Protein AF-0000000083155649 (afdb_homodimer)

Secondary structure (DSSP, 8-state):
-----------------S-HHHHHTT------SS-HHHHHTT------S-----------------------------S--------------S---SS-EEEEEEEEETTEEEEEEE-TTSHHHHHHHHHHHHHHTTSTT------SEEE-HHHHHHTT-HHHHHTPPPHHHHHHHSSTTTTS-GGGS-HHHHHHHHHHHHHTGGGG-TTS-HHHHHHHHHHHHSPPTT----HHHHHHHHHHHHHHHHTSS-THHHHHHHHHHHHHHGGGTT--SHHHHHHHHHHHHHHHHHT-HHHHHHHHHHHHHHHHHHTTTSPPP--TTS-HHHHHHHHHHHHHHHHHHHHHHHHHT---S--GGG--SPPPS-HHHHHHHHHHHHHHHIIIIISSS--SBHHHHHHHHHHHHHHHHHHHHHHHHHHS--TTSPPPPHHHHHHHHHHHHHHHHHHHHHHHHHHHHHHHHHHHHHSGGGGGSSS--S--HHHHHHHHHHHHHHHHHHHHHHHHHHH-HHHHT-TTHHHHHHHHHHHHHHHHHHSSS-HHHHHHHHHHHHHHHHHSPP-HHHHHHHHHHHHHHHHH-GGG----------GGGTT---------------------------------S----HHHHTTTTSTTSGGGS--------GGGS---BHHHHT----SS----GGGGG-----------/-------------------HHHHHTT------SS-HHHHHTT------S-----------------------------S--------------S---SS-EEEEEEEEETTEEEEEEE-TTSHHHHHHHHHHHHHHTTSTT------SEEE-HHHHHHTT-HHHHHT---HHHHHHHSSGGGGS-GGGS-HHHHHHHHHHHHHTGGGG-TTS-HHHHHHHHHHHHSPPTT----HHHHHHHHHHHHHHHHTSS-THHHHHHHHHHHHHHGGGTT--SHHHHHHHHHHHHHHHHHT-HHHHHHHHHHHHHHHHHHTTTSPPP--TT--HHHHHHHHHHHHHHHHHHHHHHHHHT---S--GGG--SPPPS-HHHHHHHHHHHHHHHIIIIISSS--SBHHHHHHHHHHHHHHHHHHHHHHHHHHSS-TTSPPPPHHHHHHHHHHHHHHHHHHHHHHHHHHHHHHHHHHHHHSGGGGGSSS--S--HHHHHHHHHHHHHHHHHHHHHHHHHHH-HHHHT-TTHHHHHHHHHHHHHHHHHHSSS-HHHHHHHHHHHHHHHHHSPP-HHHHHHHHHHHHHHHHH-GGG----------GGGTT--------S------------------------S----HHHHTTTT-TTSGGGS--------GGGS---BHHHHT----SS----GGGGG-----------

Radius of gyration: 38.0 Å; Cα contacts (8 Å, |Δi|>4): 1779; chains: 2; bounding box: 146×126×124 Å

Nearest PDB structures (foldseek):
  6swu-assembly2_D  TM=3.205E-01  e=1.868E+00  Mus musculus
  5o09-assembly1_1C  TM=4.253E-01  e=9.723E+00  Prosthecobacter vanneervenii

Structure (mmCIF, N/CA/C/O backbone):
data_AF-0000000083155649-model_v1
#
loop_
_entity.id
_entity.type
_entity.pdbx_description
1 polymer 'Zn(2)-C6 fungal-type domain-containing protein'
#
loop_
_atom_site.group_PDB
_atom_site.id
_atom_site.type_symbol
_atom_site.label_atom_id
_atom_site.label_alt_id
_atom_site.label_comp_id
_atom_site.label_asym_id
_atom_site.label_entity_id
_atom_site.label_seq_id
_atom_site.pdbx_PDB_ins_code
_atom_site.Cartn_x
_atom_site.Cartn_y
_atom_site.Cartn_z
_atom_site.occupancy
_atom_site.B_iso_or_equiv
_atom_site.auth_seq_id
_atom_site.auth_comp_id
_atom_site.auth_asym_id
_atom_site.auth_atom_id
_atom_site.pdbx_PDB_model_num
ATOM 1 N N . MET A 1 1 ? 94.188 -16.375 3.855 1 24.52 1 MET A N 1
ATOM 2 C CA . MET A 1 1 ? 92.812 -16.859 4.004 1 24.52 1 MET A CA 1
ATOM 3 C C . MET A 1 1 ? 91.812 -15.703 4.059 1 24.52 1 MET A C 1
ATOM 5 O O . MET A 1 1 ? 91.688 -15.047 5.09 1 24.52 1 MET A O 1
ATOM 9 N N . ALA A 1 2 ? 91.625 -15 3.006 1 26.78 2 ALA A N 1
ATOM 10 C CA . ALA A 1 2 ? 91.125 -13.672 2.732 1 26.78 2 ALA A CA 1
ATOM 11 C C . ALA A 1 2 ? 89.625 -13.586 3.104 1 26.78 2 ALA A C 1
ATOM 13 O O . ALA A 1 2 ? 88.875 -14.531 2.889 1 26.78 2 ALA A O 1
ATOM 14 N N . GLU A 1 3 ? 89.188 -12.812 4.062 1 25.19 3 GLU A N 1
ATOM 15 C CA . GLU A 1 3 ? 87.875 -12.523 4.699 1 25.19 3 GLU A CA 1
ATOM 16 C C . GLU A 1 3 ? 86.875 -12.055 3.678 1 25.19 3 GLU A C 1
ATOM 18 O O . GLU A 1 3 ? 87 -11.016 3.047 1 25.19 3 GLU A O 1
ATOM 23 N N . ALA A 1 4 ? 86.25 -12.992 2.871 1 29.27 4 ALA A N 1
ATOM 24 C CA . ALA A 1 4 ? 85.375 -12.75 1.756 1 29.27 4 ALA A CA 1
ATOM 25 C C . ALA A 1 4 ? 84.188 -11.844 2.174 1 29.27 4 ALA A C 1
ATOM 27 O O . ALA A 1 4 ? 83.562 -12.094 3.184 1 29.27 4 ALA A O 1
ATOM 28 N N . THR A 1 5 ? 84.25 -10.594 1.908 1 26.94 5 THR A N 1
ATOM 29 C CA . THR A 1 5 ? 83.375 -9.461 2.178 1 26.94 5 THR A CA 1
ATOM 30 C C . THR A 1 5 ? 81.938 -9.734 1.654 1 26.94 5 THR A C 1
ATOM 32 O O . THR A 1 5 ? 81.75 -10 0.464 1 26.94 5 THR A O 1
ATOM 35 N N . HIS A 1 6 ? 81 -10.383 2.422 1 26.86 6 HIS A N 1
ATOM 36 C CA . HIS A 1 6 ? 79.562 -10.742 2.193 1 26.86 6 HIS A CA 1
ATOM 37 C C . HIS A 1 6 ? 78.75 -9.531 1.722 1 26.86 6 HIS A C 1
ATOM 39 O O . HIS A 1 6 ? 78.562 -8.602 2.492 1 26.86 6 HIS A O 1
ATOM 45 N N . THR A 1 7 ? 78.938 -9.086 0.454 1 30.28 7 THR A N 1
ATOM 46 C CA . THR A 1 7 ? 78.188 -7.945 -0.064 1 30.28 7 THR A CA 1
ATOM 47 C C . THR A 1 7 ? 76.688 -8.164 0.093 1 30.28 7 THR A C 1
ATOM 49 O O . THR A 1 7 ? 76.188 -9.219 -0.281 1 30.28 7 THR A O 1
ATOM 52 N N . PRO A 1 8 ? 75.938 -7.422 0.995 1 30.89 8 PRO A N 1
ATOM 53 C CA . PRO A 1 8 ? 74.5 -7.531 1.282 1 30.89 8 PRO A CA 1
ATOM 54 C C . PRO A 1 8 ? 73.688 -7.469 0.022 1 30.89 8 PRO A C 1
ATOM 56 O O . PRO A 1 8 ? 74 -6.711 -0.901 1 30.89 8 PRO A O 1
ATOM 59 N N . GLN A 1 9 ? 73.188 -8.625 -0.506 1 29.77 9 GLN A N 1
ATOM 60 C CA . GLN A 1 9 ? 72.375 -8.758 -1.689 1 29.77 9 GLN A CA 1
ATOM 61 C C . GLN A 1 9 ? 71.25 -7.707 -1.694 1 29.77 9 GLN A C 1
ATOM 63 O O . GLN A 1 9 ? 70.688 -7.367 -0.642 1 29.77 9 GLN A O 1
ATOM 68 N N . PRO A 1 10 ? 71.25 -6.801 -2.736 1 31.3 10 PRO A N 1
ATOM 69 C CA . PRO A 1 10 ? 70.312 -5.719 -2.928 1 31.3 10 PRO A CA 1
ATOM 70 C C . PRO A 1 10 ? 68.875 -6.141 -2.605 1 31.3 10 PRO A C 1
ATOM 72 O O . PRO A 1 10 ? 68.562 -7.332 -2.643 1 31.3 10 PRO A O 1
ATOM 75 N N . THR A 1 11 ? 68.125 -5.297 -1.892 1 32.41 11 THR A N 1
ATOM 76 C CA . THR A 1 11 ? 66.75 -5.25 -1.438 1 32.41 11 THR A CA 1
ATOM 77 C C . THR A 1 11 ? 65.812 -5.672 -2.555 1 32.41 11 THR A C 1
ATOM 79 O O . THR A 1 11 ? 65.875 -5.152 -3.67 1 32.41 11 THR A O 1
ATOM 82 N N . GLY A 1 12 ? 65.438 -6.961 -2.645 1 30.22 12 GLY A N 1
ATOM 83 C CA . GLY A 1 12 ? 64.5 -7.625 -3.553 1 30.22 12 GLY A CA 1
ATOM 84 C C . GLY A 1 12 ? 63.312 -6.762 -3.945 1 30.22 12 GLY A C 1
ATOM 85 O O . GLY A 1 12 ? 62.906 -5.895 -3.176 1 30.22 12 GLY A O 1
ATOM 86 N N . TRP A 1 13 ? 63.344 -6.391 -5.203 1 33.28 13 TRP A N 1
ATOM 87 C CA . TRP A 1 13 ? 62.219 -5.719 -5.891 1 33.28 13 TRP A CA 1
ATOM 88 C C . TRP A 1 13 ? 60.875 -6.215 -5.375 1 33.28 13 TRP A C 1
ATOM 90 O O . TRP A 1 13 ? 60.688 -7.422 -5.199 1 33.28 13 TRP A O 1
ATOM 100 N N . ARG A 1 14 ? 60.188 -5.398 -4.672 1 36.47 14 ARG A N 1
ATOM 101 C CA . ARG A 1 14 ? 58.781 -5.641 -4.277 1 36.47 14 ARG A CA 1
ATOM 102 C C . ARG A 1 14 ? 58 -6.219 -5.438 1 36.47 14 ARG A C 1
ATOM 104 O O . ARG A 1 14 ? 57.875 -5.602 -6.5 1 36.47 14 ARG A O 1
ATOM 111 N N . ILE A 1 15 ? 58.094 -7.414 -5.773 1 38.03 15 ILE A N 1
ATOM 112 C CA . ILE A 1 15 ? 57.281 -8.172 -6.723 1 38.03 15 ILE A CA 1
ATOM 113 C C . ILE A 1 15 ? 55.844 -7.688 -6.672 1 38.03 15 ILE A C 1
ATOM 115 O O . ILE A 1 15 ? 55.25 -7.52 -5.59 1 38.03 15 ILE A O 1
ATOM 119 N N . SER A 1 16 ? 55.469 -6.961 -7.652 1 49.25 16 SER A N 1
ATOM 120 C CA . SER A 1 16 ? 54.094 -6.59 -7.887 1 49.25 16 SER A CA 1
ATOM 121 C C . SER A 1 16 ? 53.156 -7.754 -7.578 1 49.25 16 SER A C 1
ATOM 123 O O . SER A 1 16 ? 53.281 -8.828 -8.164 1 49.25 16 SER A O 1
ATOM 125 N N . LYS A 1 17 ? 52.781 -7.957 -6.434 1 57.38 17 LYS A N 1
ATOM 126 C CA . LYS A 1 17 ? 52.156 -9.109 -5.809 1 57.38 17 LYS A CA 1
ATOM 127 C C . LYS A 1 17 ? 50.938 -9.578 -6.633 1 57.38 17 LYS A C 1
ATOM 129 O O . LYS A 1 17 ? 50.688 -10.781 -6.758 1 57.38 17 LYS A O 1
ATOM 134 N N . ALA A 1 18 ? 50.031 -8.711 -7.074 1 69.31 18 ALA A N 1
ATOM 135 C CA . ALA A 1 18 ? 48.781 -9.305 -7.543 1 69.31 18 ALA A CA 1
ATOM 136 C C . ALA A 1 18 ? 48.812 -9.539 -9.047 1 69.31 18 ALA A C 1
ATOM 138 O O . ALA A 1 18 ? 49.344 -8.727 -9.797 1 69.31 18 ALA A O 1
ATOM 139 N N . CYS A 1 19 ? 48.5 -10.664 -9.602 1 71.56 19 CYS A N 1
ATOM 140 C CA . CYS A 1 19 ? 48.406 -10.992 -11.023 1 71.56 19 CYS A CA 1
ATOM 141 C C . CYS A 1 19 ? 47.375 -10.102 -11.727 1 71.56 19 CYS A C 1
ATOM 143 O O . CYS A 1 19 ? 46.594 -9.422 -11.078 1 71.56 19 CYS A O 1
ATOM 145 N N . GLN A 1 20 ? 47.531 -9.938 -13.016 1 69.62 20 GLN A N 1
ATOM 146 C CA . GLN A 1 20 ? 46.656 -9.07 -13.812 1 69.62 20 GLN A CA 1
ATOM 147 C C . GLN A 1 20 ? 45.188 -9.406 -13.586 1 69.62 20 GLN A C 1
ATOM 149 O O . GLN A 1 20 ? 44.344 -8.508 -13.508 1 69.62 20 GLN A O 1
ATOM 154 N N . GLU A 1 21 ? 44.969 -10.656 -13.422 1 67.88 21 GLU A N 1
ATOM 155 C CA . GLU A 1 21 ? 43.594 -11.109 -13.219 1 67.88 21 GLU A CA 1
ATOM 156 C C . GLU A 1 21 ? 43.094 -10.688 -11.844 1 67.88 21 GLU A C 1
ATOM 158 O O . GLU A 1 21 ? 41.938 -10.227 -11.727 1 67.88 21 GLU A O 1
ATOM 163 N N . CYS A 1 22 ? 43.906 -10.82 -10.945 1 69.94 22 CYS A N 1
ATOM 164 C CA . CYS A 1 22 ? 43.562 -10.445 -9.578 1 69.94 22 CYS A CA 1
ATOM 165 C C . CYS A 1 22 ? 43.438 -8.93 -9.445 1 69.94 22 CYS A C 1
ATOM 167 O O . CYS A 1 22 ? 42.562 -8.43 -8.719 1 69.94 22 CYS A O 1
ATOM 169 N N . ARG A 1 23 ? 44.156 -8.18 -10.195 1 69.88 23 ARG A N 1
ATOM 170 C CA . ARG A 1 23 ? 44.125 -6.719 -10.203 1 69.88 23 ARG A CA 1
ATOM 171 C C . ARG A 1 23 ? 42.844 -6.195 -10.828 1 69.88 23 ARG A C 1
ATOM 173 O O . ARG A 1 23 ? 42.25 -5.25 -10.312 1 69.88 23 ARG A O 1
ATOM 180 N N . LYS A 1 24 ? 42.562 -6.797 -11.828 1 62.5 24 LYS A N 1
ATOM 181 C CA . LYS A 1 24 ? 41.344 -6.398 -12.523 1 62.5 24 LYS A CA 1
ATOM 182 C C . LYS A 1 24 ? 40.094 -6.609 -11.648 1 62.5 24 LYS A C 1
ATOM 184 O O . LYS A 1 24 ? 39.156 -5.836 -11.719 1 62.5 24 LYS A O 1
ATOM 189 N N . ARG A 1 25 ? 40.312 -7.555 -10.883 1 59.94 25 ARG A N 1
ATOM 190 C CA . ARG A 1 25 ? 39.188 -7.977 -10.078 1 59.94 25 ARG A CA 1
ATOM 191 C C . ARG A 1 25 ? 39.25 -7.371 -8.68 1 59.94 25 ARG A C 1
ATOM 193 O O . ARG A 1 25 ? 38.375 -7.609 -7.852 1 59.94 25 ARG A O 1
ATOM 200 N N . LYS A 1 26 ? 40.312 -6.609 -8.516 1 58.25 26 LYS A N 1
ATOM 201 C CA . LYS A 1 26 ? 40.594 -5.945 -7.25 1 58.25 26 LYS A CA 1
ATOM 202 C C . LYS A 1 26 ? 40.469 -6.922 -6.082 1 58.25 26 LYS A C 1
ATOM 204 O O . LYS A 1 26 ? 39.906 -6.586 -5.039 1 58.25 26 LYS A O 1
ATOM 209 N N . ILE A 1 27 ? 40.906 -8.156 -6.41 1 65.75 27 ILE A N 1
ATOM 210 C CA . ILE A 1 27 ? 41 -9.141 -5.336 1 65.75 27 ILE A CA 1
ATOM 211 C C . ILE A 1 27 ? 42.438 -9.367 -4.941 1 65.75 27 ILE A C 1
ATOM 213 O O . ILE A 1 27 ? 43.375 -9.062 -5.711 1 65.75 27 ILE A O 1
ATOM 217 N N . LYS A 1 28 ? 42.656 -9.828 -3.705 1 67.31 28 LYS A N 1
ATOM 218 C CA . LYS A 1 28 ? 44 -10.141 -3.213 1 67.31 28 LYS A CA 1
ATOM 219 C C . LYS A 1 28 ? 44.594 -11.375 -3.906 1 67.31 28 LYS A C 1
ATOM 221 O O . LYS A 1 28 ? 43.938 -12.438 -3.904 1 67.31 28 LYS A O 1
ATOM 226 N N . CYS A 1 29 ? 45.562 -11.227 -4.547 1 71.38 29 CYS A N 1
ATOM 227 C CA . CYS A 1 29 ? 46.281 -12.297 -5.219 1 71.38 29 CYS A CA 1
ATOM 228 C C . CYS A 1 29 ? 47.188 -13.023 -4.246 1 71.38 29 CYS A C 1
ATOM 230 O O . CYS A 1 29 ? 47.844 -12.391 -3.395 1 71.38 29 CYS A O 1
ATOM 232 N N . ASN A 1 30 ? 47.094 -14.289 -4.168 1 70.81 30 ASN A N 1
ATOM 233 C CA . ASN A 1 30 ? 47.969 -15.016 -3.234 1 70.81 30 ASN A CA 1
ATOM 234 C C . ASN A 1 30 ? 49.406 -15.023 -3.697 1 70.81 30 ASN A C 1
ATOM 236 O O . ASN A 1 30 ? 50.281 -15.586 -3.027 1 70.81 30 ASN A O 1
ATOM 240 N N . GLY A 1 31 ? 49.781 -14.523 -4.836 1 70.56 31 GLY A N 1
ATOM 241 C CA . GLY A 1 31 ? 51.125 -14.328 -5.293 1 70.56 31 GLY A CA 1
ATOM 242 C C . GLY A 1 31 ? 51.719 -15.57 -5.93 1 70.56 31 GLY A C 1
ATOM 243 O O . GLY A 1 31 ? 52.875 -15.539 -6.398 1 70.56 31 GLY A O 1
ATOM 244 N N . SER A 1 32 ? 50.938 -16.703 -5.926 1 73.94 32 SER A N 1
ATOM 245 C CA . SER A 1 32 ? 51.469 -17.906 -6.559 1 73.94 32 SER A CA 1
ATOM 246 C C . SER A 1 32 ? 51.312 -17.844 -8.07 1 73.94 32 SER A C 1
ATOM 248 O O . SER A 1 32 ? 50.531 -17.047 -8.594 1 73.94 32 SER A O 1
ATOM 250 N N . ASN A 1 33 ? 52.25 -18.359 -8.852 1 71.12 33 ASN A N 1
ATOM 251 C CA . ASN A 1 33 ? 52.188 -18.484 -10.305 1 71.12 33 ASN A CA 1
ATOM 252 C C . ASN A 1 33 ? 52 -19.938 -10.734 1 71.12 33 ASN A C 1
ATOM 254 O O . ASN A 1 33 ? 52.969 -20.703 -10.773 1 71.12 33 ASN A O 1
ATOM 258 N N . PRO A 1 34 ? 50.562 -20.312 -11.039 1 75.12 34 PRO A N 1
ATOM 259 C CA . PRO A 1 34 ? 49.375 -19.469 -11.172 1 75.12 34 PRO A CA 1
ATOM 260 C C . PRO A 1 34 ? 48.688 -19.203 -9.828 1 75.12 34 PRO A C 1
ATOM 262 O O . PRO A 1 34 ? 48.781 -20.016 -8.914 1 75.12 34 PRO A O 1
ATOM 265 N N . CYS A 1 35 ? 48.219 -17.969 -9.758 1 73.25 35 CYS A N 1
ATOM 266 C CA . CYS A 1 35 ? 47.562 -17.625 -8.492 1 73.25 35 CYS A CA 1
ATOM 267 C C . CYS A 1 35 ? 46.312 -18.438 -8.281 1 73.25 35 CYS A C 1
ATOM 269 O O . CYS A 1 35 ? 45.781 -19.062 -9.219 1 73.25 35 CYS A O 1
ATOM 271 N N . LYS A 1 36 ? 45.938 -18.5 -7.039 1 68.75 36 LYS A N 1
ATOM 272 C CA . LYS A 1 36 ? 44.781 -19.297 -6.68 1 68.75 36 LYS A CA 1
ATOM 273 C C . LYS A 1 36 ? 43.562 -18.938 -7.559 1 68.75 36 LYS A C 1
ATOM 275 O O . LYS A 1 36 ? 42.844 -19.828 -8 1 68.75 36 LYS A O 1
ATOM 280 N N . THR A 1 37 ? 43.438 -17.781 -7.82 1 69.94 37 THR A N 1
ATOM 281 C CA . THR A 1 37 ? 42.344 -17.297 -8.625 1 69.94 37 THR A CA 1
ATOM 282 C C . THR A 1 37 ? 42.469 -17.75 -10.07 1 69.94 37 THR A C 1
ATOM 284 O O . THR A 1 37 ? 41.5 -18.203 -10.68 1 69.94 37 THR A O 1
ATOM 287 N N . CYS A 1 38 ? 43.656 -17.641 -10.508 1 68.25 38 CYS A N 1
ATOM 288 C CA . CYS A 1 38 ? 43.906 -18.031 -11.883 1 68.25 38 CYS A CA 1
ATOM 289 C C . CYS A 1 38 ? 43.812 -19.547 -12.039 1 68.25 38 CYS A C 1
ATOM 291 O O . CYS A 1 38 ? 43.375 -20.047 -13.07 1 68.25 38 CYS A O 1
ATOM 293 N N . GLN A 1 39 ? 44.156 -20.266 -11.023 1 69.56 39 GLN A N 1
ATOM 294 C CA . GLN A 1 39 ? 44.031 -21.734 -11.031 1 69.56 39 GLN A CA 1
ATOM 295 C C . GLN A 1 39 ? 42.594 -22.172 -11.039 1 69.56 39 GLN A C 1
ATOM 297 O O . GLN A 1 39 ? 42.188 -23.062 -11.805 1 69.56 39 GLN A O 1
ATOM 302 N N . LEU A 1 40 ? 41.938 -21.422 -10.25 1 66.12 40 LEU A N 1
ATOM 303 C CA . LEU A 1 40 ? 40.531 -21.781 -10.117 1 66.12 40 LEU A CA 1
ATOM 304 C C . LEU A 1 40 ? 39.75 -21.438 -11.398 1 66.12 40 LEU A C 1
ATOM 306 O O . LEU A 1 40 ? 38.812 -22.156 -11.766 1 66.12 40 LEU A O 1
ATOM 310 N N . ARG A 1 41 ? 40.312 -20.453 -12 1 63.75 41 ARG A N 1
ATOM 311 C CA . ARG A 1 41 ? 39.625 -19.953 -13.188 1 63.75 41 ARG A CA 1
ATOM 312 C C . ARG A 1 41 ? 40.25 -20.516 -14.453 1 63.75 41 ARG A C 1
ATOM 314 O O . ARG A 1 41 ? 39.781 -20.203 -15.562 1 63.75 41 ARG A O 1
ATOM 321 N N . SER A 1 42 ? 41.25 -21.328 -14.242 1 62.47 42 SER A N 1
ATOM 322 C CA . SER A 1 42 ? 42.031 -21.891 -15.336 1 62.47 42 SER A CA 1
ATOM 323 C C . SER A 1 42 ? 42.406 -20.812 -16.344 1 62.47 42 SER A C 1
ATOM 325 O O . SER A 1 42 ? 42.281 -21.016 -17.547 1 62.47 42 SER A O 1
ATOM 327 N N . THR A 1 43 ? 42.688 -19.688 -15.852 1 65.69 43 THR A N 1
ATOM 328 C CA . THR A 1 43 ? 43.188 -18.609 -16.688 1 65.69 43 THR A CA 1
ATOM 329 C C . THR A 1 43 ? 44.719 -18.469 -16.547 1 65.69 43 THR A C 1
ATOM 331 O O . THR A 1 43 ? 45.281 -18.859 -15.523 1 65.69 43 THR A O 1
ATOM 334 N N . PRO A 1 44 ? 45.406 -18 -17.672 1 68.44 44 PRO A N 1
ATOM 335 C CA . PRO A 1 44 ? 46.844 -17.75 -17.516 1 68.44 44 PRO A CA 1
ATOM 336 C C . PRO A 1 44 ? 47.156 -16.688 -16.469 1 68.44 44 PRO A C 1
ATOM 338 O O . PRO A 1 44 ? 46.469 -15.648 -16.422 1 68.44 44 PRO A O 1
ATOM 341 N N . CYS A 1 45 ? 47.812 -16.953 -15.523 1 70.31 45 CYS A N 1
ATOM 342 C CA . CYS A 1 45 ? 48.25 -16.062 -14.445 1 70.31 45 CYS A CA 1
ATOM 343 C C . CYS A 1 45 ? 49.438 -15.203 -14.883 1 70.31 45 CYS A C 1
ATOM 345 O O . CYS A 1 45 ? 50.562 -15.68 -14.953 1 70.31 45 CYS A O 1
ATOM 347 N N . ILE A 1 46 ? 49.156 -14 -15.461 1 74.31 46 ILE A N 1
ATOM 348 C CA . ILE A 1 46 ? 50.219 -13.141 -15.984 1 74.31 46 ILE A CA 1
ATOM 349 C C . ILE A 1 46 ? 50.5 -12.031 -14.977 1 74.31 46 ILE A C 1
ATOM 351 O O . ILE A 1 46 ? 49.594 -11.297 -14.562 1 74.31 46 ILE A O 1
ATOM 355 N N . TYR A 1 47 ? 51.656 -12.055 -14.461 1 69 47 TYR A N 1
ATOM 356 C CA . TYR A 1 47 ? 52.094 -10.984 -13.586 1 69 47 TYR A CA 1
ATOM 357 C C . TYR A 1 47 ? 52.812 -9.891 -14.383 1 69 47 TYR A C 1
ATOM 359 O O . TYR A 1 47 ? 53.594 -10.188 -15.289 1 69 47 TYR A O 1
ATOM 367 N N . ARG A 1 48 ? 52.25 -8.703 -14.406 1 59.78 48 ARG A N 1
ATOM 368 C CA . ARG A 1 48 ? 52.938 -7.625 -15.117 1 59.78 48 ARG A CA 1
ATOM 369 C C . ARG A 1 48 ? 54.312 -7.398 -14.547 1 59.78 48 ARG A C 1
ATOM 371 O O . ARG A 1 48 ? 54.531 -7.484 -13.328 1 59.78 48 ARG A O 1
ATOM 378 N N . ASP A 1 49 ? 55.344 -7.457 -15.383 1 50.94 49 ASP A N 1
ATOM 379 C CA . ASP A 1 49 ? 56.75 -7.176 -15 1 50.94 49 ASP A CA 1
ATOM 380 C C . ASP A 1 49 ? 56.875 -5.734 -14.516 1 50.94 49 ASP A C 1
ATOM 382 O O . ASP A 1 49 ? 57.812 -5.414 -13.781 1 50.94 49 ASP A O 1
ATOM 386 N N . VAL A 1 50 ? 56.344 -4.762 -15.305 1 46.94 50 VAL A N 1
ATOM 387 C CA . VAL A 1 50 ? 56.781 -3.387 -15.078 1 46.94 50 VAL A CA 1
ATOM 388 C C . VAL A 1 50 ? 55.906 -2.746 -13.992 1 46.94 50 VAL A C 1
ATOM 390 O O . VAL A 1 50 ? 54.688 -2.754 -14.078 1 46.94 50 VAL A O 1
ATOM 393 N N . ILE A 1 51 ? 56.5 -2.658 -12.898 1 41.47 51 ILE A N 1
ATOM 394 C CA . ILE A 1 51 ? 55.906 -1.853 -11.836 1 41.47 51 ILE A CA 1
ATOM 395 C C . ILE A 1 51 ? 55.75 -0.411 -12.312 1 41.47 51 ILE A C 1
ATOM 397 O O . ILE A 1 51 ? 56.656 0.156 -12.922 1 41.47 51 ILE A O 1
ATOM 401 N N . ARG A 1 52 ? 54.625 0.053 -12.539 1 41.34 52 ARG A N 1
ATOM 402 C CA . ARG A 1 52 ? 54.531 1.48 -12.828 1 41.34 52 ARG A CA 1
ATOM 403 C C . ARG A 1 52 ? 55.312 2.297 -11.82 1 41.34 52 ARG A C 1
ATOM 405 O O . ARG A 1 52 ? 55.156 2.145 -10.609 1 41.34 52 ARG A O 1
ATOM 412 N N . GLN A 1 53 ? 56.562 2.711 -12.141 1 35.47 53 GLN A N 1
ATOM 413 C CA . GLN A 1 53 ? 57.312 3.668 -11.336 1 35.47 53 GLN A CA 1
ATOM 414 C C . GLN A 1 53 ? 56.5 4.949 -11.117 1 35.47 53 GLN A C 1
ATOM 416 O O . GLN A 1 53 ? 56.156 5.641 -12.07 1 35.47 53 GLN A O 1
ATOM 421 N N . ARG A 1 54 ? 55.875 5.031 -10.062 1 34.97 54 ARG A N 1
ATOM 422 C CA . ARG A 1 54 ? 55.312 6.328 -9.703 1 34.97 54 ARG A CA 1
ATOM 423 C C . ARG A 1 54 ? 56.438 7.367 -9.508 1 34.97 54 ARG A C 1
ATOM 425 O O . ARG A 1 54 ? 57.375 7.141 -8.75 1 34.97 54 ARG A O 1
ATOM 432 N N . LYS A 1 55 ? 56.781 8.32 -10.406 1 31.5 55 LYS A N 1
ATOM 433 C CA . LYS A 1 55 ? 57.688 9.469 -10.258 1 31.5 55 LYS A CA 1
ATOM 434 C C . LYS A 1 55 ? 57.531 10.109 -8.883 1 31.5 55 LYS A C 1
ATOM 436 O O . LYS A 1 55 ? 56.406 10.406 -8.453 1 31.5 55 LYS A O 1
ATOM 441 N N . ARG A 1 56 ? 58.531 10.102 -8.125 1 30.38 56 ARG A N 1
ATOM 442 C CA . ARG A 1 56 ? 58.625 10.883 -6.898 1 30.38 56 ARG A CA 1
ATOM 443 C C . ARG A 1 56 ? 58.469 12.375 -7.188 1 30.38 56 ARG A C 1
ATOM 445 O O . ARG A 1 56 ? 59.219 12.938 -7.977 1 30.38 56 ARG A O 1
ATOM 452 N N . LYS A 1 57 ? 57.469 13.148 -7.059 1 31.77 57 LYS A N 1
ATOM 453 C CA . LYS A 1 57 ? 57.469 14.609 -7.125 1 31.77 57 LYS A CA 1
ATOM 454 C C . LYS A 1 57 ? 58.625 15.203 -6.297 1 31.77 57 LYS A C 1
ATOM 456 O O . LYS A 1 57 ? 58.75 14.891 -5.113 1 31.77 57 LYS A O 1
ATOM 461 N N . HIS A 1 58 ? 59.812 15.578 -6.699 1 23.95 58 HIS A N 1
ATOM 462 C CA . HIS A 1 58 ? 60.906 16.344 -6.125 1 23.95 58 HIS A CA 1
ATOM 463 C C . HIS A 1 58 ? 60.406 17.516 -5.297 1 23.95 58 HIS A C 1
ATOM 465 O O . HIS A 1 58 ? 59.562 18.297 -5.766 1 23.95 58 HIS A O 1
ATOM 471 N N . GLN A 1 59 ? 60.656 17.609 -3.943 1 26.14 59 GLN A N 1
ATOM 472 C CA . GLN A 1 59 ? 60.469 18.656 -2.959 1 26.14 59 GLN A CA 1
ATOM 473 C C . GLN A 1 59 ? 61.375 19.844 -3.227 1 26.14 59 GLN A C 1
ATOM 475 O O . GLN A 1 59 ? 62.562 19.797 -2.898 1 26.14 59 GLN A O 1
ATOM 480 N N . GLY A 1 60 ? 61.594 20.578 -4.371 1 26.8 60 GLY A N 1
ATOM 481 C CA . GLY A 1 60 ? 62.469 21.734 -4.477 1 26.8 60 GLY A CA 1
ATOM 482 C C . GLY A 1 60 ? 62.375 22.656 -3.271 1 26.8 60 GLY A C 1
ATOM 483 O O . GLY A 1 60 ? 61.438 22.594 -2.506 1 26.8 60 GLY A O 1
ATOM 484 N N . PRO A 1 61 ? 63.594 23.344 -2.877 1 25.42 61 PRO A N 1
ATOM 485 C CA . PRO A 1 61 ? 63.844 24.188 -1.71 1 25.42 61 PRO A CA 1
ATOM 486 C C . PRO A 1 61 ? 62.781 25.281 -1.533 1 25.42 61 PRO A C 1
ATOM 488 O O . PRO A 1 61 ? 62.312 25.859 -2.518 1 25.42 61 PRO A O 1
ATOM 491 N N . ARG A 1 62 ? 62.25 25.406 -0.436 1 24.75 62 ARG A N 1
ATOM 492 C CA . ARG A 1 62 ? 61.281 26.438 -0.048 1 24.75 62 ARG A CA 1
ATOM 493 C C . ARG A 1 62 ? 61.969 27.781 0.1 1 24.75 62 ARG A C 1
ATOM 495 O O . ARG A 1 62 ? 62.812 27.969 0.978 1 24.75 62 ARG A O 1
ATOM 502 N N . ASP A 1 63 ? 62.625 28.469 -0.892 1 24.59 63 ASP A N 1
ATOM 503 C CA . ASP A 1 63 ? 63.094 29.859 -0.806 1 24.59 63 ASP A CA 1
ATOM 504 C C . ASP A 1 63 ? 62.281 30.656 0.201 1 24.59 63 ASP A C 1
ATOM 506 O O . ASP A 1 63 ? 61.156 30.297 0.523 1 24.59 63 ASP A O 1
ATOM 510 N N . SER A 1 64 ? 62.969 31.859 0.661 1 23.33 64 SER A N 1
ATOM 511 C CA . SER A 1 64 ? 62.719 32.875 1.688 1 23.33 64 SER A CA 1
ATOM 512 C C . SER A 1 64 ? 61.281 33.375 1.619 1 23.33 64 SER A C 1
ATOM 514 O O . SER A 1 64 ? 60.812 33.781 0.551 1 23.33 64 SER A O 1
ATOM 516 N N . ASP A 1 65 ? 60.656 33.125 2.57 1 24.2 65 ASP A N 1
ATOM 517 C CA . ASP A 1 65 ? 59.219 33.219 2.867 1 24.2 65 ASP A CA 1
ATOM 518 C C . ASP A 1 65 ? 58.812 34.656 3.152 1 24.2 65 ASP A C 1
ATOM 520 O O . ASP A 1 65 ? 58.812 35.094 4.305 1 24.2 65 ASP A O 1
ATOM 524 N N . ALA A 1 66 ? 59.781 35.719 2.418 1 22.27 66 ALA A N 1
ATOM 525 C CA . ALA A 1 66 ? 59.375 37.094 2.688 1 22.27 66 ALA A CA 1
ATOM 526 C C . ALA A 1 66 ? 57.875 37.188 2.9 1 22.27 66 ALA A C 1
ATOM 528 O O . ALA A 1 66 ? 57.094 36.438 2.309 1 22.27 66 ALA A O 1
ATOM 529 N N . PHE A 1 67 ? 57.438 38.062 3.953 1 24.94 67 PHE A N 1
ATOM 530 C CA . PHE A 1 67 ? 56.25 38.312 4.746 1 24.94 67 PHE A CA 1
ATOM 531 C C . PHE A 1 67 ? 55.125 38.844 3.871 1 24.94 67 PHE A C 1
ATOM 533 O O . PHE A 1 67 ? 54.062 39.188 4.371 1 24.94 67 PHE A O 1
ATOM 540 N N . GLU A 1 68 ? 55.625 39.25 2.672 1 23.5 68 GLU A N 1
ATOM 541 C CA . GLU A 1 68 ? 54.812 40.281 2.016 1 23.5 68 GLU A CA 1
ATOM 542 C C . GLU A 1 68 ? 53.344 40 2.166 1 23.5 68 GLU A C 1
ATOM 544 O O . GLU A 1 68 ? 52.906 38.844 2.148 1 23.5 68 GLU A O 1
ATOM 549 N N . SER A 1 69 ? 52.562 41.094 2.641 1 24.2 69 SER A N 1
ATOM 550 C CA . SER A 1 69 ? 51.25 41.438 3.219 1 24.2 69 SER A CA 1
ATOM 551 C C . SER A 1 69 ? 50.125 40.875 2.381 1 24.2 69 SER A C 1
ATOM 553 O O . SER A 1 69 ? 48.969 41.344 2.467 1 24.2 69 SER A O 1
ATOM 555 N N . ASP A 1 70 ? 50.406 39.906 1.791 1 22.98 70 ASP A N 1
ATOM 556 C CA . ASP A 1 70 ? 49.781 39.469 0.541 1 22.98 70 ASP A CA 1
ATOM 557 C C . ASP A 1 70 ? 48.281 39.406 0.652 1 22.98 70 ASP A C 1
ATOM 559 O O . ASP A 1 70 ? 47.719 38.812 1.575 1 22.98 70 ASP A O 1
ATOM 563 N N . GLY A 1 71 ? 47.594 40.469 0.215 1 22.77 71 GLY A N 1
ATOM 564 C CA . GLY A 1 71 ? 46.219 40.969 0.243 1 22.77 71 GLY A CA 1
ATOM 565 C C . GLY A 1 71 ? 45.188 39.875 0.1 1 22.77 71 GLY A C 1
ATOM 566 O O . GLY A 1 71 ? 45.156 39.156 -0.913 1 22.77 71 GLY A O 1
ATOM 567 N N . ALA A 1 72 ? 44.844 39.219 1.123 1 22.69 72 ALA A N 1
ATOM 568 C CA . ALA A 1 72 ? 44.125 38.062 1.64 1 22.69 72 ALA A CA 1
ATOM 569 C C . ALA A 1 72 ? 42.75 37.938 1.004 1 22.69 72 ALA A C 1
ATOM 571 O O . ALA A 1 72 ? 41.781 38.5 1.511 1 22.69 72 ALA A O 1
ATOM 572 N N . THR A 1 73 ? 42.688 38.281 -0.249 1 21.98 73 THR A N 1
ATOM 573 C CA . THR A 1 73 ? 41.469 38.5 -1.014 1 21.98 73 THR A CA 1
ATOM 574 C C . THR A 1 73 ? 40.469 37.375 -0.79 1 21.98 73 THR A C 1
ATOM 576 O O . THR A 1 73 ? 40.875 36.188 -0.729 1 21.98 73 THR A O 1
ATOM 579 N N . ARG A 1 74 ? 39.156 37.656 -0.4 1 21.86 74 ARG A N 1
ATOM 580 C CA . ARG A 1 74 ? 37.938 37.125 0.224 1 21.86 74 ARG A CA 1
ATOM 581 C C . ARG A 1 74 ? 37.5 35.844 -0.488 1 21.86 74 ARG A C 1
ATOM 583 O O . ARG A 1 74 ? 37.094 35.875 -1.659 1 21.86 74 ARG A O 1
ATOM 590 N N . SER A 1 75 ? 38.062 34.812 -0.354 1 23.25 75 SER A N 1
ATOM 591 C CA . SER A 1 75 ? 38.062 33.531 -1.006 1 23.25 75 SER A CA 1
ATOM 592 C C . SER A 1 75 ? 36.656 32.969 -1.182 1 23.25 75 SER A C 1
ATOM 594 O O . SER A 1 75 ? 35.906 32.844 -0.206 1 23.25 75 SER A O 1
ATOM 596 N N . GLU A 1 76 ? 36.031 33.344 -2.262 1 22.98 76 GLU A N 1
ATOM 597 C CA . GLU A 1 76 ? 34.656 33.188 -2.729 1 22.98 76 GLU A CA 1
ATOM 598 C C . GLU A 1 76 ? 34.156 31.766 -2.6 1 22.98 76 GLU A C 1
ATOM 600 O O . GLU A 1 76 ? 34.469 30.922 -3.439 1 22.98 76 GLU A O 1
ATOM 605 N N . TYR A 1 77 ? 34.281 31.062 -1.591 1 22.25 77 TYR A N 1
ATOM 606 C CA . TYR A 1 77 ? 34.25 29.781 -0.903 1 22.25 77 TYR A CA 1
ATOM 607 C C . TYR A 1 77 ? 32.906 29.078 -1.152 1 22.25 77 TYR A C 1
ATOM 609 O O . TYR A 1 77 ? 32.656 28 -0.601 1 22.25 77 TYR A O 1
ATOM 617 N N . GLY A 1 78 ? 31.875 29.844 -1.152 1 21.5 78 GLY A N 1
ATOM 618 C CA . GLY A 1 78 ? 30.5 29.453 -0.845 1 21.5 78 GLY A CA 1
ATOM 619 C C . GLY A 1 78 ? 29.953 28.422 -1.8 1 21.5 78 GLY A C 1
ATOM 620 O O . GLY A 1 78 ? 28.734 28.203 -1.851 1 21.5 78 GLY A O 1
ATOM 621 N N . ALA A 1 79 ? 30.578 28.375 -2.832 1 22.38 79 ALA A N 1
ATOM 622 C CA . ALA A 1 79 ? 29.984 27.656 -3.963 1 22.38 79 ALA A CA 1
ATOM 623 C C . ALA A 1 79 ? 29.812 26.172 -3.648 1 22.38 79 ALA A C 1
ATOM 625 O O . ALA A 1 79 ? 30.781 25.5 -3.291 1 22.38 79 ALA A O 1
ATOM 626 N N . GLY A 1 80 ? 28.656 25.828 -3.318 1 22.33 80 GLY A N 1
ATOM 627 C CA . GLY A 1 80 ? 28.109 24.609 -2.762 1 22.33 80 GLY A CA 1
ATOM 628 C C . GLY A 1 80 ? 28.688 23.344 -3.383 1 22.33 80 GLY A C 1
ATOM 629 O O . GLY A 1 80 ? 28.812 23.25 -4.605 1 22.33 80 GLY A O 1
ATOM 630 N N . GLN A 1 81 ? 29.75 22.938 -2.873 1 24.72 81 GLN A N 1
ATOM 631 C CA . GLN A 1 81 ? 30.391 21.672 -3.271 1 24.72 81 GLN A CA 1
ATOM 632 C C . GLN A 1 81 ? 29.359 20.719 -3.891 1 24.72 81 GLN A C 1
ATOM 634 O O . GLN A 1 81 ? 28.328 20.422 -3.281 1 24.72 81 GLN A O 1
ATOM 639 N N . GLN A 1 82 ? 29.312 20.734 -5.188 1 23.59 82 GLN A N 1
ATOM 640 C CA . GLN A 1 82 ? 28.562 19.812 -6.027 1 23.59 82 GLN A CA 1
ATOM 641 C C . GLN A 1 82 ? 28.594 18.406 -5.449 1 23.59 82 GLN A C 1
ATOM 643 O O . GLN A 1 82 ? 29.656 17.906 -5.074 1 23.59 82 GLN A O 1
ATOM 648 N N . SER A 1 83 ? 27.703 18.156 -4.609 1 24.88 83 SER A N 1
ATOM 649 C CA . SER A 1 83 ? 27.562 16.812 -4.086 1 24.88 83 SER A CA 1
ATOM 650 C C . SER A 1 83 ? 28.219 15.789 -5.012 1 24.88 83 SER A C 1
ATOM 652 O O . SER A 1 83 ? 28.125 15.898 -6.234 1 24.88 83 SER A O 1
ATOM 654 N N . PRO A 1 84 ? 29.453 15.414 -4.641 1 27.19 84 PRO A N 1
ATOM 655 C CA . PRO A 1 84 ? 30.109 14.492 -5.57 1 27.19 84 PRO A CA 1
ATOM 656 C C . PRO A 1 84 ? 29.125 13.789 -6.496 1 27.19 84 PRO A C 1
ATOM 658 O O . PRO A 1 84 ? 27.984 13.5 -6.098 1 27.19 84 PRO A O 1
ATOM 661 N N . ASP A 1 85 ? 29.125 14.156 -7.738 1 26.11 85 ASP A N 1
ATOM 66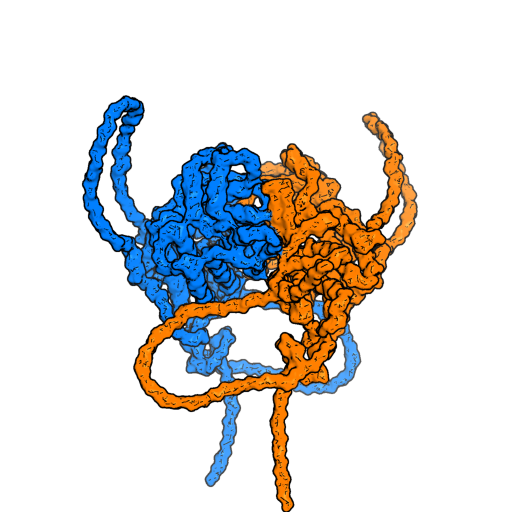2 C CA . ASP A 1 85 ? 28.453 13.484 -8.844 1 26.11 85 ASP A CA 1
ATOM 663 C C . ASP A 1 85 ? 28.281 11.992 -8.562 1 26.11 85 ASP A C 1
ATOM 665 O O . ASP A 1 85 ? 29.234 11.336 -8.117 1 26.11 85 ASP A O 1
ATOM 669 N N . LEU A 1 86 ? 27.328 11.664 -7.98 1 27.55 86 LEU A N 1
ATOM 670 C CA . LEU A 1 86 ? 27.141 10.219 -7.969 1 27.55 86 LEU A CA 1
ATOM 671 C C . LEU A 1 86 ? 27.891 9.562 -9.109 1 27.55 86 LEU A C 1
ATOM 673 O O . LEU A 1 86 ? 27.859 10.039 -10.25 1 27.55 86 LEU A O 1
ATOM 677 N N . PRO A 1 87 ? 29.172 9.117 -8.828 1 28.17 87 PRO A N 1
ATOM 678 C CA . PRO A 1 87 ? 29.875 8.617 -10.008 1 28.17 87 PRO A CA 1
ATOM 679 C C . PRO A 1 87 ? 28.922 8.266 -11.156 1 28.17 87 PRO A C 1
ATOM 681 O O . PRO A 1 87 ? 27.781 7.902 -10.922 1 28.17 87 PRO A O 1
ATOM 684 N N . PRO A 1 88 ? 29.078 8.969 -12.266 1 29.28 88 PRO A N 1
ATOM 685 C CA . PRO A 1 88 ? 28.188 8.578 -13.359 1 29.28 88 PRO A CA 1
ATOM 686 C C . PRO A 1 88 ? 27.828 7.098 -13.336 1 29.28 88 PRO A C 1
ATOM 688 O O . PRO A 1 88 ? 28.656 6.262 -12.992 1 29.28 88 PRO A O 1
ATOM 691 N N . ARG A 1 89 ? 26.719 6.777 -13.133 1 29.27 89 ARG A N 1
ATOM 692 C CA . ARG A 1 89 ? 26.344 5.383 -13.344 1 29.27 89 ARG A CA 1
ATOM 693 C C . ARG A 1 89 ? 27.094 4.793 -14.539 1 29.27 89 ARG A C 1
ATOM 695 O O . ARG A 1 89 ? 26.984 5.309 -15.656 1 29.27 89 ARG A O 1
ATOM 702 N N . ARG A 1 90 ? 28.266 4.262 -14.43 1 29.03 90 ARG A N 1
ATOM 703 C CA . ARG A 1 90 ? 29.062 3.58 -15.453 1 29.03 90 ARG A CA 1
ATOM 704 C C . ARG A 1 90 ? 28.156 2.986 -16.531 1 29.03 90 ARG A C 1
ATOM 706 O O . ARG A 1 90 ? 27.047 2.539 -16.25 1 29.03 90 ARG A O 1
ATOM 713 N N . ASN A 1 91 ? 28.422 3.225 -17.812 1 29.41 91 ASN A N 1
ATOM 714 C CA . ASN A 1 91 ? 27.828 2.752 -19.062 1 29.41 91 ASN A CA 1
ATOM 715 C C . ASN A 1 91 ? 27.406 1.291 -18.969 1 29.41 91 ASN A C 1
ATOM 717 O O . ASN A 1 91 ? 28.219 0.416 -18.688 1 29.41 91 ASN A O 1
ATOM 721 N N . PRO A 1 92 ? 26.203 0.915 -18.672 1 32.94 92 PRO A N 1
ATOM 722 C CA . PRO A 1 92 ? 25.953 -0.524 -18.594 1 32.94 92 PRO A CA 1
ATOM 723 C C . PRO A 1 92 ? 26.453 -1.286 -19.812 1 32.94 92 PRO A C 1
ATOM 725 O O . PRO A 1 92 ? 26.094 -0.959 -20.938 1 32.94 92 PRO A O 1
ATOM 728 N N . SER A 1 93 ? 27.641 -1.635 -20.031 1 30.11 93 SER A N 1
ATOM 729 C CA . SER A 1 93 ? 28.125 -2.604 -21 1 30.11 93 SER A CA 1
ATOM 730 C C . SER A 1 93 ? 27.031 -3.584 -21.406 1 30.11 93 SER A C 1
ATOM 732 O O . SER A 1 93 ? 25.984 -3.676 -20.734 1 30.11 93 SER A O 1
ATOM 734 N N . GLY A 1 94 ? 27.219 -4.574 -22.5 1 34 94 GLY A N 1
ATOM 735 C CA . GLY A 1 94 ? 26.375 -5.59 -23.109 1 34 94 GLY A CA 1
ATOM 736 C C . GLY A 1 94 ? 25.594 -6.41 -22.109 1 34 94 GLY A C 1
ATOM 737 O O . GLY A 1 94 ? 25.922 -7.566 -21.844 1 34 94 GLY A O 1
ATOM 738 N N . ASN A 1 95 ? 25 -6.047 -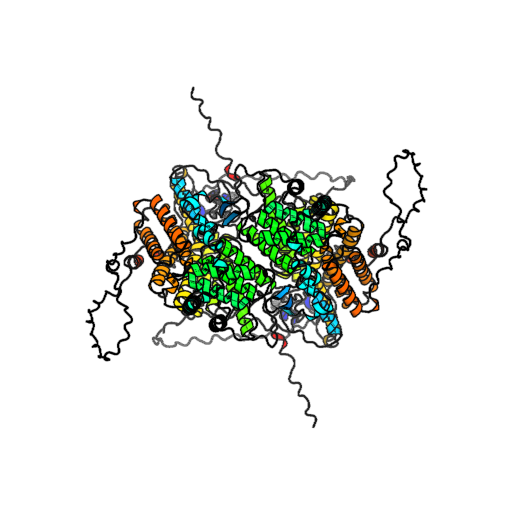21 1 37.84 95 ASN A N 1
ATOM 739 C CA . ASN A 1 95 ? 24.766 -6.547 -19.641 1 37.84 95 ASN A CA 1
ATOM 740 C C . ASN A 1 95 ? 23.516 -7.434 -19.594 1 37.84 95 ASN A C 1
ATOM 742 O O . ASN A 1 95 ? 22.438 -7.027 -20.016 1 37.84 95 ASN A O 1
ATOM 746 N N . TYR A 1 96 ? 23.547 -8.805 -19.703 1 41.78 96 TYR A N 1
ATOM 747 C CA . TYR A 1 96 ? 22.531 -9.812 -19.5 1 41.78 96 TYR A CA 1
ATOM 748 C C . TYR A 1 96 ? 21.672 -9.477 -18.266 1 41.78 96 TYR A C 1
ATOM 750 O O . TYR A 1 96 ? 22.203 -9.312 -17.172 1 41.78 96 TYR A O 1
ATOM 758 N N . THR A 1 97 ? 20.594 -8.859 -18.297 1 51.84 97 THR A N 1
ATOM 759 C CA . THR A 1 97 ? 19.672 -8.609 -17.188 1 51.84 97 THR A CA 1
ATOM 760 C C . THR A 1 97 ? 18.875 -9.875 -16.859 1 51.84 97 THR A C 1
ATOM 762 O O . THR A 1 97 ? 18.172 -10.406 -17.703 1 51.84 97 THR A O 1
ATOM 765 N N . ILE A 1 98 ? 19.266 -10.859 -15.852 1 56.91 98 ILE A N 1
ATOM 766 C CA . ILE A 1 98 ? 18.609 -12.094 -15.445 1 56.91 98 ILE A CA 1
ATOM 767 C C . ILE A 1 98 ? 17.234 -11.781 -14.844 1 56.91 98 ILE A C 1
ATOM 769 O O . ILE A 1 98 ? 16.344 -12.633 -14.844 1 56.91 98 ILE A O 1
ATOM 773 N N . ASN A 1 99 ? 16.969 -10.594 -14.422 1 61 99 ASN A N 1
ATOM 774 C CA . ASN A 1 99 ? 15.742 -10.289 -13.695 1 61 99 ASN A CA 1
ATOM 775 C C . ASN A 1 99 ? 14.867 -9.305 -14.461 1 61 99 ASN A C 1
ATOM 777 O O . ASN A 1 99 ? 14.602 -8.203 -13.984 1 61 99 ASN A O 1
ATOM 781 N N . ASN A 1 100 ? 14.383 -9.906 -15.539 1 77.56 100 ASN A N 1
ATOM 782 C CA . ASN A 1 100 ? 13.609 -8.992 -16.375 1 77.56 100 ASN A CA 1
ATOM 783 C C . ASN A 1 100 ? 12.148 -8.93 -15.945 1 77.56 100 ASN A C 1
ATOM 785 O O . ASN A 1 100 ? 11.586 -9.93 -15.5 1 77.56 100 ASN A O 1
ATOM 789 N N . SER A 1 101 ? 11.664 -7.785 -15.984 1 89 101 SER A N 1
ATOM 790 C CA . SER A 1 101 ? 10.242 -7.512 -15.789 1 89 101 SER A CA 1
ATOM 791 C C . SER A 1 101 ? 9.523 -7.332 -17.125 1 89 101 SER A C 1
ATOM 793 O O . SER A 1 101 ? 10.172 -7.176 -18.172 1 89 101 SER A O 1
ATOM 795 N N . VAL A 1 102 ? 8.25 -7.543 -17.109 1 93.25 102 VAL A N 1
ATOM 796 C CA . VAL A 1 102 ? 7.5 -7.469 -18.359 1 93.25 102 VAL A CA 1
ATOM 797 C C . VAL A 1 102 ? 6.332 -6.5 -18.203 1 93.25 102 VAL A C 1
ATOM 799 O O . VAL A 1 102 ? 5.801 -6.324 -17.109 1 93.25 102 VAL A O 1
ATOM 802 N N . SER A 1 103 ? 5.996 -5.816 -19.266 1 92.75 103 SER A N 1
ATOM 803 C CA . SER A 1 103 ? 4.832 -4.938 -19.328 1 92.75 103 SER A CA 1
ATOM 804 C C . SER A 1 103 ? 4.062 -5.141 -20.625 1 92.75 103 SER A C 1
ATOM 806 O O . SER A 1 103 ? 4.613 -5.633 -21.609 1 92.75 103 SER A O 1
ATOM 808 N N . ALA A 1 104 ? 2.783 -4.875 -20.578 1 93.06 104 ALA A N 1
ATOM 809 C CA . ALA A 1 104 ? 1.951 -4.969 -21.781 1 93.06 104 ALA A CA 1
ATOM 810 C C . ALA A 1 104 ? 0.752 -4.027 -21.688 1 93.06 104 ALA A C 1
ATOM 812 O O . ALA A 1 104 ? 0.369 -3.607 -20.594 1 93.06 104 ALA A O 1
ATOM 813 N N . THR A 1 105 ? 0.272 -3.662 -22.812 1 90.62 105 THR A N 1
ATOM 814 C CA . THR A 1 105 ? -0.874 -2.764 -22.906 1 90.62 105 THR A CA 1
ATOM 815 C C . THR A 1 105 ? -2.02 -3.424 -23.672 1 90.62 105 THR A C 1
ATOM 817 O O . THR A 1 105 ? -1.793 -4.117 -24.656 1 90.62 105 THR A O 1
ATOM 820 N N . HIS A 1 106 ? -3.176 -3.314 -23.125 1 89.94 106 HIS A N 1
ATOM 821 C CA . HIS A 1 106 ? -4.391 -3.793 -23.781 1 89.94 106 HIS A CA 1
ATOM 822 C C . HIS A 1 106 ? -5.395 -2.662 -23.969 1 89.94 106 HIS A C 1
ATOM 824 O O . HIS A 1 106 ? -5.699 -1.932 -23.016 1 89.94 106 HIS A O 1
ATOM 830 N N . VAL A 1 107 ? -5.895 -2.482 -25.141 1 86.5 107 VAL A N 1
ATOM 831 C CA . VAL A 1 107 ? -6.848 -1.42 -25.453 1 86.5 107 VAL A CA 1
ATOM 832 C C . VAL A 1 107 ? -8.172 -2.027 -25.906 1 86.5 107 VAL A C 1
ATOM 834 O O . VAL A 1 107 ? -8.234 -2.654 -26.969 1 86.5 107 VAL A O 1
ATOM 837 N N . GLU A 1 108 ? -9.195 -1.998 -25.078 1 81.12 108 GLU A N 1
ATOM 838 C CA . GLU A 1 108 ? -10.531 -2.436 -25.469 1 81.12 108 GLU A CA 1
ATOM 839 C C . GLU A 1 108 ? -11.336 -1.284 -26.078 1 81.12 108 GLU A C 1
ATOM 841 O O . GLU A 1 108 ? -12.023 -1.457 -27.078 1 81.12 108 GLU A O 1
ATOM 846 N N . SER A 1 109 ? -11.32 -0.199 -25.359 1 80.5 109 SER A N 1
ATOM 847 C CA . SER A 1 109 ? -11.93 1.067 -25.766 1 80.5 109 SER A CA 1
ATOM 848 C C . SER A 1 109 ? -11.078 2.252 -25.328 1 80.5 109 SER A C 1
ATOM 850 O O . SER A 1 109 ? -10.125 2.088 -24.547 1 80.5 109 SER A O 1
ATOM 852 N N . PRO A 1 110 ? -11.375 3.303 -25.891 1 75.31 110 PRO A N 1
ATOM 853 C CA . PRO A 1 110 ? -10.562 4.457 -25.5 1 75.31 110 PRO A CA 1
ATOM 854 C C . PRO A 1 110 ? -10.602 4.719 -24 1 75.31 110 PRO A C 1
ATOM 856 O O . PRO A 1 110 ? -9.633 5.23 -23.422 1 75.31 110 PRO A O 1
ATOM 859 N N . SER A 1 111 ? -11.641 4.332 -23.406 1 77.62 111 SER A N 1
ATOM 860 C CA . SER A 1 111 ? -11.758 4.57 -21.969 1 77.62 111 SER A CA 1
ATOM 861 C C . SER A 1 111 ? -11.219 3.389 -21.156 1 77.62 111 SER A C 1
ATOM 863 O O . SER A 1 111 ? -11.016 3.492 -19.953 1 77.62 111 SER A O 1
ATOM 865 N N . CYS A 1 112 ? -10.922 2.324 -21.891 1 81 112 CYS A N 1
ATOM 866 C CA . CYS A 1 112 ? -10.484 1.117 -21.203 1 81 112 CYS A CA 1
ATOM 867 C C . CYS A 1 112 ? -9.125 0.654 -21.719 1 81 112 CYS A C 1
ATOM 869 O O . CYS A 1 112 ? -9.023 -0.392 -22.359 1 81 112 CYS A O 1
ATOM 871 N N . LYS A 1 113 ? -8.25 1.466 -21.547 1 86.81 113 LYS A N 1
ATOM 872 C CA . LYS A 1 113 ? -6.852 1.118 -21.797 1 86.81 113 LYS A CA 1
ATOM 873 C C . LYS A 1 113 ? -6.164 0.646 -20.516 1 86.81 113 LYS A C 1
ATOM 875 O O . LYS A 1 113 ? -6.094 1.387 -19.531 1 86.81 113 LYS A O 1
ATOM 880 N N . VAL A 1 114 ? -5.684 -0.604 -20.594 1 91.31 114 VAL A N 1
ATOM 881 C CA . VAL A 1 114 ? -5.07 -1.183 -19.406 1 91.31 114 VAL A CA 1
ATOM 882 C C . VAL A 1 114 ? -3.584 -1.416 -19.641 1 91.31 114 VAL A C 1
ATOM 884 O O . VAL A 1 114 ? -3.199 -2.021 -20.641 1 91.31 114 VAL A O 1
ATOM 887 N N . GLN A 1 115 ? -2.787 -0.878 -18.844 1 92.19 115 GLN A N 1
ATOM 888 C CA . GLN A 1 115 ? -1.342 -1.079 -18.844 1 92.19 115 GLN A CA 1
ATOM 889 C C . GLN A 1 115 ? -0.881 -1.776 -17.562 1 92.19 115 GLN A C 1
ATOM 891 O O . GLN A 1 115 ? -1.088 -1.264 -16.453 1 92.19 115 GLN A O 1
ATOM 896 N N . LEU A 1 116 ? -0.237 -2.895 -17.781 1 95.19 116 LEU A N 1
ATOM 897 C CA . LEU A 1 116 ? 0.149 -3.656 -16.609 1 95.19 116 LEU A CA 1
ATOM 898 C C . LEU A 1 116 ? 1.632 -4.008 -16.641 1 95.19 116 LEU A C 1
ATOM 900 O O . LEU A 1 116 ? 2.211 -4.148 -17.719 1 95.19 116 LEU A O 1
ATOM 904 N N . TYR A 1 117 ? 2.156 -4.105 -15.461 1 94.88 117 TYR A N 1
ATOM 905 C CA . TYR A 1 117 ? 3.545 -4.473 -15.211 1 94.88 117 TYR A CA 1
ATOM 906 C C . TYR A 1 117 ? 3.633 -5.676 -14.281 1 94.88 117 TYR A C 1
ATOM 908 O O . TYR A 1 117 ? 2.881 -5.773 -13.305 1 94.88 117 TYR A O 1
ATOM 916 N N . TYR A 1 118 ? 4.508 -6.613 -14.625 1 96.25 118 TYR A N 1
ATOM 917 C CA . TYR A 1 118 ? 4.844 -7.738 -13.766 1 96.25 118 TYR A CA 1
ATOM 918 C C . TYR A 1 118 ? 6.355 -7.879 -13.617 1 96.25 118 TYR A C 1
ATOM 920 O O . TYR A 1 118 ? 7.094 -7.777 -14.594 1 96.25 118 TYR A O 1
ATOM 928 N N . GLY A 1 119 ? 6.816 -8.125 -12.391 1 93.56 119 GLY A N 1
ATOM 929 C CA . GLY A 1 119 ? 8.234 -8.148 -12.07 1 93.56 119 GLY A CA 1
ATOM 930 C C . GLY A 1 119 ? 8.914 -9.453 -12.445 1 93.56 119 GLY A C 1
ATOM 931 O O . GLY A 1 119 ? 8.305 -10.312 -13.086 1 93.56 119 GLY A O 1
ATOM 932 N N . SER A 1 120 ? 10.102 -9.641 -12.008 1 90.31 120 SER A N 1
ATOM 933 C CA . SER A 1 120 ? 10.961 -10.734 -12.445 1 90.31 120 SER A CA 1
ATOM 934 C C . SER A 1 120 ? 10.531 -12.062 -11.828 1 90.31 120 SER A C 1
ATOM 936 O O . SER A 1 120 ? 10.758 -13.125 -12.406 1 90.31 120 SER A O 1
ATOM 938 N N . THR A 1 121 ? 9.938 -12 -10.703 1 93.75 121 THR A N 1
ATOM 939 C CA . THR A 1 121 ? 9.547 -13.242 -10.039 1 93.75 121 THR A CA 1
ATOM 940 C C . THR A 1 121 ? 8.242 -13.773 -10.617 1 93.75 121 THR A C 1
ATOM 942 O O . THR A 1 121 ? 7.832 -14.898 -10.312 1 93.75 121 THR A O 1
ATOM 945 N N . SER A 1 122 ? 7.656 -13.008 -11.516 1 95.25 122 SER A N 1
ATOM 946 C CA . SER A 1 122 ? 6.355 -13.398 -12.047 1 95.25 122 SER A CA 1
ATOM 947 C C . SER A 1 122 ? 6.488 -14.539 -13.047 1 95.25 122 SER A C 1
ATOM 949 O O . SER A 1 122 ? 7.547 -14.719 -13.656 1 95.25 122 SER A O 1
ATOM 951 N N . HIS A 1 123 ? 5.383 -15.211 -13.109 1 92.88 123 HIS A N 1
ATOM 952 C CA . HIS A 1 123 ? 5.246 -16.266 -14.1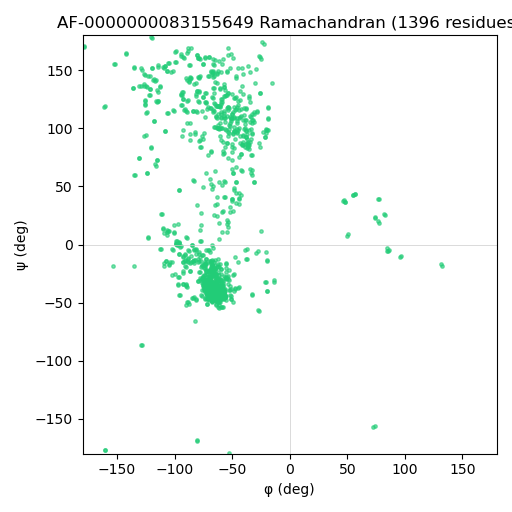02 1 92.88 123 HIS A CA 1
ATOM 953 C C . HIS A 1 123 ? 5.352 -15.711 -15.516 1 92.88 123 HIS A C 1
ATOM 955 O O . HIS A 1 123 ? 5.91 -16.359 -16.406 1 92.88 123 HIS A O 1
ATOM 961 N N . PHE A 1 124 ? 4.957 -14.562 -15.742 1 95.25 124 PHE A N 1
ATOM 962 C CA . PHE A 1 124 ? 4.934 -13.922 -17.047 1 95.25 124 PHE A CA 1
ATOM 963 C C . PHE A 1 124 ? 6.348 -13.602 -17.531 1 95.25 124 PHE A C 1
ATOM 965 O O . PHE A 1 124 ? 6.633 -13.672 -18.719 1 95.25 124 PHE A O 1
ATOM 972 N N . ALA A 1 125 ? 7.156 -13.273 -16.578 1 93.56 125 ALA A N 1
ATOM 973 C CA . ALA A 1 125 ? 8.547 -12.992 -16.922 1 93.56 125 ALA A CA 1
ATOM 974 C C . ALA A 1 125 ? 9.25 -14.234 -17.469 1 93.56 125 ALA A C 1
ATOM 976 O O . ALA A 1 125 ? 10.008 -14.156 -18.438 1 93.56 125 ALA A O 1
ATOM 977 N N . LEU A 1 126 ? 8.984 -15.336 -16.859 1 93.88 126 LEU A N 1
ATOM 978 C CA . LEU A 1 126 ? 9.578 -16.578 -17.344 1 93.88 126 LEU A CA 1
ATOM 979 C C . LEU A 1 126 ? 9.023 -16.969 -18.703 1 93.88 126 LEU A C 1
ATOM 981 O O . LEU A 1 126 ? 9.773 -17.406 -19.578 1 93.88 126 LEU A O 1
ATOM 985 N N . MET A 1 127 ? 7.762 -16.844 -18.859 1 94.69 127 MET A N 1
ATOM 986 C CA . MET A 1 127 ? 7.141 -17.141 -20.141 1 94.69 127 MET A CA 1
ATOM 987 C C . MET A 1 127 ? 7.75 -16.297 -21.25 1 94.69 127 MET A C 1
ATOM 989 O O . MET A 1 127 ? 7.965 -16.781 -22.359 1 94.69 127 MET A O 1
ATOM 993 N N . HIS A 1 128 ? 8.016 -15.078 -20.875 1 93 128 HIS A N 1
ATOM 994 C CA . HIS A 1 128 ? 8.602 -14.18 -21.875 1 93 128 HIS A CA 1
ATOM 995 C C . HIS A 1 128 ? 10.023 -14.594 -22.219 1 93 128 HIS A C 1
ATOM 997 O O . HIS A 1 128 ? 10.453 -14.461 -23.359 1 93 128 HIS A O 1
ATOM 1003 N N . GLU A 1 129 ? 10.742 -15.031 -21.25 1 91.06 129 GLU A N 1
ATOM 1004 C CA . GLU A 1 129 ? 12.086 -15.547 -21.5 1 91.06 129 GLU A CA 1
ATOM 1005 C C . GLU A 1 129 ? 12.047 -16.734 -22.453 1 91.06 129 GLU A C 1
ATOM 1007 O O . GLU A 1 129 ? 12.898 -16.859 -23.328 1 91.06 129 GLU A O 1
ATOM 1012 N N . ILE A 1 130 ? 11.164 -17.578 -22.234 1 93.25 130 ILE A N 1
ATOM 1013 C CA . ILE A 1 130 ? 11 -18.75 -23.078 1 93.25 130 ILE A CA 1
ATOM 1014 C C . ILE A 1 130 ? 10.633 -18.312 -24.5 1 93.25 130 ILE A C 1
ATOM 1016 O O . ILE A 1 130 ? 11.164 -18.844 -25.469 1 93.25 130 ILE A O 1
ATOM 1020 N N . TYR A 1 131 ? 9.742 -17.406 -24.578 1 93.06 131 TYR A N 1
ATOM 1021 C CA . TYR A 1 131 ? 9.352 -16.859 -25.875 1 93.06 131 TYR A CA 1
ATOM 1022 C C . TYR A 1 131 ? 10.562 -16.312 -26.625 1 93.06 131 TYR A C 1
ATOM 1024 O O . TYR A 1 131 ? 10.727 -16.594 -27.828 1 93.06 131 TYR A O 1
ATOM 1032 N N . ARG A 1 132 ? 11.352 -15.57 -26 1 87.62 132 ARG A N 1
ATOM 1033 C CA . ARG A 1 132 ? 12.539 -14.984 -26.609 1 87.62 132 ARG A CA 1
ATOM 1034 C C . ARG A 1 132 ? 13.461 -16.062 -27.156 1 87.62 132 ARG A C 1
ATOM 1036 O O . ARG A 1 132 ? 14 -15.938 -28.266 1 87.62 132 ARG A O 1
ATOM 1043 N N . ASP A 1 133 ? 13.578 -17.062 -26.406 1 87.5 133 ASP A N 1
ATOM 1044 C CA . ASP A 1 133 ? 14.469 -18.156 -26.797 1 87.5 133 ASP A CA 1
ATOM 1045 C C . ASP A 1 133 ? 13.891 -18.953 -27.953 1 87.5 133 ASP A C 1
ATOM 1047 O O . ASP A 1 133 ? 14.625 -19.469 -28.797 1 87.5 133 ASP A O 1
ATOM 1051 N N . LEU A 1 134 ? 12.648 -19.062 -27.984 1 88.75 134 LEU A N 1
ATOM 1052 C CA . LEU A 1 134 ? 11.992 -19.781 -29.062 1 88.75 134 LEU A CA 1
ATOM 1053 C C . LEU A 1 134 ? 12.094 -19.016 -30.375 1 88.75 134 LEU A C 1
ATOM 1055 O O . LEU A 1 134 ? 12.266 -19.594 -31.438 1 88.75 134 LEU A O 1
ATOM 1059 N N . VAL A 1 135 ? 12.023 -17.688 -30.266 1 84.81 135 VAL A N 1
ATOM 1060 C CA . VAL A 1 135 ? 12.055 -16.828 -31.453 1 84.81 135 VAL A CA 1
ATOM 1061 C C . VAL A 1 135 ? 13.492 -16.625 -31.906 1 84.81 135 VAL A C 1
ATOM 1063 O O . VAL A 1 135 ? 13.781 -16.578 -33.094 1 84.81 135 VAL A O 1
ATOM 1066 N N . SER A 1 136 ? 14.375 -16.312 -30.922 1 72.81 136 SER A N 1
ATOM 1067 C CA . SER A 1 136 ? 15.781 -16.109 -31.25 1 72.81 136 SER A CA 1
ATOM 1068 C C . SER A 1 136 ? 16.375 -17.328 -31.938 1 72.81 136 SER A C 1
ATOM 1070 O O . SER A 1 136 ? 17.219 -17.203 -32.844 1 72.81 136 SER A O 1
ATOM 1072 N N . ASN A 1 137 ? 16.047 -18.391 -31.5 1 60.41 137 ASN A N 1
ATOM 1073 C CA . ASN A 1 137 ? 16.516 -19.625 -32.156 1 60.41 137 ASN A CA 1
ATOM 1074 C C . ASN A 1 137 ? 16.062 -19.703 -33.594 1 60.41 137 ASN A C 1
ATOM 1076 O O . ASN A 1 137 ? 16.734 -20.328 -34.438 1 60.41 137 ASN A O 1
ATOM 1080 N N . GLN A 1 138 ? 15.031 -18.938 -33.844 1 50.62 138 GLN A N 1
ATOM 1081 C CA . GLN A 1 138 ? 14.547 -18.938 -35.219 1 50.62 138 GLN A CA 1
ATOM 1082 C C . GLN A 1 138 ? 15.195 -17.812 -36.031 1 50.62 138 GLN A C 1
ATOM 1084 O O . GLN A 1 138 ? 15.328 -17.922 -37.25 1 50.62 138 GLN A O 1
ATOM 1089 N N . MET A 1 139 ? 15.469 -16.625 -35.281 1 47.84 139 MET A N 1
ATOM 1090 C CA . MET A 1 139 ? 16.125 -15.508 -35.969 1 47.84 139 MET A CA 1
ATOM 1091 C C . MET A 1 139 ? 17.375 -15.07 -35.219 1 47.84 139 MET A C 1
ATOM 1093 O O . MET A 1 139 ? 17.297 -14.297 -34.25 1 47.84 139 MET A O 1
ATOM 1097 N N . PRO A 1 140 ? 18.531 -15.648 -35.625 1 45.5 140 PRO A N 1
ATOM 1098 C CA . PRO A 1 140 ? 19.812 -15.312 -35 1 45.5 140 PRO A CA 1
ATOM 1099 C C . PRO A 1 140 ? 20.125 -13.82 -35.062 1 45.5 140 PRO A C 1
ATOM 1101 O O . PRO A 1 140 ? 19.906 -13.188 -36.094 1 45.5 140 PRO A O 1
ATOM 1104 N N . GLY A 1 141 ? 20.203 -12.922 -33.938 1 41.75 141 GLY A N 1
ATOM 1105 C CA . GLY A 1 141 ? 20.688 -11.547 -33.969 1 41.75 141 GLY A CA 1
ATOM 1106 C C . GLY A 1 141 ? 19.734 -10.57 -33.281 1 41.75 141 GLY A C 1
ATOM 1107 O O . GLY A 1 141 ? 19.922 -9.359 -33.406 1 41.75 141 GLY A O 1
ATOM 1108 N N . LEU A 1 142 ? 18.609 -10.891 -33.062 1 43.66 142 LEU A N 1
ATOM 1109 C CA . LEU A 1 142 ? 17.719 -9.844 -32.594 1 43.66 142 LEU A CA 1
ATOM 1110 C C . LEU A 1 142 ? 18.219 -9.258 -31.281 1 43.66 142 LEU A C 1
ATOM 1112 O O . LEU A 1 142 ? 18.391 -9.984 -30.297 1 43.66 142 LEU A O 1
ATOM 1116 N N . GLU A 1 143 ? 18.984 -8.172 -31.453 1 42.53 143 GLU A N 1
ATOM 1117 C CA . GLU A 1 143 ? 19.547 -7.41 -30.344 1 42.53 143 GLU A CA 1
ATOM 1118 C C . GLU A 1 143 ? 18.484 -7.074 -29.312 1 42.53 143 GLU A C 1
ATOM 1120 O O . GLU A 1 143 ? 17.391 -6.617 -29.656 1 42.53 143 GLU A O 1
ATOM 1125 N N . LYS A 1 144 ? 18.578 -7.605 -28.141 1 50.16 144 LYS A N 1
ATOM 1126 C CA . LYS A 1 144 ? 17.719 -7.496 -26.969 1 50.16 144 LYS A CA 1
ATOM 1127 C C . LYS A 1 144 ? 17.641 -6.051 -26.469 1 50.16 144 LYS A C 1
ATOM 1129 O O . LYS A 1 144 ? 18.672 -5.418 -26.234 1 50.16 144 LYS A O 1
ATOM 1134 N N . PRO A 1 145 ? 16.656 -5.227 -26.734 1 48.03 145 PRO A N 1
ATOM 1135 C CA . PRO A 1 145 ? 16.641 -3.863 -26.203 1 48.03 145 PRO A CA 1
ATOM 1136 C C . PRO A 1 145 ? 16.938 -3.816 -24.703 1 48.03 145 PRO A C 1
ATOM 1138 O O . PRO A 1 145 ? 16.422 -4.641 -23.938 1 48.03 145 PRO A O 1
ATOM 1141 N N . PRO A 1 146 ? 18.062 -3.135 -24.203 1 48.41 146 PRO A N 1
ATOM 1142 C CA . PRO A 1 146 ? 18.609 -3.004 -22.859 1 48.41 146 PRO A CA 1
ATOM 1143 C C . PRO A 1 146 ? 17.609 -2.373 -21.875 1 48.41 146 PRO A C 1
ATOM 1145 O O . PRO A 1 146 ? 17.359 -1.168 -21.938 1 48.41 146 PRO A O 1
ATOM 1148 N N . GLY A 1 147 ? 16.188 -2.869 -21.688 1 56.94 147 GLY A N 1
ATOM 1149 C CA . GLY A 1 147 ? 15.414 -2.148 -20.688 1 56.94 147 GLY A CA 1
ATOM 1150 C C . GLY A 1 147 ? 14.953 -3.031 -19.547 1 56.94 147 GLY A C 1
ATOM 1151 O O . GLY A 1 147 ? 14.922 -4.258 -19.672 1 56.94 147 GLY A O 1
ATOM 1152 N N . GLU A 1 148 ? 14.969 -2.494 -18.312 1 64.19 148 GLU A N 1
ATOM 1153 C CA . GLU A 1 148 ? 14.492 -3.176 -17.109 1 64.19 148 GLU A CA 1
ATOM 1154 C C . GLU A 1 148 ? 13.102 -3.773 -17.328 1 64.19 148 GLU A C 1
ATOM 1156 O O . GLU A 1 148 ? 12.766 -4.809 -16.75 1 64.19 148 GLU A O 1
ATOM 1161 N N . VAL A 1 149 ? 12.375 -3.166 -18.25 1 74.44 149 VAL A N 1
ATOM 1162 C CA . VAL A 1 149 ? 11.016 -3.605 -18.516 1 74.44 149 VAL A CA 1
ATOM 11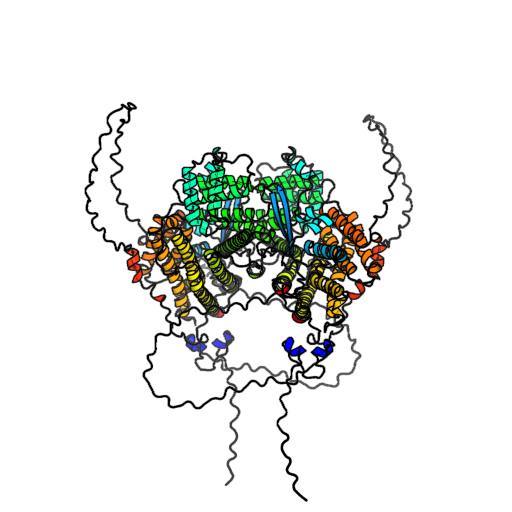63 C C . VAL A 1 149 ? 10.844 -3.914 -20 1 74.44 149 VAL A C 1
ATOM 1165 O O . VAL A 1 149 ? 11.195 -3.094 -20.859 1 74.44 149 VAL A O 1
ATOM 1168 N N . GLU A 1 150 ? 10.406 -5.152 -20.328 1 80.25 150 GLU A N 1
ATOM 1169 C CA . GLU A 1 150 ? 10.227 -5.57 -21.719 1 80.25 150 GLU A CA 1
ATOM 1170 C C . GLU A 1 150 ? 8.742 -5.645 -22.078 1 80.25 150 GLU A C 1
ATOM 1172 O O . GLU A 1 150 ? 7.906 -5.938 -21.219 1 80.25 150 GLU A O 1
ATOM 1177 N N . GLU A 1 151 ? 8.508 -5.387 -23.312 1 83.56 151 GLU A N 1
ATOM 1178 C CA . GLU A 1 151 ? 7.141 -5.504 -23.812 1 83.56 151 GLU A CA 1
ATOM 1179 C C . GLU A 1 151 ? 6.773 -6.961 -24.078 1 83.56 151 GLU A C 1
ATOM 1181 O O . GLU A 1 151 ? 7.441 -7.641 -24.859 1 83.56 151 GLU A O 1
ATOM 1186 N N . ALA A 1 152 ? 5.762 -7.434 -23.484 1 89.19 152 ALA A N 1
ATOM 1187 C CA . ALA A 1 152 ? 5.441 -8.859 -23.5 1 89.19 152 ALA A CA 1
ATOM 1188 C C . ALA A 1 152 ? 4.27 -9.156 -24.422 1 89.19 152 ALA A C 1
ATOM 1190 O O . ALA A 1 152 ? 3.744 -10.266 -24.438 1 89.19 152 ALA A O 1
ATOM 1191 N N . ARG A 1 153 ? 3.834 -8.266 -25.234 1 88.56 153 ARG A N 1
ATOM 1192 C CA . ARG A 1 153 ? 2.643 -8.445 -26.062 1 88.56 153 ARG A CA 1
ATOM 1193 C C . ARG A 1 153 ? 2.77 -9.68 -26.953 1 88.56 153 ARG A C 1
ATOM 1195 O O . ARG A 1 153 ? 1.851 -10.5 -27.016 1 88.56 153 ARG A O 1
ATOM 1202 N N . ALA A 1 154 ? 3.873 -9.859 -27.578 1 89.5 154 ALA A N 1
ATOM 1203 C CA . ALA A 1 154 ? 4.07 -10.969 -28.516 1 89.5 154 ALA A CA 1
ATOM 1204 C C . ALA A 1 154 ? 4.078 -12.305 -27.781 1 89.5 154 ALA A C 1
ATOM 1206 O O . ALA A 1 154 ? 3.502 -13.289 -28.266 1 89.5 154 ALA A O 1
ATOM 1207 N N . SER A 1 155 ? 4.703 -12.352 -26.688 1 92.38 155 SER A N 1
ATOM 1208 C CA . SER A 1 155 ? 4.75 -13.586 -25.906 1 92.38 155 SER A CA 1
ATOM 1209 C C . SER A 1 155 ? 3.363 -13.961 -25.391 1 92.38 155 SER A C 1
ATOM 1211 O O . SER A 1 155 ? 2.988 -15.141 -25.406 1 92.38 155 SER A O 1
ATOM 1213 N N . LEU A 1 156 ? 2.621 -13.008 -24.969 1 92.94 156 LEU A N 1
ATOM 1214 C CA . LEU A 1 156 ? 1.279 -13.25 -24.453 1 92.94 156 LEU A CA 1
ATOM 1215 C C . LEU A 1 156 ? 0.357 -13.773 -25.547 1 92.94 156 LEU A C 1
ATOM 1217 O O . LEU A 1 156 ? -0.499 -14.625 -25.297 1 92.94 156 LEU A O 1
ATOM 1221 N N . ASP A 1 157 ? 0.542 -13.289 -26.688 1 91.38 157 ASP A N 1
ATOM 1222 C CA . ASP A 1 157 ? -0.266 -13.742 -27.812 1 91.38 157 ASP A CA 1
ATOM 1223 C C . ASP A 1 157 ? 0.116 -15.156 -28.234 1 91.38 157 ASP A C 1
ATOM 1225 O O . ASP A 1 157 ? -0.756 -15.992 -28.5 1 91.38 157 ASP A O 1
ATOM 1229 N N . MET A 1 158 ? 1.358 -15.375 -28.266 1 92.19 158 MET A N 1
ATOM 1230 C CA . MET A 1 158 ? 1.814 -16.703 -28.672 1 92.19 158 MET A CA 1
ATOM 1231 C C . MET A 1 158 ? 1.283 -17.766 -27.719 1 92.19 158 MET A C 1
ATOM 1233 O O . MET A 1 158 ? 0.848 -18.844 -28.156 1 92.19 158 MET A O 1
ATOM 1237 N N . PHE A 1 159 ? 1.3 -17.469 -26.484 1 93.56 159 PHE A N 1
ATOM 1238 C CA . PHE A 1 159 ? 0.942 -18.484 -25.5 1 93.56 159 PHE A CA 1
ATOM 1239 C C . PHE A 1 159 ? -0.522 -18.359 -25.094 1 93.56 159 PHE A C 1
ATOM 1241 O O . PHE A 1 159 ? -0.986 -19.047 -24.188 1 93.56 159 PHE A O 1
ATOM 1248 N N . SER A 1 160 ? -1.268 -17.438 -25.672 1 90 160 SER A N 1
ATOM 1249 C CA . SER A 1 160 ? -2.678 -17.203 -25.391 1 90 160 SER A CA 1
ATOM 1250 C C . SER A 1 160 ? -2.906 -16.922 -23.906 1 90 160 SER A C 1
ATOM 1252 O O . SER A 1 160 ? -3.801 -17.5 -23.297 1 90 160 SER A O 1
ATOM 1254 N N . PHE A 1 161 ? -2.037 -16.109 -23.391 1 93.12 161 PHE A N 1
ATOM 1255 C CA . PHE A 1 161 ? -2.068 -15.844 -21.969 1 93.12 161 PHE A CA 1
ATOM 1256 C C . PHE A 1 161 ? -2.535 -14.422 -21.688 1 93.12 161 PHE A C 1
ATOM 1258 O O . PHE A 1 161 ? -2.441 -13.938 -20.562 1 93.12 161 PHE A O 1
ATOM 1265 N N . ARG A 1 162 ? -3.086 -13.766 -22.672 1 91.06 162 ARG A N 1
ATOM 1266 C CA . ARG A 1 162 ? -3.516 -12.383 -22.547 1 91.06 162 ARG A CA 1
ATOM 1267 C C . ARG A 1 162 ? -4.645 -12.242 -21.531 1 91.06 162 ARG A C 1
ATOM 1269 O O . ARG A 1 162 ? -4.68 -11.281 -20.75 1 91.06 162 ARG A O 1
ATOM 1276 N N . ARG A 1 163 ? -5.461 -13.172 -21.5 1 89.75 163 ARG A N 1
ATOM 1277 C CA . ARG A 1 163 ? -6.621 -13.109 -20.625 1 89.75 163 ARG A CA 1
ATOM 1278 C C . ARG A 1 163 ? -6.199 -13.164 -19.156 1 89.75 163 ARG A C 1
ATOM 1280 O O . ARG A 1 163 ? -6.77 -12.461 -18.312 1 89.75 163 ARG A O 1
ATOM 1287 N N . ILE A 1 164 ? -5.246 -13.961 -18.828 1 92.31 164 ILE A N 1
ATOM 1288 C CA . ILE A 1 164 ? -4.766 -14.086 -17.453 1 92.31 164 ILE A CA 1
ATOM 1289 C C . ILE A 1 164 ? -3.926 -12.859 -17.094 1 92.31 164 ILE A C 1
ATOM 1291 O O . ILE A 1 164 ? -4.016 -12.344 -15.977 1 92.31 164 ILE A O 1
ATOM 1295 N N . PHE A 1 165 ? -3.203 -12.383 -18.078 1 94.06 165 PHE A N 1
ATOM 1296 C CA . PHE A 1 165 ? -2.324 -11.234 -17.859 1 94.06 165 PHE A CA 1
ATOM 1297 C C . PHE A 1 165 ? -3.129 -10 -17.5 1 94.06 165 PHE A C 1
ATOM 1299 O O . PHE A 1 165 ? -2.77 -9.273 -16.562 1 94.06 165 PHE A O 1
ATOM 1306 N N . PHE A 1 166 ? -4.254 -9.75 -18.141 1 91.56 166 PHE A N 1
ATOM 1307 C CA . PHE A 1 166 ? -5.039 -8.531 -17.969 1 91.56 166 PHE A CA 1
ATOM 1308 C C . PHE A 1 166 ? -6.273 -8.805 -17.109 1 91.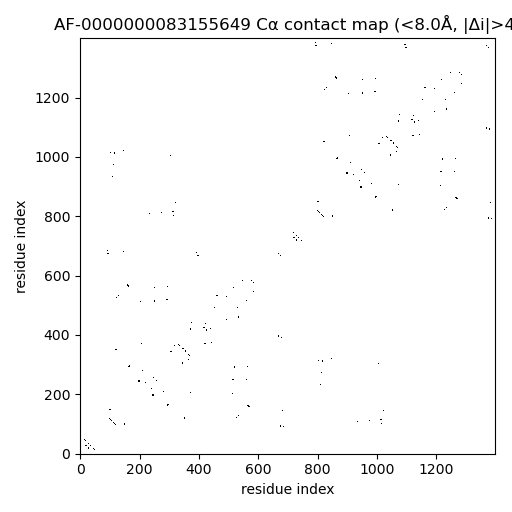56 166 PHE A C 1
ATOM 1310 O O . PHE A 1 166 ? -6.91 -7.875 -16.609 1 91.56 166 PHE A O 1
ATOM 1317 N N . GLY A 1 167 ? -6.625 -10.023 -16.922 1 85.88 167 GLY A N 1
ATOM 1318 C CA . GLY A 1 167 ? -7.801 -10.367 -16.156 1 85.88 167 GLY A CA 1
ATOM 1319 C C . GLY A 1 167 ? -9.102 -10.156 -16.906 1 85.88 167 GLY A C 1
ATOM 1320 O O . GLY A 1 167 ? -10.125 -9.812 -16.312 1 85.88 167 GLY A O 1
ATOM 1321 N N . THR A 1 168 ? -9.125 -10.086 -18.156 1 69.31 168 THR A N 1
ATOM 1322 C CA . THR A 1 168 ? -10.32 -9.828 -18.953 1 69.31 168 THR A CA 1
ATOM 1323 C C . THR A 1 168 ? -11.219 -11.062 -18.984 1 69.31 168 THR A C 1
ATOM 1325 O O . THR A 1 168 ? -10.734 -12.188 -19.156 1 69.31 168 THR A O 1
ATOM 1328 N N . PRO A 1 169 ? -12.492 -10.727 -18.484 1 58.19 169 PRO A N 1
ATOM 1329 C CA . PRO A 1 169 ? -13.391 -11.875 -18.516 1 58.19 169 PRO A CA 1
ATOM 1330 C C . PRO A 1 169 ? -13.664 -12.391 -19.922 1 58.19 169 PRO A C 1
ATOM 1332 O O . PRO A 1 169 ? -13.453 -11.656 -20.891 1 58.19 169 PRO A O 1
ATOM 1335 N N . ASP A 1 170 ? -13.844 -13.641 -20.062 1 49.47 170 ASP A N 1
ATOM 1336 C CA . ASP A 1 170 ? -14.273 -14.219 -21.344 1 49.47 170 ASP A CA 1
ATOM 1337 C C . ASP A 1 170 ? -15.531 -13.539 -21.859 1 49.47 170 ASP A C 1
ATOM 1339 O O . ASP A 1 170 ? -16.359 -13.055 -21.078 1 49.47 170 ASP A O 1
ATOM 1343 N N . LYS A 1 171 ? -15.484 -12.914 -22.984 1 48.38 171 LYS A N 1
ATOM 1344 C CA . LYS A 1 171 ? -16.562 -12.258 -23.719 1 48.38 171 LYS A CA 1
ATOM 1345 C C . LYS A 1 171 ? -17.922 -12.781 -23.266 1 48.38 171 LYS A C 1
ATOM 1347 O O . LYS A 1 171 ? -18.906 -12.031 -23.234 1 48.38 171 LYS A O 1
ATOM 1352 N N . THR A 1 172 ? -18 -13.953 -23.062 1 41.06 172 THR A N 1
ATOM 1353 C CA . THR A 1 172 ? -19.297 -14.531 -22.781 1 41.06 172 THR A CA 1
ATOM 1354 C C . THR A 1 172 ? -19.844 -13.992 -21.453 1 41.06 172 THR A C 1
ATOM 1356 O O . THR A 1 172 ? -21.062 -13.898 -21.281 1 41.06 172 THR A O 1
ATOM 1359 N N . GLN A 1 173 ? -19.078 -13.656 -20.5 1 45.41 173 GLN A N 1
ATOM 1360 C CA . GLN A 1 173 ? -19.484 -13.258 -19.156 1 45.41 173 GLN A CA 1
ATOM 1361 C C . GLN A 1 173 ? -19.938 -11.797 -19.141 1 45.41 173 GLN A C 1
ATOM 1363 O O . GLN A 1 173 ? -20.75 -11.414 -18.297 1 45.41 173 GLN A O 1
ATOM 1368 N N . GLU A 1 174 ? -19.391 -10.922 -19.969 1 47.84 174 GLU A N 1
ATOM 1369 C CA . GLU A 1 174 ? -19.844 -9.547 -20.125 1 47.84 174 GLU A CA 1
ATOM 1370 C C . GLU A 1 174 ? -21.312 -9.508 -20.547 1 47.84 174 GLU A C 1
ATOM 1372 O O . GLU A 1 174 ? -22.047 -8.578 -20.188 1 47.84 174 GLU A O 1
ATOM 1377 N N . SER A 1 175 ? -21.641 -10.438 -21.406 1 43.03 175 SER A N 1
ATOM 1378 C CA . SER A 1 175 ? -23.016 -10.484 -21.859 1 43.03 175 SER A CA 1
ATOM 1379 C C . SER A 1 175 ? -23.984 -10.703 -20.703 1 43.03 175 SER A C 1
ATOM 1381 O O . SER A 1 175 ? -25.141 -10.297 -20.766 1 43.03 175 SER A O 1
ATOM 1383 N N . LEU A 1 176 ? -23.516 -11.422 -19.766 1 44.09 176 LEU A N 1
ATOM 1384 C CA . LEU A 1 176 ? -24.406 -11.727 -18.656 1 44.09 176 LEU A CA 1
ATOM 1385 C C . LEU A 1 176 ? -24.516 -10.539 -17.703 1 44.09 176 LEU A C 1
ATOM 1387 O O . LEU A 1 176 ? -25.453 -10.445 -16.922 1 44.09 176 LEU A O 1
ATOM 1391 N N . LYS A 1 177 ? -23.547 -9.773 -17.578 1 49.12 177 LYS A N 1
ATOM 1392 C CA . LYS A 1 177 ? -23.516 -8.602 -16.719 1 49.12 177 LYS A CA 1
ATOM 1393 C C . LYS A 1 177 ? -24.578 -7.586 -17.125 1 49.12 177 LYS A C 1
ATOM 1395 O O . LYS A 1 177 ? -25.141 -6.895 -16.266 1 49.12 177 LYS A O 1
ATOM 1400 N N . GLY A 1 178 ? -24.703 -7.387 -18.422 1 44.5 178 GLY A N 1
ATOM 1401 C CA . GLY A 1 178 ? -25.734 -6.504 -18.953 1 44.5 178 GLY A CA 1
ATOM 1402 C C . GLY A 1 178 ? -27.141 -7.055 -18.766 1 44.5 178 GLY A C 1
ATOM 1403 O O . GLY A 1 178 ? -28.125 -6.391 -19.109 1 44.5 178 GLY A O 1
ATOM 1404 N N . SER A 1 179 ? -27.125 -8.289 -18.578 1 43.69 179 SER A N 1
ATOM 1405 C CA . SER A 1 179 ? -28.484 -8.828 -18.609 1 43.69 179 SER A CA 1
ATOM 1406 C C . SER A 1 179 ? -29.219 -8.57 -17.281 1 43.69 179 SER A C 1
ATOM 1408 O O . SER A 1 179 ? -28.578 -8.445 -16.234 1 43.69 179 SER A O 1
ATOM 1410 N N . LYS A 1 180 ? -30.516 -8.297 -17.312 1 47.53 180 LYS A N 1
ATOM 1411 C CA . LYS A 1 180 ? -31.578 -8.18 -16.328 1 47.53 180 LYS A CA 1
ATOM 1412 C C . LYS A 1 180 ? -31.406 -9.219 -15.219 1 47.53 180 LYS A C 1
ATOM 1414 O O . LYS A 1 180 ? -32.156 -9.211 -14.227 1 47.53 180 LYS A O 1
ATOM 1419 N N . LEU A 1 181 ? -30.578 -10.164 -15.375 1 45.97 181 LEU A N 1
ATOM 1420 C CA . LEU A 1 181 ? -30.406 -11.25 -14.414 1 45.97 181 LEU A CA 1
ATOM 1421 C C . LEU A 1 181 ? -29.641 -10.773 -13.188 1 45.97 181 LEU A C 1
ATOM 1423 O O . LEU A 1 181 ? -29.781 -11.336 -12.102 1 45.97 181 LEU A O 1
ATOM 1427 N N . MET A 1 182 ? -28.766 -9.891 -13.336 1 50.44 182 MET A N 1
ATOM 1428 C CA . MET A 1 182 ? -27.938 -9.367 -12.242 1 50.44 182 MET A CA 1
ATOM 1429 C C . MET A 1 182 ? -28.812 -8.711 -11.18 1 50.44 182 MET A C 1
ATOM 1431 O O . MET A 1 182 ? -28.375 -8.492 -10.055 1 50.44 182 MET A O 1
ATOM 1435 N N . ASP A 1 183 ? -29.953 -8.18 -11.609 1 50.5 183 ASP A N 1
ATOM 1436 C CA . ASP A 1 183 ? -30.906 -7.625 -10.648 1 50.5 183 ASP A CA 1
ATOM 1437 C C . ASP A 1 183 ? -31.703 -8.734 -9.969 1 50.5 183 ASP A C 1
ATOM 1439 O O . ASP A 1 183 ? -32.719 -8.469 -9.305 1 50.5 183 ASP A O 1
ATOM 1443 N N . MET A 1 184 ? -31.328 -9.953 -10.328 1 50.47 184 MET A N 1
ATOM 1444 C CA . MET A 1 184 ? -32.062 -11.031 -9.68 1 50.47 184 MET A CA 1
ATOM 1445 C C . MET A 1 184 ? -31.781 -11.078 -8.188 1 50.47 184 MET A C 1
ATOM 1447 O O . MET A 1 184 ? -30.625 -11.07 -7.77 1 50.47 184 MET A O 1
ATOM 1451 N N . PRO A 1 185 ? -32.719 -10.852 -7.418 1 52.31 185 PRO A N 1
ATOM 1452 C CA . PRO A 1 185 ? -32.531 -10.961 -5.969 1 52.31 185 PRO A CA 1
ATOM 1453 C C . PRO A 1 185 ? -31.844 -12.273 -5.562 1 52.31 185 PRO A C 1
ATOM 1455 O O . PRO A 1 185 ? -32.062 -13.305 -6.195 1 52.31 185 PRO A O 1
ATOM 1458 N N . VAL A 1 186 ? -30.531 -12.359 -5.062 1 56.06 186 VAL A N 1
ATOM 1459 C CA . VAL A 1 186 ? -29.875 -13.508 -4.453 1 56.06 186 VAL A CA 1
ATOM 1460 C C . VAL A 1 186 ? -30.922 -14.508 -3.967 1 56.06 186 VAL A C 1
ATOM 1462 O O . VAL A 1 186 ? -30.641 -15.703 -3.828 1 56.06 186 VAL A O 1
ATOM 1465 N N . MET A 1 187 ? -32.156 -14.062 -3.904 1 58.41 187 MET A N 1
ATOM 1466 C CA . MET A 1 187 ? -33.281 -14.836 -3.352 1 58.41 187 MET A CA 1
ATOM 1467 C C . MET A 1 187 ? -33.594 -16.047 -4.227 1 58.41 187 MET A C 1
ATOM 1469 O O . MET A 1 187 ? -34.25 -16.984 -3.779 1 58.41 187 MET A O 1
ATOM 1473 N N . PHE A 1 188 ? -32.844 -16.078 -5.293 1 65.19 188 PHE A N 1
ATOM 1474 C CA . PHE A 1 188 ? -33.344 -17.188 -6.105 1 65.19 188 PHE A CA 1
ATOM 1475 C C . PHE A 1 188 ? -32.406 -18.359 -6.062 1 65.19 188 PHE A C 1
ATOM 1477 O O . PHE A 1 188 ? -32.625 -19.375 -6.734 1 65.19 188 PHE A O 1
ATOM 1484 N N . LEU A 1 189 ? -31.391 -18.312 -5.195 1 85.06 189 LEU A N 1
ATOM 1485 C CA . LEU A 1 189 ? -30.516 -19.484 -5.008 1 85.06 189 LEU A CA 1
ATOM 1486 C C . LEU A 1 189 ? -31.156 -20.484 -4.066 1 85.06 189 LEU A C 1
ATOM 1488 O O . LEU A 1 189 ? -31.469 -20.172 -2.918 1 85.06 189 LEU A O 1
ATOM 1492 N N . PRO A 1 190 ? -31.484 -21.688 -4.598 1 88.38 190 PRO A N 1
ATOM 1493 C CA . PRO A 1 190 ? -32.094 -22.688 -3.707 1 88.38 190 PRO A CA 1
ATOM 1494 C C . PRO A 1 190 ? -31.234 -22.953 -2.471 1 88.38 190 PRO A C 1
ATOM 1496 O O . PRO A 1 190 ? -30 -22.969 -2.553 1 88.38 190 PRO A O 1
ATOM 1499 N N . ARG A 1 191 ? -31.875 -23.266 -1.403 1 90.44 191 ARG A N 1
ATOM 1500 C CA . ARG A 1 191 ? -31.219 -23.438 -0.108 1 90.44 191 ARG A CA 1
ATOM 1501 C C . ARG A 1 191 ? -30.234 -24.594 -0.143 1 90.44 191 ARG A C 1
ATOM 1503 O O . ARG A 1 191 ? -29.156 -24.516 0.437 1 90.44 191 ARG A O 1
ATOM 1510 N N . GLU A 1 192 ? -30.594 -25.625 -0.808 1 92.06 192 GLU A N 1
ATOM 1511 C CA . GLU A 1 192 ? -29.734 -26.812 -0.856 1 92.06 192 GLU A CA 1
ATOM 1512 C C . GLU A 1 192 ? -28.422 -26.516 -1.588 1 92.06 192 GLU A C 1
ATOM 1514 O O . GLU A 1 192 ? -27.359 -26.969 -1.167 1 92.06 192 GLU A O 1
ATOM 1519 N N . VAL A 1 193 ? -28.562 -25.781 -2.609 1 94 193 VAL A N 1
ATOM 1520 C CA . VAL A 1 193 ? -27.391 -25.406 -3.393 1 94 193 VAL A CA 1
ATOM 1521 C C . VAL A 1 193 ? -26.516 -24.453 -2.588 1 94 193 VAL A C 1
ATOM 1523 O O . VAL A 1 193 ? -25.297 -24.578 -2.588 1 94 193 VAL A O 1
ATOM 1526 N N . ALA A 1 194 ? -27.156 -23.594 -1.891 1 95.06 194 ALA A N 1
ATOM 1527 C CA . ALA A 1 194 ? -26.422 -22.656 -1.052 1 95.06 194 ALA A CA 1
ATOM 1528 C C . ALA A 1 194 ? -25.656 -23.375 0.05 1 95.06 194 ALA A C 1
ATOM 1530 O O . ALA A 1 194 ? -24.5 -23.031 0.353 1 95.06 194 ALA A O 1
ATOM 1531 N N . ASN A 1 195 ? -26.328 -24.375 0.593 1 95.75 195 ASN A N 1
ATOM 1532 C CA . ASN A 1 195 ? -25.672 -25.172 1.631 1 95.75 195 ASN A CA 1
ATOM 1533 C C . ASN A 1 195 ? -24.469 -25.938 1.085 1 95.75 195 ASN A C 1
ATOM 1535 O O . ASN A 1 195 ? -23.453 -26.062 1.766 1 95.75 195 ASN A O 1
ATOM 1539 N N . ALA A 1 196 ? -24.656 -26.422 -0.103 1 95.81 196 ALA A N 1
ATOM 1540 C CA . ALA A 1 196 ? -23.547 -27.141 -0.729 1 95.81 196 ALA A CA 1
ATOM 1541 C C . ALA A 1 196 ? -22.375 -26.203 -0.998 1 95.81 196 ALA A C 1
ATOM 1543 O O . ALA A 1 196 ? -21.219 -26.578 -0.783 1 95.81 196 ALA A O 1
ATOM 1544 N N . PHE A 1 197 ? -22.672 -25 -1.442 1 97.06 197 PHE A N 1
ATOM 1545 C CA . PHE A 1 197 ? -21.625 -24.016 -1.688 1 97.06 197 PHE A CA 1
ATOM 1546 C C . PHE A 1 197 ? -20.891 -23.672 -0.398 1 97.06 197 PHE A C 1
ATOM 1548 O O . PHE A 1 197 ? -19.656 -23.625 -0.374 1 97.06 197 PHE A O 1
ATOM 1555 N N . LEU A 1 198 ? -21.656 -23.438 0.607 1 97.75 198 LEU A N 1
ATOM 1556 C CA . LEU A 1 198 ? -21.078 -23.031 1.881 1 97.75 198 LEU A CA 1
ATOM 1557 C C . LEU A 1 198 ? -20.188 -24.141 2.447 1 97.75 198 LEU A C 1
ATOM 1559 O O . LEU A 1 198 ? -19.094 -23.875 2.951 1 97.75 198 LEU A O 1
ATOM 1563 N N . ARG A 1 199 ? -20.688 -25.344 2.357 1 96.75 199 ARG A N 1
ATOM 1564 C CA . ARG A 1 199 ? -19.906 -26.484 2.857 1 96.75 199 ARG A CA 1
ATOM 1565 C C . ARG A 1 199 ? -18.578 -26.609 2.121 1 96.75 199 ARG A C 1
ATOM 1567 O O . ARG A 1 199 ? -17.547 -26.891 2.734 1 96.75 199 ARG A O 1
ATOM 1574 N N . ARG A 1 200 ? -18.609 -26.422 0.881 1 96.38 200 ARG A N 1
ATOM 1575 C CA . ARG A 1 200 ? -17.391 -26.5 0.087 1 96.38 200 ARG A CA 1
ATOM 1576 C C . ARG A 1 200 ? -16.406 -25.391 0.488 1 96.38 200 ARG A C 1
ATOM 1578 O O . ARG A 1 200 ? -15.211 -25.641 0.625 1 96.38 200 ARG A O 1
ATOM 1585 N N . PHE A 1 201 ? -16.984 -24.188 0.643 1 97.44 201 PHE A N 1
ATOM 1586 C CA . PHE A 1 201 ? -16.141 -23.078 1.069 1 97.44 201 PHE A CA 1
ATOM 1587 C C . PHE A 1 201 ? -15.516 -23.375 2.432 1 97.44 201 PHE A C 1
ATOM 1589 O O . PHE A 1 201 ? -14.312 -23.188 2.623 1 97.44 201 PHE A O 1
ATOM 1596 N N . LEU A 1 202 ? -16.281 -23.766 3.316 1 97.81 202 LEU A N 1
ATOM 1597 C CA . LEU A 1 202 ? -15.836 -23.969 4.695 1 97.81 202 LEU A CA 1
ATOM 1598 C C . LEU A 1 202 ? -14.805 -25.094 4.773 1 97.81 202 LEU A C 1
ATOM 1600 O O . LEU A 1 202 ? -14.016 -25.141 5.723 1 97.81 202 LEU A O 1
ATOM 1604 N N . SER A 1 203 ? -14.719 -25.953 3.73 1 96.38 203 SER A N 1
ATOM 1605 C CA . SER A 1 203 ? -13.789 -27.078 3.74 1 96.38 203 SER A CA 1
ATOM 1606 C C . SER A 1 203 ? -12.562 -26.781 2.893 1 96.38 203 SER A C 1
ATOM 1608 O O . SER A 1 203 ? -11.633 -27.594 2.826 1 96.38 203 SER A O 1
ATOM 1610 N N . SER A 1 204 ? -12.531 -25.688 2.264 1 96.12 204 SER A N 1
ATOM 1611 C CA . SER A 1 204 ? -11.43 -25.422 1.344 1 96.12 204 SER A CA 1
ATOM 1612 C C . SER A 1 204 ? -10.797 -24.062 1.625 1 96.12 204 SER A C 1
ATOM 1614 O O . SER A 1 204 ? -9.977 -23.922 2.541 1 96.12 204 SER A O 1
ATOM 1616 N N . LEU A 1 205 ? -11.375 -22.969 1.012 1 96.81 205 LEU A N 1
ATOM 1617 C CA . LEU A 1 205 ? -10.727 -21.672 1.044 1 96.81 205 LEU A CA 1
ATOM 1618 C C . LEU A 1 205 ? -10.891 -21.016 2.41 1 96.81 205 LEU A C 1
ATOM 1620 O O . LEU A 1 205 ? -10.156 -20.078 2.75 1 96.81 205 LEU A O 1
ATOM 1624 N N . TYR A 1 206 ? -11.852 -21.5 3.168 1 97.5 206 TYR A N 1
ATOM 1625 C CA . TYR A 1 206 ? -12.047 -21 4.527 1 97.5 206 TYR A CA 1
ATOM 1626 C C . TYR A 1 206 ? -10.766 -21.109 5.34 1 97.5 206 TYR A C 1
ATOM 1628 O O . TYR A 1 206 ? -10.508 -20.281 6.215 1 97.5 206 TYR A O 1
ATOM 1636 N N . ASN A 1 207 ? -9.945 -22.031 5.027 1 95.31 207 ASN A N 1
ATOM 1637 C CA . ASN A 1 207 ? -8.719 -22.281 5.773 1 95.31 207 ASN A CA 1
ATOM 1638 C C . ASN A 1 207 ? -7.77 -21.078 5.684 1 95.31 207 ASN A C 1
ATOM 1640 O O . ASN A 1 207 ? -6.961 -20.859 6.59 1 95.31 207 ASN A O 1
ATOM 1644 N N . LEU A 1 208 ? -7.906 -20.328 4.664 1 96.75 208 LEU A N 1
ATOM 1645 C CA . LEU A 1 208 ? -7.027 -19.188 4.461 1 96.75 208 LEU A CA 1
ATOM 1646 C C . LEU A 1 208 ? -7.605 -17.938 5.109 1 96.75 208 LEU A C 1
ATOM 1648 O O . LEU A 1 208 ? -6.898 -16.938 5.301 1 96.75 208 LEU A O 1
ATOM 1652 N N . VAL A 1 209 ? -8.922 -17.938 5.395 1 96.94 209 VAL A N 1
ATOM 1653 C CA . VAL A 1 209 ? -9.594 -16.75 5.918 1 96.94 209 VAL A CA 1
ATOM 1654 C C . VAL A 1 209 ? -10.5 -17.141 7.082 1 96.94 209 VAL A C 1
ATOM 1656 O O . VAL A 1 209 ? -11.688 -16.812 7.086 1 96.94 209 VAL A O 1
ATOM 1659 N N . PRO A 1 210 ? -9.922 -17.703 8.109 1 94.94 210 PRO A N 1
ATOM 1660 C CA . PRO A 1 210 ? -10.75 -18.156 9.234 1 94.94 210 PRO A CA 1
ATOM 1661 C C . PRO A 1 210 ? -11.062 -17.031 10.219 1 94.94 210 PRO A C 1
ATOM 1663 O O . PRO A 1 210 ? -10.914 -17.219 11.43 1 94.94 210 PRO A O 1
ATOM 1666 N N . PHE A 1 211 ? -11.625 -15.953 9.758 1 91 211 PHE A N 1
ATOM 1667 C CA . PHE A 1 211 ? -11.891 -14.797 10.602 1 91 211 PHE A CA 1
ATOM 1668 C C . PHE A 1 211 ? -13.062 -15.078 11.547 1 91 211 PHE A C 1
ATOM 1670 O O . PHE A 1 211 ? -13.016 -14.719 12.719 1 91 211 PHE A O 1
ATOM 1677 N N . ARG A 1 212 ? -14.062 -15.625 10.883 1 91.69 212 ARG A N 1
ATOM 1678 C CA . ARG A 1 212 ? -15.273 -15.969 11.625 1 91.69 212 ARG A CA 1
ATOM 1679 C C . ARG A 1 212 ? -15.422 -17.484 11.75 1 91.69 212 ARG A C 1
ATOM 1681 O O . ARG A 1 212 ? -14.867 -18.234 10.953 1 91.69 212 ARG A O 1
ATOM 1688 N N . SER A 1 213 ? -16.047 -17.797 12.766 1 93.38 213 SER A N 1
ATOM 1689 C CA . SER A 1 213 ? -16.234 -19.234 12.977 1 93.38 213 SER A CA 1
ATOM 1690 C C . SER A 1 213 ? -17.141 -19.828 11.891 1 93.38 213 SER A C 1
ATOM 1692 O O . SER A 1 213 ? -17.906 -19.109 11.258 1 93.38 213 SER A O 1
ATOM 1694 N N . LYS A 1 214 ? -16.984 -21.125 11.656 1 95.81 214 LYS A N 1
ATOM 1695 C CA . LYS A 1 214 ? -17.828 -21.844 10.688 1 95.81 214 LYS A CA 1
ATOM 1696 C C . LYS A 1 214 ? -19.297 -21.75 11.062 1 95.81 214 LYS A C 1
ATOM 1698 O O . LYS A 1 214 ? -20.156 -21.562 10.195 1 95.81 214 LYS A O 1
ATOM 1703 N N . GLU A 1 215 ? -19.531 -21.766 12.328 1 94.12 215 GLU A N 1
ATOM 1704 C CA . GLU A 1 215 ? -20.906 -21.688 12.836 1 94.12 215 GLU A CA 1
ATOM 1705 C C . GLU A 1 215 ? -21.531 -20.344 12.523 1 94.12 215 GLU A C 1
ATOM 1707 O O . GLU A 1 215 ? -22.734 -20.25 12.266 1 94.12 215 GLU A O 1
ATOM 1712 N N . SER A 1 216 ? -20.688 -19.391 12.539 1 92.62 216 SER A N 1
ATOM 1713 C CA . SER A 1 216 ? -21.188 -18.047 12.25 1 92.62 216 SER A CA 1
ATOM 1714 C C . SER A 1 216 ? -21.688 -17.953 10.812 1 92.62 216 SER A C 1
ATOM 1716 O O . SER A 1 216 ? -22.719 -17.328 10.555 1 92.62 216 SER A O 1
ATOM 1718 N N . PHE A 1 217 ? -21.062 -18.562 9.914 1 95.69 217 PHE A N 1
ATOM 1719 C CA . PHE A 1 217 ? -21.484 -18.578 8.516 1 95.69 217 PHE A CA 1
ATOM 1720 C C . PHE A 1 217 ? -22.766 -19.359 8.344 1 95.69 217 PHE A C 1
ATOM 1722 O O . PHE A 1 217 ? -23.672 -18.953 7.605 1 95.69 217 PHE A O 1
ATOM 1729 N N . GLU A 1 218 ? -22.812 -20.453 9.031 1 95.62 218 GLU A N 1
ATOM 1730 C CA . GLU A 1 218 ? -24 -21.297 8.953 1 95.62 218 GLU A CA 1
ATOM 1731 C C . GLU A 1 218 ? -25.219 -20.562 9.516 1 95.62 218 GLU A C 1
ATOM 1733 O O . GLU A 1 218 ? -26.312 -20.641 8.953 1 95.62 218 GLU A O 1
ATOM 1738 N N . ARG A 1 219 ? -24.969 -19.891 10.562 1 91.94 219 ARG A N 1
ATOM 1739 C CA . ARG A 1 219 ? -26.047 -19.109 11.164 1 91.94 219 ARG A CA 1
ATOM 1740 C C . ARG A 1 219 ? -26.5 -18 10.234 1 91.94 219 ARG A C 1
ATOM 1742 O O . ARG A 1 219 ? -27.703 -17.719 10.125 1 91.94 219 ARG A O 1
ATOM 1749 N N . GLN A 1 220 ? -25.547 -17.375 9.602 1 92.12 220 GLN A N 1
ATOM 1750 C CA . GLN A 1 220 ? -25.891 -16.297 8.672 1 92.12 220 GLN A CA 1
ATOM 1751 C C . GLN A 1 220 ? -26.688 -16.828 7.488 1 92.12 220 GLN A C 1
ATOM 1753 O O . GLN A 1 220 ? -27.594 -16.141 6.992 1 92.12 220 GLN A O 1
ATOM 1758 N N . LEU A 1 221 ? -26.312 -18 7.016 1 93.12 221 LEU A N 1
ATOM 1759 C CA . LEU A 1 221 ? -27.047 -18.609 5.922 1 93.12 221 LEU A CA 1
ATOM 1760 C C . LEU A 1 221 ? -28.484 -18.938 6.352 1 93.12 221 LEU A C 1
ATOM 1762 O O . LEU A 1 221 ? -29.422 -18.719 5.59 1 93.12 221 LEU A O 1
ATOM 1766 N N . GLU A 1 222 ? -28.609 -19.422 7.555 1 90.56 222 GLU A N 1
ATOM 1767 C CA . GLU A 1 222 ? -29.938 -19.734 8.086 1 90.56 222 GLU A CA 1
ATOM 1768 C C . GLU A 1 222 ? -30.797 -18.469 8.18 1 90.56 222 GLU A C 1
ATOM 1770 O O . GLU A 1 222 ? -31.984 -18.5 7.883 1 90.56 222 GLU A O 1
ATOM 1775 N N . ASN A 1 223 ? -30.141 -17.422 8.547 1 87.25 223 ASN A N 1
ATOM 1776 C CA . ASN A 1 223 ? -30.844 -16.156 8.68 1 87.25 223 ASN A CA 1
ATOM 1777 C C . ASN A 1 223 ? -31.266 -15.594 7.32 1 87.25 223 ASN A C 1
ATOM 1779 O O . ASN A 1 223 ? -32.25 -14.875 7.215 1 87.25 223 ASN A O 1
ATOM 1783 N N . LEU A 1 224 ? -30.438 -15.867 6.355 1 85.94 224 LEU A N 1
ATOM 1784 C CA . LEU A 1 224 ? -30.75 -15.398 5.008 1 85.94 224 LEU A CA 1
ATOM 1785 C C . LEU A 1 224 ? -32.031 -16.031 4.492 1 85.94 224 LEU A C 1
ATOM 1787 O O . LEU A 1 224 ? -32.844 -15.359 3.828 1 85.94 224 LEU A O 1
ATOM 1791 N N . TYR A 1 225 ? -32.219 -17.266 4.773 1 86.81 225 TYR A N 1
ATOM 1792 C CA . TYR A 1 225 ? -33.406 -17.953 4.254 1 86.81 225 TYR A CA 1
ATOM 1793 C C . TYR A 1 225 ? -34.562 -17.891 5.238 1 86.81 225 TYR A C 1
ATOM 1795 O O . TYR A 1 225 ? -35.719 -18.031 4.852 1 86.81 225 TYR A O 1
ATOM 1803 N N . ASN A 1 226 ? -34.188 -17.688 6.492 1 84.44 226 ASN A N 1
ATOM 1804 C CA . ASN A 1 226 ? -35.188 -17.516 7.535 1 84.44 226 ASN A CA 1
ATOM 1805 C C . ASN A 1 226 ? -34.906 -16.281 8.398 1 84.44 226 ASN A C 1
ATOM 1807 O O . ASN A 1 226 ? -34.469 -16.422 9.547 1 84.44 226 ASN A O 1
ATOM 1811 N N . PRO A 1 227 ? -35.188 -15.102 7.777 1 80.44 227 PRO A N 1
ATOM 1812 C CA . PRO A 1 227 ? -34.844 -13.898 8.539 1 80.44 227 PRO A CA 1
ATOM 1813 C C . PRO A 1 227 ? -35.688 -13.75 9.812 1 80.44 227 PRO A C 1
ATOM 1815 O O . PRO A 1 227 ? -36.875 -14.023 9.797 1 80.44 227 PRO A O 1
ATOM 1818 N N . SER A 1 228 ? -34.906 -13.695 10.898 1 75.94 228 SER A N 1
ATOM 1819 C CA . SER A 1 228 ? -35.594 -13.43 12.148 1 75.94 228 SER A CA 1
ATOM 1820 C C . SER A 1 228 ? -36.188 -12.023 12.164 1 75.94 228 SER A C 1
ATOM 1822 O O . SER A 1 228 ? -35.562 -11.078 11.688 1 75.94 228 SER A O 1
ATOM 1824 N N . PRO A 1 229 ? -37.406 -11.945 12.609 1 72.62 229 PRO A N 1
ATOM 1825 C CA . PRO A 1 229 ? -38.031 -10.625 12.664 1 72.62 229 PRO A CA 1
ATOM 1826 C C . PRO A 1 229 ? -37.281 -9.641 13.547 1 72.62 229 PRO A C 1
ATOM 1828 O O . PRO A 1 229 ? -36.844 -10 14.656 1 72.62 229 PRO A O 1
ATOM 1831 N N . GLY A 1 230 ? -36.75 -8.375 13.148 1 61.47 230 GLY A N 1
ATOM 1832 C CA . GLY A 1 230 ? -36.062 -7.34 13.906 1 61.47 230 GLY A CA 1
ATOM 1833 C C . GLY A 1 230 ? -34.562 -7.426 13.797 1 61.47 230 GLY A C 1
ATOM 1834 O O . GLY A 1 230 ? -33.844 -6.664 14.445 1 61.47 230 GLY A O 1
ATOM 1835 N N . ALA A 1 231 ? -34.188 -8.469 13.25 1 60.47 231 ALA A N 1
ATOM 1836 C CA . ALA A 1 231 ? -32.719 -8.641 13.25 1 60.47 231 ALA A CA 1
ATOM 1837 C C . ALA A 1 231 ? -32.062 -7.551 12.43 1 60.47 231 ALA A C 1
ATOM 1839 O O . ALA A 1 231 ? -32.5 -7.211 11.336 1 60.47 231 ALA A O 1
ATOM 1840 N N . ARG A 1 232 ? -31.25 -6.832 13.125 1 61.66 232 ARG A N 1
ATOM 1841 C CA . ARG A 1 232 ? -30.469 -5.766 12.5 1 61.66 232 ARG A CA 1
ATOM 1842 C C . ARG A 1 232 ? -29.688 -6.293 11.305 1 61.66 232 ARG A C 1
ATOM 1844 O O . ARG A 1 232 ? -29.156 -7.41 11.344 1 61.66 232 ARG A O 1
ATOM 1851 N N . SER A 1 233 ? -29.859 -5.559 10.25 1 67.88 233 SER A N 1
ATOM 1852 C CA . SER A 1 233 ? -29.219 -5.941 8.992 1 67.88 233 SER A CA 1
ATOM 1853 C C . SER A 1 233 ? -27.703 -5.875 9.094 1 67.88 233 SER A C 1
ATOM 1855 O O . SER A 1 233 ? -27.141 -4.828 9.43 1 67.88 233 SER A O 1
ATOM 1857 N N . ASP A 1 234 ? -27.078 -7.02 9.258 1 84.62 234 ASP A N 1
ATOM 1858 C CA . ASP A 1 234 ? -25.625 -7.152 9.211 1 84.62 234 ASP A CA 1
ATOM 1859 C C . ASP A 1 234 ? -25.125 -7.148 7.773 1 84.62 234 ASP A C 1
ATOM 1861 O O . ASP A 1 234 ? -24.922 -8.211 7.176 1 84.62 234 ASP A O 1
ATOM 1865 N N . THR A 1 235 ? -24.953 -5.914 7.25 1 88.38 235 THR A N 1
ATOM 1866 C CA . THR A 1 235 ? -24.594 -5.738 5.852 1 88.38 235 THR A CA 1
ATOM 1867 C C . THR A 1 235 ? -23.281 -6.457 5.547 1 88.38 235 THR A C 1
ATOM 1869 O O . THR A 1 235 ? -23.172 -7.184 4.559 1 88.38 235 THR A O 1
ATOM 1872 N N . TRP A 1 236 ? -22.344 -6.301 6.371 1 92.19 236 TRP A N 1
ATOM 1873 C CA . TRP A 1 236 ? -21.016 -6.836 6.094 1 92.19 236 TRP A CA 1
ATOM 1874 C C . TRP A 1 236 ? -20.984 -8.352 6.277 1 92.19 236 TRP A C 1
ATOM 1876 O O . TRP A 1 236 ? -20.328 -9.062 5.52 1 92.19 236 TRP A O 1
ATOM 1886 N N . GLY A 1 237 ? -21.734 -8.828 7.297 1 91.56 237 GLY A N 1
ATOM 1887 C CA . GLY A 1 237 ? -21.891 -10.266 7.438 1 91.56 237 GLY A CA 1
ATOM 1888 C C . GLY A 1 237 ? -22.547 -10.922 6.234 1 91.56 237 GLY A C 1
ATOM 1889 O O . GLY A 1 237 ? -22.141 -12.008 5.812 1 91.56 237 GLY A O 1
ATOM 1890 N N . HIS A 1 238 ? -23.453 -10.25 5.723 1 91.62 238 HIS A N 1
ATOM 1891 C CA . HIS A 1 238 ? -24.141 -10.734 4.531 1 91.62 238 HIS A CA 1
ATOM 1892 C C . HIS A 1 238 ? -23.203 -10.773 3.328 1 91.62 238 HIS A C 1
ATOM 1894 O O . HIS A 1 238 ? -23.203 -11.742 2.566 1 91.62 238 HIS A O 1
ATOM 1900 N N . CYS A 1 239 ? -22.422 -9.711 3.133 1 94.75 239 CYS A N 1
ATOM 1901 C CA . CYS A 1 239 ? -21.469 -9.664 2.033 1 94.75 239 CYS A CA 1
ATOM 1902 C C . CYS A 1 239 ? -20.453 -10.797 2.145 1 94.75 239 CYS A C 1
ATOM 1904 O O . CYS A 1 239 ? -20.125 -11.438 1.146 1 94.75 239 CYS A O 1
ATOM 1906 N N . MET A 1 240 ? -20.016 -11.078 3.35 1 96.62 240 MET A N 1
ATOM 1907 C CA . MET A 1 240 ? -19.047 -12.156 3.555 1 96.62 240 MET A CA 1
ATOM 1908 C C . MET A 1 240 ? -19.672 -13.508 3.217 1 96.62 240 MET A C 1
ATOM 1910 O O . MET A 1 240 ? -19.016 -14.359 2.617 1 96.62 240 MET A O 1
ATOM 1914 N N . LEU A 1 241 ? -20.891 -13.633 3.615 1 95.62 241 LEU A N 1
ATOM 1915 C CA . LEU A 1 241 ? -21.578 -14.883 3.303 1 95.62 241 LEU A CA 1
ATOM 1916 C C . LEU A 1 241 ? -21.703 -15.062 1.795 1 95.62 241 LEU A C 1
ATOM 1918 O O . LEU A 1 241 ? -21.438 -16.141 1.271 1 95.62 241 LEU A O 1
ATOM 1922 N N . LEU A 1 242 ? -22.125 -14.008 1.114 1 95.62 242 LEU A N 1
ATOM 1923 C CA . LEU A 1 242 ? -22.297 -14.094 -0.332 1 95.62 242 LEU A CA 1
ATOM 1924 C C . LEU A 1 242 ? -20.969 -14.414 -1.019 1 95.62 242 LEU A C 1
ATOM 1926 O O . LEU A 1 242 ? -20.938 -15.164 -1.995 1 95.62 242 LEU A O 1
ATOM 1930 N N . LEU A 1 243 ? -19.891 -13.867 -0.524 1 97.5 243 LEU A N 1
ATOM 1931 C CA . LEU A 1 243 ? -18.594 -14.156 -1.094 1 97.5 243 LEU A CA 1
ATOM 1932 C C . LEU A 1 243 ? -18.188 -15.602 -0.824 1 97.5 243 LEU A C 1
ATOM 1934 O O . LEU A 1 243 ? -17.578 -16.25 -1.678 1 97.5 243 LEU A O 1
ATOM 1938 N N . ALA A 1 244 ? -18.5 -16.031 0.379 1 97.69 244 ALA A N 1
ATOM 1939 C CA . ALA A 1 244 ? -18.25 -17.422 0.69 1 97.69 244 ALA A CA 1
ATOM 1940 C C . ALA A 1 244 ? -19 -18.344 -0.276 1 97.69 244 ALA A C 1
ATOM 1942 O O . ALA A 1 244 ? -18.422 -19.312 -0.795 1 97.69 244 ALA A O 1
ATOM 1943 N N . LEU A 1 245 ? -20.25 -18.031 -0.53 1 96.81 245 LEU A N 1
ATOM 1944 C CA . LEU A 1 245 ? -21.047 -18.812 -1.47 1 96.81 245 LEU A CA 1
ATOM 1945 C C . LEU A 1 245 ? -20.484 -18.719 -2.881 1 96.81 245 LEU A C 1
ATOM 1947 O O . LEU A 1 245 ? -20.453 -19.703 -3.613 1 96.81 245 LEU A O 1
ATOM 1951 N N . ALA A 1 246 ? -20.047 -17.516 -3.234 1 96.25 246 ALA A N 1
ATOM 1952 C CA . ALA A 1 246 ? -19.469 -17.312 -4.559 1 96.25 246 ALA A CA 1
ATOM 1953 C C . ALA A 1 246 ? -18.234 -18.188 -4.754 1 96.25 246 ALA A C 1
ATOM 1955 O O . ALA A 1 246 ? -18.078 -18.828 -5.793 1 96.25 246 ALA A O 1
ATOM 1956 N N . MET A 1 247 ? -17.406 -18.266 -3.814 1 96.81 247 MET A N 1
ATOM 1957 C CA . MET A 1 247 ? -16.172 -19.062 -3.893 1 96.81 247 MET A CA 1
ATOM 1958 C C . MET A 1 247 ? -16.5 -20.547 -3.904 1 96.81 247 MET A C 1
ATOM 1960 O O . MET A 1 247 ? -15.844 -21.328 -4.602 1 96.81 247 MET A O 1
ATOM 1964 N N . GLY A 1 248 ? -17.484 -20.891 -3.113 1 96.12 248 GLY A N 1
ATOM 1965 C CA . GLY A 1 248 ? -17.922 -22.281 -3.133 1 96.12 248 GLY A CA 1
ATOM 1966 C C . GLY A 1 248 ? -18.5 -22.703 -4.469 1 96.12 248 GLY A C 1
ATOM 1967 O O . GLY A 1 248 ? -18.312 -23.844 -4.895 1 96.12 248 GLY A O 1
ATOM 1968 N N . ALA A 1 249 ? -19.125 -21.797 -5.129 1 94.62 249 ALA A N 1
ATOM 1969 C CA . ALA A 1 249 ? -19.766 -22.094 -6.41 1 94.62 249 ALA A CA 1
ATOM 1970 C C . ALA A 1 249 ? -18.719 -22.375 -7.492 1 94.62 249 ALA A C 1
ATOM 1972 O O . ALA A 1 249 ? -18.969 -23.156 -8.414 1 94.62 249 ALA A O 1
ATOM 1973 N N . LEU A 1 250 ? -17.531 -21.828 -7.414 1 91.69 250 LEU A N 1
ATOM 1974 C CA . LEU A 1 250 ? -16.5 -21.938 -8.445 1 91.69 250 LEU A CA 1
ATOM 1975 C C . LEU A 1 250 ? -16.031 -23.375 -8.586 1 91.69 250 LEU A C 1
ATOM 1977 O O . LEU A 1 250 ? -15.562 -23.781 -9.656 1 91.69 250 LEU A O 1
ATOM 1981 N N . GLY A 1 251 ? -16.172 -24.141 -7.531 1 88.06 251 GLY A N 1
ATOM 1982 C CA . GLY A 1 251 ? -15.734 -25.531 -7.562 1 88.06 251 GLY A CA 1
ATOM 1983 C C . GLY A 1 251 ? -16.797 -26.484 -8.047 1 88.06 251 GLY A C 1
ATOM 1984 O O . GLY A 1 251 ? -16.609 -27.703 -8.031 1 88.06 251 GLY A O 1
ATOM 1985 N N . THR A 1 252 ? -17.891 -25.922 -8.469 1 90.56 252 THR A N 1
ATOM 1986 C CA . THR A 1 252 ? -19.016 -26.75 -8.906 1 90.56 252 THR A CA 1
ATOM 1987 C C . THR A 1 252 ? -19.359 -26.484 -10.359 1 90.56 252 THR A C 1
ATOM 1989 O O . THR A 1 252 ? -18.719 -25.641 -11.008 1 90.56 252 THR A O 1
ATOM 1992 N N . GLU A 1 253 ? -20.344 -27.234 -10.82 1 87.06 253 GLU A N 1
ATOM 1993 C CA . GLU A 1 253 ? -20.828 -27.016 -12.188 1 87.06 253 GLU A CA 1
ATOM 1994 C C . GLU A 1 253 ? -21.625 -25.719 -12.297 1 87.06 253 GLU A C 1
ATOM 1996 O O . GLU A 1 253 ? -21.797 -25.188 -13.398 1 87.06 253 GLU A O 1
ATOM 2001 N N . HIS A 1 254 ? -22 -25.234 -11.117 1 88.19 254 HIS A N 1
ATOM 2002 C CA . HIS A 1 254 ? -22.766 -23.984 -11.086 1 88.19 254 HIS A CA 1
ATOM 2003 C C . HIS A 1 254 ? -21.875 -22.781 -10.852 1 88.19 254 HIS A C 1
ATOM 2005 O O . HIS A 1 254 ? -22.172 -21.922 -10.023 1 88.19 254 HIS A O 1
ATOM 2011 N N . TYR A 1 255 ? -20.781 -22.734 -11.586 1 86.69 255 TYR A N 1
ATOM 2012 C CA . TYR A 1 255 ? -19.766 -21.703 -11.352 1 86.69 255 TYR A CA 1
ATOM 2013 C C . TYR A 1 255 ? -20.297 -20.328 -11.742 1 86.69 255 TYR A C 1
ATOM 2015 O O . TYR A 1 255 ? -19.797 -19.312 -11.266 1 86.69 255 TYR A O 1
ATOM 2023 N N . HIS A 1 256 ? -21.422 -20.219 -12.5 1 84.56 256 HIS A N 1
ATOM 2024 C CA . HIS A 1 256 ? -21.984 -18.953 -12.93 1 84.56 256 HIS A CA 1
ATOM 2025 C C . HIS A 1 256 ? -22.578 -18.172 -11.75 1 84.56 256 HIS A C 1
ATOM 2027 O O . HIS A 1 256 ? -22.609 -16.938 -11.773 1 84.56 256 HIS A O 1
ATOM 2033 N N . TRP A 1 257 ? -22.984 -18.984 -10.758 1 89.06 257 TRP A N 1
ATOM 2034 C CA . TRP A 1 257 ? -23.516 -18.344 -9.562 1 89.06 257 TRP A CA 1
ATOM 2035 C C . TRP A 1 257 ? -22.422 -17.516 -8.867 1 89.06 257 TRP A C 1
ATOM 2037 O O . TRP A 1 257 ? -22.719 -16.531 -8.195 1 89.06 257 TRP A O 1
ATOM 2047 N N . GLY A 1 258 ? -21.172 -17.953 -9.023 1 91.81 258 GLY A N 1
ATOM 2048 C CA . GLY A 1 258 ? -20.078 -17.203 -8.43 1 91.81 258 GLY A CA 1
ATOM 2049 C C . GLY A 1 258 ? -19.984 -15.773 -8.922 1 91.81 258 GLY A C 1
ATOM 2050 O O . GLY A 1 258 ? -19.875 -14.844 -8.117 1 91.81 258 GLY A O 1
ATOM 2051 N N . ASP A 1 259 ? -20.234 -15.562 -10.148 1 88.5 259 ASP A N 1
ATOM 2052 C CA . ASP A 1 259 ? -20.172 -14.227 -10.742 1 88.5 259 ASP A CA 1
ATOM 2053 C C . ASP A 1 259 ? -21.359 -13.375 -10.305 1 88.5 259 ASP A C 1
ATOM 2055 O O . ASP A 1 259 ? -21.203 -12.18 -10.023 1 88.5 259 ASP A O 1
ATOM 2059 N N . LEU A 1 260 ? -22.469 -13.977 -10.266 1 89.25 260 LEU A N 1
ATOM 2060 C CA . LEU A 1 260 ? -23.672 -13.25 -9.883 1 89.25 260 LEU A CA 1
ATOM 2061 C C . LEU A 1 260 ? -23.594 -12.766 -8.438 1 89.25 260 LEU A C 1
ATOM 2063 O O . LEU A 1 260 ? -23.906 -11.617 -8.148 1 89.25 260 LEU A O 1
ATOM 2067 N N . LEU A 1 261 ? -23.172 -13.68 -7.605 1 92.94 261 LEU A N 1
ATOM 2068 C CA . LEU A 1 261 ? -23.078 -13.336 -6.191 1 92.94 261 LEU A CA 1
ATOM 2069 C C . LEU A 1 261 ? -22 -12.289 -5.961 1 92.94 261 LEU A C 1
ATOM 2071 O O . LEU A 1 261 ? -22.172 -11.359 -5.172 1 92.94 261 LEU A O 1
ATOM 2075 N N . TYR A 1 262 ? -20.938 -12.406 -6.684 1 93.5 262 TYR A N 1
ATOM 2076 C CA . TYR A 1 262 ? -19.844 -11.445 -6.566 1 93.5 262 TYR A CA 1
ATOM 2077 C C . TYR A 1 262 ? -20.297 -10.055 -7.004 1 93.5 262 TYR A C 1
ATOM 2079 O O . TYR A 1 262 ? -19.984 -9.062 -6.344 1 93.5 262 TYR A O 1
ATOM 2087 N N . GLU A 1 263 ? -21 -9.961 -8.086 1 90.31 263 GLU A N 1
ATOM 2088 C CA . GLU A 1 263 ? -21.469 -8.68 -8.602 1 90.31 263 GLU A CA 1
ATOM 2089 C C . GLU A 1 263 ? -22.438 -8.016 -7.637 1 90.31 263 GLU A C 1
ATOM 2091 O O . GLU A 1 263 ? -22.469 -6.785 -7.516 1 90.31 263 GLU A O 1
ATOM 2096 N N . HIS A 1 264 ? -23.203 -8.852 -7.02 1 90.44 264 HIS A N 1
ATOM 2097 C CA . HIS A 1 264 ? -24.125 -8.312 -6.02 1 90.44 264 HIS A CA 1
ATOM 2098 C C . HIS A 1 264 ? -23.359 -7.664 -4.867 1 90.44 264 HIS A C 1
ATOM 2100 O O . HIS A 1 264 ? -23.75 -6.598 -4.383 1 90.44 264 HIS A O 1
ATOM 2106 N N . VAL A 1 265 ? -22.328 -8.328 -4.414 1 93.44 265 VAL A N 1
ATOM 2107 C CA . VAL A 1 265 ? -21.516 -7.789 -3.324 1 93.44 265 VAL A CA 1
ATOM 2108 C C . VAL A 1 265 ? -20.828 -6.5 -3.777 1 93.44 265 VAL A C 1
ATOM 2110 O O . VAL A 1 265 ? -20.797 -5.52 -3.033 1 93.44 265 VAL A O 1
ATOM 2113 N N . LYS A 1 266 ? -20.312 -6.492 -4.965 1 90.5 266 LYS A N 1
ATOM 2114 C CA . LYS A 1 266 ? -19.641 -5.312 -5.5 1 90.5 266 LYS A CA 1
ATOM 2115 C C . LYS A 1 266 ? -20.578 -4.113 -5.539 1 90.5 266 LYS A C 1
ATOM 2117 O O . LYS A 1 266 ? -20.188 -3.002 -5.172 1 90.5 266 LYS A O 1
ATOM 2122 N N . LYS A 1 267 ? -21.781 -4.309 -5.934 1 86.75 267 LYS A N 1
ATOM 2123 C CA . LYS A 1 267 ? -22.781 -3.248 -6.008 1 86.75 267 LYS A CA 1
ATOM 2124 C C . LYS A 1 267 ? -23.125 -2.729 -4.617 1 86.75 267 LYS A C 1
ATOM 2126 O O . LYS A 1 267 ? -23.375 -1.534 -4.441 1 86.75 267 LYS A O 1
ATOM 2131 N N . THR A 1 268 ? -23.094 -3.666 -3.682 1 87.5 268 THR A N 1
ATOM 2132 C CA . THR A 1 268 ? -23.438 -3.293 -2.314 1 87.5 268 THR A CA 1
ATOM 2133 C C . THR A 1 268 ? -22.297 -2.514 -1.663 1 87.5 268 THR A C 1
ATOM 2135 O O . THR A 1 268 ? -22.547 -1.58 -0.894 1 87.5 268 THR A O 1
ATOM 2138 N N . CYS A 1 269 ? -21.078 -2.863 -1.974 1 88.12 269 CYS A N 1
ATOM 2139 C CA . CYS A 1 269 ? -19.906 -2.309 -1.293 1 88.12 269 CYS A CA 1
ATOM 2140 C C . CYS A 1 269 ? -19.469 -1 -1.941 1 88.12 269 CYS A C 1
ATOM 2142 O O . CYS A 1 269 ? -18.875 -0.145 -1.283 1 88.12 269 CYS A O 1
ATOM 2144 N N . SER A 1 270 ? -19.781 -0.749 -3.125 1 84 270 SER A N 1
ATOM 2145 C CA . SER A 1 270 ? -19.234 0.365 -3.896 1 84 270 SER A CA 1
ATOM 2146 C C . SER A 1 270 ? -19.578 1.704 -3.254 1 84 270 SER A C 1
ATOM 2148 O O . SER A 1 270 ? -18.719 2.557 -3.074 1 84 270 SER A O 1
ATOM 2150 N N . PRO A 1 271 ? -20.844 1.871 -2.791 1 81 271 PRO A N 1
ATOM 2151 C CA . PRO A 1 271 ? -21.172 3.154 -2.166 1 81 271 PRO A CA 1
ATOM 2152 C C . PRO A 1 271 ? -20.531 3.316 -0.786 1 81 271 PRO A C 1
ATOM 2154 O O . PRO A 1 271 ? -20.484 4.43 -0.253 1 81 271 PRO A O 1
ATOM 2157 N N . LEU A 1 272 ? -20 2.248 -0.216 1 82.38 272 LEU A N 1
ATOM 2158 C CA . LEU A 1 272 ? -19.469 2.266 1.146 1 82.38 272 LEU A CA 1
ATOM 2159 C C . LEU A 1 272 ? -17.953 2.121 1.146 1 82.38 272 LEU A C 1
ATOM 2161 O O . LEU A 1 272 ? -17.375 1.637 2.119 1 82.38 272 LEU A O 1
ATOM 2165 N N . ASP A 1 273 ? -17.375 2.504 0.137 1 82.56 273 ASP A N 1
ATOM 2166 C CA . ASP A 1 273 ? -15.938 2.307 -0.036 1 82.56 273 ASP A CA 1
ATOM 2167 C C . ASP A 1 273 ? -15.148 3.109 0.994 1 82.56 273 ASP A C 1
ATOM 2169 O O . ASP A 1 273 ? -14 2.779 1.296 1 82.56 273 ASP A O 1
ATOM 2173 N N . HIS A 1 274 ? -15.711 4.117 1.569 1 81.5 274 HIS A N 1
ATOM 2174 C CA . HIS A 1 274 ? -15.023 4.98 2.525 1 81.5 274 HIS A CA 1
ATOM 2175 C C . HIS A 1 274 ? -15.102 4.406 3.938 1 81.5 274 HIS A C 1
ATOM 2177 O O . HIS A 1 274 ? -14.359 4.84 4.828 1 81.5 274 HIS A O 1
ATOM 2183 N N . VAL A 1 275 ? -16 3.453 4.137 1 89.5 275 VAL A N 1
ATOM 2184 C CA . VAL A 1 275 ? -16.188 2.859 5.457 1 89.5 275 VAL A CA 1
ATOM 2185 C C . VAL A 1 275 ? -15.031 1.903 5.754 1 89.5 275 VAL A C 1
ATOM 2187 O O . VAL A 1 275 ? -14.758 0.989 4.973 1 89.5 275 VAL A O 1
ATOM 2190 N N . VAL A 1 276 ? -14.43 2.156 6.891 1 94.81 276 VAL A N 1
ATOM 2191 C CA . VAL A 1 276 ? -13.266 1.349 7.25 1 94.81 276 VAL A CA 1
ATOM 2192 C C . VAL A 1 276 ? -13.484 0.729 8.633 1 94.81 276 VAL A C 1
ATOM 2194 O O . VAL A 1 276 ? -13.695 1.443 9.609 1 94.81 276 VAL A O 1
ATOM 2197 N N . ASN A 1 277 ? -13.469 -0.493 8.688 1 94.12 277 ASN A N 1
ATOM 2198 C CA . ASN A 1 277 ? -13.516 -1.275 9.914 1 94.12 277 ASN A CA 1
ATOM 2199 C C . ASN A 1 277 ? -13.008 -2.697 9.695 1 94.12 277 ASN A C 1
ATOM 2201 O O . ASN A 1 277 ? -12.531 -3.029 8.609 1 94.12 277 ASN A O 1
ATOM 2205 N N . LEU A 1 278 ? -13.062 -3.473 10.648 1 94.75 278 LEU A N 1
ATOM 2206 C CA . LEU A 1 278 ? -12.547 -4.836 10.57 1 94.75 278 LEU A CA 1
ATOM 2207 C C . LEU A 1 278 ? -13.266 -5.633 9.492 1 94.75 278 LEU A C 1
ATOM 2209 O O . LEU A 1 278 ? -12.633 -6.32 8.695 1 94.75 278 LEU A O 1
ATOM 2213 N N . GLU A 1 279 ? -14.547 -5.52 9.398 1 95.06 279 GLU A N 1
ATOM 2214 C CA . GLU A 1 279 ? -15.367 -6.297 8.469 1 95.06 279 GLU A CA 1
ATOM 2215 C C . GLU A 1 279 ? -15.094 -5.891 7.023 1 95.06 279 GLU A C 1
ATOM 2217 O O . GLU A 1 279 ? -15.109 -6.734 6.121 1 95.06 279 GLU A O 1
ATOM 2222 N N . THR A 1 280 ? -14.883 -4.621 6.785 1 96.44 280 THR A N 1
ATOM 2223 C CA . THR A 1 280 ? -14.609 -4.18 5.422 1 96.44 280 THR A CA 1
ATOM 2224 C C . THR A 1 280 ? -13.25 -4.68 4.945 1 96.44 280 THR A C 1
ATOM 2226 O O . THR A 1 280 ? -13.055 -4.926 3.756 1 96.44 280 THR A O 1
ATOM 2229 N N . VAL A 1 281 ? -12.297 -4.801 5.867 1 97.69 281 VAL A N 1
ATOM 2230 C CA . VAL A 1 281 ? -11.016 -5.418 5.539 1 97.69 281 VAL A CA 1
ATOM 2231 C C . VAL A 1 281 ? -11.227 -6.871 5.125 1 97.69 281 VAL A C 1
ATOM 2233 O O . VAL A 1 281 ? -10.672 -7.328 4.125 1 97.69 281 VAL A O 1
ATOM 2236 N N . GLN A 1 282 ? -12.055 -7.516 5.887 1 97.69 282 GLN A N 1
ATOM 2237 C CA . GLN A 1 282 ? -12.336 -8.922 5.633 1 97.69 282 GLN A CA 1
ATOM 2238 C C . GLN A 1 282 ? -13.031 -9.109 4.285 1 97.69 282 GLN A C 1
ATOM 2240 O O . GLN A 1 282 ? -12.695 -10.023 3.529 1 97.69 282 GLN A O 1
ATOM 2245 N N . VAL A 1 283 ? -13.93 -8.289 3.982 1 97.5 283 VAL A N 1
ATOM 2246 C CA . VAL A 1 283 ? -14.648 -8.367 2.715 1 97.5 283 VAL A CA 1
ATOM 2247 C C . VAL A 1 283 ? -13.68 -8.156 1.555 1 97.5 283 VAL A C 1
ATOM 2249 O O . VAL A 1 283 ? -13.719 -8.891 0.564 1 97.5 283 VAL A O 1
ATOM 2252 N N . SER A 1 284 ? -12.82 -7.141 1.702 1 97.19 284 SER A N 1
ATOM 2253 C CA . SER A 1 284 ? -11.828 -6.895 0.659 1 97.19 284 SER A CA 1
ATOM 2254 C C . SER A 1 284 ? -10.914 -8.094 0.47 1 97.19 284 SER A C 1
ATOM 2256 O O . SER A 1 284 ? -10.539 -8.43 -0.657 1 97.19 284 SER A O 1
ATOM 2258 N N . LEU A 1 285 ? -10.547 -8.711 1.51 1 98.12 285 LEU A N 1
ATOM 2259 C CA . LEU A 1 285 ? -9.688 -9.891 1.457 1 98.12 285 LEU A CA 1
ATOM 2260 C C . LEU A 1 285 ? -10.398 -11.047 0.76 1 98.12 285 LEU A C 1
ATOM 2262 O O . LEU A 1 285 ? -9.789 -11.75 -0.051 1 98.12 285 LEU A O 1
ATOM 2266 N N . LEU A 1 286 ? -11.672 -11.219 1.085 1 98.38 286 LEU A N 1
ATOM 2267 C CA . LEU A 1 286 ? -12.461 -12.273 0.452 1 98.38 286 LEU A CA 1
ATOM 2268 C C . LEU A 1 286 ? -12.617 -12.008 -1.041 1 98.38 286 LEU A C 1
ATOM 2270 O O . LEU A 1 286 ? -12.578 -12.938 -1.851 1 98.38 286 LEU A O 1
ATOM 2274 N N . MET A 1 287 ? -12.781 -10.805 -1.378 1 97.19 287 MET A N 1
ATOM 2275 C CA . MET A 1 287 ? -12.867 -10.453 -2.791 1 97.19 287 MET A CA 1
ATOM 2276 C C . MET A 1 287 ? -11.57 -10.781 -3.521 1 97.19 287 MET A C 1
ATOM 2278 O O . MET A 1 287 ? -11.602 -11.227 -4.672 1 97.19 287 MET A O 1
ATOM 2282 N N . ALA A 1 288 ? -10.469 -10.547 -2.883 1 97.62 288 ALA A N 1
ATOM 2283 C CA . ALA A 1 288 ? -9.172 -10.883 -3.467 1 97.62 288 ALA A CA 1
ATOM 2284 C C . ALA A 1 288 ? -9.055 -12.383 -3.727 1 97.62 288 ALA A C 1
ATOM 2286 O O . ALA A 1 288 ? -8.578 -12.797 -4.785 1 97.62 288 ALA A O 1
ATOM 2287 N N . HIS A 1 289 ? -9.508 -13.133 -2.803 1 97.56 289 HIS A N 1
ATOM 2288 C CA . HIS A 1 289 ? -9.461 -14.578 -2.963 1 97.56 289 HIS A CA 1
ATOM 2289 C C . HIS A 1 289 ? -10.328 -15.031 -4.133 1 97.56 289 HIS A C 1
ATOM 2291 O O . HIS A 1 289 ? -9.938 -15.93 -4.883 1 97.56 289 HIS A O 1
ATOM 2297 N N . TYR A 1 290 ? -11.516 -14.477 -4.25 1 96.81 290 TYR A N 1
ATOM 2298 C CA . TYR A 1 290 ? -12.398 -14.82 -5.363 1 96.81 290 TYR A CA 1
ATOM 2299 C C . TYR A 1 290 ? -11.727 -14.523 -6.699 1 96.81 290 TYR A C 1
ATOM 2301 O O . TYR A 1 290 ? -11.781 -15.344 -7.621 1 96.81 290 TYR A O 1
ATOM 2309 N N . GLN A 1 291 ? -11.094 -13.344 -6.77 1 95.12 291 GLN A N 1
ATOM 2310 C CA . GLN A 1 291 ? -10.445 -12.945 -8.016 1 95.12 291 GLN A CA 1
ATOM 2311 C C . GLN A 1 291 ? -9.266 -13.852 -8.344 1 95.12 291 GLN A C 1
ATOM 2313 O O . GLN A 1 291 ? -9 -14.141 -9.516 1 95.12 291 GLN A O 1
ATOM 2318 N N . SER A 1 292 ? -8.57 -14.273 -7.352 1 94.81 292 SER A N 1
ATOM 2319 C CA . SER A 1 292 ? -7.453 -15.188 -7.559 1 94.81 292 SER A CA 1
ATOM 2320 C C . SER A 1 292 ? -7.922 -16.516 -8.148 1 94.81 292 SER A C 1
ATOM 2322 O O . SER A 1 292 ? -7.293 -17.047 -9.062 1 94.81 292 SER A O 1
ATOM 2324 N N . GLU A 1 293 ? -9.047 -16.984 -7.648 1 94.38 293 GLU A N 1
ATOM 2325 C CA . GLU A 1 293 ? -9.602 -18.234 -8.141 1 94.38 293 GLU A CA 1
ATOM 2326 C C . GLU A 1 293 ? -10.109 -18.094 -9.57 1 94.38 293 GLU A C 1
ATOM 2328 O O . GLU A 1 293 ? -10.172 -19.062 -10.32 1 94.38 293 GLU A O 1
ATOM 2333 N N . GLN A 1 294 ? -10.406 -16.859 -9.938 1 92.44 294 GLN A N 1
ATOM 2334 C CA . GLN A 1 294 ? -10.906 -16.594 -11.281 1 92.44 294 GLN A CA 1
ATOM 2335 C C . GLN A 1 294 ? -9.75 -16.359 -12.258 1 92.44 294 GLN A C 1
ATOM 2337 O O . GLN A 1 294 ? -9.969 -16.266 -13.469 1 92.44 294 GLN A O 1
ATOM 2342 N N . GLY A 1 295 ? -8.586 -16.328 -11.773 1 92.19 295 GLY A N 1
ATOM 2343 C CA . GLY A 1 295 ? -7.438 -16.125 -12.633 1 92.19 295 GLY A CA 1
ATOM 2344 C C . GLY A 1 295 ? -7.27 -14.672 -13.055 1 92.19 295 GLY A C 1
ATOM 2345 O O . GLY A 1 295 ? -6.961 -14.383 -14.211 1 92.19 295 GLY A O 1
ATOM 2346 N N . ARG A 1 296 ? -7.512 -13.766 -12.148 1 93.88 296 ARG A N 1
ATOM 2347 C CA . ARG A 1 296 ? -7.344 -12.336 -12.383 1 93.88 296 ARG A CA 1
ATOM 2348 C C . ARG A 1 296 ? -6.336 -11.734 -11.414 1 93.88 296 ARG A C 1
ATOM 2350 O O . ARG A 1 296 ? -6.715 -11.062 -10.453 1 93.88 296 ARG A O 1
ATOM 2357 N N . PRO A 1 297 ? -5.062 -11.844 -11.742 1 95.38 297 PRO A N 1
ATOM 2358 C CA . PRO A 1 297 ? -4.02 -11.469 -10.781 1 95.38 297 PRO A CA 1
ATOM 2359 C C . PRO A 1 297 ? -4 -9.977 -10.477 1 95.38 297 PRO A C 1
ATOM 2361 O O . PRO A 1 297 ? -3.785 -9.578 -9.328 1 95.38 297 PRO A O 1
ATOM 2364 N N . ASN A 1 298 ? -4.195 -9.133 -11.445 1 95.75 298 ASN A N 1
ATOM 2365 C CA . ASN A 1 298 ? -4.156 -7.695 -11.18 1 95.75 298 ASN A CA 1
ATOM 2366 C C . ASN A 1 298 ? -5.297 -7.266 -10.258 1 95.75 298 ASN A C 1
ATOM 2368 O O . ASN A 1 298 ? -5.102 -6.438 -9.367 1 95.75 298 ASN A O 1
ATOM 2372 N N . SER A 1 299 ? -6.496 -7.77 -10.547 1 94.81 299 SER A N 1
ATOM 2373 C CA . SER A 1 299 ? -7.625 -7.453 -9.68 1 94.81 299 SER A CA 1
ATOM 2374 C C . SER A 1 299 ? -7.359 -7.902 -8.25 1 94.81 299 SER A C 1
ATOM 2376 O O . SER A 1 299 ? -7.699 -7.195 -7.297 1 94.81 299 SER A O 1
ATOM 2378 N N . THR A 1 300 ? -6.816 -9.102 -8.133 1 96.94 300 THR A N 1
ATOM 2379 C CA . THR A 1 300 ? -6.438 -9.594 -6.812 1 96.94 300 THR A CA 1
ATOM 2380 C C . THR A 1 300 ? -5.48 -8.625 -6.129 1 96.94 300 THR A C 1
ATOM 2382 O O . THR A 1 300 ? -5.656 -8.281 -4.957 1 96.94 300 THR A O 1
ATOM 2385 N N . PHE A 1 301 ? -4.492 -8.148 -6.859 1 97.69 301 PHE A N 1
ATOM 2386 C CA . PHE A 1 301 ? -3.488 -7.223 -6.352 1 97.69 301 PHE A CA 1
ATOM 2387 C C . PHE A 1 301 ? -4.137 -5.926 -5.879 1 97.69 301 PHE A C 1
ATOM 2389 O O . PHE A 1 301 ? -3.777 -5.395 -4.824 1 97.69 301 PHE A O 1
ATOM 2396 N N . LEU A 1 302 ? -5.086 -5.43 -6.613 1 96.88 302 LEU A N 1
ATOM 2397 C CA . LEU A 1 302 ? -5.773 -4.188 -6.266 1 96.88 302 LEU A CA 1
ATOM 2398 C C . LEU A 1 302 ? -6.617 -4.367 -5.012 1 96.88 302 LEU A C 1
ATOM 2400 O O . LEU A 1 302 ? -6.605 -3.514 -4.121 1 96.88 302 LEU A O 1
ATOM 2404 N N . HIS A 1 303 ? -7.32 -5.484 -4.922 1 96.69 303 HIS A N 1
ATOM 2405 C CA . HIS A 1 303 ? -8.148 -5.738 -3.746 1 96.69 303 HIS A CA 1
ATOM 2406 C C . HIS A 1 303 ? -7.285 -5.914 -2.498 1 96.69 303 HIS A C 1
ATOM 2408 O O . HIS A 1 303 ? -7.672 -5.488 -1.408 1 96.69 303 HIS A O 1
ATOM 2414 N N . LEU A 1 304 ? -6.191 -6.59 -2.676 1 98 304 LEU A N 1
ATOM 2415 C CA . LEU A 1 304 ? -5.285 -6.742 -1.543 1 98 304 LEU A CA 1
ATOM 2416 C C . LEU A 1 304 ? -4.75 -5.387 -1.091 1 98 304 LEU A C 1
ATOM 2418 O O . LEU A 1 304 ? -4.605 -5.145 0.109 1 98 304 LEU A O 1
ATOM 2422 N N . GLY A 1 305 ? -4.473 -4.57 -2.053 1 96.94 305 GLY A N 1
ATOM 2423 C CA . GLY A 1 305 ? -4.059 -3.217 -1.714 1 96.94 305 GLY A CA 1
ATOM 2424 C C . GLY A 1 305 ? -5.102 -2.453 -0.921 1 96.94 305 GLY A C 1
ATOM 2425 O O . GLY A 1 305 ? -4.773 -1.782 0.061 1 96.94 305 GLY A O 1
ATOM 2426 N N . ALA A 1 306 ? -6.324 -2.553 -1.383 1 96.12 306 ALA A N 1
ATOM 2427 C CA . ALA A 1 306 ? -7.418 -1.899 -0.673 1 96.12 306 ALA A CA 1
ATOM 2428 C C . ALA A 1 306 ? -7.562 -2.455 0.741 1 96.12 306 ALA A C 1
ATOM 2430 O O . ALA A 1 306 ? -7.773 -1.698 1.693 1 96.12 306 ALA A O 1
ATOM 2431 N N . ALA A 1 307 ? -7.473 -3.736 0.856 1 97.81 307 ALA A N 1
ATOM 2432 C CA . ALA A 1 307 ? -7.562 -4.371 2.168 1 97.81 307 ALA A CA 1
ATOM 2433 C C . ALA A 1 307 ? -6.441 -3.9 3.086 1 97.81 307 ALA A C 1
ATOM 2435 O O . ALA A 1 307 ? -6.672 -3.617 4.266 1 97.81 307 ALA A O 1
ATOM 2436 N N . ALA A 1 308 ? -5.246 -3.842 2.547 1 97.88 308 ALA A N 1
ATOM 2437 C CA . ALA A 1 308 ? -4.09 -3.424 3.338 1 97.88 308 ALA A CA 1
ATOM 2438 C C . ALA A 1 308 ? -4.25 -1.986 3.824 1 97.88 308 ALA A C 1
ATOM 2440 O O . ALA A 1 308 ? -3.961 -1.681 4.984 1 97.88 308 ALA A O 1
ATOM 2441 N N . ARG A 1 309 ? -4.688 -1.148 2.949 1 97.5 309 ARG A N 1
ATOM 2442 C CA . ARG A 1 309 ? -4.875 0.253 3.309 1 97.5 309 ARG A CA 1
ATOM 2443 C C . ARG A 1 309 ? -5.945 0.402 4.383 1 97.5 309 ARG A C 1
ATOM 2445 O O . ARG A 1 309 ? -5.793 1.194 5.316 1 97.5 309 ARG A O 1
ATOM 2452 N N . LYS A 1 310 ? -7.023 -0.297 4.227 1 97.5 310 LYS A N 1
ATOM 2453 C CA . LYS A 1 310 ? -8.078 -0.263 5.242 1 97.5 310 LYS A CA 1
ATOM 2454 C C . LYS A 1 310 ? -7.574 -0.82 6.57 1 97.5 310 LYS A C 1
ATOM 2456 O O . LYS A 1 310 ? -7.926 -0.309 7.637 1 97.5 310 LYS A O 1
ATOM 2461 N N . ALA A 1 311 ? -6.801 -1.89 6.469 1 97.88 311 ALA A N 1
ATOM 2462 C CA . ALA A 1 311 ? -6.25 -2.486 7.684 1 97.88 311 ALA A CA 1
ATOM 2463 C C . ALA A 1 311 ? -5.363 -1.492 8.43 1 97.88 311 ALA A C 1
ATOM 2465 O O . ALA A 1 311 ? -5.438 -1.383 9.656 1 97.88 311 ALA A O 1
ATOM 2466 N N . LEU A 1 312 ? -4.555 -0.753 7.738 1 97.31 312 LEU A N 1
ATOM 2467 C CA . LEU A 1 312 ? -3.686 0.244 8.352 1 97.31 312 LEU A CA 1
ATOM 2468 C C . LEU A 1 312 ? -4.5 1.407 8.906 1 97.31 312 LEU A C 1
ATOM 2470 O O . LEU A 1 312 ? -4.16 1.963 9.953 1 97.31 312 LEU A O 1
ATOM 2474 N N . SER A 1 313 ? -5.547 1.711 8.164 1 96.81 313 SER A N 1
ATOM 2475 C CA . SER A 1 313 ? -6.41 2.805 8.602 1 96.81 313 SER A CA 1
ATOM 2476 C C . SER A 1 313 ? -7.086 2.484 9.93 1 96.81 313 SER A C 1
ATOM 2478 O O . SER A 1 313 ? -7.34 3.383 10.734 1 96.81 313 SER A O 1
ATOM 2480 N N . THR A 1 314 ? -7.402 1.218 10.148 1 94.94 314 THR A N 1
ATOM 2481 C CA . THR A 1 314 ? -8.07 0.805 11.383 1 94.94 314 THR A CA 1
ATOM 2482 C C . THR A 1 314 ? -7.043 0.487 12.469 1 94.94 314 THR A C 1
ATOM 2484 O O . THR A 1 314 ? -7.402 0.28 13.633 1 94.94 314 THR A O 1
ATOM 2487 N N . GLY A 1 315 ? -5.797 0.386 12.078 1 94.69 315 GLY A N 1
ATOM 2488 C CA . GLY A 1 315 ? -4.75 0.094 13.047 1 94.69 315 GLY A CA 1
ATOM 2489 C C . GLY A 1 315 ? -4.625 -1.385 13.359 1 94.69 315 GLY A C 1
ATOM 2490 O O . GLY A 1 315 ? -4.195 -1.757 14.461 1 94.69 315 GLY A O 1
ATOM 2491 N N . LEU A 1 316 ? -5.027 -2.25 12.438 1 95.56 316 LEU A N 1
ATOM 2492 C CA . LEU A 1 316 ? -4.988 -3.689 12.664 1 95.56 316 LEU A CA 1
ATOM 2493 C C . LEU A 1 316 ? -3.549 -4.176 12.812 1 95.56 316 LEU A C 1
ATOM 2495 O O . LEU A 1 316 ? -3.314 -5.289 13.297 1 95.56 316 LEU A O 1
ATOM 2499 N N . HIS A 1 317 ? -2.58 -3.449 12.328 1 94.56 317 HIS A N 1
ATOM 2500 C CA . HIS A 1 317 ? -1.18 -3.85 12.398 1 94.56 317 HIS A CA 1
ATOM 2501 C C . HIS A 1 317 ? -0.623 -3.65 13.805 1 94.56 317 HIS A C 1
ATOM 2503 O O . HIS A 1 317 ? 0.501 -4.066 14.102 1 94.56 317 HIS A O 1
ATOM 2509 N N . LYS A 1 318 ? -1.444 -2.992 14.586 1 91.19 318 LYS A N 1
ATOM 2510 C CA . LYS A 1 318 ? -1.091 -2.801 15.992 1 91.19 318 LYS A CA 1
ATOM 2511 C C . LYS A 1 318 ? -2.061 -3.539 16.906 1 91.19 318 LYS A C 1
ATOM 2513 O O . LYS A 1 318 ? -3.209 -3.787 16.531 1 91.19 318 LYS A O 1
ATOM 2518 N N . GLU A 1 319 ? -1.568 -3.877 18.078 1 86.88 319 GLU A N 1
ATOM 2519 C CA . GLU A 1 319 ? -2.449 -4.547 19.031 1 86.88 319 GLU A CA 1
ATOM 2520 C C . GLU A 1 319 ? -3.457 -3.568 19.625 1 86.88 319 GLU A C 1
ATOM 2522 O O . GLU A 1 319 ? -3.111 -2.428 19.938 1 86.88 319 GLU A O 1
ATOM 2527 N N . ALA A 1 320 ? -4.762 -3.941 19.609 1 75.12 320 ALA A N 1
ATOM 2528 C CA . ALA A 1 320 ? -5.812 -3.094 20.172 1 75.12 320 ALA A CA 1
ATOM 2529 C C . ALA A 1 320 ? -5.68 -2.971 21.688 1 75.12 320 ALA A C 1
ATOM 2531 O O . ALA A 1 320 ? -5.164 -3.879 22.344 1 75.12 320 ALA A O 1
ATOM 2532 N N . PRO A 1 321 ? -6.105 -1.72 22.141 1 63.16 321 PRO A N 1
ATOM 2533 C CA . PRO A 1 321 ? -6.082 -1.551 23.594 1 63.16 321 PRO A CA 1
ATOM 2534 C C . PRO A 1 321 ? -6.984 -2.547 24.328 1 63.16 321 PRO A C 1
ATOM 2536 O O . PRO A 1 321 ? -8.016 -2.949 23.781 1 63.16 321 PRO A O 1
ATOM 2539 N N . ASN A 1 322 ? -6.434 -3.402 25.219 1 53.84 322 ASN A N 1
ATOM 2540 C CA . ASN A 1 322 ? -7.207 -4.352 26.016 1 53.84 322 ASN A CA 1
ATOM 2541 C C . ASN A 1 322 ? -8.391 -3.672 26.688 1 53.84 322 ASN A C 1
ATOM 2543 O O . ASN A 1 322 ? -8.211 -2.916 27.656 1 53.84 322 ASN A O 1
ATOM 2547 N N . GLN A 1 323 ? -9.266 -3.152 26.047 1 50.62 323 GLN A N 1
ATOM 2548 C CA . GLN A 1 323 ? -10.383 -2.729 26.891 1 50.62 323 GLN A CA 1
ATOM 2549 C C . GLN A 1 323 ? -10.961 -3.902 27.688 1 50.62 323 GLN A C 1
ATOM 2551 O O . GLN A 1 323 ? -11.023 -5.023 27.172 1 50.62 323 GLN A O 1
ATOM 2556 N N . ASP A 1 324 ? -10.852 -3.883 29 1 47.62 324 ASP A N 1
ATOM 2557 C CA . ASP A 1 324 ? -11.25 -4.785 30.078 1 47.62 324 ASP A CA 1
ATOM 2558 C C . ASP A 1 324 ? -12.352 -5.742 29.625 1 47.62 324 ASP A C 1
ATOM 2560 O O . ASP A 1 324 ? -12.523 -6.816 30.188 1 47.62 324 ASP A O 1
ATOM 2564 N N . GLY A 1 325 ? -12.852 -5.496 28.391 1 46.91 325 GLY A N 1
ATOM 2565 C CA . GLY A 1 325 ? -14.016 -6.309 28.078 1 46.91 325 GLY A CA 1
ATOM 2566 C C . GLY A 1 325 ? -13.961 -6.91 26.688 1 46.91 325 GLY A C 1
ATOM 2567 O O . GLY A 1 325 ? -14.953 -7.469 26.203 1 46.91 325 GLY A O 1
ATOM 2568 N N . GLU A 1 326 ? -13.172 -6.375 25.922 1 52.69 326 GLU A N 1
ATOM 2569 C CA . GLU A 1 326 ? -13.234 -6.949 24.578 1 52.69 326 GLU A CA 1
ATOM 2570 C C . GLU A 1 326 ? -12.812 -8.414 24.594 1 52.69 326 GLU A C 1
ATOM 2572 O O . GLU A 1 326 ? -11.758 -8.758 25.125 1 52.69 326 GLU A O 1
ATOM 2577 N N . LEU A 1 327 ? -13.758 -9.266 24.391 1 57.44 327 LEU A N 1
ATOM 2578 C CA . LEU A 1 327 ? -13.812 -10.727 24.312 1 57.44 327 LEU A CA 1
ATOM 2579 C C . LEU A 1 327 ? -12.648 -11.273 23.484 1 57.44 327 LEU A C 1
ATOM 2581 O O . LEU A 1 327 ? -12.266 -10.68 22.484 1 57.44 327 LEU A O 1
ATOM 2585 N N . ALA A 1 328 ? -11.828 -12.016 24.188 1 54.81 328 ALA A N 1
ATOM 2586 C CA . ALA A 1 328 ? -10.766 -12.836 23.609 1 54.81 328 ALA A CA 1
ATOM 2587 C C . ALA A 1 328 ? -11.047 -13.148 22.141 1 54.81 328 ALA A C 1
ATOM 2589 O O . ALA A 1 328 ? -10.133 -13.125 21.312 1 54.81 328 ALA A O 1
ATOM 2590 N N . ASP A 1 329 ? -12.273 -13.25 21.891 1 63.81 329 ASP A N 1
ATOM 2591 C CA . ASP A 1 329 ? -12.672 -13.633 20.547 1 63.81 329 ASP A CA 1
ATOM 2592 C C . ASP A 1 329 ? -12.461 -12.484 19.562 1 63.81 329 ASP A C 1
ATOM 2594 O O . ASP A 1 329 ? -12.039 -12.703 18.422 1 63.81 329 ASP A O 1
ATOM 2598 N N . SER A 1 330 ? -12.586 -11.359 20.078 1 81.94 330 SER A N 1
ATOM 2599 C CA . SER A 1 330 ? -12.414 -10.203 19.203 1 81.94 330 SER A CA 1
ATOM 2600 C C . SER A 1 330 ? -10.945 -9.953 18.891 1 81.94 330 SER A C 1
ATOM 2602 O O . SER A 1 330 ? -10.586 -9.625 17.766 1 81.94 330 SER A O 1
ATOM 2604 N N . THR A 1 331 ? -10.18 -10.367 19.875 1 88.31 331 THR A N 1
ATOM 2605 C CA . THR A 1 331 ? -8.742 -10.188 19.688 1 88.31 331 THR A CA 1
ATOM 2606 C C . THR A 1 331 ? -8.203 -11.188 18.672 1 88.31 331 THR A C 1
ATOM 2608 O O . THR A 1 331 ? -7.418 -10.82 17.797 1 88.31 331 THR A O 1
ATOM 2611 N N . GLN A 1 332 ? -8.68 -12.383 18.719 1 92.12 332 GLN A N 1
ATOM 2612 C CA . GLN A 1 332 ? -8.211 -13.406 17.797 1 92.12 332 GLN A CA 1
ATOM 2613 C C . GLN A 1 332 ? -8.727 -13.148 16.375 1 92.12 332 GLN A C 1
ATOM 2615 O O . GLN A 1 332 ? -8.031 -13.422 15.398 1 92.12 332 GLN A O 1
ATOM 2620 N N . GLU A 1 333 ? -9.922 -12.68 16.359 1 94.75 333 GLU A N 1
ATOM 2621 C CA . GLU A 1 333 ? -10.461 -12.336 15.039 1 94.75 333 GLU A CA 1
ATOM 2622 C C . GLU A 1 333 ? -9.602 -11.273 14.352 1 94.75 333 GLU A C 1
ATOM 2624 O O . GLU A 1 333 ? -9.336 -11.367 13.156 1 94.75 333 GLU A O 1
ATOM 2629 N N . ARG A 1 334 ? -9.164 -10.336 15.125 1 95 334 ARG A N 1
ATOM 2630 C CA . ARG A 1 334 ? -8.312 -9.266 14.602 1 95 334 ARG A CA 1
ATOM 2631 C C . ARG A 1 334 ? -6.961 -9.812 14.172 1 95 334 ARG A C 1
ATOM 2633 O O . ARG A 1 334 ? -6.473 -9.492 13.086 1 95 334 ARG A O 1
ATOM 2640 N N . ARG A 1 335 ? -6.414 -10.609 15.008 1 95.56 335 ARG A N 1
ATOM 2641 C CA . ARG A 1 335 ? -5.102 -11.18 14.711 1 95.56 335 ARG A CA 1
ATOM 2642 C C . ARG A 1 335 ? -5.156 -12.078 13.477 1 95.56 335 ARG A C 1
ATOM 2644 O O . ARG A 1 335 ? -4.309 -11.961 12.586 1 95.56 335 ARG A O 1
ATOM 2651 N N . LYS A 1 336 ? -6.164 -12.898 13.391 1 96.69 336 LYS A N 1
ATOM 2652 C CA . LYS A 1 336 ? -6.312 -13.797 12.25 1 96.69 336 LYS A CA 1
ATOM 2653 C C . LYS A 1 336 ? -6.508 -13 10.953 1 96.69 336 LYS A C 1
ATOM 2655 O O . LYS A 1 336 ? -5.93 -13.344 9.922 1 96.69 336 LYS A O 1
ATOM 2660 N N . THR A 1 337 ? -7.312 -11.984 11.062 1 97.62 337 THR A N 1
ATOM 2661 C CA . THR A 1 337 ? -7.586 -11.18 9.883 1 97.62 337 THR A CA 1
ATOM 2662 C C . THR A 1 337 ? -6.305 -10.516 9.375 1 97.62 337 THR A C 1
ATOM 2664 O O . THR A 1 337 ? -6.004 -10.57 8.18 1 97.62 337 THR A O 1
ATOM 2667 N N . PHE A 1 338 ? -5.512 -9.938 10.25 1 97.38 338 PHE A N 1
ATOM 2668 C CA . PHE A 1 338 ? -4.32 -9.211 9.836 1 97.38 338 PHE A CA 1
ATOM 2669 C C . PHE A 1 338 ? -3.289 -10.164 9.234 1 97.38 338 PHE A C 1
ATOM 2671 O O . PHE A 1 338 ? -2.729 -9.891 8.172 1 97.38 338 PHE A O 1
ATOM 2678 N N . TRP A 1 339 ? -3.061 -11.227 9.906 1 97.31 339 TRP A N 1
ATOM 2679 C CA . TRP A 1 339 ? -1.996 -12.117 9.453 1 97.31 339 TRP A CA 1
ATOM 2680 C C . TRP A 1 339 ? -2.41 -12.867 8.195 1 97.31 339 TRP A C 1
ATOM 2682 O O . TRP A 1 339 ? -1.567 -13.195 7.355 1 97.31 339 TRP A O 1
ATOM 2692 N N . SER A 1 340 ? -3.721 -13.195 8.07 1 98.12 340 SER A N 1
ATOM 2693 C CA . SER A 1 340 ? -4.188 -13.727 6.793 1 98.12 340 SER A CA 1
ATOM 2694 C C . SER A 1 340 ? -3.932 -12.742 5.656 1 98.12 340 SER A C 1
ATOM 2696 O O . SER A 1 340 ? -3.494 -13.133 4.574 1 98.12 340 SER A O 1
ATOM 2698 N N . LEU A 1 341 ? -4.215 -11.492 5.941 1 98.25 341 LEU A N 1
ATOM 2699 C CA . LEU A 1 341 ? -3.973 -10.445 4.961 1 98.25 341 LEU A CA 1
ATOM 2700 C C . LEU A 1 341 ? -2.479 -10.289 4.691 1 98.25 341 LEU A C 1
ATOM 2702 O O . LEU A 1 341 ? -2.061 -10.172 3.537 1 98.25 341 LEU A O 1
ATOM 2706 N N . PHE A 1 342 ? -1.706 -10.266 5.746 1 97.88 342 PHE A N 1
ATOM 2707 C CA . PHE A 1 342 ? -0.264 -10.102 5.609 1 97.88 342 PHE A CA 1
ATOM 2708 C C . PHE A 1 342 ? 0.329 -11.195 4.734 1 97.88 342 PHE A C 1
ATOM 2710 O O . PHE A 1 342 ? 1.14 -10.914 3.846 1 97.88 342 PHE A O 1
ATOM 2717 N N . PHE A 1 343 ? -0.073 -12.383 4.973 1 96.88 343 PHE A N 1
ATOM 2718 C CA . PHE A 1 343 ? 0.42 -13.508 4.18 1 96.88 343 PHE A CA 1
ATOM 2719 C C . PHE A 1 343 ? 0.048 -13.336 2.713 1 96.88 343 PHE A C 1
ATOM 2721 O O . PHE A 1 343 ? 0.912 -13.406 1.836 1 96.88 343 PHE A O 1
ATO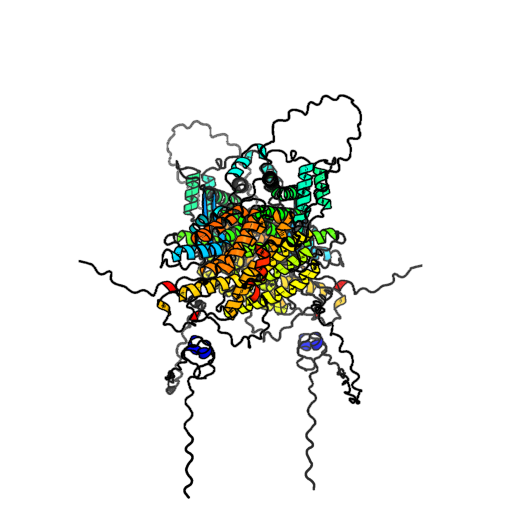M 2728 N N . TYR A 1 344 ? -1.221 -13.164 2.529 1 98.12 344 TYR A N 1
ATOM 2729 C CA . TYR A 1 344 ? -1.691 -13.148 1.148 1 98.12 344 TYR A CA 1
ATOM 2730 C C . TYR A 1 344 ? -1.086 -11.984 0.379 1 98.12 344 TYR A C 1
ATOM 2732 O O . TYR A 1 344 ? -0.731 -12.117 -0.793 1 98.12 344 TYR A O 1
ATOM 2740 N N . GLU A 1 345 ? -0.964 -10.828 1.037 1 97.88 345 GLU A N 1
ATOM 2741 C CA . GLU A 1 345 ? -0.358 -9.641 0.431 1 97.88 345 GLU A CA 1
ATOM 2742 C C . GLU A 1 345 ? 1.109 -9.891 0.094 1 97.88 345 GLU A C 1
ATOM 2744 O O . GLU A 1 345 ? 1.562 -9.555 -1.004 1 97.88 345 GLU A O 1
ATOM 2749 N N . THR A 1 346 ? 1.824 -10.43 0.99 1 97.06 346 THR A N 1
ATOM 2750 C CA . THR A 1 346 ? 3.256 -10.648 0.812 1 97.06 346 THR A CA 1
ATOM 2751 C C . THR A 1 346 ? 3.51 -11.703 -0.26 1 97.06 346 THR A C 1
ATOM 2753 O O . THR A 1 346 ? 4.32 -11.492 -1.165 1 97.06 346 THR A O 1
ATOM 2756 N N . TRP A 1 347 ? 2.805 -12.75 -0.113 1 96.5 347 TRP A N 1
ATOM 2757 C CA . TRP A 1 347 ? 2.986 -13.867 -1.037 1 96.5 347 TRP A CA 1
ATOM 2758 C C . TRP A 1 347 ? 2.576 -13.477 -2.451 1 96.5 347 TRP A C 1
ATOM 2760 O O . TRP A 1 347 ? 3.316 -13.711 -3.41 1 96.5 347 TRP A O 1
ATOM 2770 N N . PHE A 1 348 ? 1.438 -12.859 -2.562 1 97.19 348 PHE A N 1
ATOM 2771 C CA . PHE A 1 348 ? 0.893 -12.547 -3.879 1 97.19 348 PHE A CA 1
ATOM 2772 C C . PHE A 1 348 ? 1.717 -11.461 -4.566 1 97.19 348 PHE A C 1
ATOM 2774 O O . PHE A 1 348 ? 1.973 -11.539 -5.77 1 97.19 348 PHE A O 1
ATOM 2781 N N . SER A 1 349 ? 2.088 -10.453 -3.838 1 97 349 SER A N 1
ATOM 2782 C CA . SER A 1 349 ? 2.936 -9.406 -4.406 1 97 349 SER A CA 1
ATOM 2783 C C . SER A 1 349 ? 4.27 -9.977 -4.879 1 97 349 SER A C 1
ATOM 2785 O O . SER A 1 349 ? 4.77 -9.602 -5.941 1 97 349 SER A O 1
ATOM 2787 N N . PHE A 1 350 ? 4.812 -10.906 -4.234 1 96.25 350 PHE A N 1
ATOM 2788 C CA . PHE A 1 350 ? 6.098 -11.5 -4.578 1 96.25 350 PHE A CA 1
ATOM 2789 C C . PHE A 1 350 ? 6.008 -12.266 -5.891 1 96.25 350 PHE A C 1
ATOM 2791 O O . PHE A 1 350 ? 6.875 -12.141 -6.754 1 96.25 350 PHE A O 1
ATOM 2798 N N . HIS A 1 351 ? 5.039 -13.078 -5.965 1 93.81 351 HIS A N 1
ATOM 2799 C CA . HIS A 1 351 ? 5.023 -13.906 -7.168 1 93.81 351 HIS A CA 1
ATOM 2800 C C . HIS A 1 351 ? 4.625 -13.086 -8.391 1 93.81 351 HIS A C 1
ATOM 2802 O O . HIS A 1 351 ? 4.828 -13.523 -9.531 1 93.81 351 HIS A O 1
ATOM 2808 N N . LEU A 1 352 ? 4.008 -11.867 -8.156 1 96.44 352 LEU A N 1
ATOM 2809 C CA . LEU A 1 352 ? 3.77 -10.961 -9.281 1 96.44 352 LEU A CA 1
ATOM 2810 C C . LEU A 1 352 ? 5.016 -10.133 -9.586 1 96.44 352 LEU A C 1
ATOM 2812 O O . LEU A 1 352 ? 5.086 -9.477 -10.625 1 96.44 352 LEU A O 1
ATOM 2816 N N . GLY A 1 353 ? 5.973 -10.172 -8.641 1 94.81 353 GLY A N 1
ATOM 2817 C CA . GLY A 1 353 ? 7.16 -9.344 -8.773 1 94.81 353 GLY A CA 1
ATOM 2818 C C . GLY A 1 353 ? 6.895 -7.875 -8.484 1 94.81 353 GLY A C 1
ATOM 2819 O O . GLY A 1 353 ? 7.527 -6.996 -9.078 1 94.81 353 GLY A O 1
ATOM 2820 N N . ARG A 1 354 ? 5.859 -7.609 -7.73 1 96.12 354 ARG A N 1
ATOM 2821 C CA . ARG A 1 354 ? 5.496 -6.25 -7.332 1 96.12 354 ARG A CA 1
ATOM 2822 C C . ARG A 1 354 ? 5.773 -6.02 -5.852 1 96.12 354 ARG A C 1
ATOM 2824 O O . ARG A 1 354 ? 5.805 -6.969 -5.066 1 96.12 354 ARG A O 1
ATOM 2831 N N . PRO A 1 355 ? 6.02 -4.77 -5.449 1 94.19 355 PRO A N 1
ATOM 2832 C CA . PRO A 1 355 ? 6.266 -4.496 -4.031 1 94.19 355 PRO A CA 1
ATOM 2833 C C . PRO A 1 355 ? 5.023 -4.695 -3.166 1 94.19 355 PRO A C 1
ATOM 2835 O O . PRO A 1 355 ? 3.9 -4.516 -3.641 1 94.19 355 PRO A O 1
ATOM 2838 N N . THR A 1 356 ? 5.277 -5.078 -1.95 1 94.81 356 THR A N 1
ATOM 2839 C CA . THR A 1 356 ? 4.195 -5.266 -0.988 1 94.81 356 THR A CA 1
ATOM 2840 C C . THR A 1 356 ? 3.885 -3.957 -0.266 1 94.81 356 THR A C 1
ATOM 2842 O O . THR A 1 356 ? 4.734 -3.068 -0.186 1 94.81 356 THR A O 1
ATOM 2845 N N . SER A 1 357 ? 2.684 -3.84 0.202 1 93.25 357 SER A N 1
ATOM 2846 C CA . SER A 1 357 ? 2.26 -2.643 0.92 1 93.25 357 SER A CA 1
ATOM 2847 C C . SER A 1 357 ? 2.463 -2.799 2.424 1 93.25 357 SER A C 1
ATOM 2849 O O . SER A 1 357 ? 2.375 -1.823 3.172 1 93.25 357 SER A O 1
ATOM 2851 N N . LEU A 1 358 ? 2.664 -3.971 2.859 1 94.81 358 LEU A N 1
ATOM 2852 C CA . LEU A 1 358 ? 2.832 -4.23 4.285 1 94.81 358 LEU A CA 1
ATOM 2853 C C . LEU A 1 358 ? 4.258 -4.68 4.594 1 94.81 358 LEU A C 1
ATOM 2855 O O . LEU A 1 358 ? 4.84 -5.465 3.844 1 94.81 358 LEU A O 1
ATOM 2859 N N . SER A 1 359 ? 4.766 -4.129 5.598 1 91 359 SER A N 1
ATOM 2860 C CA . SER A 1 359 ? 6.109 -4.488 6.031 1 91 359 SER A CA 1
ATOM 2861 C C . SER A 1 359 ? 6.109 -5.016 7.461 1 91 359 SER A C 1
ATOM 2863 O O . SER A 1 359 ? 5.371 -4.512 8.312 1 91 359 SER A O 1
ATOM 2865 N N . LEU A 1 360 ? 6.977 -5.953 7.691 1 88.5 360 LEU A N 1
ATOM 2866 C CA . LEU A 1 360 ? 7.074 -6.559 9.016 1 88.5 360 LEU A CA 1
ATOM 2867 C C . LEU A 1 360 ? 7.574 -5.543 10.039 1 88.5 360 LEU A C 1
ATOM 2869 O O . LEU A 1 360 ? 7.25 -5.641 11.227 1 88.5 360 LEU A O 1
ATOM 2873 N N . ARG A 1 361 ? 8.234 -4.605 9.594 1 83.69 361 ARG A N 1
ATOM 2874 C CA . ARG A 1 361 ? 8.805 -3.592 10.477 1 83.69 361 ARG A CA 1
ATOM 2875 C C . ARG A 1 361 ? 7.711 -2.766 11.148 1 83.69 361 ARG A C 1
ATOM 2877 O O . ARG A 1 361 ? 7.91 -2.23 12.242 1 83.69 361 ARG A O 1
ATOM 2884 N N . ASP A 1 362 ? 6.609 -2.711 10.484 1 88.19 362 ASP A N 1
ATOM 2885 C CA . ASP A 1 362 ? 5.523 -1.869 10.977 1 88.19 362 ASP A CA 1
ATOM 2886 C C . ASP A 1 362 ? 4.535 -2.678 11.812 1 88.19 362 ASP A C 1
ATOM 2888 O O . ASP A 1 362 ? 3.566 -2.129 12.344 1 88.19 362 ASP A O 1
ATOM 2892 N N . VAL A 1 363 ? 4.781 -3.984 11.93 1 90.81 363 VAL A N 1
ATOM 2893 C CA . VAL A 1 363 ? 3.795 -4.863 12.547 1 90.81 363 VAL A CA 1
ATOM 2894 C C . VAL A 1 363 ? 4.082 -5 14.039 1 90.81 363 VAL A C 1
ATOM 2896 O O . VAL A 1 363 ? 5.199 -5.336 14.43 1 90.81 363 VAL A O 1
ATOM 2899 N N . GLY A 1 364 ? 3.066 -4.699 14.875 1 88 364 GLY A N 1
ATOM 2900 C CA . GLY A 1 364 ? 3.164 -4.848 16.312 1 88 364 GLY A CA 1
ATOM 2901 C C . GLY A 1 364 ? 2.1 -5.758 16.891 1 88 364 GLY A C 1
ATOM 2902 O O . GLY A 1 364 ? 2.012 -5.922 18.109 1 88 364 GLY A O 1
ATOM 2903 N N . ILE A 1 365 ? 1.341 -6.371 16.094 1 92.5 365 ILE A N 1
ATOM 2904 C CA . ILE A 1 365 ? 0.273 -7.262 16.531 1 92.5 365 ILE A CA 1
ATOM 2905 C C . ILE A 1 365 ? 0.829 -8.664 16.75 1 92.5 365 ILE A C 1
ATOM 2907 O O . ILE A 1 365 ? 1.698 -9.117 16 1 92.5 365 ILE A O 1
ATOM 2911 N N . GLU A 1 366 ? 0.332 -9.352 17.719 1 92.06 366 GLU A N 1
ATOM 2912 C CA . GLU A 1 366 ? 0.797 -10.695 18.047 1 92.06 366 GLU A CA 1
ATOM 2913 C C . GLU A 1 366 ? 0.319 -11.719 17.016 1 92.06 366 GLU A C 1
ATOM 2915 O O . GLU A 1 366 ? -0.636 -11.469 16.281 1 92.06 366 GLU A O 1
ATOM 2920 N N . LEU A 1 367 ? 0.986 -12.836 17.016 1 92.62 367 LEU A N 1
ATOM 2921 C CA . LEU A 1 367 ? 0.598 -13.922 16.125 1 92.62 367 LEU A CA 1
ATOM 2922 C C . LEU A 1 367 ? -0.71 -14.562 16.578 1 92.62 367 LEU A C 1
ATOM 2924 O O . LEU A 1 367 ? -1.002 -14.594 17.781 1 92.62 367 LEU A O 1
ATOM 2928 N N . PRO A 1 368 ? -1.478 -14.977 15.625 1 92.75 368 PRO A N 1
ATOM 2929 C CA . PRO A 1 368 ? -2.729 -15.641 16 1 92.75 368 PRO A CA 1
ATOM 2930 C C . PRO A 1 368 ? -2.502 -17.016 16.625 1 92.75 368 PRO A C 1
ATOM 2932 O O . PRO A 1 368 ? -1.448 -17.625 16.422 1 92.75 368 PRO A O 1
ATOM 2935 N N . GLU A 1 369 ? -3.475 -17.516 17.312 1 90 369 GLU A N 1
ATOM 2936 C CA . GLU A 1 369 ? -3.412 -18.844 17.938 1 90 369 GLU A CA 1
ATOM 2937 C C . GLU A 1 369 ? -3.639 -19.953 16.922 1 90 369 GLU A C 1
ATOM 2939 O O . GLU A 1 369 ? -3.197 -21.078 17.125 1 90 369 GLU A O 1
ATOM 2944 N N . ASP A 1 370 ? -4.281 -19.656 15.852 1 91 370 ASP A N 1
ATOM 2945 C CA . ASP A 1 370 ? -4.52 -20.641 14.805 1 91 370 ASP A CA 1
ATOM 2946 C C . ASP A 1 370 ? -3.201 -21.141 14.219 1 91 370 ASP A C 1
ATOM 2948 O O . ASP A 1 370 ? -2.449 -20.375 13.617 1 91 370 ASP A O 1
ATOM 2952 N N . PRO A 1 371 ? -2.93 -22.391 14.312 1 90 371 PRO A N 1
ATOM 2953 C CA . PRO A 1 371 ? -1.623 -22.906 13.891 1 90 371 PRO A CA 1
ATOM 2954 C C . PRO A 1 371 ? -1.391 -22.766 12.391 1 90 371 PRO A C 1
ATOM 2956 O O . PRO A 1 371 ? -0.251 -22.594 11.945 1 90 371 PRO A O 1
ATOM 2959 N N . PHE A 1 372 ? -2.418 -22.969 11.68 1 92.94 372 PHE A N 1
ATOM 2960 C CA . PHE A 1 372 ? -2.256 -22.891 10.227 1 92.94 372 PHE A CA 1
ATOM 2961 C C . PHE A 1 372 ? -1.86 -21.484 9.805 1 92.94 372 PHE A C 1
ATOM 2963 O O . PHE A 1 372 ? -0.925 -21.297 9.023 1 92.94 372 PHE A O 1
ATOM 2970 N N . ILE A 1 373 ? -2.568 -20.453 10.312 1 94.31 373 ILE A N 1
ATOM 2971 C CA . ILE A 1 373 ? -2.252 -19.062 9.984 1 94.31 373 ILE A CA 1
ATOM 2972 C C . ILE A 1 373 ? -0.875 -18.703 10.539 1 94.31 373 ILE A C 1
ATOM 2974 O O . ILE A 1 373 ? -0.135 -17.938 9.922 1 94.31 373 ILE A O 1
ATOM 2978 N N . ARG A 1 374 ? -0.557 -19.234 11.625 1 91.5 374 ARG A N 1
ATOM 2979 C CA . ARG A 1 374 ? 0.773 -19.031 12.18 1 91.5 374 ARG A CA 1
ATOM 2980 C C . ARG A 1 374 ? 1.853 -19.562 11.25 1 91.5 374 ARG A C 1
ATOM 2982 O O . ARG A 1 374 ? 2.887 -18.922 11.055 1 91.5 374 ARG A O 1
ATOM 2989 N N . ALA A 1 375 ? 1.621 -20.75 10.75 1 91.56 375 ALA A N 1
ATOM 2990 C CA . ALA A 1 375 ? 2.566 -21.328 9.805 1 91.56 375 ALA A CA 1
ATOM 2991 C C . ALA A 1 375 ? 2.713 -20.453 8.562 1 91.56 375 ALA A C 1
ATOM 2993 O O . ALA A 1 375 ? 3.824 -20.25 8.07 1 91.56 375 ALA A O 1
ATOM 2994 N N . LEU A 1 376 ? 1.601 -20 8.117 1 93.75 376 LEU A N 1
ATOM 2995 C CA . LEU A 1 376 ? 1.624 -19.141 6.941 1 93.75 376 LEU A CA 1
ATOM 2996 C C . LEU A 1 376 ? 2.371 -17.844 7.238 1 93.75 376 LEU A C 1
ATOM 2998 O O . LEU A 1 376 ? 3.025 -17.281 6.355 1 93.75 376 LEU A O 1
ATOM 3002 N N . SER A 1 377 ? 2.262 -17.375 8.422 1 92.06 377 SER A N 1
ATOM 3003 C CA . SER A 1 377 ? 2.971 -16.156 8.82 1 92.06 377 SER A CA 1
ATOM 3004 C C . SER A 1 377 ? 4.48 -16.359 8.773 1 92.06 377 SER A C 1
ATOM 3006 O O . SER A 1 377 ? 5.227 -15.453 8.398 1 92.06 377 SER A O 1
ATOM 3008 N N . TYR A 1 378 ? 4.914 -17.516 9.086 1 89.19 378 TYR A N 1
ATOM 3009 C CA . TYR A 1 378 ? 6.34 -17.812 9.023 1 89.19 378 TYR A CA 1
ATOM 3010 C C . TYR A 1 378 ? 6.828 -17.875 7.582 1 89.19 378 TYR A C 1
ATOM 3012 O O . TYR A 1 378 ? 7.914 -17.375 7.27 1 89.19 378 TYR A O 1
ATOM 3020 N N . VAL A 1 379 ? 6.027 -18.484 6.809 1 91.31 379 VAL A N 1
ATOM 3021 C CA . VAL A 1 379 ? 6.359 -18.531 5.391 1 91.31 379 VAL A CA 1
ATOM 3022 C C . VAL A 1 379 ? 6.473 -17.109 4.836 1 91.31 379 VAL A C 1
ATOM 3024 O O . VAL A 1 379 ? 7.359 -16.828 4.027 1 91.31 379 VAL A O 1
ATOM 3027 N N . SER A 1 380 ? 5.59 -16.266 5.297 1 93.06 380 SER A N 1
ATOM 3028 C CA . SER A 1 380 ? 5.582 -14.891 4.824 1 93.06 380 SER A CA 1
ATOM 3029 C C . SER A 1 380 ? 6.867 -14.164 5.215 1 93.06 380 SER A C 1
ATOM 3031 O O . SER A 1 380 ? 7.355 -13.305 4.473 1 93.06 380 SER A O 1
ATOM 3033 N N . LYS A 1 381 ? 7.395 -14.469 6.297 1 90.75 381 LYS A N 1
ATOM 3034 C CA . LYS A 1 381 ? 8.648 -13.852 6.734 1 90.75 381 LYS A CA 1
ATOM 3035 C C . LYS A 1 381 ? 9.805 -14.25 5.82 1 90.75 381 LYS A C 1
ATOM 3037 O O . LYS A 1 381 ? 10.656 -13.422 5.5 1 90.75 381 LYS A O 1
ATOM 3042 N N . VAL A 1 382 ? 9.773 -15.453 5.406 1 92.06 382 VAL A N 1
ATOM 3043 C CA . VAL A 1 382 ? 10.805 -15.945 4.496 1 92.06 382 VAL A CA 1
ATOM 3044 C C . VAL A 1 382 ? 10.672 -15.25 3.143 1 92.06 382 VAL A C 1
ATOM 3046 O O . VAL A 1 382 ? 11.672 -14.805 2.562 1 92.06 382 VAL A O 1
ATOM 3049 N N . ILE A 1 383 ? 9.492 -15.188 2.73 1 94.25 383 ILE A N 1
ATOM 3050 C CA . ILE A 1 383 ? 9.242 -14.562 1.438 1 94.25 383 ILE A CA 1
ATOM 3051 C C . ILE A 1 383 ? 9.641 -13.086 1.49 1 94.25 383 ILE A C 1
ATOM 3053 O O . ILE A 1 383 ? 10.195 -12.555 0.527 1 94.25 383 ILE A O 1
ATOM 3057 N N . ALA A 1 384 ? 9.344 -12.469 2.592 1 92.88 384 ALA A N 1
ATOM 3058 C CA . ALA A 1 384 ? 9.727 -11.07 2.756 1 92.88 384 ALA A CA 1
ATOM 3059 C C . ALA A 1 384 ? 11.242 -10.906 2.689 1 92.88 384 ALA A C 1
ATOM 3061 O O . ALA A 1 384 ? 11.75 -9.953 2.084 1 92.88 384 ALA A O 1
ATOM 3062 N N . ARG A 1 385 ? 11.945 -11.781 3.238 1 91.06 385 ARG A N 1
ATOM 3063 C CA . ARG A 1 385 ? 13.406 -11.75 3.188 1 91.06 385 ARG A CA 1
ATOM 3064 C C . ARG A 1 385 ? 13.906 -11.953 1.761 1 91.06 385 ARG A C 1
ATOM 3066 O O . ARG A 1 385 ? 14.844 -11.273 1.328 1 91.06 385 ARG A O 1
ATOM 3073 N N . LEU A 1 386 ? 13.312 -12.875 1.104 1 92.75 386 LEU A N 1
ATOM 3074 C CA . LEU A 1 386 ? 13.656 -13.125 -0.29 1 92.75 386 LEU A CA 1
ATOM 3075 C C . LEU A 1 386 ? 13.453 -11.875 -1.136 1 92.75 386 LEU A C 1
ATOM 3077 O O . LEU A 1 386 ? 14.328 -11.508 -1.921 1 92.75 386 LEU A O 1
ATOM 3081 N N . ALA A 1 387 ? 12.367 -11.258 -0.935 1 91.25 387 ALA A N 1
ATOM 3082 C CA . ALA A 1 387 ? 12.023 -10.062 -1.696 1 91.25 387 ALA A CA 1
ATOM 3083 C C . ALA A 1 387 ? 13.008 -8.93 -1.405 1 91.25 387 ALA A C 1
ATOM 3085 O O . ALA A 1 387 ? 13.391 -8.18 -2.311 1 91.25 387 ALA A O 1
ATOM 3086 N N . ASP A 1 388 ? 13.445 -8.852 -0.22 1 88 388 ASP A N 1
ATOM 3087 C CA . ASP A 1 388 ? 14.297 -7.75 0.214 1 88 388 ASP A CA 1
ATOM 3088 C C . ASP A 1 388 ? 15.758 -8.023 -0.132 1 88 388 ASP A C 1
ATOM 3090 O O . ASP A 1 388 ? 16.422 -7.176 -0.735 1 88 388 ASP A O 1
ATOM 3094 N N . GLU A 1 389 ? 16.203 -9.203 0.158 1 88.06 389 GLU A N 1
ATOM 3095 C CA . GLU A 1 389 ? 17.625 -9.477 0.091 1 88.06 389 GLU A CA 1
ATOM 3096 C C . GLU A 1 389 ? 18.031 -9.961 -1.299 1 88.06 389 GLU A C 1
ATOM 3098 O O . GLU A 1 389 ? 19.125 -9.664 -1.771 1 88.06 389 GLU A O 1
ATOM 3103 N N . MET A 1 390 ? 17.203 -10.703 -1.894 1 88.44 390 MET A N 1
ATOM 3104 C CA . MET A 1 390 ? 17.609 -11.289 -3.172 1 88.44 390 MET A CA 1
ATOM 3105 C C . MET A 1 390 ? 17.125 -10.43 -4.336 1 88.44 390 MET A C 1
ATOM 3107 O O . MET A 1 390 ? 17.875 -10.188 -5.285 1 88.44 390 MET A O 1
ATOM 3111 N N . PHE A 1 391 ? 15.938 -10 -4.234 1 85.81 391 PHE A N 1
ATOM 3112 C CA . PHE A 1 391 ? 15.344 -9.359 -5.398 1 85.81 391 PHE A CA 1
ATOM 3113 C C . PHE A 1 391 ? 15.289 -7.844 -5.215 1 85.81 391 PHE A C 1
ATOM 3115 O O . PHE A 1 391 ? 15.109 -7.102 -6.18 1 85.81 391 PHE A O 1
ATOM 3122 N N . GLY A 1 392 ? 15.422 -7.387 -3.98 1 77.38 392 GLY A N 1
ATOM 3123 C CA . GLY A 1 392 ? 15.32 -5.965 -3.697 1 77.38 392 GLY A CA 1
ATOM 3124 C C . GLY A 1 392 ? 16.641 -5.238 -3.809 1 77.38 392 GLY A C 1
ATOM 3125 O O . GLY A 1 392 ? 16.672 -4.008 -3.863 1 77.38 392 GLY A O 1
ATOM 3126 N N . GLN A 1 393 ? 17.703 -5.957 -3.842 1 74.94 393 GLN A N 1
ATOM 3127 C CA . GLN A 1 393 ? 19.016 -5.348 -3.859 1 74.94 393 GLN A CA 1
ATOM 3128 C C . GLN A 1 393 ? 19.797 -5.738 -5.117 1 74.94 393 GLN A C 1
ATOM 3130 O O . GLN A 1 393 ? 19.516 -6.773 -5.727 1 74.94 393 GLN A O 1
ATOM 3135 N N . HIS A 1 394 ? 20.578 -4.812 -5.363 1 72.56 394 HIS A N 1
ATOM 3136 C CA . HIS A 1 394 ? 21.469 -5.109 -6.477 1 72.56 394 HIS A CA 1
ATOM 3137 C C . HIS A 1 394 ? 22.641 -5.988 -6.031 1 72.56 394 HIS A C 1
ATOM 3139 O O . HIS A 1 394 ? 23.203 -5.773 -4.961 1 72.56 394 HIS A O 1
ATOM 3145 N N . HIS A 1 395 ? 22.828 -7 -6.824 1 73.69 395 HIS A N 1
ATOM 3146 C CA . HIS A 1 395 ? 23.922 -7.91 -6.504 1 73.69 395 HIS A CA 1
ATOM 3147 C C . HIS A 1 395 ? 25 -7.875 -7.582 1 73.69 395 HIS A C 1
ATOM 3149 O O . HIS A 1 395 ? 24.688 -7.906 -8.773 1 73.69 395 HIS A O 1
ATOM 3155 N N . ASP A 1 396 ? 26.234 -7.77 -7.164 1 64.75 396 ASP A N 1
ATOM 3156 C CA . ASP A 1 396 ? 27.344 -7.691 -8.102 1 64.75 396 ASP A CA 1
ATOM 3157 C C . ASP A 1 396 ? 27.891 -9.078 -8.422 1 64.75 396 ASP A C 1
ATOM 3159 O O . ASP A 1 396 ? 28.672 -9.25 -9.367 1 64.75 396 ASP A O 1
ATOM 3163 N N . SER A 1 397 ? 27.5 -10.008 -7.621 1 75.31 397 SER A N 1
ATOM 3164 C CA . SER A 1 397 ? 28.047 -11.359 -7.773 1 75.31 397 SER A CA 1
ATOM 3165 C C . SER A 1 397 ? 26.953 -12.406 -7.652 1 75.31 397 SER A C 1
ATOM 3167 O O . SER A 1 397 ? 26.062 -12.297 -6.805 1 75.31 397 SER A O 1
ATOM 3169 N N . LEU A 1 398 ? 27 -13.406 -8.633 1 81.06 398 LEU A N 1
ATOM 3170 C CA . LEU A 1 398 ? 26.047 -14.516 -8.578 1 81.06 398 LEU A CA 1
ATOM 3171 C C . LEU A 1 398 ? 26.312 -15.398 -7.359 1 81.06 398 LEU A C 1
ATOM 3173 O O . LEU A 1 398 ? 25.391 -15.992 -6.805 1 81.06 398 LEU A O 1
ATOM 3177 N N . LEU A 1 399 ? 27.578 -15.438 -7.07 1 80.75 399 LEU A N 1
ATOM 3178 C CA . LEU A 1 399 ? 27.938 -16.25 -5.91 1 80.75 399 LEU A CA 1
ATOM 3179 C C . LEU A 1 399 ? 27.375 -15.648 -4.629 1 80.75 399 LEU A C 1
ATOM 3181 O O . LEU A 1 399 ? 26.938 -16.375 -3.734 1 80.75 399 LEU A O 1
ATOM 3185 N N . GLN A 1 400 ? 27.438 -14.359 -4.574 1 82 400 GLN A N 1
ATOM 3186 C CA . GLN A 1 400 ? 26.828 -13.695 -3.416 1 82 400 GLN A CA 1
ATOM 3187 C C . GLN A 1 400 ? 25.328 -13.961 -3.35 1 82 400 GLN A C 1
ATOM 3189 O O . GLN A 1 400 ? 24.781 -14.172 -2.266 1 82 400 GLN A O 1
ATOM 3194 N N . MET A 1 401 ? 24.703 -13.953 -4.461 1 86.5 401 MET A N 1
ATOM 3195 C CA . MET A 1 401 ? 23.266 -14.25 -4.52 1 86.5 401 MET A CA 1
ATOM 3196 C C . MET A 1 401 ? 22.984 -15.68 -4.078 1 86.5 401 MET A C 1
ATOM 3198 O O . MET A 1 401 ? 21.984 -15.953 -3.428 1 86.5 401 MET A O 1
ATOM 3202 N N . TRP A 1 402 ? 23.844 -16.516 -4.547 1 89.06 402 TRP A N 1
ATOM 3203 C CA . TRP A 1 402 ? 23.703 -17.922 -4.176 1 89.06 402 TRP A CA 1
ATOM 3204 C C . TRP A 1 402 ? 23.859 -18.109 -2.67 1 89.06 402 TRP A C 1
ATOM 3206 O O . TRP A 1 402 ? 23.141 -18.906 -2.061 1 89.06 402 TRP A O 1
ATOM 3216 N N . ARG A 1 403 ? 24.703 -17.359 -2.055 1 88.12 403 ARG A N 1
ATOM 3217 C CA . ARG A 1 403 ? 24.891 -17.438 -0.61 1 88.12 403 ARG A CA 1
ATOM 3218 C C . ARG A 1 403 ? 23.641 -16.953 0.128 1 88.12 403 ARG A C 1
ATOM 3220 O O . ARG A 1 403 ? 23.266 -17.531 1.148 1 88.12 403 ARG A O 1
ATOM 3227 N N . ILE A 1 404 ? 23.125 -15.938 -0.425 1 90.06 404 ILE A N 1
ATOM 3228 C CA . ILE A 1 404 ? 21.891 -15.414 0.166 1 90.06 404 ILE A CA 1
ATOM 3229 C C . ILE A 1 404 ? 20.766 -16.438 0.011 1 90.06 404 ILE A C 1
ATOM 3231 O O . ILE A 1 404 ? 20.031 -16.719 0.963 1 90.06 404 ILE A O 1
ATOM 3235 N N . ALA A 1 405 ? 20.641 -17 -1.176 1 93.44 405 ALA A N 1
ATOM 3236 C CA . ALA A 1 405 ? 19.609 -18.016 -1.444 1 93.44 405 ALA A CA 1
ATOM 3237 C C . ALA A 1 405 ? 19.766 -19.203 -0.511 1 93.44 405 ALA A C 1
ATOM 3239 O O . ALA A 1 405 ? 18.766 -19.719 0.013 1 93.44 405 ALA A O 1
ATOM 3240 N N . ARG A 1 406 ? 20.969 -19.594 -0.312 1 91.06 406 ARG A N 1
ATOM 3241 C CA . ARG A 1 406 ? 21.234 -20.719 0.566 1 91.06 406 ARG A CA 1
ATOM 3242 C C . ARG A 1 406 ? 20.891 -20.391 2.016 1 91.06 406 ARG A C 1
ATOM 3244 O O . ARG A 1 406 ? 20.312 -21.203 2.727 1 91.06 406 ARG A O 1
ATOM 3251 N N . SER A 1 407 ? 21.266 -19.203 2.375 1 90.62 407 SER A N 1
ATOM 3252 C CA . SER A 1 407 ? 20.953 -18.781 3.738 1 90.62 407 SER A CA 1
ATOM 3253 C C . SER A 1 407 ? 19.453 -18.75 3.988 1 90.62 407 SER A C 1
ATOM 3255 O O . SER A 1 407 ? 18.984 -19.203 5.031 1 90.62 407 SER A O 1
ATOM 3257 N N . ILE A 1 408 ? 18.75 -18.281 3.082 1 90.31 408 ILE A N 1
ATOM 3258 C CA . ILE A 1 408 ? 17.312 -18.172 3.219 1 90.31 408 ILE A CA 1
ATOM 3259 C C . ILE A 1 408 ? 16.672 -19.562 3.232 1 90.31 408 ILE A C 1
ATOM 3261 O O . ILE A 1 408 ? 15.758 -19.812 4.016 1 90.31 408 ILE A O 1
ATOM 3265 N N . THR A 1 409 ? 17.125 -20.422 2.391 1 90.69 409 THR A N 1
ATOM 3266 C CA . THR A 1 409 ? 16.562 -21.766 2.322 1 90.69 409 THR A CA 1
ATOM 3267 C C . THR A 1 409 ? 16.891 -22.547 3.596 1 90.69 409 THR A C 1
ATOM 3269 O O . THR A 1 409 ? 16.078 -23.375 4.047 1 90.69 409 THR A O 1
ATOM 3272 N N . ASP A 1 410 ? 18.016 -22.234 4.125 1 86.62 410 ASP A N 1
ATOM 3273 C CA . ASP A 1 410 ? 18.359 -22.875 5.395 1 86.62 410 ASP A CA 1
ATOM 3274 C C . ASP A 1 410 ? 17.438 -22.391 6.512 1 86.62 410 ASP A C 1
ATOM 3276 O O . ASP A 1 410 ? 17 -23.203 7.344 1 86.62 410 ASP A O 1
ATOM 3280 N N . ASP A 1 411 ? 17.172 -21.188 6.465 1 84.56 411 ASP A N 1
ATOM 3281 C CA . ASP A 1 411 ? 16.219 -20.641 7.43 1 84.56 411 ASP A CA 1
ATOM 3282 C C . ASP A 1 411 ? 14.812 -21.219 7.195 1 84.56 411 ASP A C 1
ATOM 3284 O O . ASP A 1 411 ? 14.078 -21.484 8.148 1 84.56 411 ASP A O 1
ATOM 3288 N N . TYR A 1 412 ? 14.5 -21.391 5.957 1 88.12 412 TYR A N 1
ATOM 3289 C CA . TYR A 1 412 ? 13.188 -21.906 5.586 1 88.12 412 TYR A CA 1
ATOM 3290 C C . TYR A 1 412 ? 13 -23.328 6.086 1 88.12 412 TYR A C 1
ATOM 3292 O O . TYR A 1 412 ? 11.898 -23.719 6.496 1 88.12 412 TYR A O 1
ATOM 3300 N N . ARG A 1 413 ? 14.047 -24.078 6.148 1 83.25 413 ARG A N 1
ATOM 3301 C CA . ARG A 1 413 ? 14 -25.469 6.609 1 83.25 413 ARG A CA 1
ATOM 3302 C C . ARG A 1 413 ? 13.703 -25.531 8.102 1 83.25 413 ARG A C 1
ATOM 3304 O O . ARG A 1 413 ? 13.055 -26.469 8.57 1 83.25 413 ARG A O 1
ATOM 3311 N N . THR A 1 414 ? 14.164 -24.5 8.766 1 79.06 414 THR A N 1
ATOM 3312 C CA . THR A 1 414 ? 13.867 -24.453 10.195 1 79.06 414 THR A CA 1
ATOM 3313 C C . THR A 1 414 ? 12.367 -24.266 10.422 1 79.06 414 THR A C 1
ATOM 3315 O O . THR A 1 414 ? 11.812 -24.781 11.391 1 79.06 414 THR A O 1
ATOM 3318 N N . TYR A 1 415 ? 11.867 -23.734 9.5 1 78.94 415 TYR A N 1
ATOM 3319 C CA . TYR A 1 415 ? 10.445 -23.469 9.633 1 78.94 415 TYR A CA 1
ATOM 3320 C C . TYR A 1 415 ? 9.617 -24.688 9.266 1 78.94 415 TYR A C 1
ATOM 3322 O O . TYR A 1 415 ? 8.453 -24.797 9.648 1 78.94 415 TYR A O 1
ATOM 3330 N N . GLU A 1 416 ? 10.242 -25.641 8.594 1 81.69 416 GLU A N 1
ATOM 3331 C CA . GLU A 1 416 ? 9.547 -26.875 8.273 1 81.69 416 GLU A CA 1
ATOM 3332 C C . GLU A 1 416 ? 9.109 -27.609 9.539 1 81.69 416 GLU A C 1
ATOM 3334 O O . GLU A 1 416 ? 7.996 -28.141 9.602 1 81.69 416 GLU A O 1
ATOM 3339 N N . ALA A 1 417 ? 9.992 -27.5 10.469 1 78.12 417 ALA A N 1
ATOM 3340 C CA . ALA A 1 417 ? 9.664 -28.141 11.742 1 78.12 417 ALA A CA 1
ATOM 3341 C C . ALA A 1 417 ? 8.523 -27.406 12.445 1 78.12 417 ALA A C 1
ATOM 3343 O O . ALA A 1 417 ? 7.645 -28.031 13.039 1 78.12 417 ALA A O 1
ATOM 3344 N N . GLN A 1 418 ? 8.602 -26.188 12.273 1 77.12 418 GLN A N 1
ATOM 3345 C CA . GLN A 1 418 ? 7.543 -25.391 12.883 1 77.12 418 GLN A CA 1
ATOM 3346 C C . GLN A 1 418 ? 6.207 -25.625 12.195 1 77.12 418 GLN A C 1
ATOM 3348 O O . GLN A 1 418 ? 5.164 -25.672 12.844 1 77.12 418 GLN A O 1
ATOM 3353 N N . ILE A 1 419 ? 6.277 -25.781 10.906 1 80.19 419 ILE A N 1
ATOM 3354 C CA . ILE A 1 419 ? 5.082 -26.047 10.117 1 80.19 419 ILE A CA 1
ATOM 3355 C C . ILE A 1 419 ? 4.496 -27.406 10.516 1 80.19 419 ILE A C 1
ATOM 3357 O O . ILE A 1 419 ? 3.281 -27.531 10.703 1 80.19 419 ILE A O 1
ATOM 3361 N N . LYS A 1 420 ? 5.367 -28.344 10.648 1 81.94 420 LYS A N 1
ATOM 3362 C CA . LYS A 1 420 ? 4.926 -29.688 11.031 1 81.94 420 LYS A CA 1
ATOM 3363 C C . LYS A 1 420 ? 4.27 -29.672 12.414 1 81.94 420 LYS A C 1
ATOM 3365 O O . LYS A 1 420 ? 3.273 -30.359 12.633 1 81.94 420 LYS A O 1
ATOM 3370 N N . GLN A 1 421 ? 4.84 -28.922 13.203 1 77.94 421 GLN A N 1
ATOM 3371 C CA . GLN A 1 421 ? 4.301 -28.828 14.555 1 77.94 421 GLN A CA 1
ATOM 3372 C C . GLN A 1 421 ? 2.943 -28.125 14.562 1 77.94 421 GLN A C 1
ATOM 3374 O O . GLN A 1 421 ? 2.045 -28.516 15.312 1 77.94 421 GLN A O 1
ATOM 3379 N N . ALA A 1 422 ? 2.881 -27.234 13.711 1 76.62 422 ALA A N 1
ATOM 3380 C CA . ALA A 1 422 ? 1.664 -26.422 13.711 1 76.62 422 ALA A CA 1
ATOM 3381 C C . ALA A 1 422 ? 0.498 -27.188 13.094 1 76.62 422 ALA A C 1
ATOM 3383 O O . ALA A 1 422 ? -0.629 -27.109 13.586 1 76.62 422 ALA A O 1
ATOM 3384 N N . ILE A 1 423 ? 0.769 -27.969 12.008 1 77.75 423 ILE A N 1
ATOM 3385 C CA . ILE A 1 423 ? -0.332 -28.594 11.289 1 77.75 423 ILE A CA 1
ATOM 3386 C C . ILE A 1 423 ? -0.346 -30.094 11.586 1 77.75 423 ILE A C 1
ATOM 3388 O O . ILE A 1 423 ? -1.353 -30.766 11.359 1 77.75 423 ILE A O 1
ATOM 3392 N N . GLY A 1 424 ? 0.747 -30.594 12.164 1 79.19 424 GLY A N 1
ATOM 3393 C CA . GLY A 1 424 ? 0.814 -32 12.547 1 79.19 424 GLY A CA 1
ATOM 3394 C C . GLY A 1 424 ? 1.245 -32.906 11.406 1 79.19 424 GLY A C 1
ATOM 3395 O O . GLY A 1 424 ? 1.288 -34.125 11.562 1 79.19 424 GLY A O 1
ATOM 3396 N N . ILE A 1 425 ? 1.374 -32.344 10.25 1 78.5 425 ILE A N 1
ATOM 3397 C CA . ILE A 1 425 ? 1.741 -33.125 9.086 1 78.5 425 ILE A CA 1
ATOM 3398 C C . ILE A 1 425 ? 2.992 -32.562 8.43 1 78.5 425 ILE A C 1
ATOM 3400 O O . ILE A 1 425 ? 3.127 -31.328 8.312 1 78.5 425 ILE A O 1
ATOM 3404 N N . GLY A 1 426 ? 3.836 -33.375 8.102 1 76.69 426 GLY A N 1
ATOM 3405 C CA . GLY A 1 426 ? 5.059 -32.938 7.449 1 76.69 426 GLY A CA 1
ATOM 3406 C C . GLY A 1 426 ? 4.875 -32.688 5.965 1 76.69 426 GLY A C 1
ATOM 3407 O O . GLY A 1 426 ? 3.91 -33.156 5.359 1 76.69 426 GLY A O 1
ATOM 3408 N N . LEU A 1 427 ? 5.723 -32.031 5.391 1 79.12 427 LEU A N 1
ATOM 3409 C CA . LEU A 1 427 ? 5.691 -31.656 3.979 1 79.12 427 LEU A CA 1
ATOM 3410 C C . LEU A 1 427 ? 5.855 -32.875 3.094 1 79.12 427 LEU A C 1
ATOM 3412 O O . LEU A 1 427 ? 5.359 -32.906 1.966 1 79.12 427 LEU A O 1
ATOM 3416 N N . ASN A 1 428 ? 6.48 -33.906 3.666 1 78 428 ASN A N 1
ATOM 3417 C CA . ASN A 1 428 ? 6.766 -35.094 2.869 1 78 428 ASN A CA 1
ATOM 3418 C C . ASN A 1 428 ? 5.75 -36.219 3.127 1 78 428 ASN A C 1
ATOM 3420 O O . ASN A 1 428 ? 5.879 -37.312 2.596 1 78 428 ASN A O 1
ATOM 3424 N N . ALA A 1 429 ? 4.777 -35.812 3.797 1 84.5 429 ALA A N 1
ATOM 3425 C CA . ALA A 1 429 ? 3.74 -36.812 4.062 1 84.5 429 ALA A CA 1
ATOM 3426 C C . ALA A 1 429 ? 2.826 -37 2.852 1 84.5 429 ALA A C 1
ATOM 3428 O O . ALA A 1 429 ? 2.746 -36.094 1.993 1 84.5 429 ALA A O 1
ATOM 3429 N N . CYS A 1 430 ? 2.152 -38.094 2.812 1 89.56 430 CYS A N 1
ATOM 3430 C CA . CYS A 1 430 ? 1.207 -38.375 1.735 1 89.56 430 CYS A CA 1
ATOM 3431 C C . CYS A 1 430 ? 0.025 -37.406 1.801 1 89.56 430 CYS A C 1
ATOM 3433 O O . CYS A 1 430 ? -0.389 -37 2.887 1 89.56 430 CYS A O 1
ATOM 3435 N N . PRO A 1 431 ? -0.411 -37.062 0.624 1 92.88 431 PRO A N 1
ATOM 3436 C CA . PRO A 1 431 ? -1.552 -36.156 0.602 1 92.88 431 PRO A CA 1
ATOM 3437 C C . PRO A 1 431 ? -2.762 -36.688 1.36 1 92.88 431 PRO A C 1
ATOM 3439 O O . PRO A 1 431 ? -3.059 -37.875 1.28 1 92.88 431 PRO A O 1
ATOM 3442 N N . GLN A 1 432 ? -3.355 -35.844 2.133 1 91.81 432 GLN A N 1
ATOM 3443 C CA . GLN A 1 432 ? -4.496 -36.219 2.963 1 91.81 432 GLN A CA 1
ATOM 3444 C C . GLN A 1 432 ? -5.812 -35.812 2.312 1 91.81 432 GLN A C 1
ATOM 3446 O O . GLN A 1 432 ? -5.816 -35 1.369 1 91.81 432 GLN A O 1
ATOM 3451 N N . GLN A 1 433 ? -6.895 -36.344 2.84 1 93.44 433 GLN A N 1
ATOM 3452 C CA . GLN A 1 433 ? -8.227 -36 2.344 1 93.44 433 GLN A CA 1
ATOM 3453 C C . GLN A 1 433 ? -8.852 -34.875 3.166 1 93.44 433 GLN A C 1
ATOM 3455 O O . GLN A 1 433 ? -8.344 -34.531 4.227 1 93.44 433 GLN A O 1
ATOM 3460 N N . GLY A 1 434 ? -9.852 -34.281 2.65 1 93.56 434 GLY A N 1
ATOM 3461 C CA . GLY A 1 434 ? -10.648 -33.312 3.389 1 93.56 434 GLY A CA 1
ATOM 3462 C C . GLY A 1 434 ? -9.922 -31.984 3.602 1 93.56 434 GLY A C 1
ATOM 3463 O O . GLY A 1 434 ? -9.031 -31.625 2.828 1 93.56 434 GLY A O 1
ATOM 3464 N N . SER A 1 435 ? -10.367 -31.297 4.609 1 93.56 435 SER A N 1
ATOM 3465 C CA . SER A 1 435 ? -9.852 -29.969 4.902 1 93.56 435 SER A CA 1
ATOM 3466 C C . SER A 1 435 ? -8.383 -30.016 5.32 1 93.56 435 SER A C 1
ATOM 3468 O O . SER A 1 435 ? -7.613 -29.109 5.027 1 93.56 435 SER A O 1
ATOM 3470 N N . LEU A 1 436 ? -8.016 -31.016 5.949 1 92.25 436 LEU A N 1
ATOM 3471 C CA . LEU A 1 436 ? -6.621 -31.203 6.336 1 92.25 436 LEU A CA 1
ATOM 3472 C C . LEU A 1 436 ? -5.73 -31.344 5.109 1 92.25 436 LEU A C 1
ATOM 3474 O O . LEU A 1 436 ? -4.629 -30.781 5.074 1 92.25 436 LEU A O 1
ATOM 3478 N N . GLY A 1 437 ? -6.242 -32.125 4.16 1 93.62 437 GLY A N 1
ATOM 3479 C CA . GLY A 1 437 ? -5.5 -32.281 2.916 1 93.62 437 GLY A CA 1
ATOM 3480 C C . GLY A 1 437 ? -5.352 -30.969 2.16 1 93.62 437 GLY A C 1
ATOM 3481 O O . GLY A 1 437 ? -4.332 -30.734 1.508 1 93.62 437 GLY A O 1
ATOM 3482 N N . VAL A 1 438 ? -6.383 -30.172 2.268 1 95.19 438 VAL A N 1
ATOM 3483 C CA . VAL A 1 438 ? -6.324 -28.859 1.614 1 95.19 438 VAL A CA 1
ATOM 3484 C C . VAL A 1 438 ? -5.242 -28 2.268 1 95.19 438 VAL A C 1
ATOM 3486 O O . VAL A 1 438 ? -4.441 -27.375 1.575 1 95.19 438 VAL A O 1
ATOM 3489 N N . ARG A 1 439 ? -5.199 -27.953 3.582 1 93.31 439 ARG A N 1
ATOM 3490 C CA . ARG A 1 439 ? -4.188 -27.203 4.316 1 93.31 439 ARG A CA 1
ATOM 3491 C C . ARG A 1 439 ? -2.785 -27.688 3.971 1 93.31 439 ARG A C 1
ATOM 3493 O O . ARG A 1 439 ? -1.874 -26.891 3.76 1 93.31 439 ARG A O 1
ATOM 3500 N N . GLN A 1 440 ? -2.666 -29 3.914 1 92.75 440 GLN A N 1
ATOM 3501 C CA . GLN A 1 440 ? -1.386 -29.594 3.555 1 92.75 440 GLN A CA 1
ATOM 3502 C C . GLN A 1 440 ? -0.951 -29.172 2.156 1 92.75 440 GLN A C 1
ATOM 3504 O O . GLN A 1 440 ? 0.213 -28.828 1.94 1 92.75 440 GLN A O 1
ATOM 3509 N N . THR A 1 441 ? -1.892 -29.234 1.271 1 95 441 THR A N 1
ATOM 3510 C CA . THR A 1 441 ? -1.594 -28.906 -0.118 1 95 441 THR A CA 1
ATOM 3511 C C . THR A 1 441 ? -1.169 -27.438 -0.248 1 95 441 THR A C 1
ATOM 3513 O O . THR A 1 441 ? -0.213 -27.125 -0.961 1 95 441 THR A O 1
ATOM 3516 N N . ILE A 1 442 ? -1.853 -26.562 0.43 1 94.31 442 ILE A N 1
ATOM 3517 C CA . ILE A 1 442 ? -1.545 -25.141 0.371 1 94.31 442 ILE A CA 1
ATOM 3518 C C . ILE A 1 442 ? -0.126 -24.891 0.88 1 94.31 442 ILE A C 1
ATOM 3520 O O . ILE A 1 442 ? 0.673 -24.234 0.214 1 94.31 442 ILE A O 1
ATOM 3524 N N . LEU A 1 443 ? 0.231 -25.438 1.97 1 92.62 443 LEU A N 1
ATOM 3525 C CA . LEU A 1 443 ? 1.534 -25.203 2.582 1 92.62 443 LEU A CA 1
ATOM 3526 C C . LEU A 1 443 ? 2.646 -25.828 1.744 1 92.62 443 LEU A C 1
ATOM 3528 O O . LEU A 1 443 ? 3.697 -25.219 1.544 1 92.62 443 LEU A O 1
ATOM 3532 N N . THR A 1 444 ? 2.396 -27.016 1.238 1 92.19 444 THR A N 1
ATOM 3533 C CA . THR A 1 444 ? 3.412 -27.734 0.468 1 92.19 444 THR A CA 1
ATOM 3534 C C . THR A 1 444 ? 3.678 -27.016 -0.857 1 92.19 444 THR A C 1
ATOM 3536 O O . THR A 1 444 ? 4.832 -26.859 -1.265 1 92.19 444 THR A O 1
ATOM 3539 N N . THR A 1 445 ? 2.627 -26.656 -1.474 1 94.31 445 THR A N 1
ATOM 3540 C CA . THR A 1 445 ? 2.787 -26 -2.77 1 94.31 445 THR A CA 1
ATOM 3541 C C . THR A 1 445 ? 3.482 -24.641 -2.611 1 94.31 445 THR A C 1
ATOM 3543 O O . THR A 1 445 ? 4.348 -24.297 -3.414 1 94.31 445 THR A O 1
ATOM 3546 N N . ILE A 1 446 ? 3.131 -23.922 -1.605 1 94.25 446 ILE A N 1
ATOM 3547 C CA . ILE A 1 446 ? 3.754 -22.609 -1.38 1 94.25 446 ILE A CA 1
ATOM 3548 C C . ILE A 1 446 ? 5.223 -22.812 -1 1 94.25 446 ILE A C 1
ATOM 3550 O O . ILE A 1 446 ? 6.086 -22.031 -1.423 1 94.25 446 ILE A O 1
ATOM 3554 N N . TYR A 1 447 ? 5.461 -23.797 -0.207 1 92.06 447 TYR A N 1
ATOM 3555 C CA . TYR A 1 447 ? 6.828 -24.078 0.21 1 92.06 447 TYR A CA 1
ATOM 3556 C C . TYR A 1 447 ? 7.723 -24.344 -0.995 1 92.06 447 TYR A C 1
ATOM 3558 O O . TYR A 1 447 ? 8.75 -23.688 -1.168 1 92.06 447 TYR A O 1
ATOM 3566 N N . TYR A 1 448 ? 7.352 -25.219 -1.796 1 94.06 448 TYR A N 1
ATOM 3567 C CA . TYR A 1 448 ? 8.195 -25.609 -2.926 1 94.06 448 TYR A CA 1
ATOM 3568 C C . TYR A 1 448 ? 8.211 -24.516 -3.986 1 94.06 448 TYR A C 1
ATOM 3570 O O . TYR A 1 448 ? 9.227 -24.312 -4.66 1 94.06 448 TYR A O 1
ATOM 3578 N N . HIS A 1 449 ? 7.141 -23.875 -4.137 1 95.69 449 HIS A N 1
ATOM 3579 C CA . HIS A 1 449 ? 7.141 -22.75 -5.074 1 95.69 449 HIS A CA 1
ATOM 3580 C C . HIS A 1 449 ? 8.109 -21.656 -4.633 1 95.69 449 HIS A C 1
ATOM 3582 O O . HIS A 1 449 ? 8.758 -21.031 -5.465 1 95.69 449 HIS A O 1
ATOM 3588 N N . THR A 1 450 ? 8.156 -21.391 -3.346 1 95 450 THR A N 1
ATOM 3589 C CA . THR A 1 450 ? 9.094 -20.391 -2.818 1 95 450 THR A CA 1
ATOM 3590 C C . THR A 1 450 ? 10.539 -20.812 -3.094 1 95 450 THR A C 1
ATOM 3592 O O . THR A 1 450 ? 11.367 -19.984 -3.467 1 95 450 THR A O 1
ATOM 3595 N N . ILE A 1 451 ? 10.773 -22.047 -2.979 1 94.75 451 ILE A N 1
ATOM 3596 C CA . ILE A 1 451 ? 12.102 -22.562 -3.285 1 94.75 451 ILE A CA 1
ATOM 3597 C C . ILE A 1 451 ? 12.391 -22.406 -4.777 1 94.75 451 ILE A C 1
ATOM 3599 O O . ILE A 1 451 ? 13.484 -21.984 -5.168 1 94.75 451 ILE A O 1
ATOM 3603 N N . LEU A 1 452 ? 11.445 -22.75 -5.543 1 96.81 452 LEU A N 1
ATOM 3604 C CA . LEU A 1 452 ? 11.586 -22.625 -6.988 1 96.81 452 LEU A CA 1
ATOM 3605 C C . LEU A 1 452 ? 11.93 -21.188 -7.371 1 96.81 452 LEU A C 1
ATOM 3607 O O . LEU A 1 452 ? 12.852 -20.953 -8.156 1 96.81 452 LEU A O 1
ATOM 3611 N N . LEU A 1 453 ? 11.242 -20.219 -6.793 1 95.31 453 LEU A N 1
ATOM 3612 C CA . LEU A 1 453 ? 11.469 -18.828 -7.121 1 95.31 453 LEU A CA 1
ATOM 3613 C C . LEU A 1 453 ? 12.812 -18.344 -6.582 1 95.31 453 LEU A C 1
ATOM 3615 O O . LEU A 1 453 ? 13.438 -17.453 -7.168 1 95.31 453 LEU A O 1
ATOM 3619 N N . THR A 1 454 ? 13.234 -18.906 -5.516 1 94.81 454 THR A N 1
ATOM 3620 C CA . THR A 1 454 ? 14.523 -18.547 -4.938 1 94.81 454 THR A CA 1
ATOM 3621 C C . THR A 1 454 ? 15.664 -18.922 -5.891 1 94.81 454 THR A C 1
ATOM 3623 O O . THR A 1 454 ? 16.625 -18.156 -6.031 1 94.81 454 THR A O 1
ATOM 3626 N N . PHE A 1 455 ? 15.508 -20 -6.609 1 95.62 455 PHE A N 1
ATOM 3627 C CA . PHE A 1 455 ? 16.641 -20.5 -7.371 1 95.62 455 PHE A CA 1
ATOM 3628 C C . PHE A 1 455 ? 16.391 -20.359 -8.867 1 95.62 455 PHE A C 1
ATOM 3630 O O . PHE A 1 455 ? 17.266 -20.656 -9.68 1 95.62 455 PHE A O 1
ATOM 3637 N N . ARG A 1 456 ? 15.297 -19.938 -9.273 1 94.69 456 ARG A N 1
ATOM 3638 C CA . ARG A 1 456 ? 14.945 -19.781 -10.672 1 94.69 456 ARG A CA 1
ATOM 3639 C C . ARG A 1 456 ? 15.938 -18.875 -11.391 1 94.69 456 ARG A C 1
ATOM 3641 O O . ARG A 1 456 ? 16.312 -19.141 -12.531 1 94.69 456 ARG A O 1
ATOM 3648 N N . PRO A 1 457 ? 16.422 -17.766 -10.766 1 91.44 457 PRO A N 1
ATOM 3649 C CA . PRO A 1 457 ? 17.359 -16.906 -11.469 1 91.44 457 PRO A CA 1
ATOM 3650 C C . PRO A 1 457 ? 18.641 -17.641 -11.883 1 91.44 457 PRO A C 1
ATOM 3652 O O . PRO A 1 457 ? 19.219 -17.328 -12.93 1 91.44 457 PRO A O 1
ATOM 3655 N N . PHE A 1 458 ? 19.016 -18.594 -11.141 1 92.25 458 PHE A N 1
ATOM 3656 C CA . PHE A 1 458 ? 20.203 -19.375 -11.469 1 92.25 458 PHE A CA 1
ATOM 3657 C C . PHE A 1 458 ? 19.953 -20.266 -12.672 1 92.25 458 PHE A C 1
ATOM 3659 O O . PHE A 1 458 ? 20.844 -20.484 -13.484 1 92.25 458 PHE A O 1
ATOM 3666 N N . LEU A 1 459 ? 18.766 -20.781 -12.703 1 92.94 459 LEU A N 1
ATOM 3667 C CA . LEU A 1 459 ? 18.375 -21.594 -13.852 1 92.94 459 LEU A CA 1
ATOM 3668 C C . LEU A 1 459 ? 18.391 -20.781 -15.133 1 92.94 459 LEU A C 1
ATOM 3670 O O . LEU A 1 459 ? 18.891 -21.234 -16.172 1 92.94 459 LEU A O 1
ATOM 3674 N N . ILE A 1 460 ? 17.875 -19.609 -15.07 1 90.25 460 ILE A N 1
ATOM 3675 C CA . ILE A 1 460 ? 17.844 -18.719 -16.219 1 90.25 460 ILE A CA 1
ATOM 3676 C C . ILE A 1 460 ? 19.266 -18.344 -16.625 1 90.25 460 ILE A C 1
ATOM 3678 O O . ILE A 1 460 ? 19.594 -18.344 -17.812 1 90.25 460 ILE A O 1
ATOM 3682 N N . PHE A 1 461 ? 20.047 -18.125 -15.656 1 86.75 461 PHE A N 1
ATOM 3683 C CA . PHE A 1 461 ? 21.422 -17.766 -15.938 1 86.75 461 PHE A CA 1
ATOM 3684 C C . PHE A 1 461 ? 22.156 -18.906 -16.641 1 86.75 461 PHE A C 1
ATOM 3686 O O . PHE A 1 461 ? 22.875 -18.688 -17.609 1 86.75 461 PHE A O 1
ATOM 3693 N N . ARG A 1 462 ? 22.078 -20.016 -16.109 1 88.56 462 ARG A N 1
ATOM 3694 C CA . ARG A 1 462 ? 22.75 -21.156 -16.719 1 88.56 462 ARG A CA 1
ATOM 3695 C C . ARG A 1 462 ? 22.281 -21.375 -18.156 1 88.56 462 ARG A C 1
ATOM 3697 O O . ARG A 1 462 ? 23.078 -21.719 -19.031 1 88.56 462 ARG A O 1
ATOM 3704 N N . GLY A 1 463 ? 21 -21.281 -18.359 1 86.19 463 GLY A N 1
ATOM 3705 C CA . GLY A 1 463 ? 20.484 -21.406 -19.719 1 86.19 463 GLY A CA 1
ATOM 3706 C C . GLY A 1 463 ? 21.094 -20.406 -20.688 1 86.19 463 GLY A C 1
ATOM 3707 O O . GLY A 1 463 ? 21.484 -20.781 -21.797 1 86.19 463 GLY A O 1
ATOM 3708 N N . ARG A 1 464 ? 21.203 -19.25 -20.281 1 80.38 464 ARG A N 1
ATOM 3709 C CA . ARG A 1 464 ? 21.797 -18.219 -21.125 1 80.38 464 ARG A CA 1
ATOM 3710 C C . ARG A 1 464 ? 23.281 -18.484 -21.344 1 80.38 464 ARG A C 1
ATOM 3712 O O . ARG A 1 464 ? 23.797 -18.219 -22.438 1 80.38 464 ARG A O 1
ATOM 3719 N N . TRP A 1 465 ? 23.891 -18.891 -20.312 1 76.44 465 TRP A N 1
ATOM 3720 C CA . TRP A 1 465 ? 25.312 -19.234 -20.391 1 76.44 465 TRP A CA 1
ATOM 3721 C C . TRP A 1 465 ? 25.547 -20.328 -21.406 1 76.44 465 TRP A C 1
ATOM 3723 O O . TRP A 1 465 ? 26.5 -20.266 -22.203 1 76.44 465 TRP A O 1
ATOM 3733 N N . GLN A 1 466 ? 24.781 -21.25 -21.375 1 78.94 466 GLN A N 1
ATOM 3734 C CA . GLN A 1 466 ? 24.922 -22.375 -22.297 1 78.94 466 GLN A CA 1
ATOM 3735 C C . GLN A 1 466 ? 24.625 -21.953 -23.734 1 78.94 466 GLN A C 1
ATOM 3737 O O . GLN A 1 466 ? 25.25 -22.469 -24.672 1 78.94 466 GLN A O 1
ATOM 3742 N N . GLU A 1 467 ? 23.797 -21.047 -23.938 1 76.06 467 GLU A N 1
ATOM 3743 C CA . GLU A 1 467 ? 23.484 -20.531 -25.266 1 76.06 467 GLU A CA 1
ATOM 3744 C C . GLU A 1 467 ? 24.656 -19.719 -25.828 1 76.06 467 GLU A C 1
ATOM 3746 O O . GLU A 1 467 ? 24.938 -19.781 -27.016 1 76.06 467 GLU A O 1
ATOM 3751 N N . ASP A 1 468 ? 25.25 -19.016 -24.969 1 69.88 468 ASP A N 1
ATOM 3752 C CA . ASP A 1 468 ? 26.375 -18.188 -25.375 1 69.88 468 ASP A CA 1
ATOM 3753 C C . ASP A 1 468 ? 27.578 -19.047 -25.766 1 69.88 468 ASP A C 1
ATOM 3755 O O . ASP A 1 468 ? 28.375 -18.672 -26.625 1 69.88 468 ASP A O 1
ATOM 3759 N N . MET A 1 469 ? 27.719 -20.078 -25.062 1 68.62 469 MET A N 1
ATOM 3760 C CA . MET A 1 469 ? 28.859 -20.969 -25.312 1 68.62 469 MET A CA 1
ATOM 3761 C C . MET A 1 469 ? 28.688 -21.703 -26.641 1 68.62 469 MET A C 1
ATOM 3763 O O . MET A 1 469 ? 29.656 -22.172 -27.219 1 68.62 469 MET A O 1
ATOM 3767 N N . LYS A 1 470 ? 27.516 -21.859 -27.125 1 65 470 LYS A N 1
ATOM 3768 C CA . LYS A 1 470 ? 27.266 -22.516 -28.406 1 65 470 LYS A CA 1
ATOM 3769 C C . LYS A 1 470 ? 27.656 -21.594 -29.578 1 65 470 LYS A C 1
ATOM 3771 O O . LYS A 1 470 ? 27.891 -22.078 -30.688 1 65 470 LYS A O 1
ATOM 3776 N N . GLY A 1 471 ? 27.781 -20.344 -29.312 1 57.72 471 GLY A N 1
ATOM 3777 C CA . GLY A 1 471 ? 28.141 -19.438 -30.375 1 57.72 471 GLY A CA 1
ATOM 3778 C C . GLY A 1 471 ? 29.625 -19.453 -30.703 1 57.72 471 GLY A C 1
ATOM 3779 O O . GLY A 1 471 ? 30.438 -19.781 -29.844 1 57.72 471 GLY A O 1
ATOM 3780 N N . PRO A 1 472 ? 30 -19.547 -32 1 51.94 472 PRO A N 1
ATOM 3781 C CA . PRO A 1 472 ? 31.375 -19.672 -32.5 1 51.94 472 PRO A CA 1
ATOM 3782 C C . PRO A 1 472 ? 32.344 -18.703 -31.797 1 51.94 472 PRO A C 1
ATOM 3784 O O . PRO A 1 472 ? 33.562 -18.906 -31.828 1 51.94 472 PRO A O 1
ATOM 3787 N N . SER A 1 473 ? 31.906 -17.594 -31.5 1 45.12 473 SER A N 1
ATOM 3788 C CA . SER A 1 473 ? 32.844 -16.531 -31.188 1 45.12 473 SER A CA 1
ATOM 3789 C C . SER A 1 473 ? 33.594 -16.812 -29.875 1 45.12 473 SER A C 1
ATOM 3791 O O . SER A 1 473 ? 34.562 -16.156 -29.562 1 45.12 473 SER A O 1
ATOM 3793 N N . GLN A 1 474 ? 33.094 -17.562 -28.938 1 47.97 474 GLN A N 1
ATOM 3794 C CA . GLN A 1 474 ? 33.688 -17.5 -27.625 1 47.97 474 GLN A CA 1
ATOM 3795 C C . GLN A 1 474 ? 34.719 -18.641 -27.422 1 47.97 474 GLN A C 1
ATOM 3797 O O . GLN A 1 474 ? 35.25 -18.828 -26.328 1 47.97 474 GLN A O 1
ATOM 3802 N N . HIS A 1 475 ? 34.969 -19.484 -28.406 1 45.22 475 HIS A N 1
ATOM 3803 C CA . HIS A 1 475 ? 35.969 -20.516 -28.188 1 45.22 475 HIS A CA 1
ATOM 3804 C C . HIS A 1 475 ? 37.281 -19.922 -27.766 1 45.22 475 HIS A C 1
ATOM 3806 O O . HIS A 1 475 ? 38.219 -20.641 -27.438 1 45.22 475 HIS A O 1
ATOM 3812 N N . GLY A 1 476 ? 37.438 -18.703 -27.953 1 41.66 476 GLY A N 1
ATOM 3813 C CA . GLY A 1 476 ? 38.781 -18.25 -27.734 1 41.66 476 GLY A CA 1
ATOM 3814 C C . GLY A 1 476 ? 38.969 -17.547 -26.391 1 41.66 476 GLY A C 1
ATOM 3815 O O . GLY A 1 476 ? 40.094 -17.156 -26.047 1 41.66 476 GLY A O 1
ATOM 3816 N N . GLY A 1 477 ? 37.906 -16.906 -25.734 1 42.88 477 GLY A N 1
ATOM 3817 C CA . GLY A 1 477 ? 38.281 -16 -24.656 1 42.88 477 GLY A CA 1
ATOM 3818 C C . GLY A 1 477 ? 38.375 -16.688 -23.312 1 42.88 477 GLY A C 1
ATOM 3819 O O . GLY A 1 477 ? 38.125 -17.891 -23.203 1 42.88 477 GLY A O 1
ATOM 3820 N N . ASN A 1 478 ? 39.094 -15.984 -22.109 1 45.03 478 ASN A N 1
ATOM 3821 C CA . ASN A 1 478 ? 39.406 -16.297 -20.719 1 45.03 478 ASN A CA 1
ATOM 3822 C C . ASN A 1 478 ? 38.156 -16.594 -19.906 1 45.03 478 ASN A C 1
ATOM 3824 O O . ASN A 1 478 ? 38.094 -16.359 -18.703 1 45.03 478 ASN A O 1
ATOM 3828 N N . ARG A 1 479 ? 37.062 -17.125 -20.641 1 53 479 ARG A N 1
ATOM 3829 C CA . ARG A 1 479 ? 35.844 -17.438 -19.906 1 53 479 ARG A CA 1
ATOM 3830 C C . ARG A 1 479 ? 35.812 -18.906 -19.469 1 53 479 ARG A C 1
ATOM 3832 O O . ARG A 1 479 ? 36.312 -19.766 -20.188 1 53 479 ARG A O 1
ATOM 3839 N N . PRO A 1 480 ? 35.531 -19.062 -18.062 1 55.91 480 PRO A N 1
ATOM 3840 C CA . PRO A 1 480 ? 35.438 -20.469 -17.641 1 55.91 480 PRO A CA 1
ATOM 3841 C C . PRO A 1 480 ? 34.562 -21.297 -18.578 1 55.91 480 PRO A C 1
ATOM 3843 O O . PRO A 1 480 ? 33.5 -20.844 -19 1 55.91 480 PRO A O 1
ATOM 3846 N N . THR A 1 481 ? 35.031 -22.344 -19.078 1 60.16 481 THR A N 1
ATOM 3847 C CA . THR A 1 481 ? 34.375 -23.172 -20.062 1 60.16 481 THR A CA 1
ATOM 3848 C C . THR A 1 481 ? 33.406 -24.156 -19.391 1 60.16 481 THR A C 1
ATOM 3850 O O . THR A 1 481 ? 32.531 -24.734 -20.031 1 60.16 481 THR A O 1
ATOM 3853 N N . GLU A 1 482 ? 33.594 -24.266 -18.047 1 67.38 482 GLU A N 1
ATOM 3854 C CA . GLU A 1 482 ? 32.719 -25.25 -17.391 1 67.38 482 GLU A CA 1
ATOM 3855 C C . GLU A 1 482 ? 31.812 -24.578 -16.359 1 67.38 482 GLU A C 1
ATOM 3857 O O . GLU A 1 482 ? 32.219 -23.625 -15.688 1 67.38 482 GLU A O 1
ATOM 3862 N N . VAL A 1 483 ? 30.578 -25.047 -16.281 1 75.56 483 VAL A N 1
ATOM 3863 C CA . VAL A 1 483 ? 29.609 -24.547 -15.32 1 75.56 483 VAL A CA 1
ATOM 3864 C C . VAL A 1 483 ? 30.047 -24.938 -13.906 1 75.56 483 VAL A C 1
ATOM 3866 O O . VAL A 1 483 ? 30.312 -26.109 -13.633 1 75.56 483 VAL A O 1
ATOM 3869 N N . PRO A 1 484 ? 30.125 -23.984 -13.062 1 79.38 484 PRO A N 1
ATOM 3870 C CA . PRO A 1 484 ? 30.516 -24.297 -11.688 1 79.38 484 PRO A CA 1
ATOM 3871 C C . PRO A 1 484 ? 29.531 -25.234 -10.992 1 79.38 484 PRO A C 1
ATOM 3873 O O . PRO A 1 484 ? 28.328 -25.188 -11.273 1 79.38 484 PRO A O 1
ATOM 3876 N N . THR A 1 485 ? 30 -26.047 -10.078 1 82.25 485 THR A N 1
ATOM 3877 C CA . THR A 1 485 ? 29.203 -27.062 -9.391 1 82.25 485 THR A CA 1
ATOM 3878 C C . THR A 1 485 ? 28.094 -26.406 -8.562 1 82.25 485 THR A C 1
ATOM 3880 O O . THR A 1 485 ? 27 -26.953 -8.445 1 82.25 485 THR A O 1
ATOM 3883 N N . TRP A 1 486 ? 28.469 -25.297 -7.969 1 85.5 486 TRP A N 1
ATOM 3884 C CA . TRP A 1 486 ? 27.453 -24.641 -7.137 1 85.5 486 TRP A CA 1
ATOM 3885 C C . TRP A 1 486 ? 26.281 -24.156 -7.98 1 85.5 486 TRP A C 1
ATOM 3887 O O . TRP A 1 486 ? 25.141 -24.125 -7.508 1 85.5 486 TRP A O 1
ATOM 3897 N N . LEU A 1 487 ? 26.516 -23.719 -9.156 1 88.5 487 LEU A N 1
ATOM 3898 C CA . LEU A 1 487 ? 25.453 -23.297 -10.055 1 88.5 487 LEU A CA 1
ATOM 3899 C C . LEU A 1 487 ? 24.562 -24.469 -10.445 1 88.5 487 LEU A C 1
ATOM 3901 O O . LEU A 1 487 ? 23.328 -24.344 -10.492 1 88.5 487 LEU A O 1
ATOM 3905 N N . ASN A 1 488 ? 25.188 -25.578 -10.648 1 89.25 488 ASN A N 1
ATOM 3906 C CA . ASN A 1 488 ? 24.406 -26.781 -10.945 1 89.25 488 ASN A CA 1
ATOM 3907 C C . ASN A 1 488 ? 23.562 -27.219 -9.758 1 89.25 488 ASN A C 1
ATOM 3909 O O . ASN A 1 488 ? 22.438 -27.688 -9.93 1 89.25 488 ASN A O 1
ATOM 3913 N N . GLU A 1 489 ? 24.125 -27.062 -8.656 1 90.25 489 GLU A N 1
ATOM 3914 C CA . GLU A 1 489 ? 23.359 -27.375 -7.453 1 90.25 489 GLU A CA 1
ATOM 3915 C C . GLU A 1 489 ? 22.156 -26.469 -7.312 1 90.25 489 GLU A C 1
ATOM 3917 O O . GLU A 1 489 ? 21.062 -26.922 -6.961 1 90.25 489 GLU A O 1
ATOM 3922 N N . ALA A 1 490 ? 22.359 -25.203 -7.531 1 93.44 490 ALA A N 1
ATOM 3923 C CA . ALA A 1 490 ? 21.266 -24.25 -7.465 1 93.44 490 ALA A CA 1
ATOM 3924 C C . ALA A 1 490 ? 20.172 -24.578 -8.477 1 93.44 490 ALA A C 1
ATOM 3926 O O . ALA A 1 490 ? 18.984 -24.531 -8.156 1 93.44 490 ALA A O 1
ATOM 3927 N N . CYS A 1 491 ? 20.578 -24.922 -9.617 1 94.44 491 CYS A N 1
ATOM 3928 C CA . CYS A 1 491 ? 19.625 -25.266 -10.664 1 94.44 491 CYS A CA 1
ATOM 3929 C C . CYS A 1 491 ? 18.859 -26.547 -10.305 1 94.44 491 CYS A C 1
ATOM 3931 O O . CYS A 1 491 ? 17.656 -26.656 -10.555 1 94.44 491 CYS A O 1
ATOM 3933 N N . ASN A 1 492 ? 19.531 -27.469 -9.727 1 94.19 492 ASN A N 1
ATOM 3934 C CA . ASN A 1 492 ? 18.891 -28.719 -9.32 1 94.19 492 ASN A CA 1
ATOM 3935 C C . ASN A 1 492 ? 17.859 -28.5 -8.219 1 94.19 492 ASN A C 1
ATOM 3937 O O . ASN A 1 492 ? 16.844 -29.188 -8.156 1 94.19 492 ASN A O 1
ATOM 3941 N N . LYS A 1 493 ? 18.172 -27.578 -7.398 1 94.56 493 LYS A N 1
ATOM 3942 C CA . LYS A 1 493 ? 17.203 -27.25 -6.359 1 94.56 493 LYS A CA 1
ATOM 3943 C C . LYS A 1 493 ? 15.922 -26.672 -6.957 1 94.56 493 LYS A C 1
ATOM 3945 O O . LYS A 1 493 ? 14.82 -26.984 -6.504 1 94.56 493 LYS A O 1
ATOM 3950 N N . ALA A 1 494 ? 16.078 -25.812 -7.91 1 96.75 494 ALA A N 1
ATOM 3951 C CA . ALA A 1 494 ? 14.922 -25.25 -8.594 1 96.75 494 ALA A CA 1
ATOM 3952 C C . ALA A 1 494 ? 14.109 -26.344 -9.297 1 96.75 494 ALA A C 1
ATOM 3954 O O . ALA A 1 494 ? 12.883 -26.391 -9.164 1 96.75 494 ALA A O 1
ATOM 3955 N N . LEU A 1 495 ? 14.773 -27.219 -9.992 1 97.25 495 LEU A N 1
ATOM 3956 C CA . LEU A 1 495 ? 14.109 -28.281 -10.727 1 97.25 495 LEU A CA 1
ATOM 3957 C C . LEU A 1 495 ? 13.508 -29.312 -9.773 1 97.25 495 LEU A C 1
ATOM 3959 O O . LEU A 1 495 ? 12.422 -29.828 -10.031 1 97.25 495 LEU A O 1
ATOM 3963 N N . GLY A 1 496 ? 14.273 -29.562 -8.719 1 95.81 496 GLY A N 1
ATOM 3964 C CA . GLY A 1 496 ? 13.727 -30.453 -7.703 1 95.81 496 GLY A CA 1
ATOM 3965 C C . GLY A 1 496 ? 12.43 -29.953 -7.098 1 95.81 496 GLY A C 1
ATOM 3966 O O . GLY A 1 496 ? 11.5 -30.719 -6.887 1 95.81 496 GLY A O 1
ATOM 3967 N N . ALA A 1 497 ? 12.398 -28.688 -6.812 1 96.69 497 ALA A N 1
ATOM 3968 C CA . ALA A 1 497 ? 11.188 -28.078 -6.262 1 96.69 497 ALA A CA 1
ATOM 3969 C C . ALA A 1 497 ? 10.039 -28.141 -7.266 1 96.69 497 ALA A C 1
ATOM 3971 O O . ALA A 1 497 ? 8.891 -28.359 -6.887 1 96.69 497 ALA A O 1
ATOM 3972 N N . ALA A 1 498 ? 10.297 -27.938 -8.516 1 98.06 498 ALA A N 1
ATOM 3973 C CA . ALA A 1 498 ? 9.281 -28.016 -9.57 1 98.06 498 ALA A CA 1
ATOM 3974 C C . ALA A 1 498 ? 8.695 -29.422 -9.656 1 98.06 498 ALA A C 1
ATOM 3976 O O . ALA A 1 498 ? 7.473 -29.594 -9.703 1 98.06 498 ALA A O 1
ATOM 3977 N N . CYS A 1 499 ? 9.555 -30.391 -9.625 1 96.88 499 CYS A N 1
ATOM 3978 C CA . CYS A 1 499 ? 9.109 -31.781 -9.711 1 96.88 499 CYS A CA 1
ATOM 3979 C C . CYS A 1 499 ? 8.273 -32.156 -8.5 1 96.88 499 CYS A C 1
ATOM 3981 O O . CYS A 1 499 ? 7.242 -32.812 -8.633 1 96.88 499 CYS A O 1
ATOM 3983 N N . LYS A 1 500 ? 8.703 -31.703 -7.371 1 95.38 500 LYS A N 1
ATOM 3984 C CA . LYS A 1 500 ? 7.961 -32 -6.148 1 95.38 500 LYS A CA 1
ATOM 3985 C C . LYS A 1 500 ? 6.578 -31.359 -6.172 1 95.38 500 LYS A C 1
ATOM 3987 O O . LYS A 1 500 ? 5.613 -31.938 -5.656 1 95.38 500 LYS A O 1
ATOM 3992 N N . THR A 1 501 ? 6.52 -30.203 -6.684 1 96.94 501 THR A N 1
ATOM 3993 C CA . THR A 1 501 ? 5.234 -29.516 -6.809 1 96.94 501 THR A CA 1
ATOM 3994 C C . THR A 1 501 ? 4.285 -30.312 -7.699 1 96.94 501 THR A C 1
ATOM 3996 O O . THR A 1 501 ? 3.125 -30.531 -7.344 1 96.94 501 THR A O 1
ATOM 3999 N N . ILE A 1 502 ? 4.762 -30.766 -8.82 1 97.25 502 ILE A N 1
ATOM 4000 C CA . ILE A 1 502 ? 3.949 -31.516 -9.766 1 97.25 502 ILE A CA 1
ATOM 4001 C C . ILE A 1 502 ? 3.539 -32.844 -9.148 1 97.25 502 ILE A C 1
ATOM 4003 O O . ILE A 1 502 ? 2.369 -33.25 -9.211 1 97.25 502 ILE A O 1
ATOM 4007 N N . GLN A 1 503 ? 4.488 -33.5 -8.531 1 95.81 503 GLN A N 1
ATOM 4008 C CA . GLN A 1 503 ? 4.215 -34.781 -7.91 1 95.81 503 GLN A CA 1
ATOM 4009 C C . GLN A 1 503 ? 3.141 -34.656 -6.832 1 95.81 503 GLN A C 1
ATOM 4011 O O . GLN A 1 503 ? 2.148 -35.406 -6.852 1 95.81 503 GLN A O 1
ATOM 4016 N N . PHE A 1 504 ? 3.365 -33.812 -5.977 1 95.19 504 PHE A N 1
ATOM 4017 C CA . PHE A 1 504 ? 2.471 -33.688 -4.836 1 95.19 504 PHE A CA 1
ATOM 4018 C C . PHE A 1 504 ? 1.074 -33.25 -5.285 1 95.19 504 PHE A C 1
ATOM 4020 O O . PHE A 1 504 ? 0.077 -33.812 -4.828 1 95.19 504 PHE A O 1
ATOM 4027 N N . LEU A 1 505 ? 0.985 -32.25 -6.129 1 96.69 505 LEU A N 1
ATOM 4028 C CA . LEU A 1 505 ? -0.32 -31.766 -6.562 1 96.69 505 LEU A CA 1
ATOM 4029 C C . LEU A 1 505 ? -1.063 -32.844 -7.363 1 96.69 505 LEU A C 1
ATOM 4031 O O . LEU A 1 505 ? -2.291 -32.938 -7.289 1 96.69 505 LEU A O 1
ATOM 4035 N N . SER A 1 506 ? -0.334 -33.594 -8.156 1 95.56 506 SER A N 1
ATOM 4036 C CA . SER A 1 506 ? -0.963 -34.656 -8.906 1 95.56 506 SER A CA 1
ATOM 4037 C C . SER A 1 506 ? -1.537 -35.719 -7.973 1 95.56 506 SER A C 1
ATOM 4039 O O . SER A 1 506 ? -2.67 -36.188 -8.156 1 95.56 506 SER A O 1
ATOM 4041 N N . GLU A 1 507 ? -0.805 -36.062 -6.953 1 95.12 507 GLU A N 1
ATOM 4042 C CA . GLU A 1 507 ? -1.27 -37.031 -5.973 1 95.12 507 GLU A CA 1
ATOM 4043 C C . GLU A 1 507 ? -2.416 -36.469 -5.137 1 95.12 507 GLU A C 1
ATOM 4045 O O . GLU A 1 507 ? -3.389 -37.188 -4.859 1 95.12 507 GLU A O 1
ATOM 4050 N N . ALA A 1 508 ? -2.223 -35.25 -4.734 1 95.62 508 ALA A N 1
ATOM 4051 C CA . ALA A 1 508 ? -3.244 -34.625 -3.906 1 95.62 508 ALA A CA 1
ATOM 4052 C C . ALA A 1 508 ? -4.562 -34.5 -4.664 1 95.62 508 ALA A C 1
ATOM 4054 O O . ALA A 1 508 ? -5.637 -34.688 -4.09 1 95.62 508 ALA A O 1
ATOM 4055 N N . SER A 1 509 ? -4.496 -34.125 -5.93 1 94.88 509 SER A N 1
ATOM 4056 C CA . SER A 1 509 ? -5.695 -33.969 -6.746 1 94.88 509 SER A CA 1
ATOM 4057 C C . SER A 1 509 ? -6.414 -35.312 -6.934 1 94.88 509 SER A C 1
ATOM 4059 O O . SER A 1 509 ? -7.637 -35.344 -7.109 1 94.88 509 SER A O 1
ATOM 4061 N N . LEU A 1 510 ? -5.762 -36.375 -6.891 1 93.12 510 LEU A N 1
ATOM 4062 C CA . LEU A 1 510 ? -6.344 -37.688 -7.066 1 93.12 510 LEU A CA 1
ATOM 4063 C C . LEU A 1 510 ? -7.09 -38.125 -5.812 1 93.12 510 LEU A C 1
ATOM 4065 O O . LEU A 1 510 ? -8.133 -38.781 -5.898 1 93.12 510 LEU A O 1
ATOM 4069 N N . VAL A 1 511 ? -6.613 -37.719 -4.676 1 93.94 511 VAL A N 1
ATOM 4070 C CA . VAL A 1 511 ? -7.133 -38.25 -3.416 1 93.94 511 VAL A CA 1
ATOM 4071 C C . VAL A 1 511 ? -8.172 -37.281 -2.844 1 93.94 511 VAL A C 1
ATOM 4073 O O . VAL A 1 511 ? -9.047 -37.688 -2.08 1 93.94 511 VAL A O 1
ATOM 4076 N N . ASN A 1 512 ? -8.023 -36.062 -3.16 1 95.56 512 ASN A N 1
ATOM 4077 C CA . ASN A 1 512 ? -8.836 -35 -2.537 1 95.56 512 ASN A CA 1
ATOM 4078 C C . ASN A 1 512 ? -9.57 -34.188 -3.58 1 95.56 512 ASN A C 1
ATOM 4080 O O . ASN A 1 512 ? -8.961 -33.344 -4.258 1 95.56 512 ASN A O 1
ATOM 4084 N N . GLU A 1 513 ? -10.844 -34.281 -3.578 1 94 513 GLU A N 1
ATOM 4085 C CA . GLU A 1 513 ? -11.664 -33.594 -4.562 1 94 513 GLU A CA 1
ATOM 4086 C C . GLU A 1 513 ? -11.625 -32.062 -4.34 1 94 513 GLU A C 1
ATOM 4088 O O . GLU A 1 513 ? -11.711 -31.297 -5.297 1 94 513 GLU A O 1
ATOM 4093 N N . LEU A 1 514 ? -11.508 -31.656 -3.131 1 95.19 514 LEU A N 1
ATOM 4094 C CA . LEU A 1 514 ? -11.461 -30.219 -2.816 1 95.19 514 LEU A CA 1
ATOM 4095 C C . LEU A 1 514 ? -10.234 -29.578 -3.445 1 95.19 514 LEU A C 1
ATOM 4097 O O . LEU A 1 514 ? -10.305 -28.438 -3.924 1 95.19 514 LEU A O 1
ATOM 4101 N N . VAL A 1 515 ? -9.172 -30.281 -3.469 1 95.31 515 VAL A N 1
ATOM 4102 C CA . VAL A 1 515 ? -7.926 -29.797 -4.047 1 95.31 515 VAL A CA 1
ATOM 4103 C C . VAL A 1 515 ? -8.062 -29.719 -5.566 1 95.31 515 VAL A C 1
ATOM 4105 O O . VAL A 1 515 ? -7.605 -28.75 -6.18 1 95.31 515 VAL A O 1
ATOM 4108 N N . ARG A 1 516 ? -8.734 -30.656 -6.129 1 94 516 ARG A N 1
ATOM 4109 C CA . ARG A 1 516 ? -8.922 -30.719 -7.574 1 94 516 ARG A CA 1
ATOM 4110 C C . ARG A 1 516 ? -9.789 -29.578 -8.07 1 94 516 ARG A C 1
ATOM 4112 O O . ARG A 1 516 ? -9.703 -29.188 -9.242 1 94 516 ARG A O 1
ATOM 4119 N N . GLU A 1 517 ? -10.5 -29.047 -7.211 1 92.44 517 GLU A N 1
ATOM 4120 C CA . GLU A 1 517 ? -11.477 -28.047 -7.609 1 92.44 517 GLU A CA 1
ATOM 4121 C C . GLU A 1 517 ? -10.914 -26.625 -7.438 1 92.44 517 GLU A C 1
ATOM 4123 O O . GLU A 1 517 ? -11.492 -25.656 -7.918 1 92.44 517 GLU A O 1
ATOM 4128 N N . LEU A 1 518 ? -9.773 -26.453 -6.844 1 93.62 518 LEU A N 1
ATOM 4129 C CA . LEU A 1 518 ? -9.148 -25.156 -6.68 1 93.62 518 LEU A CA 1
ATOM 4130 C C . LEU A 1 518 ? -8.352 -24.766 -7.922 1 93.62 518 LEU A C 1
ATOM 4132 O O . LEU A 1 518 ? -7.316 -25.375 -8.211 1 93.62 518 LEU A O 1
ATOM 4136 N N . ARG A 1 519 ? -8.773 -23.797 -8.516 1 92.06 519 ARG A N 1
ATOM 4137 C CA . ARG A 1 519 ? -8.242 -23.422 -9.828 1 92.06 519 ARG A CA 1
ATOM 4138 C C . ARG A 1 519 ? -6.855 -22.797 -9.695 1 92.06 519 ARG A C 1
ATOM 4140 O O . ARG A 1 519 ? -6.051 -22.875 -10.625 1 92.06 519 ARG A O 1
ATOM 4147 N N . TYR A 1 520 ? -6.547 -22.219 -8.609 1 92 520 TYR A N 1
ATOM 4148 C CA . TYR A 1 520 ? -5.277 -21.516 -8.438 1 92 520 TYR A CA 1
ATOM 4149 C C . TYR A 1 520 ? -4.109 -22.5 -8.461 1 92 520 TYR A C 1
ATOM 4151 O O . TYR A 1 520 ? -2.961 -22.094 -8.656 1 92 520 TYR A O 1
ATOM 4159 N N . HIS A 1 521 ? -4.363 -23.75 -8.273 1 94.88 521 HIS A N 1
ATOM 4160 C CA . HIS A 1 521 ? -3.314 -24.766 -8.352 1 94.88 521 HIS A CA 1
ATOM 4161 C C . HIS A 1 521 ? -2.746 -24.859 -9.766 1 94.88 521 HIS A C 1
ATOM 4163 O O . HIS A 1 521 ? -1.614 -25.312 -9.953 1 94.88 521 HIS A O 1
ATOM 4169 N N . GLY A 1 522 ? -3.596 -24.469 -10.703 1 95.25 522 GLY A N 1
ATOM 4170 C CA . GLY A 1 522 ? -3.096 -24.422 -12.07 1 95.25 522 GLY A CA 1
ATOM 4171 C C . GLY A 1 522 ? -1.885 -23.516 -12.227 1 95.25 522 GLY A C 1
ATOM 4172 O O . GLY A 1 522 ? -1.004 -23.797 -13.047 1 95.25 522 GLY A O 1
ATOM 4173 N N . TYR A 1 523 ? -1.853 -22.531 -11.453 1 95.88 523 TYR A N 1
ATOM 4174 C CA . TYR A 1 523 ? -0.722 -21.609 -11.477 1 95.88 523 TYR A CA 1
ATOM 4175 C C . TYR A 1 523 ? 0.564 -22.312 -11.062 1 95.88 523 TYR A C 1
ATOM 4177 O O . TYR A 1 523 ? 1.607 -22.141 -11.695 1 95.88 523 TYR A O 1
ATOM 4185 N N . PHE A 1 524 ? 0.528 -23.078 -10.039 1 97.5 524 PHE A N 1
ATOM 4186 C CA . PHE A 1 524 ? 1.713 -23.75 -9.531 1 97.5 524 PHE A CA 1
ATOM 4187 C C . PHE A 1 524 ? 2.188 -24.812 -10.516 1 97.5 524 PHE A C 1
ATOM 4189 O O . PHE A 1 524 ? 3.391 -24.969 -10.734 1 97.5 524 PHE A O 1
ATOM 4196 N N . LEU A 1 525 ? 1.246 -25.5 -11.078 1 97.75 525 LEU A N 1
ATOM 4197 C CA . LEU A 1 525 ? 1.598 -26.516 -12.062 1 97.75 525 LEU A CA 1
ATOM 4198 C C . LEU A 1 525 ? 2.23 -25.875 -13.297 1 97.75 525 LEU A C 1
ATOM 4200 O O . LEU A 1 525 ? 3.207 -26.391 -13.844 1 97.75 525 LEU A O 1
ATOM 4204 N N . GLY A 1 526 ? 1.644 -24.766 -13.688 1 97.19 526 GLY A N 1
ATOM 4205 C CA . GLY A 1 526 ? 2.213 -24.031 -14.812 1 97.19 526 GLY A CA 1
ATOM 4206 C C . GLY A 1 526 ? 3.619 -23.531 -14.547 1 97.19 526 GLY A C 1
ATOM 4207 O O . GLY A 1 526 ? 4.516 -23.719 -15.367 1 97.19 526 GLY A O 1
ATOM 4208 N N . SER A 1 527 ? 3.799 -22.906 -13.438 1 96.94 527 SER A N 1
ATOM 4209 C CA . SER A 1 527 ? 5.102 -22.359 -13.078 1 96.94 527 SER A CA 1
ATOM 4210 C C . SER A 1 527 ? 6.164 -23.453 -13.008 1 96.94 527 SER A C 1
ATOM 4212 O O . SER A 1 527 ? 7.289 -23.25 -13.477 1 96.94 527 SER A O 1
ATOM 4214 N N . ALA A 1 528 ? 5.801 -24.547 -12.414 1 98 528 ALA A N 1
ATOM 4215 C CA . ALA A 1 528 ? 6.727 -25.672 -12.312 1 98 528 ALA A CA 1
ATOM 4216 C C . ALA A 1 528 ? 7.059 -26.234 -13.688 1 98 528 ALA A C 1
ATOM 4218 O O . ALA A 1 528 ? 8.227 -26.5 -14 1 98 528 ALA A O 1
ATOM 4219 N N . SER A 1 529 ? 6.094 -26.406 -14.508 1 97.94 529 SER A N 1
ATOM 4220 C CA . SER A 1 529 ? 6.285 -26.969 -15.836 1 97.94 529 SER A CA 1
ATOM 4221 C C . SER A 1 529 ? 7.152 -26.062 -16.703 1 97.94 529 SER A C 1
ATOM 4223 O O . SER A 1 529 ? 8.023 -26.531 -17.438 1 97.94 529 SER A O 1
ATOM 4225 N N . PHE A 1 530 ? 6.934 -24.812 -16.625 1 97.5 530 PHE A N 1
ATOM 4226 C CA . PHE A 1 530 ? 7.703 -23.875 -17.438 1 97.5 530 PHE A CA 1
ATOM 4227 C C . PHE A 1 530 ? 9.164 -23.859 -17 1 97.5 530 PHE A C 1
ATOM 4229 O O . PHE A 1 530 ? 10.062 -23.656 -17.812 1 97.5 530 PHE A O 1
ATOM 4236 N N . ALA A 1 531 ? 9.375 -24 -15.719 1 97.31 531 ALA A N 1
ATOM 4237 C CA . ALA A 1 531 ? 10.758 -24.094 -15.258 1 97.31 531 ALA A CA 1
ATOM 4238 C C . ALA A 1 531 ? 11.453 -25.297 -15.867 1 97.31 531 ALA A C 1
ATOM 4240 O O . ALA A 1 531 ? 12.602 -25.203 -16.312 1 97.31 531 ALA A O 1
ATOM 4241 N N . ILE A 1 532 ? 10.75 -26.406 -15.906 1 97.56 532 ILE A N 1
ATOM 4242 C CA . ILE A 1 532 ? 11.305 -27.625 -16.484 1 97.56 532 ILE A CA 1
ATOM 4243 C C . ILE A 1 532 ? 11.484 -27.453 -17.984 1 97.56 532 ILE A C 1
ATOM 4245 O O . ILE A 1 532 ? 12.492 -27.891 -18.547 1 97.56 532 ILE A O 1
ATOM 4249 N N . ILE A 1 533 ? 10.562 -26.844 -18.609 1 96.81 533 ILE A N 1
ATOM 4250 C CA . ILE A 1 533 ? 10.641 -26.594 -20.047 1 96.81 533 ILE A CA 1
ATOM 4251 C C . ILE A 1 533 ? 11.852 -25.734 -20.359 1 96.81 533 ILE A C 1
ATOM 4253 O O . ILE A 1 533 ? 12.555 -25.953 -21.344 1 96.81 533 ILE A O 1
ATOM 4257 N N . TYR A 1 534 ? 12.047 -24.719 -19.562 1 95.5 534 TYR A N 1
ATOM 4258 C CA . TYR A 1 534 ? 13.188 -23.828 -19.797 1 95.5 534 TYR A CA 1
ATOM 4259 C C . TYR A 1 534 ? 14.492 -24.609 -19.781 1 95.5 534 TYR A C 1
ATOM 4261 O O . TYR A 1 534 ? 15.375 -24.375 -20.609 1 95.5 534 TYR A O 1
ATOM 4269 N N . ASP A 1 535 ? 14.609 -25.453 -18.797 1 94.88 535 ASP A N 1
ATOM 4270 C CA . ASP A 1 535 ? 15.805 -26.281 -18.719 1 94.88 535 ASP A CA 1
ATOM 4271 C C . ASP A 1 535 ? 15.891 -27.234 -19.922 1 94.88 535 ASP A C 1
ATOM 4273 O O . ASP A 1 535 ? 16.984 -27.484 -20.438 1 94.88 535 ASP A O 1
ATOM 4277 N N . LEU A 1 536 ? 14.82 -27.766 -20.328 1 94.12 536 LEU A N 1
ATOM 4278 C CA . LEU A 1 536 ? 14.75 -28.656 -21.484 1 94.12 536 LEU A CA 1
ATOM 4279 C C . LEU A 1 536 ? 15.234 -27.969 -22.75 1 94.12 536 LEU A C 1
ATOM 4281 O O . LEU A 1 536 ? 15.898 -28.578 -23.578 1 94.12 536 LEU A O 1
ATOM 4285 N N . MET A 1 537 ? 14.961 -26.75 -22.906 1 91.5 537 MET A N 1
ATOM 4286 C CA . MET A 1 537 ? 15.305 -25.953 -24.094 1 91.5 537 MET A CA 1
ATOM 4287 C C . MET A 1 537 ? 16.812 -25.75 -24.172 1 91.5 537 MET A C 1
ATOM 4289 O O . MET A 1 537 ? 17.375 -25.641 -25.266 1 91.5 537 MET A O 1
ATOM 4293 N N . HIS A 1 538 ? 17.484 -25.719 -23.109 1 88.38 538 HIS A N 1
ATOM 4294 C CA . HIS A 1 538 ? 18.875 -25.297 -23.109 1 88.38 538 HIS A CA 1
ATOM 4295 C C . HIS A 1 538 ? 19.812 -26.469 -22.844 1 88.38 538 HIS A C 1
ATOM 4297 O O . HIS A 1 538 ? 21.016 -26.391 -23.109 1 88.38 538 HIS A O 1
ATOM 4303 N N . GLY A 1 539 ? 19.188 -27.484 -22.312 1 84.12 539 GLY A N 1
ATOM 4304 C CA . GLY A 1 539 ? 20.016 -28.656 -22.016 1 84.12 539 GLY A CA 1
ATOM 4305 C C . GLY A 1 539 ? 20.062 -29.656 -23.156 1 84.12 539 GLY A C 1
ATOM 4306 O O . GLY A 1 539 ? 19.234 -29.594 -24.078 1 84.12 539 GLY A O 1
ATOM 4307 N N . LYS A 1 540 ? 21.109 -30.5 -23.078 1 83.62 540 LYS A N 1
ATOM 4308 C CA . LYS A 1 540 ? 21.266 -31.531 -24.094 1 83.62 540 LYS A CA 1
ATOM 4309 C C . LYS A 1 540 ? 20.609 -32.844 -23.672 1 83.62 540 LYS A C 1
ATOM 4311 O O . LYS A 1 540 ? 20.781 -33.281 -22.547 1 83.62 540 LYS A O 1
ATOM 4316 N N . ASN A 1 541 ? 19.812 -33.469 -24.516 1 85.69 541 ASN A N 1
ATOM 4317 C CA . ASN A 1 541 ? 19.219 -34.781 -24.375 1 85.69 541 ASN A CA 1
ATOM 4318 C C . ASN A 1 541 ? 18.422 -34.906 -23.078 1 85.69 541 ASN A C 1
ATOM 4320 O O . ASN A 1 541 ? 18.609 -35.875 -22.328 1 85.69 541 ASN A O 1
ATOM 4324 N N . LEU A 1 542 ? 17.688 -33.875 -22.781 1 90.5 542 LEU A N 1
ATOM 4325 C CA . LEU A 1 542 ? 16.953 -33.844 -21.531 1 90.5 542 LEU A CA 1
ATOM 4326 C C . LEU A 1 542 ? 15.492 -34.25 -21.766 1 90.5 542 LEU A C 1
ATOM 4328 O O . LEU A 1 542 ? 14.703 -34.281 -20.812 1 90.5 542 LEU A O 1
ATOM 4332 N N . ALA A 1 543 ? 15.023 -34.594 -22.938 1 91.12 543 ALA A N 1
ATOM 4333 C CA . ALA A 1 543 ? 13.633 -34.875 -23.266 1 91.12 543 ALA A CA 1
ATOM 4334 C C . ALA A 1 543 ? 13.117 -36.094 -22.5 1 91.12 543 ALA A C 1
ATOM 4336 O O . ALA A 1 543 ? 12 -36.094 -21.969 1 91.12 543 ALA A O 1
ATOM 4337 N N . SER A 1 544 ? 13.898 -37.125 -22.422 1 89.81 544 SER A N 1
ATOM 4338 C CA . SER A 1 544 ? 13.477 -38.375 -21.797 1 89.81 544 SER A CA 1
ATOM 4339 C C . SER A 1 544 ? 13.258 -38.188 -20.297 1 89.81 544 SER A C 1
ATOM 4341 O O . SER A 1 544 ? 12.438 -38.906 -19.688 1 89.81 544 SER A O 1
ATOM 4343 N N . THR A 1 545 ? 13.906 -37.25 -19.703 1 91.06 545 THR A N 1
ATOM 4344 C CA . THR A 1 545 ? 13.812 -37.062 -18.266 1 91.06 545 THR A CA 1
ATOM 4345 C C . THR A 1 545 ? 12.789 -35.969 -17.938 1 91.06 545 THR A C 1
ATOM 4347 O O . THR A 1 545 ? 12.125 -36.031 -16.891 1 91.06 545 THR A O 1
ATOM 4350 N N . HIS A 1 546 ? 12.703 -35 -18.766 1 94.5 546 HIS A N 1
ATOM 4351 C CA . HIS A 1 546 ? 11.914 -33.812 -18.453 1 94.5 546 HIS A CA 1
ATOM 4352 C C . HIS A 1 546 ? 10.469 -33.969 -18.922 1 94.5 546 HIS A C 1
ATOM 4354 O O . HIS A 1 546 ? 9.539 -33.562 -18.234 1 94.5 546 HIS A O 1
ATOM 4360 N N . LEU A 1 547 ? 10.164 -34.625 -20.016 1 94.75 547 LEU A N 1
ATOM 4361 C CA . LEU A 1 547 ? 8.852 -34.656 -20.641 1 94.75 547 LEU A CA 1
ATOM 4362 C C . LEU A 1 547 ? 7.852 -35.406 -19.766 1 94.75 547 LEU A C 1
ATOM 4364 O O . LEU A 1 547 ? 6.691 -35 -19.672 1 94.75 547 LEU A O 1
ATOM 4368 N N . PRO A 1 548 ? 8.266 -36.469 -19.141 1 94.06 548 PRO A N 1
ATOM 4369 C CA . PRO A 1 548 ? 7.293 -37.156 -18.281 1 94.06 548 PRO A CA 1
ATOM 4370 C C . PRO A 1 548 ? 6.719 -36.25 -17.188 1 94.06 548 PRO A C 1
ATOM 4372 O O . PRO A 1 548 ? 5.543 -36.375 -16.844 1 94.06 548 PRO A O 1
ATOM 4375 N N . TRP A 1 549 ? 7.465 -35.375 -16.656 1 95.69 549 TRP A N 1
ATOM 4376 C CA . TRP A 1 549 ? 6.992 -34.438 -15.633 1 95.69 549 TRP A CA 1
ATOM 4377 C C . TRP A 1 549 ? 6 -33.438 -16.219 1 95.69 549 TRP A C 1
ATOM 4379 O O . TRP A 1 549 ? 4.969 -33.156 -15.609 1 95.69 549 TRP A O 1
ATOM 4389 N N . ILE A 1 550 ? 6.309 -32.938 -17.344 1 97 550 ILE A N 1
ATOM 4390 C CA . ILE A 1 550 ? 5.426 -32 -18.016 1 97 550 ILE A CA 1
ATOM 4391 C C . ILE A 1 550 ? 4.102 -32.688 -18.359 1 97 550 ILE A C 1
ATOM 4393 O O . ILE A 1 550 ? 3.031 -32.094 -18.188 1 97 550 ILE A O 1
ATOM 4397 N N . TYR A 1 551 ? 4.207 -33.938 -18.828 1 95.94 551 TYR A N 1
ATOM 4398 C CA . TYR A 1 551 ? 3.002 -34.688 -19.172 1 95.94 551 TYR A CA 1
ATOM 4399 C C . TYR A 1 551 ? 2.162 -34.969 -17.922 1 95.94 551 TYR A C 1
ATOM 4401 O O . TYR A 1 551 ? 0.93 -34.938 -17.984 1 95.94 551 TYR A O 1
ATOM 4409 N N . ALA A 1 552 ? 2.828 -35.25 -16.812 1 95.31 552 ALA A N 1
ATOM 4410 C CA . ALA A 1 552 ? 2.111 -35.438 -15.562 1 95.31 552 ALA A CA 1
ATOM 4411 C C . ALA A 1 552 ? 1.347 -34.188 -15.156 1 95.31 552 ALA A C 1
ATOM 4413 O O . ALA A 1 552 ? 0.22 -34.281 -14.664 1 95.31 552 ALA A O 1
ATOM 4414 N N . ALA A 1 553 ? 1.964 -33.094 -15.312 1 97.38 553 ALA A N 1
ATOM 4415 C CA . ALA A 1 553 ? 1.304 -31.812 -15.008 1 97.38 553 ALA A CA 1
ATOM 4416 C C . ALA A 1 553 ? 0.089 -31.594 -15.898 1 97.38 553 ALA A C 1
ATOM 4418 O O . ALA A 1 553 ? -0.97 -31.172 -15.43 1 97.38 553 ALA A O 1
ATOM 4419 N N . LEU A 1 554 ? 0.252 -31.891 -17.172 1 97 554 LEU A N 1
ATOM 4420 C CA . LEU A 1 554 ? -0.842 -31.719 -18.125 1 97 554 LEU A CA 1
ATOM 4421 C C . LEU A 1 554 ? -1.988 -32.688 -17.797 1 97 554 LEU A C 1
ATOM 4423 O O . LEU A 1 554 ? -3.16 -32.312 -17.906 1 97 554 LEU A O 1
ATOM 4427 N N . GLN A 1 555 ? -1.652 -33.844 -17.422 1 95 555 GLN A N 1
ATOM 4428 C CA . GLN A 1 555 ? -2.676 -34.812 -17.016 1 95 555 GLN A CA 1
ATOM 4429 C C . GLN A 1 555 ? -3.439 -34.312 -15.789 1 95 555 GLN A C 1
ATOM 4431 O O . GLN A 1 555 ? -4.668 -34.406 -15.742 1 95 555 GLN A O 1
ATOM 4436 N N . CYS A 1 556 ? -2.703 -33.812 -14.859 1 95.12 556 CYS A N 1
ATOM 4437 C CA . CYS A 1 556 ? -3.332 -33.281 -13.656 1 95.12 556 CYS A CA 1
ATOM 4438 C C . CYS A 1 556 ? -4.242 -32.094 -14.008 1 95.12 556 CYS A C 1
ATOM 4440 O O . CYS A 1 556 ? -5.383 -32.031 -13.539 1 95.12 556 CYS A O 1
ATOM 4442 N N . LEU A 1 557 ? -3.773 -31.219 -14.828 1 96.44 557 LEU A N 1
ATOM 4443 C CA . LEU A 1 557 ? -4.543 -30.047 -15.234 1 96.44 557 LEU A CA 1
ATOM 4444 C C . LEU A 1 557 ? -5.82 -30.453 -15.961 1 96.44 557 LEU A C 1
ATOM 4446 O O . LEU A 1 557 ? -6.867 -29.828 -15.789 1 96.44 557 LEU A O 1
ATOM 4450 N N . SER A 1 558 ? -5.762 -31.469 -16.703 1 93.31 558 SER A N 1
ATOM 4451 C CA . SER A 1 558 ? -6.906 -31.906 -17.484 1 93.31 558 SER A CA 1
ATOM 4452 C C . SER A 1 558 ? -8.008 -32.469 -16.594 1 93.31 558 SER A C 1
ATOM 4454 O O . SER A 1 558 ? -9.18 -32.5 -16.984 1 93.31 558 SER A O 1
ATOM 4456 N N . THR A 1 559 ? -7.641 -32.906 -15.43 1 91.56 559 THR A N 1
ATOM 4457 C CA . THR A 1 559 ? -8.617 -33.5 -14.523 1 91.56 559 THR A CA 1
ATOM 4458 C C . THR A 1 559 ? -9.188 -32.438 -13.578 1 91.56 559 THR A C 1
ATOM 4460 O O . THR A 1 559 ? -10.203 -32.656 -12.914 1 91.56 559 THR A O 1
ATOM 4463 N N . MET A 1 560 ? -8.633 -31.297 -13.547 1 92.81 560 MET A N 1
ATOM 4464 C CA . MET A 1 560 ? -9.062 -30.234 -12.641 1 92.81 560 MET A CA 1
ATOM 4465 C C . MET A 1 560 ? -10.312 -29.547 -13.164 1 92.81 560 MET A C 1
ATOM 4467 O O . MET A 1 560 ? -10.664 -29.688 -14.336 1 92.81 560 MET A O 1
ATOM 4471 N N . ARG A 1 561 ? -10.977 -28.891 -12.242 1 88.75 561 ARG A N 1
ATOM 4472 C CA . ARG A 1 561 ? -12.148 -28.109 -12.633 1 88.75 561 ARG A CA 1
ATOM 4473 C C . ARG A 1 561 ? -11.789 -27.078 -13.688 1 88.75 561 ARG A C 1
ATOM 4475 O O . ARG A 1 561 ? -10.836 -26.312 -13.508 1 88.75 561 ARG A O 1
ATOM 4482 N N . PRO A 1 562 ? -12.562 -27.125 -14.734 1 86.06 562 PRO A N 1
ATOM 4483 C CA . PRO A 1 562 ? -12.227 -26.188 -15.805 1 86.06 562 PRO A CA 1
ATOM 4484 C C . PRO A 1 562 ? -12.43 -24.734 -15.398 1 86.06 562 PRO A C 1
ATOM 4486 O O . PRO A 1 562 ? -13.32 -24.422 -14.594 1 86.06 562 PRO A O 1
ATOM 4489 N N . GLY A 1 563 ? -11.641 -23.859 -15.93 1 86.81 563 GLY A N 1
ATOM 4490 C CA . GLY A 1 563 ? -11.641 -22.422 -15.75 1 86.81 563 GLY A CA 1
ATOM 4491 C C . GLY A 1 563 ? -10.578 -21.719 -16.578 1 86.81 563 GLY A C 1
ATOM 4492 O O . GLY A 1 563 ? -9.742 -22.359 -17.203 1 86.81 563 GLY A O 1
ATOM 4493 N N . ASP A 1 564 ? -10.633 -20.422 -16.625 1 85.56 564 ASP A N 1
ATOM 4494 C CA . ASP A 1 564 ? -9.734 -19.656 -17.469 1 85.56 564 ASP A CA 1
ATOM 4495 C C . ASP A 1 564 ? -8.273 -19.953 -17.125 1 85.56 564 ASP A C 1
ATOM 4497 O O . ASP A 1 564 ? -7.445 -20.156 -18.016 1 85.56 564 ASP A O 1
ATOM 4501 N N . PRO A 1 565 ? -7.969 -20.047 -15.844 1 89.69 565 PRO A N 1
ATOM 4502 C CA . PRO A 1 565 ? -6.562 -20.281 -15.516 1 89.69 565 PRO A CA 1
ATOM 4503 C C . PRO A 1 565 ? -6.07 -21.656 -15.977 1 89.69 565 PRO A C 1
ATOM 4505 O O . PRO A 1 565 ? -4.938 -21.781 -16.438 1 89.69 565 PRO A O 1
ATOM 4508 N N . ILE A 1 566 ? -6.898 -22.656 -15.859 1 93.5 566 ILE A N 1
ATOM 4509 C CA . ILE A 1 566 ? -6.512 -24.016 -16.219 1 93.5 566 ILE A CA 1
ATOM 4510 C C . ILE A 1 566 ? -6.414 -24.141 -17.734 1 93.5 566 ILE A C 1
ATOM 4512 O O . ILE A 1 566 ? -5.434 -24.672 -18.266 1 93.5 566 ILE A O 1
ATOM 4516 N N . LYS A 1 567 ? -7.391 -23.625 -18.422 1 92.38 567 LYS A N 1
ATOM 4517 C CA . LYS A 1 567 ? -7.406 -23.703 -19.875 1 92.38 567 LYS A CA 1
ATOM 4518 C C . LYS A 1 567 ? -6.215 -22.953 -20.484 1 92.38 567 LYS A C 1
ATOM 4520 O O . LYS A 1 567 ? -5.559 -23.469 -21.391 1 92.38 567 LYS A O 1
ATOM 4525 N N . SER A 1 568 ? -5.961 -21.812 -20 1 93.25 568 SER A N 1
ATOM 4526 C CA . SER A 1 568 ? -4.855 -21.016 -20.516 1 93.25 568 SER A CA 1
ATOM 4527 C C . SER A 1 568 ? -3.516 -21.688 -20.266 1 93.25 568 SER A C 1
ATOM 4529 O O . SER A 1 568 ? -2.623 -21.641 -21.109 1 93.25 568 SER A O 1
ATOM 4531 N N . THR A 1 569 ? -3.383 -22.312 -19.125 1 95.94 569 THR A N 1
ATOM 4532 C CA . THR A 1 569 ? -2.131 -22.984 -18.797 1 95.94 569 THR A CA 1
ATOM 4533 C C . THR A 1 569 ? -1.912 -24.203 -19.688 1 95.94 569 THR A C 1
ATOM 4535 O O . THR A 1 569 ? -0.8 -24.438 -20.172 1 95.94 569 THR A O 1
ATOM 4538 N N . VAL A 1 570 ? -2.943 -24.953 -19.922 1 96.06 570 VAL A N 1
ATOM 4539 C CA . VAL A 1 570 ? -2.846 -26.125 -20.766 1 96.06 570 VAL A CA 1
ATOM 4540 C C . VAL A 1 570 ? -2.473 -25.703 -22.188 1 96.06 570 VAL A C 1
ATOM 4542 O O . VAL A 1 570 ? -1.569 -26.281 -22.797 1 96.06 570 VAL A O 1
ATOM 4545 N N . VAL A 1 571 ? -3.113 -24.688 -22.688 1 94.94 571 VAL A N 1
ATOM 4546 C CA . VAL A 1 571 ? -2.865 -24.219 -24.047 1 94.94 571 VAL A CA 1
ATOM 4547 C C . VAL A 1 571 ? -1.435 -23.703 -24.156 1 94.94 571 VAL A C 1
ATOM 4549 O O . VAL A 1 571 ? -0.746 -23.969 -25.156 1 94.94 571 VAL A O 1
ATOM 4552 N N . ALA A 1 572 ? -1.029 -23 -23.203 1 96.19 572 ALA A N 1
ATOM 4553 C CA . ALA A 1 572 ? 0.314 -22.422 -23.219 1 96.19 572 ALA A CA 1
ATOM 4554 C C . ALA A 1 572 ? 1.378 -23.516 -23.219 1 96.19 572 ALA A C 1
ATOM 4556 O O . ALA A 1 572 ? 2.34 -23.453 -24 1 96.19 572 ALA A O 1
ATOM 4557 N N . LEU A 1 573 ? 1.206 -24.5 -22.359 1 96.62 573 LEU A N 1
ATOM 4558 C CA . LEU A 1 573 ? 2.166 -25.594 -22.281 1 96.62 573 LEU A CA 1
ATOM 4559 C C . LEU A 1 573 ? 2.213 -26.375 -23.578 1 96.62 573 LEU A C 1
ATOM 4561 O O . LEU A 1 573 ? 3.295 -26.703 -24.078 1 96.62 573 LEU A O 1
ATOM 4565 N N . GLN A 1 574 ? 1.087 -26.609 -24.141 1 96 574 GLN A N 1
ATOM 4566 C CA . GLN A 1 574 ? 1.013 -27.344 -25.391 1 96 574 GLN A CA 1
ATOM 4567 C C . GLN A 1 574 ? 1.654 -26.562 -26.531 1 96 574 GLN A C 1
ATOM 4569 O O . GLN A 1 574 ? 2.332 -27.141 -27.391 1 96 574 GLN A O 1
ATOM 4574 N N . THR A 1 575 ? 1.45 -25.281 -26.531 1 95.38 575 THR A N 1
ATOM 4575 C CA . THR A 1 575 ? 2.031 -24.438 -27.578 1 95.38 575 THR A CA 1
ATOM 4576 C C . THR A 1 575 ? 3.555 -24.469 -27.5 1 95.38 575 THR A C 1
ATOM 4578 O O . THR A 1 575 ? 4.223 -24.594 -28.531 1 95.38 575 THR A O 1
ATOM 4581 N N . VAL A 1 576 ? 4.07 -24.406 -26.344 1 95.12 576 VAL A N 1
ATOM 4582 C CA . VAL A 1 576 ? 5.52 -24.406 -26.188 1 95.12 576 VAL A CA 1
ATOM 4583 C C . VAL A 1 576 ? 6.086 -25.75 -26.609 1 95.12 576 VAL A C 1
ATOM 4585 O O . VAL A 1 576 ? 7.105 -25.812 -27.312 1 95.12 576 VAL A O 1
ATOM 4588 N N . LEU A 1 577 ? 5.41 -26.812 -26.219 1 95.12 577 LEU A N 1
ATOM 4589 C CA . LEU A 1 577 ? 5.879 -28.156 -26.562 1 95.12 577 LEU A CA 1
ATOM 4590 C C . LEU A 1 577 ? 5.863 -28.359 -28.062 1 95.12 577 LEU A C 1
ATOM 4592 O O . LEU A 1 577 ? 6.82 -28.891 -28.641 1 95.12 577 LEU A O 1
ATOM 4596 N N . LYS A 1 578 ? 4.883 -27.859 -28.719 1 93.62 578 LYS A N 1
ATOM 4597 C CA . LYS A 1 578 ? 4.77 -27.984 -30.172 1 93.62 578 LYS A CA 1
ATOM 4598 C C . LYS A 1 578 ? 5.859 -27.188 -30.875 1 93.62 578 LYS A C 1
ATOM 4600 O O . LYS A 1 578 ? 6.379 -27.609 -31.906 1 93.62 578 LYS A O 1
ATOM 4605 N N . LYS A 1 579 ? 6.152 -26.078 -30.344 1 91.81 579 LYS A N 1
ATOM 4606 C CA . LYS A 1 579 ? 7.148 -25.203 -30.953 1 91.81 579 LYS A CA 1
ATOM 4607 C C . LYS A 1 579 ? 8.562 -25.75 -30.75 1 91.81 579 LYS A C 1
ATOM 4609 O O . LYS A 1 579 ? 9.453 -25.5 -31.562 1 91.81 579 LYS A O 1
ATOM 4614 N N . LEU A 1 580 ? 8.75 -26.453 -29.641 1 91.62 580 LEU A N 1
ATOM 4615 C CA . LEU A 1 580 ? 10.047 -27.094 -29.422 1 91.62 580 LEU A CA 1
ATOM 4616 C C . LEU A 1 580 ? 10.234 -28.281 -30.344 1 91.62 580 LEU A C 1
ATOM 4618 O O . LEU A 1 580 ? 11.281 -28.422 -30.984 1 91.62 580 LEU A O 1
ATOM 4622 N N . ASN A 1 581 ? 9.297 -29.141 -30.375 1 91.62 581 ASN A N 1
ATOM 4623 C CA . ASN A 1 581 ? 9.242 -30.328 -31.219 1 91.62 581 ASN A CA 1
ATOM 4624 C C . ASN A 1 581 ? 7.816 -30.859 -31.344 1 91.62 581 ASN A C 1
ATOM 4626 O O . ASN A 1 581 ? 7.207 -31.266 -30.344 1 91.62 581 ASN A O 1
ATOM 4630 N N . PRO A 1 582 ? 7.348 -30.891 -32.469 1 91.81 582 PRO A N 1
ATOM 4631 C CA . PRO A 1 582 ? 5.965 -31.344 -32.656 1 91.81 582 PRO A CA 1
ATOM 4632 C C . PRO A 1 582 ? 5.711 -32.719 -32.062 1 91.81 582 PRO A C 1
ATOM 4634 O O . PRO A 1 582 ? 4.57 -33.031 -31.703 1 91.81 582 PRO A O 1
ATOM 4637 N N . THR A 1 583 ? 6.723 -33.469 -31.844 1 91.62 583 THR A N 1
ATOM 4638 C CA . THR A 1 583 ? 6.57 -34.812 -31.281 1 91.62 583 THR A CA 1
ATOM 4639 C C . THR A 1 583 ? 6.348 -34.719 -29.781 1 91.62 583 THR A C 1
ATOM 4641 O O . THR A 1 583 ? 5.938 -35.719 -29.156 1 91.62 583 THR A O 1
ATOM 4644 N N . TYR A 1 584 ? 6.613 -33.562 -29.219 1 92.25 584 TYR A N 1
ATOM 4645 C CA . TYR A 1 584 ? 6.492 -33.406 -27.781 1 92.25 584 TYR A CA 1
ATOM 4646 C C . TYR A 1 584 ? 5.047 -33.125 -27.375 1 92.25 584 TYR A C 1
ATOM 4648 O O . TYR A 1 584 ? 4.719 -33.094 -26.188 1 92.25 584 TYR A O 1
ATOM 4656 N N . GLU A 1 585 ? 4.207 -33 -28.328 1 90.94 585 GLU A N 1
ATOM 4657 C CA . GLU A 1 585 ? 2.812 -32.688 -28.031 1 90.94 585 GLU A CA 1
ATOM 4658 C C . GLU A 1 585 ? 2.186 -33.781 -27.172 1 90.94 585 GLU A C 1
ATOM 4660 O O . GLU A 1 585 ? 2.426 -34.969 -27.391 1 90.94 585 GLU A O 1
ATOM 4665 N N . TRP A 1 586 ? 1.476 -33.312 -26.172 1 89.5 586 TRP A N 1
ATOM 4666 C CA . TRP A 1 586 ? 0.808 -34.25 -25.25 1 89.5 586 TRP A CA 1
ATOM 4667 C C . TRP A 1 586 ? -0.597 -34.594 -25.75 1 89.5 586 TRP A C 1
ATOM 4669 O O . TRP A 1 586 ? -1.383 -33.688 -26.047 1 89.5 586 TRP A O 1
ATOM 4679 N N . VAL A 1 587 ? -0.935 -35.844 -25.953 1 84.38 587 VAL A N 1
ATOM 4680 C CA . VAL A 1 587 ? -2.256 -36.312 -26.359 1 84.38 587 VAL A CA 1
ATOM 4681 C C . VAL A 1 587 ? -2.959 -36.969 -25.172 1 84.38 587 VAL A C 1
ATOM 4683 O O . VAL A 1 587 ? -2.449 -37.938 -24.594 1 84.38 587 VAL A O 1
ATOM 4686 N N . PRO A 1 588 ? -3.984 -36.344 -24.734 1 81 588 PRO A N 1
ATOM 4687 C CA . PRO A 1 588 ? -4.699 -36.938 -23.594 1 81 588 PRO A CA 1
ATOM 4688 C C . PRO A 1 588 ? -5.137 -38.375 -23.859 1 81 588 PRO A C 1
ATOM 4690 O O . PRO A 1 588 ? -5.48 -38.719 -25 1 81 588 PRO A O 1
ATOM 4693 N N . PRO A 1 589 ? -4.848 -39.25 -23.016 1 63.31 589 PRO A N 1
ATOM 4694 C CA . PRO A 1 589 ? -5.328 -40.625 -23.234 1 63.31 589 PRO A CA 1
ATOM 4695 C C . PRO A 1 589 ? -6.824 -40.688 -23.531 1 63.31 589 PRO A C 1
ATOM 4697 O O . PRO A 1 589 ? -7.602 -39.875 -22.984 1 63.31 589 PRO A O 1
ATOM 4700 N N . LYS A 1 590 ? -7.246 -41.094 -24.828 1 49.25 590 LYS A N 1
ATOM 4701 C CA . LYS A 1 590 ? -8.641 -41.281 -25.219 1 49.25 590 LYS A CA 1
ATOM 4702 C C . LYS A 1 590 ? -9.477 -41.781 -24.047 1 49.25 590 LYS A C 1
ATOM 4704 O O . LYS A 1 590 ? -9.133 -42.75 -23.406 1 49.25 590 LYS A O 1
ATOM 4709 N N . ARG A 1 591 ? -10.227 -40.969 -23.5 1 45.41 591 ARG A N 1
ATOM 4710 C CA . ARG A 1 591 ? -11.312 -41.5 -22.672 1 45.41 591 ARG A CA 1
ATOM 4711 C C . ARG A 1 591 ? -11.984 -42.688 -23.344 1 45.41 591 ARG A C 1
ATOM 4713 O O . ARG A 1 591 ? -12.297 -42.656 -24.531 1 45.41 591 ARG A O 1
ATOM 4720 N N . TYR A 1 592 ? -11.906 -43.812 -22.953 1 31.05 592 TYR A N 1
ATOM 4721 C CA . TYR A 1 592 ? -12.945 -44.781 -23.266 1 31.05 592 TYR A CA 1
ATOM 4722 C C . TYR A 1 592 ? -14.328 -44.188 -23.109 1 31.05 592 TYR A C 1
ATOM 4724 O O . TYR A 1 592 ? -14.688 -43.688 -22.031 1 31.05 592 TYR A O 1
ATOM 4732 N N . SER A 1 593 ? -14.844 -43.562 -24.172 1 31.02 593 SER A N 1
ATOM 4733 C CA . SER A 1 593 ? -16.266 -43.281 -24.281 1 31.02 593 SER A CA 1
ATOM 4734 C C . SER A 1 593 ? -17.094 -44.406 -23.656 1 31.02 593 SER A C 1
ATOM 4736 O O . SER A 1 593 ? -17.062 -45.531 -24.109 1 31.02 593 SER A O 1
ATOM 4738 N N . SER A 1 594 ? -17.422 -44.562 -22.531 1 29.39 594 SER A N 1
ATOM 4739 C CA . SER A 1 594 ? -18.609 -45.312 -22.172 1 29.39 594 SER A CA 1
ATOM 4740 C C . SER A 1 594 ? -19.766 -45 -23.109 1 29.39 594 SER A C 1
ATOM 4742 O O . SER A 1 594 ? -20.062 -43.844 -23.359 1 29.39 594 SER A O 1
ATOM 4744 N N . ALA A 1 595 ? -20.203 -45.844 -24.031 1 29.48 595 ALA A N 1
ATOM 4745 C CA . ALA A 1 595 ? -21.469 -46.156 -24.703 1 29.48 595 ALA A CA 1
ATOM 4746 C C . ALA A 1 595 ? -22.656 -45.844 -23.797 1 29.48 595 ALA A C 1
ATOM 4748 O O . ALA A 1 595 ? -23.797 -46.25 -24.109 1 29.48 595 ALA A O 1
ATOM 4749 N N . ILE A 1 596 ? -22.578 -45.5 -22.578 1 29.16 596 ILE A N 1
ATOM 4750 C CA . ILE A 1 596 ? -23.812 -45.344 -21.812 1 29.16 596 ILE A CA 1
ATOM 4751 C C . ILE A 1 596 ? -24.594 -44.156 -22.344 1 29.16 596 ILE A C 1
ATOM 4753 O O . ILE A 1 596 ? -25.703 -43.875 -21.891 1 29.16 596 ILE A O 1
ATOM 4757 N N . ASP A 1 597 ? -24.062 -43.25 -23.172 1 29.48 597 ASP A N 1
ATOM 4758 C CA . ASP A 1 597 ? -25.047 -42.219 -23.422 1 29.48 597 ASP A CA 1
ATOM 4759 C C . ASP A 1 597 ? -26.078 -42.656 -24.453 1 29.48 597 ASP A C 1
ATOM 4761 O O . ASP A 1 597 ? -26.906 -41.875 -24.906 1 29.48 597 ASP A O 1
ATOM 4765 N N . GLN A 1 598 ? -25.906 -43.688 -25.219 1 27.3 598 GLN A N 1
ATOM 4766 C CA . GLN A 1 598 ? -26.938 -43.75 -26.25 1 27.3 598 GLN A CA 1
ATOM 4767 C C . GLN A 1 598 ? -28.297 -44.094 -25.641 1 27.3 598 GLN A C 1
ATOM 4769 O O . GLN A 1 598 ? -29.328 -43.938 -26.281 1 27.3 598 GLN A O 1
ATOM 4774 N N . SER A 1 599 ? -28.531 -45.125 -24.734 1 25.47 599 SER A N 1
ATOM 4775 C CA . SER A 1 599 ? -29.859 -45.656 -24.562 1 25.47 599 SER A CA 1
ATOM 4776 C C . SER A 1 599 ? -30.75 -44.75 -23.734 1 25.47 599 SER A C 1
ATOM 4778 O O . SER A 1 599 ? -31.625 -45.188 -23.016 1 25.47 599 SER A O 1
ATOM 4780 N N . SER A 1 600 ? -30.484 -43.5 -23.5 1 24.66 600 SER A N 1
ATOM 4781 C CA . SER A 1 600 ? -31.578 -42.781 -22.875 1 24.66 600 SER A CA 1
ATOM 4782 C C . SER A 1 600 ? -32.75 -42.625 -23.844 1 24.66 600 SER A C 1
ATOM 4784 O O . SER A 1 600 ? -32.719 -41.75 -24.719 1 24.66 600 SER A O 1
ATOM 4786 N N . ALA A 1 601 ? -33.281 -43.719 -24.516 1 21.11 601 ALA A N 1
ATOM 4787 C CA . ALA A 1 601 ? -34.719 -43.688 -24.875 1 21.11 601 ALA A CA 1
ATOM 4788 C C . ALA A 1 601 ? -35.531 -43 -23.797 1 21.11 601 ALA A C 1
ATOM 4790 O O . ALA A 1 601 ? -35.156 -42.969 -22.625 1 21.11 601 ALA A O 1
ATOM 4791 N N . THR A 1 602 ? -36.75 -42.375 -24.188 1 22.62 602 THR A N 1
ATOM 4792 C CA . THR A 1 602 ? -37.875 -41.562 -23.703 1 22.62 602 THR A CA 1
ATOM 4793 C C . THR A 1 602 ? -38.656 -42.344 -22.641 1 22.62 602 THR A C 1
ATOM 4795 O O . THR A 1 602 ? -39.781 -41.938 -22.281 1 22.62 602 THR A O 1
ATOM 4798 N N . ALA A 1 603 ? -38.25 -43.281 -21.891 1 21.05 603 ALA A N 1
ATOM 4799 C CA . ALA A 1 603 ? -39.312 -43.844 -21.078 1 21.05 603 ALA A CA 1
ATOM 4800 C C . ALA A 1 603 ? -40.125 -42.75 -20.391 1 21.05 603 ALA A C 1
ATOM 4802 O O . ALA A 1 603 ? -39.562 -41.938 -19.656 1 21.05 603 ALA A O 1
ATOM 4803 N N . GLY A 1 604 ? -41.344 -42.375 -21.016 1 21.78 604 GLY A N 1
ATOM 4804 C CA . GLY A 1 604 ? -42.562 -41.688 -20.703 1 21.78 604 GLY A CA 1
ATOM 4805 C C . GLY A 1 604 ? -43.156 -42.094 -19.359 1 21.78 604 GLY A C 1
ATOM 4806 O O . GLY A 1 604 ? -44.281 -41.75 -19.031 1 21.78 604 GLY A O 1
ATOM 4807 N N . LEU A 1 605 ? -42.719 -43.219 -18.734 1 21.09 605 LEU A N 1
ATOM 4808 C CA . LEU A 1 605 ? -43.625 -43.938 -17.844 1 21.09 605 LEU A CA 1
ATOM 4809 C C . LEU A 1 605 ? -44.031 -43.062 -16.672 1 21.09 605 LEU A C 1
ATOM 4811 O O . LEU A 1 605 ? -44.75 -43.5 -15.773 1 21.09 605 LEU A O 1
ATOM 4815 N N . TYR A 1 606 ? -43.438 -41.969 -16.281 1 20.59 606 TYR A N 1
ATOM 4816 C CA . TYR A 1 606 ? -43.906 -41.75 -14.93 1 20.59 606 TYR A CA 1
ATOM 4817 C C . TYR A 1 606 ? -45.406 -41.406 -14.93 1 20.59 606 TYR A C 1
ATOM 4819 O O . TYR A 1 606 ? -45.781 -40.25 -15.172 1 20.59 606 TYR A O 1
ATOM 4827 N N . SER A 1 607 ? -46.25 -42.219 -15.688 1 20.09 607 SER A N 1
ATOM 4828 C CA . SER A 1 607 ? -47.656 -42.094 -15.367 1 20.09 607 SER A CA 1
ATOM 4829 C C . SER A 1 607 ? -47.906 -42.281 -13.875 1 20.09 607 SER A C 1
ATOM 4831 O O . SER A 1 607 ? -47.438 -43.25 -13.273 1 20.09 607 SER A O 1
ATOM 4833 N N . THR A 1 608 ? -48.125 -41.188 -13.164 1 19.98 608 THR A N 1
ATOM 4834 C CA . THR A 1 608 ? -48.562 -41.094 -11.781 1 19.98 608 THR A CA 1
ATOM 4835 C C . THR A 1 608 ? -49.844 -41.875 -11.57 1 19.98 608 THR A C 1
ATOM 4837 O O . THR A 1 608 ? -50.594 -41.625 -10.625 1 19.98 608 THR A O 1
ATOM 4840 N N . ASP A 1 609 ? -50.281 -42.906 -12.406 1 21.3 609 ASP A N 1
ATOM 4841 C CA . ASP A 1 609 ? -51.469 -43.5 -11.812 1 21.3 609 ASP A CA 1
ATOM 4842 C C . ASP A 1 609 ? -51.188 -44.062 -10.422 1 21.3 609 ASP A C 1
ATOM 4844 O O . ASP A 1 609 ? -50.219 -44.781 -10.234 1 21.3 609 ASP A O 1
ATOM 4848 N N . MET A 1 610 ? -51.812 -43.469 -9.289 1 22.22 610 MET A N 1
ATOM 4849 C CA . MET A 1 610 ? -51.781 -43.656 -7.844 1 22.22 610 MET A CA 1
ATOM 4850 C C . MET A 1 610 ? -52.25 -45.031 -7.469 1 22.22 610 MET A C 1
ATOM 4852 O O . MET A 1 610 ? -52.531 -45.312 -6.301 1 22.22 610 MET A O 1
ATOM 4856 N N . SER A 1 611 ? -52.531 -45.938 -8.414 1 20.67 611 SER A N 1
ATOM 4857 C CA . SER A 1 611 ? -53.312 -46.969 -7.793 1 20.67 611 SER A CA 1
ATOM 4858 C C . SER A 1 611 ? -52.562 -47.594 -6.613 1 20.67 611 SER A C 1
ATOM 4860 O O . SER A 1 611 ? -51.344 -47.531 -6.535 1 20.67 611 SER A O 1
ATOM 4862 N N . ASP A 1 612 ? -53.406 -48.312 -5.613 1 21.11 612 ASP A N 1
ATOM 4863 C CA . ASP A 1 612 ? -53.25 -48.812 -4.25 1 21.11 612 ASP A CA 1
ATOM 4864 C C . ASP A 1 612 ? -52.25 -49.938 -4.176 1 21.11 612 ASP A C 1
ATOM 4866 O O . ASP A 1 612 ? -52.094 -50.594 -3.135 1 21.11 612 ASP A O 1
ATOM 4870 N N . ALA A 1 613 ? -52.031 -50.594 -5.312 1 21.05 613 ALA A N 1
ATOM 4871 C CA . ALA A 1 613 ? -51.781 -52 -5.113 1 21.05 613 ALA A CA 1
ATOM 4872 C C . ALA A 1 613 ? -50.656 -52.25 -4.117 1 21.05 613 ALA A C 1
ATOM 4874 O O . ALA A 1 613 ? -49.812 -51.375 -3.904 1 21.05 613 ALA A O 1
ATOM 4875 N N . GLN A 1 614 ? -50.5 -53.562 -3.689 1 19.42 614 GLN A N 1
ATOM 4876 C CA . GLN A 1 614 ? -49.906 -54.375 -2.627 1 19.42 614 GLN A CA 1
ATOM 4877 C C . GLN A 1 614 ? -48.375 -54.25 -2.615 1 19.42 614 GLN A C 1
ATOM 4879 O O . GLN A 1 614 ? -47.781 -54 -3.656 1 19.42 614 GLN A O 1
ATOM 4884 N N . ALA A 1 615 ? -47.812 -54.156 -1.384 1 20.83 615 ALA A N 1
ATOM 4885 C CA . ALA A 1 615 ? -46.531 -53.938 -0.689 1 20.83 615 ALA A CA 1
ATOM 4886 C C . ALA A 1 615 ? -45.469 -54.938 -1.177 1 20.83 615 ALA A C 1
ATOM 4888 O O . ALA A 1 615 ? -44.469 -55.156 -0.504 1 20.83 615 ALA A O 1
ATOM 4889 N N . GLN A 1 616 ? -45.781 -55.656 -2.266 1 19.44 616 GLN A N 1
ATOM 4890 C CA . GLN A 1 616 ? -44.969 -56.844 -2.248 1 19.44 616 GLN A CA 1
ATOM 4891 C C . GLN A 1 616 ? -43.469 -56.5 -2.17 1 19.44 616 GLN A C 1
ATOM 4893 O O . GLN A 1 616 ? -43.031 -55.5 -2.727 1 19.44 616 GLN A O 1
ATOM 4898 N N . SER A 1 617 ? -42.781 -57.25 -1.206 1 20.42 617 SER A N 1
ATOM 4899 C CA . SER A 1 617 ? -41.438 -57.25 -0.63 1 20.42 617 SER A CA 1
ATOM 4900 C C . SER A 1 617 ? -40.375 -57.406 -1.71 1 20.42 617 SER A C 1
ATOM 4902 O O . SER A 1 617 ? -40.281 -58.438 -2.363 1 20.42 617 SER A O 1
ATOM 4904 N N . MET A 1 618 ? -40.438 -56.594 -2.586 1 21.14 618 MET A N 1
ATOM 4905 C CA . MET A 1 618 ? -39.625 -56.938 -3.752 1 21.14 618 MET A CA 1
ATOM 4906 C C . MET A 1 618 ? -38.25 -57.469 -3.332 1 21.14 618 MET A C 1
ATOM 4908 O O . MET A 1 618 ? -37.594 -56.844 -2.494 1 21.14 618 MET A O 1
ATOM 4912 N N . PRO A 1 619 ? -38.031 -58.75 -3.531 1 20.27 619 PRO A N 1
ATOM 4913 C CA . PRO A 1 619 ? -36.875 -59.469 -3.023 1 20.27 619 PRO A CA 1
ATOM 4914 C C . PRO A 1 619 ? -35.562 -58.719 -3.283 1 20.27 619 PRO A C 1
ATOM 4916 O O . PRO A 1 619 ? -35.5 -57.844 -4.164 1 20.27 619 PRO A O 1
ATOM 4919 N N . GLU A 1 620 ? -34.625 -58.844 -2.32 1 21.41 620 GLU A N 1
ATOM 4920 C CA . GLU A 1 620 ? -33.25 -58.375 -2.061 1 21.41 620 GLU A CA 1
ATOM 4921 C C . GLU A 1 620 ? -32.344 -58.625 -3.242 1 21.41 620 GLU A C 1
ATOM 4923 O O . GLU A 1 620 ? -31.906 -59.781 -3.443 1 21.41 620 GLU A O 1
ATOM 4928 N N . SER A 1 621 ? -32.875 -58.469 -4.398 1 20.98 621 SER A N 1
ATOM 4929 C CA . SER A 1 621 ? -32.031 -59.031 -5.453 1 20.98 621 SER A CA 1
ATOM 4930 C C . SER A 1 621 ? -30.562 -58.781 -5.195 1 20.98 621 SER A C 1
ATOM 4932 O O . SER A 1 621 ? -30.172 -57.625 -4.934 1 20.98 621 SER A O 1
ATOM 4934 N N . SER A 1 622 ? -29.891 -59.812 -4.68 1 20.53 622 SER A N 1
ATOM 4935 C CA . SER A 1 622 ? -28.484 -60.062 -4.387 1 20.53 622 SER A CA 1
ATOM 4936 C C . SER A 1 622 ? -27.594 -59.656 -5.555 1 20.53 622 SER A C 1
ATOM 4938 O O . SER A 1 622 ? -27.609 -60.312 -6.602 1 20.53 622 SER A O 1
ATOM 4940 N N . LEU A 1 623 ? -27.75 -58.562 -5.926 1 21.3 623 LEU A N 1
ATOM 4941 C CA . LEU A 1 623 ? -26.984 -58.219 -7.105 1 21.3 623 LEU A CA 1
ATOM 4942 C C . LEU A 1 623 ? -25.625 -58.906 -7.094 1 21.3 623 LEU A C 1
ATOM 4944 O O . LEU A 1 623 ? -24.938 -58.906 -6.062 1 21.3 623 LEU A O 1
ATOM 4948 N N . PRO A 1 624 ? -25.625 -59.938 -7.797 1 22 624 PRO A N 1
ATOM 4949 C CA . PRO A 1 624 ? -24.406 -60.719 -7.691 1 22 624 PRO A CA 1
ATOM 4950 C C . PRO A 1 624 ? -23.156 -59.844 -7.523 1 22 624 PRO A C 1
ATOM 4952 O O . PRO A 1 624 ? -23.141 -58.688 -7.938 1 22 624 PRO A O 1
ATOM 4955 N N . GLU A 1 625 ? -22.422 -60.156 -6.473 1 21.81 625 GLU A N 1
ATOM 4956 C CA . GLU A 1 625 ? -21.094 -59.719 -6.027 1 21.81 625 GLU A CA 1
ATOM 4957 C C . GLU A 1 625 ? -20.109 -59.656 -7.191 1 21.81 625 GLU A C 1
ATOM 4959 O O . GLU A 1 625 ? -19.594 -60.688 -7.633 1 21.81 625 GLU A O 1
ATOM 4964 N N . VAL A 1 626 ? -20.594 -59.156 -8.234 1 24.69 626 VAL A N 1
ATOM 4965 C CA . VAL A 1 626 ? -19.562 -59.344 -9.258 1 24.69 626 VAL A CA 1
ATOM 4966 C C . VAL A 1 626 ? -18.172 -59.125 -8.641 1 24.69 626 VAL A C 1
ATOM 4968 O O . VAL A 1 626 ? -17.938 -58.094 -7.984 1 24.69 626 VAL A O 1
ATOM 4971 N N . PRO A 1 627 ? -17.594 -60.188 -8.305 1 22.14 627 PRO A N 1
ATOM 4972 C CA . PRO A 1 627 ? -16.312 -60.094 -7.629 1 22.14 627 PRO A CA 1
ATOM 4973 C C . PRO A 1 627 ? -15.461 -58.938 -8.172 1 22.14 627 PRO A C 1
ATOM 4975 O O . PRO A 1 627 ? -15.344 -58.781 -9.391 1 22.14 627 PRO A O 1
ATOM 4978 N N . LEU A 1 628 ? -15.68 -57.812 -7.574 1 22.92 628 LEU A N 1
ATOM 4979 C CA . LEU A 1 628 ? -14.789 -56.688 -7.844 1 22.92 628 LEU A CA 1
ATOM 4980 C C . LEU A 1 628 ? -13.367 -57.156 -8.109 1 22.92 628 LEU A C 1
ATOM 4982 O O . LEU A 1 628 ? -12.727 -57.75 -7.23 1 22.92 628 LEU A O 1
ATOM 4986 N N . GLN A 1 629 ? -13.258 -57.875 -9.164 1 22.69 629 GLN A N 1
ATOM 4987 C CA . GLN A 1 629 ? -11.867 -58.281 -9.336 1 22.69 629 GLN A CA 1
ATOM 4988 C C . GLN A 1 629 ? -10.914 -57.25 -8.727 1 22.69 629 GLN A C 1
ATOM 4990 O O . GLN A 1 629 ? -11.156 -56.062 -8.797 1 22.69 629 GLN A O 1
ATOM 4995 N N . PRO A 1 630 ? -10.172 -57.656 -7.656 1 23.44 630 PRO A N 1
ATOM 4996 C CA . PRO A 1 630 ? -9.211 -56.844 -6.914 1 23.44 630 PRO A CA 1
ATOM 4997 C C . PRO A 1 630 ? -8.484 -55.844 -7.801 1 23.44 630 PRO A C 1
ATOM 4999 O O . PRO A 1 630 ? -7.75 -56.219 -8.711 1 23.44 630 PRO A O 1
ATOM 5002 N N . LEU A 1 631 ? -9.195 -55.031 -8.328 1 24.89 631 LEU A N 1
ATOM 5003 C CA . LEU A 1 631 ? -8.492 -54 -9.094 1 24.89 631 LEU A CA 1
ATOM 5004 C C . LEU A 1 631 ? -7.145 -53.688 -8.461 1 24.89 631 LEU A C 1
ATOM 5006 O O . LEU A 1 631 ? -7.062 -53.438 -7.254 1 24.89 631 LEU A O 1
ATOM 5010 N N . LEU A 1 632 ? -6.055 -54.25 -8.852 1 24.08 632 LEU A N 1
ATOM 5011 C CA . LEU A 1 632 ? -4.664 -54.188 -8.414 1 24.08 632 LEU A CA 1
ATOM 5012 C C . LEU A 1 632 ? -4.328 -52.812 -7.875 1 24.08 632 LEU A C 1
ATOM 5014 O O . LEU A 1 632 ? -4.609 -51.812 -8.523 1 24.08 632 LEU A O 1
ATOM 5018 N N . SER A 1 633 ? -4.348 -52.469 -6.598 1 25.92 633 SER A N 1
ATOM 5019 C CA . SER A 1 633 ? -4.156 -51.531 -5.496 1 25.92 633 SER A CA 1
ATOM 5020 C C . SER A 1 633 ? -3.08 -50.5 -5.832 1 25.92 633 SER A C 1
ATOM 5022 O O . SER A 1 633 ? -2.902 -49.531 -5.102 1 25.92 633 SER A O 1
ATOM 5024 N N . GLY A 1 634 ? -1.864 -50.938 -6.172 1 27.44 634 GLY A N 1
ATOM 5025 C CA . GLY A 1 634 ? -0.65 -50.219 -6.5 1 27.44 634 GLY A CA 1
ATOM 5026 C C . GLY A 1 634 ? -0.843 -49.219 -7.617 1 27.44 634 GLY A C 1
ATOM 5027 O O . GLY A 1 634 ? -0.184 -49.281 -8.656 1 27.44 634 GLY A O 1
ATOM 5028 N N . SER A 1 635 ? -1.892 -48.906 -7.859 1 27.78 635 SER A N 1
ATOM 5029 C CA . SER A 1 635 ? -2.279 -48.062 -8.992 1 27.78 635 SER A CA 1
ATOM 5030 C C . SER A 1 635 ? -1.471 -46.781 -9.031 1 27.78 635 SER A C 1
ATOM 5032 O O . SER A 1 635 ? -1.889 -45.75 -8.469 1 27.78 635 SER A O 1
ATOM 5034 N N . ARG A 1 636 ? -0.321 -46.938 -8.594 1 31.67 636 ARG A N 1
ATOM 5035 C CA . ARG A 1 636 ? 0.777 -46.031 -8.891 1 31.67 636 ARG A CA 1
ATOM 5036 C C . ARG A 1 636 ? 0.648 -45.438 -10.297 1 31.67 636 ARG A C 1
ATOM 5038 O O . ARG A 1 636 ? 0.622 -46.188 -11.281 1 31.67 636 ARG A O 1
ATOM 5045 N N . LEU A 1 637 ? -0.17 -44.531 -10.438 1 30.77 637 LEU A N 1
ATOM 5046 C CA . LEU A 1 637 ? -0.13 -43.844 -11.734 1 30.77 637 LEU A CA 1
ATOM 5047 C C . LEU A 1 637 ? 1.205 -44.094 -12.43 1 30.77 637 LEU A C 1
ATOM 5049 O O . LEU A 1 637 ? 2.266 -43.906 -11.828 1 30.77 637 LEU A O 1
ATOM 5053 N N . PRO A 1 638 ? 1.208 -45.031 -13.344 1 32.34 638 PRO A N 1
ATOM 5054 C CA . PRO A 1 638 ? 2.443 -45.5 -13.984 1 32.34 638 PRO A CA 1
ATOM 5055 C C . PRO A 1 638 ? 3.477 -44.375 -14.133 1 32.34 638 PRO A C 1
ATOM 5057 O O . PRO A 1 638 ? 4.68 -44.625 -14.008 1 32.34 638 PRO A O 1
ATOM 5060 N N . ILE A 1 639 ? 2.959 -43.25 -14.547 1 33.94 639 ILE A N 1
ATOM 5061 C CA . ILE A 1 639 ? 3.939 -42.219 -14.859 1 33.94 639 ILE A CA 1
ATOM 5062 C C . ILE A 1 639 ? 4.609 -41.75 -13.578 1 33.94 639 ILE A C 1
ATOM 5064 O O . ILE A 1 639 ? 5.777 -41.344 -13.594 1 33.94 639 ILE A O 1
ATOM 5068 N N . LEU A 1 640 ? 3.879 -41.688 -12.469 1 37.5 640 LEU A N 1
ATOM 5069 C CA . LEU A 1 640 ? 4.504 -41.156 -11.258 1 37.5 640 LEU A CA 1
ATOM 5070 C C . LEU A 1 640 ? 5.445 -42.188 -10.641 1 37.5 640 LEU A C 1
ATOM 5072 O O . LEU A 1 640 ? 6.324 -41.844 -9.852 1 37.5 640 LEU A O 1
ATOM 5076 N N . SER A 1 641 ? 5.098 -43.5 -10.516 1 34.66 641 SER A N 1
ATOM 5077 C CA . SER A 1 641 ? 6.047 -44.5 -10.047 1 34.66 641 SER A CA 1
ATOM 5078 C C . SER A 1 641 ? 7.375 -44.375 -10.789 1 34.66 641 SER A C 1
ATOM 5080 O O . SER A 1 641 ? 8.414 -44.812 -10.273 1 34.66 641 SER A O 1
ATOM 5082 N N . GLU A 1 642 ? 7.281 -44.125 -12.023 1 33.72 642 GLU A N 1
ATOM 5083 C CA . GLU A 1 642 ? 8.492 -43.938 -12.812 1 33.72 642 GLU A CA 1
ATOM 5084 C C . GLU A 1 642 ? 9.234 -42.688 -12.398 1 33.72 642 GLU A C 1
ATOM 5086 O O . GLU A 1 642 ? 10.359 -42.438 -12.828 1 33.72 642 GLU A O 1
ATOM 5091 N N . PHE A 1 643 ? 8.562 -41.781 -11.773 1 37.38 643 PHE A N 1
ATOM 5092 C CA . PHE A 1 643 ? 9.273 -40.594 -11.367 1 37.38 643 PHE A CA 1
ATOM 5093 C C . PHE A 1 643 ? 10.352 -40.906 -10.344 1 37.38 643 PHE A C 1
ATOM 5095 O O . PHE A 1 643 ? 11.258 -40.094 -10.102 1 37.38 643 PHE A O 1
ATOM 5102 N N . GLN A 1 644 ? 10.109 -41.844 -9.422 1 35.44 644 GLN A N 1
ATOM 5103 C CA . GLN A 1 644 ? 11.109 -42.125 -8.398 1 35.44 644 GLN A CA 1
ATOM 5104 C C . GLN A 1 644 ? 12.484 -42.375 -9.016 1 35.44 644 GLN A C 1
ATOM 5106 O O . GLN A 1 644 ? 13.516 -42.125 -8.391 1 35.44 644 GLN A O 1
ATOM 5111 N N . ASN A 1 645 ? 12.508 -43.188 -10.031 1 32.03 645 ASN A N 1
ATOM 5112 C CA . ASN A 1 645 ? 13.82 -43.594 -10.531 1 32.03 645 ASN A CA 1
ATOM 5113 C C . ASN A 1 645 ? 14.453 -42.5 -11.391 1 32.03 645 ASN A C 1
ATOM 5115 O O . ASN A 1 645 ? 15.477 -42.75 -12.031 1 32.03 645 ASN A O 1
ATOM 5119 N N . HIS A 1 646 ? 13.68 -41.5 -11.734 1 33 646 HIS A N 1
ATOM 5120 C CA . HIS A 1 646 ? 14.32 -40.594 -12.68 1 33 646 HIS A CA 1
ATOM 5121 C C . HIS A 1 646 ? 15.234 -39.625 -11.961 1 33 646 HIS A C 1
ATOM 5123 O O . HIS A 1 646 ? 14.984 -39.25 -10.805 1 33 646 HIS A O 1
ATOM 5129 N N . SER A 1 647 ? 16.422 -39.344 -12.531 1 40.69 647 SER A N 1
ATOM 5130 C CA . SER A 1 647 ? 17.672 -38.656 -12.164 1 40.69 647 SER A CA 1
ATOM 5131 C C . SER A 1 647 ? 17.406 -37.219 -11.711 1 40.69 647 SER A C 1
ATOM 5133 O O . SER A 1 647 ? 18.328 -36.562 -11.227 1 40.69 647 SER A O 1
ATOM 5135 N N . LEU A 1 648 ? 16.359 -36.656 -12.227 1 40.03 648 LEU A N 1
ATOM 5136 C CA . LEU A 1 648 ? 16.359 -35.281 -11.766 1 40.03 648 LEU A CA 1
ATOM 5137 C C . LEU A 1 648 ? 16.156 -35.219 -10.25 1 40.03 648 LEU A C 1
ATOM 5139 O O . LEU A 1 648 ? 16.391 -34.188 -9.633 1 40.03 648 LEU A O 1
ATOM 5143 N N . GLN A 1 649 ? 15.516 -36.188 -9.594 1 38.09 649 GLN A N 1
ATOM 5144 C CA . GLN A 1 649 ? 15.32 -36.219 -8.148 1 38.09 649 GLN A CA 1
ATOM 5145 C C . GLN A 1 649 ? 16.609 -36.562 -7.418 1 38.09 649 GLN A C 1
ATOM 5147 O O . GLN A 1 649 ? 16.703 -36.438 -6.195 1 38.09 649 GLN A O 1
ATOM 5152 N N . ALA A 1 650 ? 17.438 -37.344 -7.996 1 34.19 650 ALA A N 1
ATOM 5153 C CA . ALA A 1 650 ? 18.641 -37.812 -7.32 1 34.19 650 ALA A CA 1
ATOM 5154 C C . ALA A 1 650 ? 19.438 -36.625 -6.777 1 34.19 650 ALA A C 1
ATOM 5156 O O . ALA A 1 650 ? 20.359 -36.812 -5.984 1 34.19 650 ALA A O 1
ATOM 5157 N N . GLY A 1 651 ? 19.344 -35.5 -7.441 1 33.62 651 GLY A N 1
ATOM 5158 C CA . GLY A 1 651 ? 20.172 -34.406 -6.965 1 33.62 651 GLY A CA 1
ATOM 5159 C C . GLY A 1 651 ? 19.703 -33.844 -5.633 1 33.62 651 GLY A C 1
ATOM 5160 O O . GLY A 1 651 ? 20.203 -32.812 -5.188 1 33.62 651 GLY A O 1
ATOM 5161 N N . PHE A 1 652 ? 18.578 -34.375 -5.199 1 34.62 652 PHE A N 1
ATOM 5162 C CA . PHE A 1 652 ? 18.156 -33.781 -3.938 1 34.62 652 PHE A CA 1
ATOM 5163 C C . PHE A 1 652 ? 18.969 -34.312 -2.775 1 34.62 652 PHE A C 1
ATOM 5165 O O . PHE A 1 652 ? 18.656 -34.062 -1.612 1 34.62 652 PHE A O 1
ATOM 5172 N N . ASN A 1 653 ? 19.625 -35.469 -2.967 1 30.72 653 ASN A N 1
ATOM 5173 C CA . ASN A 1 653 ? 20.375 -35.875 -1.781 1 30.72 653 ASN A CA 1
ATOM 5174 C C . ASN A 1 653 ? 21.359 -34.812 -1.35 1 30.72 653 ASN A C 1
ATOM 5176 O O . ASN A 1 653 ? 22.172 -34.344 -2.152 1 30.72 653 ASN A O 1
ATOM 5180 N N . PRO A 1 654 ? 21.062 -34.188 -0.28 1 32.81 654 PRO A N 1
ATOM 5181 C CA . PRO A 1 654 ? 22.094 -33.312 0.267 1 32.81 654 PRO A CA 1
ATOM 5182 C C . PRO A 1 654 ? 23.5 -33.938 0.198 1 32.81 654 PRO A C 1
ATOM 5184 O O . PRO A 1 654 ? 23.75 -34.969 0.804 1 32.81 654 PRO A O 1
ATOM 5187 N N . HIS A 1 655 ? 24.047 -34.219 -0.874 1 29.09 655 HIS A N 1
ATOM 5188 C CA . HIS A 1 655 ? 25.453 -34.469 -0.553 1 29.09 655 HIS A CA 1
ATOM 5189 C C . HIS A 1 655 ? 25.969 -33.469 0.474 1 29.09 655 HIS A C 1
ATOM 5191 O O . HIS A 1 655 ? 25.906 -32.25 0.247 1 29.09 655 HIS A O 1
ATOM 5197 N N . SER A 1 656 ? 25.766 -33.75 1.698 1 30.27 656 SER A N 1
ATOM 5198 C CA . SER A 1 656 ? 26.516 -33.125 2.768 1 30.27 656 SER A CA 1
ATOM 5199 C C . SER A 1 656 ? 27.984 -32.906 2.369 1 30.27 656 SER A C 1
ATOM 5201 O O . SER A 1 656 ? 28.875 -32.969 3.213 1 30.27 656 SER A O 1
ATOM 5203 N N . GLY A 1 657 ? 28.391 -33.344 1.217 1 29.75 657 GLY A N 1
ATOM 5204 C CA . GLY A 1 657 ? 29.828 -33.094 1.116 1 29.75 657 GLY A CA 1
ATOM 5205 C C . GLY A 1 657 ? 30.203 -31.656 1.394 1 29.75 657 GLY A C 1
ATOM 5206 O O . GLY A 1 657 ? 29.406 -30.75 1.135 1 29.75 657 GLY A O 1
ATOM 5207 N N . SER A 1 658 ? 30.984 -31.5 2.443 1 31.17 658 SER A N 1
ATOM 5208 C CA . SER A 1 658 ? 31.75 -30.312 2.82 1 31.17 658 SER A CA 1
ATOM 5209 C C . SER A 1 658 ? 32.188 -29.531 1.591 1 31.17 658 SER A C 1
ATOM 5211 O O . SER A 1 658 ? 33.094 -29.984 0.861 1 31.17 658 SER A O 1
ATOM 5213 N N . LEU A 1 659 ? 31.359 -29.172 0.747 1 35.41 659 LEU A N 1
ATOM 5214 C CA . LEU A 1 659 ? 31.969 -28.203 -0.151 1 35.41 659 LEU A CA 1
ATOM 5215 C C . LEU A 1 659 ? 33 -27.359 0.587 1 35.41 659 LEU A C 1
ATOM 5217 O O . LEU A 1 659 ? 32.781 -26.969 1.736 1 35.41 659 LEU A O 1
ATOM 5221 N N . GLY A 1 660 ? 34.25 -27.547 0.38 1 32.16 660 GLY A N 1
ATOM 5222 C CA . GLY A 1 660 ? 35.344 -26.781 0.969 1 32.16 660 GLY A CA 1
ATOM 5223 C C . GLY A 1 660 ? 34.938 -25.375 1.359 1 32.16 660 GLY A C 1
ATOM 5224 O O . GLY A 1 660 ? 33.875 -24.906 1.013 1 32.16 660 GLY A O 1
ATOM 5225 N N . SER A 1 661 ? 35.688 -24.719 2.219 1 34 661 SER A N 1
ATOM 5226 C CA . SER A 1 661 ? 35.594 -23.359 2.768 1 34 661 SER A CA 1
ATOM 5227 C C . SER A 1 661 ? 35.125 -22.375 1.711 1 34 661 SER A C 1
ATOM 5229 O O . SER A 1 661 ? 35.5 -22.453 0.546 1 34 661 SER A O 1
ATOM 5231 N N . SER A 1 662 ? 33.781 -21.844 1.785 1 41.72 662 SER A N 1
ATOM 5232 C CA . SER A 1 662 ? 33.094 -20.781 1.077 1 41.72 662 SER A CA 1
ATOM 5233 C C . SER A 1 662 ? 34.062 -19.891 0.311 1 41.72 662 SER A C 1
ATOM 5235 O O . SER A 1 662 ? 33.656 -19.156 -0.595 1 41.72 662 SER A O 1
ATOM 5237 N N . GLU A 1 663 ? 35.25 -19.75 0.889 1 39.41 663 GLU A N 1
ATOM 5238 C CA . GLU A 1 663 ? 36.219 -18.828 0.321 1 39.41 663 GLU A CA 1
ATOM 5239 C C . GLU A 1 663 ? 36.719 -19.297 -1.038 1 39.41 663 GLU A C 1
ATOM 5241 O O . GLU A 1 663 ? 37.344 -18.547 -1.785 1 39.41 663 GLU A O 1
ATOM 5246 N N . ASP A 1 664 ? 36.5 -20.609 -1.33 1 43.47 664 ASP A N 1
ATOM 5247 C CA . ASP A 1 664 ? 37.281 -21.125 -2.459 1 43.47 664 ASP A CA 1
ATOM 5248 C C . ASP A 1 664 ? 36.375 -21.312 -3.689 1 43.47 664 ASP A C 1
ATOM 5250 O O . ASP A 1 664 ? 36.75 -22.016 -4.633 1 43.47 664 ASP A O 1
ATOM 5254 N N . LEU A 1 665 ? 35.219 -20.797 -3.59 1 47.84 665 LEU A N 1
ATOM 5255 C CA . LEU A 1 665 ? 34.375 -21.109 -4.734 1 47.84 665 LEU A CA 1
ATOM 5256 C C . LEU A 1 665 ? 34.531 -20.078 -5.832 1 47.84 665 LEU A C 1
ATOM 5258 O O . LEU A 1 665 ? 34.812 -18.906 -5.551 1 47.84 665 LEU A O 1
ATOM 5262 N N . LEU A 1 666 ? 34.531 -20.484 -7.121 1 44.31 666 LEU A N 1
ATOM 5263 C CA . LEU A 1 666 ? 34.625 -19.594 -8.273 1 44.31 666 LEU A CA 1
ATOM 5264 C C . LEU A 1 666 ? 33.469 -18.594 -8.312 1 44.31 666 LEU A C 1
ATOM 5266 O O . LEU A 1 666 ? 32.312 -19 -8.258 1 44.31 666 LEU A O 1
ATOM 5270 N N . ASP A 1 667 ? 33.812 -17.266 -8.094 1 49.81 667 ASP A N 1
ATOM 5271 C CA . ASP A 1 667 ? 32.781 -16.203 -8.117 1 49.81 667 ASP A CA 1
ATOM 5272 C C . ASP A 1 667 ? 32.625 -15.633 -9.523 1 49.81 667 ASP A C 1
ATOM 5274 O O . ASP A 1 667 ? 33.594 -15.477 -10.25 1 49.81 667 ASP A O 1
ATOM 5278 N N . LEU A 1 668 ? 31.594 -15.797 -10.086 1 49.75 668 LEU A N 1
ATOM 5279 C CA . LEU A 1 668 ? 31.297 -15.156 -11.359 1 49.75 668 LEU A CA 1
ATOM 5280 C C . LEU A 1 668 ? 30.797 -13.727 -11.141 1 49.75 668 LEU A C 1
ATOM 5282 O O . LEU A 1 668 ? 29.75 -13.508 -10.531 1 49.75 668 LEU A O 1
ATOM 5286 N N . THR A 1 669 ? 31.828 -12.766 -11.281 1 45.66 669 THR A N 1
ATOM 5287 C CA . THR A 1 669 ? 31.531 -11.352 -11.07 1 45.66 669 THR A CA 1
ATOM 5288 C C . THR A 1 669 ? 31.062 -10.695 -12.359 1 45.66 669 THR A C 1
ATOM 5290 O O . THR A 1 669 ? 31.141 -11.297 -13.438 1 45.66 669 THR A O 1
ATOM 5293 N N . LEU A 1 670 ? 30.562 -9.508 -12.227 1 46.72 670 LEU A N 1
ATOM 5294 C CA . LEU A 1 670 ? 30.094 -8.672 -13.336 1 46.72 670 LEU A CA 1
ATOM 5295 C C . LEU A 1 670 ? 31.141 -8.562 -14.422 1 46.72 670 LEU A C 1
ATOM 5297 O O . LEU A 1 670 ? 30.828 -8.555 -15.609 1 46.72 670 LEU A O 1
ATOM 5301 N N . SER A 1 671 ? 32.344 -8.359 -14.055 1 42.59 671 SER A N 1
ATOM 5302 C CA . SER A 1 671 ? 33.438 -8.141 -15 1 42.59 671 SER A CA 1
ATOM 5303 C C . SER A 1 671 ? 33.75 -9.398 -15.805 1 42.59 671 SER A C 1
ATOM 5305 O O . SER A 1 671 ? 34.219 -9.32 -16.938 1 42.59 671 SER A O 1
ATOM 5307 N N . ASP A 1 672 ? 33.562 -10.406 -15.148 1 44.28 672 ASP A N 1
ATOM 5308 C CA . ASP A 1 672 ? 33.906 -11.633 -15.859 1 44.28 672 ASP A CA 1
ATOM 5309 C C . ASP A 1 672 ? 32.969 -11.891 -17.016 1 44.28 672 ASP A C 1
ATOM 5311 O O . ASP A 1 672 ? 33.375 -12.383 -18.078 1 44.28 672 ASP A O 1
ATOM 5315 N N . MET A 1 673 ? 31.75 -11.719 -16.562 1 44.06 673 MET A N 1
ATOM 5316 C CA . MET A 1 673 ? 30.797 -12.227 -17.562 1 44.06 673 MET A CA 1
ATOM 5317 C C . MET A 1 673 ? 30.203 -11.086 -18.375 1 44.06 673 MET A C 1
ATOM 5319 O O . MET A 1 673 ? 29.453 -11.32 -19.328 1 44.06 673 MET A O 1
ATOM 5323 N N . GLY A 1 674 ? 30.875 -9.883 -18.328 1 40.78 674 GLY A N 1
ATOM 5324 C CA . GLY A 1 674 ? 30.25 -8.766 -19.016 1 40.78 674 GLY A CA 1
ATOM 5325 C C . GLY A 1 674 ? 28.781 -8.578 -18.625 1 40.78 674 GLY A C 1
ATOM 5326 O O . GLY A 1 674 ? 28.016 -7.984 -19.375 1 40.78 674 GLY A O 1
ATOM 5327 N N . TRP A 1 675 ? 28.453 -9.359 -17.594 1 42.16 675 TRP A N 1
ATOM 5328 C CA . TRP A 1 675 ? 27.047 -9.422 -17.234 1 42.16 675 TRP A CA 1
ATOM 5329 C C . TRP A 1 675 ? 26.703 -8.398 -16.172 1 42.16 675 TRP A C 1
ATOM 5331 O O . TRP A 1 675 ? 27.531 -8.109 -15.289 1 42.16 675 TRP A O 1
ATOM 5341 N N . ASP A 1 676 ? 26.172 -7.297 -16.453 1 40 676 ASP A N 1
ATOM 5342 C CA . ASP A 1 676 ? 25.672 -6.422 -15.398 1 40 676 ASP A CA 1
ATOM 5343 C C . ASP A 1 676 ? 24.594 -7.117 -14.562 1 40 676 ASP A C 1
ATOM 5345 O O . ASP A 1 676 ? 23.547 -7.484 -15.086 1 40 676 ASP A O 1
ATOM 5349 N N . PHE A 1 677 ? 25.156 -7.719 -13.602 1 40 677 PHE A N 1
ATOM 5350 C CA . PHE A 1 677 ? 24.234 -8.352 -12.664 1 40 677 PHE A CA 1
ATOM 5351 C C . PHE A 1 677 ? 23.406 -7.301 -11.945 1 40 677 PHE A C 1
ATOM 5353 O O . PHE A 1 677 ? 23.812 -6.785 -10.898 1 40 677 PHE A O 1
ATOM 5360 N N . ASP A 1 678 ? 23.047 -6.172 -12.625 1 35.97 678 ASP A N 1
ATOM 5361 C CA . ASP A 1 678 ? 22.219 -5.273 -11.828 1 35.97 678 ASP A CA 1
ATOM 5362 C C . ASP A 1 678 ? 20.844 -5.879 -11.578 1 35.97 678 ASP A C 1
ATOM 5364 O O . ASP A 1 678 ? 19.969 -5.832 -12.453 1 35.97 678 ASP A O 1
ATOM 5368 N N . PHE A 1 679 ? 20.812 -6.672 -10.695 1 35.06 679 PHE A N 1
ATOM 5369 C CA . PHE A 1 679 ? 19.516 -7.234 -10.391 1 35.06 679 PHE A CA 1
ATOM 5370 C C . PHE A 1 679 ? 18.5 -6.133 -10.094 1 35.06 679 PHE A C 1
ATOM 5372 O O . PHE A 1 679 ? 17.297 -6.363 -10.148 1 35.06 679 PHE A O 1
ATOM 5379 N N . SER A 1 680 ? 19.078 -4.949 -9.672 1 33.06 680 SER A N 1
ATOM 5380 C CA . SER A 1 680 ? 18.109 -3.936 -9.273 1 33.06 680 SER A CA 1
ATOM 5381 C C . SER A 1 680 ? 17.703 -3.062 -10.453 1 33.06 680 SER A C 1
ATOM 5383 O O . SER A 1 680 ? 16.562 -2.588 -10.523 1 33.06 680 SER A O 1
ATOM 5385 N N . THR A 1 681 ? 18.922 -2.35 -11.375 1 32.16 681 THR A N 1
ATOM 5386 C CA . THR A 1 681 ? 18.781 -1.307 -12.383 1 32.16 681 THR A CA 1
ATOM 5387 C C . THR A 1 681 ? 19.172 -1.828 -13.758 1 32.16 681 THR A C 1
ATOM 5389 O O . THR A 1 681 ? 20.359 -2.064 -14.023 1 32.16 681 THR A O 1
ATOM 5392 N N . MET A 1 682 ? 18.859 -2.525 -14.664 1 28.34 682 MET A N 1
ATOM 5393 C CA . MET A 1 682 ? 19.531 -2.779 -15.93 1 28.34 682 MET A CA 1
ATOM 5394 C C . MET A 1 682 ? 19.734 -1.483 -16.703 1 28.34 682 MET A C 1
ATOM 5396 O O . MET A 1 682 ? 18.766 -0.876 -17.172 1 28.34 682 MET A O 1
ATOM 5400 N N . ASP A 1 683 ? 20.719 -0.626 -16.453 1 24.06 683 ASP A N 1
ATOM 5401 C CA . ASP A 1 683 ? 21.062 0.522 -17.297 1 24.06 683 ASP A CA 1
ATOM 5402 C C . ASP A 1 683 ? 21.734 0.079 -18.578 1 24.06 683 ASP A C 1
ATOM 5404 O O . ASP A 1 683 ? 22.672 -0.717 -18.562 1 24.06 683 ASP A O 1
ATOM 5408 N N . LEU A 1 684 ? 21.25 0.368 -19.844 1 23.23 684 LEU A N 1
ATOM 5409 C CA . LEU A 1 684 ? 21.484 0.228 -21.281 1 23.23 684 LEU A CA 1
ATOM 5410 C C . LEU A 1 684 ? 22.75 0.972 -21.703 1 23.23 684 LEU A C 1
ATOM 5412 O O . LEU A 1 684 ? 23.156 0.913 -22.859 1 23.23 684 LEU A O 1
ATOM 5416 N N . GLU A 1 685 ? 23.422 1.792 -21.109 1 23.72 685 GLU A N 1
ATOM 5417 C CA . GLU A 1 685 ? 24.25 2.678 -21.922 1 23.72 685 GLU A CA 1
ATOM 5418 C C . GLU A 1 685 ? 25.453 1.94 -22.5 1 23.72 685 GLU A C 1
ATOM 5420 O O . GLU A 1 685 ? 26.094 2.412 -23.438 1 23.72 685 GLU A O 1
ATOM 5425 N N . THR A 1 686 ? 25.797 0.853 -22.016 1 24.77 686 THR A N 1
ATOM 5426 C CA . THR A 1 686 ? 27.109 0.427 -22.516 1 24.77 686 THR A CA 1
ATOM 5427 C C . THR A 1 686 ? 26.953 -0.31 -23.844 1 24.77 686 THR A C 1
ATOM 5429 O O . THR A 1 686 ? 27.938 -0.812 -24.391 1 24.77 686 THR A O 1
ATOM 5432 N N . PHE A 1 687 ? 25.781 -0.516 -24.406 1 23.02 687 PHE A N 1
ATOM 5433 C CA . PHE A 1 687 ? 25.797 -1.292 -25.641 1 23.02 687 PHE A CA 1
ATOM 5434 C C . PHE A 1 687 ? 26.375 -0.476 -26.797 1 23.02 687 PHE A C 1
ATOM 5436 O O . PHE A 1 687 ? 26.484 -0.964 -27.922 1 23.02 687 PHE A O 1
ATOM 5443 N N . PHE A 1 688 ? 26.375 0.824 -26.812 1 23.61 688 PHE A N 1
ATOM 5444 C CA . PHE A 1 688 ? 26.562 1.45 -28.125 1 23.61 688 PHE A CA 1
ATOM 5445 C C . PHE A 1 688 ? 28.016 1.293 -28.594 1 23.61 688 PHE A C 1
ATOM 5447 O O . PHE A 1 688 ? 28.359 1.71 -29.703 1 23.61 688 PHE A O 1
ATOM 5454 N N . SER A 1 689 ? 28.922 1.1 -27.828 1 23.03 689 SER A N 1
ATOM 5455 C CA . SER A 1 689 ? 30.156 1.535 -28.469 1 23.03 689 SER A CA 1
ATOM 5456 C C . SER A 1 689 ? 30.688 0.474 -29.422 1 23.03 689 SER A C 1
ATOM 5458 O O . SER A 1 689 ? 31.812 0.586 -29.922 1 23.03 689 SER A O 1
ATOM 5460 N N . ILE A 1 690 ? 30.156 -0.792 -29.516 1 22.41 690 ILE A N 1
ATOM 5461 C CA . ILE A 1 690 ? 31.234 -1.552 -30.156 1 22.41 690 ILE A CA 1
ATOM 5462 C C . ILE A 1 690 ? 31.188 -1.328 -31.672 1 22.41 690 ILE A C 1
ATOM 5464 O O . ILE A 1 690 ? 32.219 -1.246 -32.312 1 22.41 690 ILE A O 1
ATOM 5468 N N . TYR A 1 691 ? 30.172 -1.75 -32.469 1 21.33 691 TYR A N 1
ATOM 5469 C CA . TYR A 1 691 ? 30.547 -2.168 -33.812 1 21.33 691 TYR A CA 1
ATOM 5470 C C . TYR A 1 691 ? 30.828 -0.96 -34.688 1 21.33 691 TYR A C 1
ATOM 5472 O O . TYR A 1 691 ? 30.016 -0.047 -34.812 1 21.33 691 TYR A O 1
ATOM 5480 N N . PRO A 1 692 ? 32.125 -0.795 -35.156 1 23.73 692 PRO A N 1
ATOM 5481 C CA . PRO A 1 692 ? 32.594 0.16 -36.156 1 23.73 692 PRO A CA 1
ATOM 5482 C C . PRO A 1 692 ? 31.812 0.104 -37.469 1 23.73 692 PRO A C 1
ATOM 5484 O O . PRO A 1 692 ? 31.047 -0.839 -37.688 1 23.73 692 PRO A O 1
ATOM 5487 N N . ASN A 1 693 ? 32.156 0.931 -38.469 1 23.53 693 ASN A N 1
ATOM 5488 C CA . ASN A 1 693 ? 31.828 1.41 -39.781 1 23.53 693 ASN A CA 1
ATOM 5489 C C . ASN A 1 693 ? 31.906 0.287 -40.812 1 23.53 693 ASN A C 1
ATOM 5491 O O . ASN A 1 693 ? 32.875 0.178 -41.562 1 23.53 693 ASN A O 1
ATOM 5495 N N . VAL A 1 694 ? 31.5 -0.976 -40.688 1 24.3 694 VAL A N 1
ATOM 5496 C CA . VAL A 1 694 ? 31.797 -1.746 -41.875 1 24.3 694 VAL A CA 1
ATOM 5497 C C . VAL A 1 694 ? 31.016 -1.185 -43.062 1 24.3 694 VAL A C 1
ATOM 5499 O O . VAL A 1 694 ? 29.797 -1.03 -43 1 24.3 694 VAL A O 1
ATOM 5502 N N . GLU A 1 695 ? 31.703 -0.562 -44.031 1 23.66 695 GLU A N 1
ATOM 5503 C CA . GLU A 1 695 ? 31.5 -0.024 -45.375 1 23.66 695 GLU A CA 1
ATOM 5504 C C . GLU A 1 695 ? 30.734 -1.006 -46.25 1 23.66 695 GLU A C 1
ATOM 5506 O O . GLU A 1 695 ? 31.062 -2.191 -46.312 1 23.66 695 GLU A O 1
ATOM 5511 N N . THR A 1 696 ? 29.406 -0.828 -46.375 1 23.69 696 THR A N 1
ATOM 5512 C CA . THR A 1 696 ? 28.625 -1.461 -47.438 1 23.69 696 THR A CA 1
ATOM 5513 C C . THR A 1 696 ? 29.328 -1.323 -48.781 1 23.69 696 THR A C 1
ATOM 5515 O O . THR A 1 696 ? 29.672 -0.214 -49.188 1 23.69 696 THR A O 1
ATOM 5518 N N . PRO A 1 697 ? 30.047 -2.359 -49.281 1 26.41 697 PRO A N 1
ATOM 5519 C CA . PRO A 1 697 ? 30.609 -2.297 -50.656 1 26.41 697 PRO A CA 1
ATOM 5520 C C . PRO A 1 697 ? 29.547 -1.934 -51.688 1 26.41 697 PRO A C 1
ATOM 5522 O O . PRO A 1 697 ? 28.391 -2.33 -51.562 1 26.41 697 PRO A O 1
ATOM 5525 N N . THR A 1 698 ? 29.641 -0.697 -52.25 1 25.39 698 THR A N 1
ATOM 5526 C CA . THR A 1 698 ? 28.969 -0.159 -53.406 1 25.39 698 THR A CA 1
ATOM 5527 C C . THR A 1 698 ? 29.094 -1.109 -54.594 1 25.39 698 THR A C 1
ATOM 5529 O O . THR A 1 698 ? 30.203 -1.315 -55.125 1 25.39 698 THR A O 1
ATOM 5532 N N . VAL A 1 699 ? 28.516 -2.334 -54.562 1 24.5 699 VAL A N 1
ATOM 5533 C CA . VAL A 1 699 ? 28.562 -3.064 -55.844 1 24.5 699 VAL A CA 1
ATOM 5534 C C . VAL A 1 699 ? 28.047 -2.174 -56.969 1 24.5 699 VAL A C 1
ATOM 5536 O O . VAL A 1 699 ? 26.938 -1.651 -56.906 1 24.5 699 VAL A O 1
ATOM 5539 N N . ASN A 1 700 ? 29.047 -1.723 -57.781 1 23.75 700 ASN A N 1
ATOM 5540 C CA . ASN A 1 700 ? 28.969 -1.343 -59.188 1 23.75 700 ASN A CA 1
ATOM 5541 C C . ASN A 1 700 ? 28.328 -2.449 -60.031 1 23.75 700 ASN A C 1
ATOM 5543 O O . ASN A 1 700 ? 28.672 -3.623 -59.875 1 23.75 700 ASN A O 1
ATOM 5547 N N . MET B 1 1 ? 78.688 -6.012 53.812 1 21.45 1 MET B N 1
ATOM 5548 C CA . MET B 1 1 ? 77.5 -5.172 53.875 1 21.45 1 MET B CA 1
ATOM 5549 C C . MET B 1 1 ? 76.625 -5.406 52.656 1 21.45 1 MET B C 1
ATOM 5551 O O . MET B 1 1 ? 77 -5.105 51.531 1 21.45 1 MET B O 1
ATOM 5555 N N . ALA B 1 2 ? 75.75 -6.379 52.75 1 24.66 2 ALA B N 1
ATOM 5556 C CA . ALA B 1 2 ? 75.062 -7.211 51.781 1 24.66 2 ALA B CA 1
ATOM 5557 C C . ALA B 1 2 ? 74 -6.398 51 1 24.66 2 ALA B C 1
ATOM 5559 O O . ALA B 1 2 ? 73.375 -5.508 51.562 1 24.66 2 ALA B O 1
ATOM 5560 N N . GLU B 1 3 ? 74.125 -6.258 49.656 1 23.86 3 GLU B N 1
ATOM 5561 C CA . GLU B 1 3 ? 73.375 -5.488 48.656 1 23.86 3 GLU B CA 1
ATOM 5562 C C . GLU B 1 3 ? 71.875 -5.777 48.75 1 23.86 3 GLU B C 1
ATOM 5564 O O . GLU B 1 3 ? 71.5 -6.941 48.75 1 23.86 3 GLU B O 1
ATOM 5569 N N . ALA B 1 4 ? 71.125 -4.898 49.406 1 30.28 4 ALA B N 1
ATOM 5570 C CA . ALA B 1 4 ? 69.688 -4.91 49.781 1 30.28 4 ALA B CA 1
ATOM 5571 C C . ALA B 1 4 ? 68.812 -5.254 48.562 1 30.28 4 ALA B C 1
ATOM 5573 O O . ALA B 1 4 ? 68.938 -4.613 47.531 1 30.28 4 ALA B O 1
ATOM 5574 N N . THR B 1 5 ? 68.438 -6.5 48.375 1 26.8 5 THR B N 1
ATOM 5575 C CA . THR B 1 5 ? 67.688 -7.156 47.312 1 26.8 5 THR B CA 1
ATOM 5576 C C . THR B 1 5 ? 66.312 -6.484 47.125 1 26.8 5 THR B C 1
ATOM 5578 O O . THR B 1 5 ? 65.562 -6.41 48.062 1 26.8 5 THR B O 1
ATOM 5581 N N . HIS B 1 6 ? 66.188 -5.363 46.344 1 27.39 6 HIS B N 1
ATOM 5582 C CA . HIS B 1 6 ? 65 -4.574 46.031 1 27.39 6 HIS B CA 1
ATOM 5583 C C . HIS B 1 6 ? 63.875 -5.469 45.594 1 27.39 6 HIS B C 1
ATOM 5585 O O . HIS B 1 6 ? 63.969 -6.184 44.594 1 27.39 6 HIS B O 1
ATOM 5591 N N . THR B 1 7 ? 63.094 -6.074 46.562 1 29.81 7 THR B N 1
ATOM 5592 C CA . THR B 1 7 ? 61.969 -6.969 46.312 1 29.81 7 THR B CA 1
ATOM 5593 C C . THR B 1 7 ? 60.938 -6.281 45.438 1 29.81 7 THR B C 1
ATOM 5595 O O . THR B 1 7 ? 60.5 -5.172 45.75 1 29.81 7 THR B O 1
ATOM 5598 N N . PRO B 1 8 ? 60.812 -6.637 44.094 1 31.02 8 PRO B N 1
ATOM 5599 C CA . PRO B 1 8 ? 59.875 -6.016 43.156 1 31.02 8 PRO B CA 1
ATOM 5600 C C . PRO B 1 8 ? 58.438 -5.965 43.688 1 31.02 8 PRO B C 1
ATOM 5602 O O . PRO B 1 8 ? 58 -6.871 44.406 1 31.02 8 PRO B O 1
ATOM 5605 N N . GLN B 1 9 ? 57.906 -4.762 44.062 1 29.56 9 GLN B N 1
ATOM 5606 C CA . GLN B 1 9 ? 56.562 -4.477 44.562 1 29.56 9 GLN B CA 1
ATOM 5607 C C . GLN B 1 9 ? 55.5 -5.199 43.719 1 29.56 9 GLN B C 1
ATOM 5609 O O . GLN B 1 9 ? 55.656 -5.332 42.5 1 29.56 9 GLN B O 1
ATOM 5614 N N . PRO B 1 10 ? 54.688 -6.113 44.406 1 30.17 10 PRO B N 1
ATOM 5615 C CA . PRO B 1 10 ? 53.625 -6.93 43.844 1 30.17 10 PRO B CA 1
ATOM 5616 C C . PRO B 1 10 ? 52.75 -6.145 42.875 1 30.17 10 PRO B C 1
ATOM 5618 O O . PRO B 1 10 ? 52.656 -4.918 42.969 1 30.17 10 PRO B O 1
ATOM 5621 N N . THR B 1 11 ? 52.469 -6.703 41.688 1 31.83 11 THR B N 1
ATOM 5622 C CA . THR B 1 11 ? 51.656 -6.355 40.531 1 31.83 11 THR B CA 1
ATOM 5623 C C . THR B 1 11 ? 50.281 -5.812 40.969 1 31.83 11 THR B C 1
ATOM 5625 O O . THR B 1 11 ? 49.625 -6.391 41.844 1 31.83 11 THR B O 1
ATOM 5628 N N . GLY B 1 12 ? 50.094 -4.449 40.969 1 29.89 12 GLY B N 1
ATOM 5629 C CA . GLY B 1 12 ? 48.875 -3.664 41.219 1 29.89 12 GLY B CA 1
ATOM 5630 C C . GLY B 1 12 ? 47.625 -4.348 40.75 1 29.89 12 GLY B C 1
ATOM 5631 O O . GLY B 1 12 ? 47.625 -5.098 39.75 1 29.89 12 GLY B O 1
ATOM 5632 N N . TRP B 1 13 ? 46.781 -4.754 41.688 1 32.06 13 TRP B N 1
ATOM 5633 C CA . TRP B 1 13 ? 45.438 -5.258 41.531 1 32.06 13 TRP B CA 1
ATOM 5634 C C . TRP B 1 13 ? 44.688 -4.488 40.469 1 32.06 13 TRP B C 1
ATOM 5636 O O . TRP B 1 13 ? 44.781 -3.262 40.375 1 32.06 13 TRP B O 1
ATOM 5646 N N . ARG B 1 14 ? 44.375 -5.074 39.344 1 36.47 14 ARG B N 1
ATOM 5647 C CA . ARG B 1 14 ? 43.5 -4.582 38.281 1 36.47 14 ARG B CA 1
ATOM 5648 C C . ARG B 1 14 ? 42.25 -3.939 38.875 1 36.47 14 ARG B C 1
ATOM 5650 O O . ARG B 1 14 ? 41.5 -4.586 39.594 1 36.47 14 ARG B O 1
ATOM 5657 N N . ILE B 1 15 ? 42.188 -2.822 39.375 1 37.5 15 ILE B N 1
ATOM 5658 C CA . ILE B 1 15 ? 41.062 -1.986 39.812 1 37.5 15 ILE B CA 1
ATOM 5659 C C . ILE B 1 15 ? 39.969 -2.033 38.75 1 37.5 15 ILE B C 1
ATOM 5661 O O . ILE B 1 15 ? 40.031 -1.371 37.719 1 37.5 15 ILE B O 1
ATOM 5665 N N . SER B 1 16 ? 39.562 -3.078 38.156 1 45.09 16 SER B N 1
ATOM 5666 C CA . SER B 1 16 ? 38.5 -3.076 37.188 1 45.09 16 SER B CA 1
ATOM 5667 C C . SER B 1 16 ? 37.188 -2.531 37.781 1 45.09 16 SER B C 1
ATOM 5669 O O . SER B 1 16 ? 36.094 -2.893 37.375 1 45.09 16 SER B O 1
ATOM 5671 N N . LYS B 1 17 ? 37.062 -1.895 39 1 56.53 17 LYS B N 1
ATOM 5672 C CA . LYS B 1 17 ? 35.812 -1.807 39.75 1 56.53 17 LYS B CA 1
ATOM 5673 C C . LYS B 1 17 ? 34.875 -0.776 39.094 1 56.53 17 LYS B C 1
ATOM 5675 O O . LYS B 1 17 ? 35.25 0.393 38.969 1 56.53 17 LYS B O 1
ATOM 5680 N N . ALA B 1 18 ? 34.031 -1.21 38.312 1 69.88 18 ALA B N 1
ATOM 5681 C CA . ALA B 1 18 ? 32.938 -0.328 37.906 1 69.88 18 ALA B CA 1
ATOM 5682 C C . ALA B 1 18 ? 32.031 0.012 39.062 1 69.88 18 ALA B C 1
ATOM 5684 O O . ALA B 1 18 ? 31.781 -0.821 39.938 1 69.88 18 ALA B O 1
ATOM 5685 N N . CYS B 1 19 ? 31.719 1.245 39.281 1 70.62 19 CYS B N 1
ATOM 5686 C CA . CYS B 1 19 ? 30.812 1.68 40.344 1 70.62 19 CYS B CA 1
ATOM 5687 C C . CYS B 1 19 ? 29.422 1.065 40.125 1 70.62 19 CYS B C 1
ATOM 5689 O O . CYS B 1 19 ? 29.141 0.504 39.062 1 70.62 19 CYS B O 1
ATOM 5691 N N . GLN B 1 20 ? 28.656 0.984 41.156 1 68.38 20 GLN B N 1
ATOM 5692 C CA . GLN B 1 20 ? 27.344 0.358 41.125 1 68.38 20 GLN B CA 1
ATOM 5693 C C . GLN B 1 20 ? 26.484 0.947 40.031 1 68.38 20 GLN B C 1
ATOM 5695 O O . GLN B 1 20 ? 25.75 0.22 39.344 1 68.38 20 GLN B O 1
ATOM 5700 N N . GLU B 1 21 ? 26.703 2.186 39.844 1 67.19 21 GLU B N 1
ATOM 5701 C CA . GLU B 1 21 ? 25.922 2.877 38.844 1 67.19 21 GLU B CA 1
ATOM 5702 C C . GLU B 1 21 ? 26.344 2.463 37.438 1 67.19 21 GLU B C 1
ATOM 5704 O O . GLU B 1 21 ? 25.5 2.217 36.562 1 67.19 21 GLU B O 1
ATOM 5709 N N . CYS B 1 22 ? 27.547 2.377 37.281 1 69.81 22 CYS B N 1
ATOM 5710 C CA . CYS B 1 22 ? 28.109 1.976 36 1 69.81 22 CYS B CA 1
ATOM 5711 C C . CYS B 1 22 ? 27.828 0.503 35.719 1 69.81 22 CYS B C 1
ATOM 5713 O O . CYS B 1 22 ? 27.562 0.12 34.562 1 69.81 22 CYS B O 1
ATOM 5715 N N . ARG B 1 23 ? 27.734 -0.319 36.688 1 70.06 23 ARG B N 1
ATOM 5716 C CA . ARG B 1 23 ? 27.438 -1.743 36.594 1 70.06 23 ARG B CA 1
ATOM 5717 C C . ARG B 1 23 ? 25.984 -1.965 36.188 1 70.06 23 ARG B C 1
ATOM 5719 O O . ARG B 1 23 ? 25.688 -2.812 35.344 1 70.06 23 ARG B O 1
ATOM 5726 N N . LYS B 1 24 ? 25.219 -1.229 36.781 1 62.38 24 LYS B N 1
ATOM 5727 C CA . LYS B 1 24 ? 23.797 -1.337 36.469 1 62.38 24 LYS B CA 1
ATOM 5728 C C . LYS B 1 24 ? 23.5 -0.967 35.031 1 62.38 24 LYS B C 1
ATOM 5730 O O . LYS B 1 24 ? 22.609 -1.539 34.406 1 62.38 24 LYS B O 1
ATOM 5735 N N . ARG B 1 25 ? 24.344 -0.16 34.656 1 59.81 25 ARG B N 1
ATOM 5736 C CA . ARG B 1 25 ? 24.109 0.401 33.312 1 59.81 25 ARG B CA 1
ATOM 5737 C C . ARG B 1 25 ? 24.953 -0.306 32.25 1 59.81 25 ARG B C 1
ATOM 5739 O O . ARG B 1 25 ? 24.875 0.027 31.078 1 59.81 25 ARG B O 1
ATOM 5746 N N . LYS B 1 26 ? 25.688 -1.26 32.781 1 58.06 26 LYS B N 1
ATOM 5747 C CA . LYS B 1 26 ? 26.594 -2.059 31.969 1 58.06 26 LYS B CA 1
ATOM 5748 C C . LYS B 1 26 ? 27.453 -1.17 31.078 1 58.06 26 LYS B C 1
ATOM 5750 O O . LYS B 1 26 ? 27.656 -1.475 29.891 1 58.06 26 LYS B O 1
ATOM 5755 N N . ILE B 1 27 ? 27.797 -0.023 31.688 1 65.69 27 ILE B N 1
ATOM 5756 C CA . ILE B 1 27 ? 28.719 0.85 30.984 1 65.69 27 ILE B CA 1
ATOM 5757 C C . ILE B 1 27 ? 30.094 0.775 31.641 1 65.69 27 ILE B C 1
ATOM 5759 O O . ILE B 1 27 ? 30.219 0.368 32.812 1 65.69 27 ILE B O 1
ATOM 5763 N N . LYS B 1 28 ? 31.156 1.091 30.875 1 66.06 28 LYS B N 1
ATOM 5764 C CA . LYS B 1 28 ? 32.531 1.103 31.375 1 66.06 28 LYS B CA 1
ATOM 5765 C C . LYS B 1 28 ? 32.719 2.252 32.375 1 66.06 28 LYS B C 1
ATOM 5767 O O . LYS B 1 28 ? 32.469 3.412 32.031 1 66.06 28 LYS B O 1
ATOM 5772 N N . CYS B 1 29 ? 33 1.969 33.5 1 70.75 29 CYS B N 1
ATOM 5773 C CA . CYS B 1 29 ? 33.312 2.928 34.531 1 70.75 29 CYS B CA 1
ATOM 5774 C C . CYS B 1 29 ? 34.75 3.4 34.438 1 70.75 29 CYS B C 1
ATOM 5776 O O . CYS B 1 29 ? 35.656 2.607 34.156 1 70.75 29 CYS B O 1
ATOM 5778 N N . ASN B 1 30 ? 34.938 4.641 34.438 1 70.31 30 ASN B N 1
ATOM 5779 C CA . ASN B 1 30 ? 36.312 5.129 34.312 1 70.31 30 ASN B CA 1
ATOM 5780 C C . ASN B 1 30 ? 37.094 4.895 35.625 1 70.31 30 ASN B C 1
ATOM 5782 O O . ASN B 1 30 ? 38.281 5.227 35.688 1 70.31 30 ASN B O 1
ATOM 5786 N N . GLY B 1 31 ? 36.531 4.434 36.656 1 70.69 31 GLY B N 1
ATOM 5787 C CA . GLY B 1 31 ? 37.219 4.016 37.875 1 70.69 31 GLY B CA 1
ATOM 5788 C C . GLY B 1 31 ? 37.469 5.16 38.844 1 70.69 31 GLY B C 1
ATOM 5789 O O . GLY B 1 31 ? 38.031 4.949 39.938 1 70.69 31 GLY B O 1
ATOM 5790 N N . SER B 1 32 ? 37.125 6.402 38.406 1 73.75 32 SER B N 1
ATOM 5791 C CA . SER B 1 32 ? 37.344 7.523 39.312 1 73.75 32 SER B CA 1
ATOM 5792 C C . SER B 1 32 ? 36.25 7.598 40.375 1 73.75 32 SER B C 1
ATOM 5794 O O . SER B 1 32 ? 35.188 7.004 40.219 1 73.75 32 SER B O 1
ATOM 5796 N N . ASN B 1 33 ? 36.531 7.996 41.625 1 70.44 33 ASN B N 1
ATOM 5797 C CA . ASN B 1 33 ? 35.594 8.227 42.688 1 70.44 33 ASN B CA 1
ATOM 5798 C C . ASN B 1 33 ? 35.438 9.719 43 1 70.44 33 ASN B C 1
ATOM 5800 O O . ASN B 1 33 ? 36.281 10.297 43.688 1 70.44 33 ASN B O 1
ATOM 5804 N N . PRO B 1 34 ? 34.25 10.375 42.344 1 74.81 34 PRO B N 1
ATOM 5805 C CA . PRO B 1 34 ? 33.125 9.789 41.625 1 74.81 34 PRO B CA 1
ATOM 5806 C C . PRO B 1 34 ? 33.406 9.57 40.125 1 74.81 34 PRO B C 1
ATOM 5808 O O . PRO B 1 34 ? 34.219 10.297 39.562 1 74.81 34 PRO B O 1
ATOM 5811 N N . CYS B 1 35 ? 32.844 8.445 39.656 1 72.88 35 CYS B N 1
ATOM 5812 C CA . CYS B 1 35 ? 33.125 8.141 38.281 1 72.88 35 CYS B CA 1
ATOM 5813 C C . CYS B 1 35 ? 32.5 9.172 37.344 1 72.88 35 CYS B C 1
ATOM 5815 O O . CYS B 1 35 ? 31.625 9.945 37.781 1 72.88 35 CYS B O 1
ATOM 5817 N N . LYS B 1 36 ? 33.031 9.203 36.188 1 68.31 36 LYS B N 1
ATOM 5818 C CA . LYS B 1 36 ? 32.562 10.188 35.219 1 68.31 36 LYS B CA 1
ATOM 5819 C C . LYS B 1 36 ? 31.047 10.125 35.094 1 68.31 36 LYS B C 1
ATOM 5821 O O . LYS B 1 36 ? 30.375 11.164 35.031 1 68.31 36 LYS B O 1
ATOM 5826 N N . THR B 1 37 ? 30.562 9.039 35.125 1 69.88 37 THR B N 1
ATOM 5827 C CA . THR B 1 37 ? 29.141 8.82 34.969 1 69.88 37 THR B CA 1
ATOM 5828 C C . THR B 1 37 ? 28.391 9.344 36.188 1 69.88 37 THR B C 1
ATOM 5830 O O . THR B 1 37 ? 27.359 10.016 36.062 1 69.88 37 THR B O 1
ATOM 5833 N N . CYS B 1 38 ? 28.938 9.039 37.281 1 68.06 38 CYS B N 1
ATOM 5834 C CA . CYS B 1 38 ? 28.328 9.484 38.531 1 68.06 38 CYS B CA 1
ATOM 5835 C C . CYS B 1 38 ? 28.453 10.992 38.688 1 68.06 38 CYS B C 1
ATOM 5837 O O . CYS B 1 38 ? 27.547 11.641 39.219 1 68.06 38 CYS B O 1
ATOM 5839 N N . GLN B 1 39 ? 29.484 11.562 38.188 1 68.81 39 GLN B N 1
ATOM 5840 C CA . GLN B 1 39 ? 29.672 13.008 38.219 1 68.81 39 GLN B CA 1
ATOM 5841 C C . GLN B 1 39 ? 28.688 13.727 37.312 1 68.81 39 GLN B C 1
ATOM 5843 O O . GLN B 1 39 ? 28.078 14.727 37.719 1 68.81 39 GLN B O 1
ATOM 5848 N N . LEU B 1 40 ? 28.578 13.055 36.25 1 66 40 LEU B N 1
ATOM 5849 C CA . LEU B 1 40 ? 27.688 13.672 35.25 1 66 40 LEU B CA 1
ATOM 5850 C C . LEU B 1 40 ? 26.234 13.57 35.719 1 66 40 LEU B C 1
ATOM 5852 O O . LEU B 1 40 ? 25.438 14.469 35.438 1 66 40 LEU B O 1
ATOM 5856 N N . ARG B 1 41 ? 26.062 12.539 36.438 1 63.59 41 ARG B N 1
ATOM 5857 C CA . ARG B 1 41 ? 24.703 12.258 36.844 1 63.59 41 ARG B CA 1
ATOM 5858 C C . ARG B 1 41 ? 24.438 12.789 38.25 1 63.59 41 ARG B C 1
ATOM 5860 O O . ARG B 1 41 ? 23.344 12.641 38.781 1 63.59 41 ARG B O 1
ATOM 5867 N N . SER B 1 42 ? 25.469 13.367 38.812 1 62.5 42 SER B N 1
ATOM 5868 C CA . SER B 1 42 ? 25.453 13.836 40.188 1 62.5 42 SER B CA 1
ATOM 5869 C C . SER B 1 42 ? 24.875 12.781 41.125 1 62.5 42 SER B C 1
ATOM 5871 O O . SER B 1 42 ? 24.047 13.086 41.969 1 62.5 42 SER B O 1
ATOM 5873 N N . THR B 1 43 ? 25.203 11.609 40.844 1 65.69 43 THR B N 1
ATOM 5874 C CA . THR B 1 43 ? 24.812 10.516 41.719 1 65.69 43 THR B CA 1
ATOM 5875 C C . THR B 1 43 ? 26 10.062 42.562 1 65.69 43 THR B C 1
ATOM 5877 O O . THR B 1 43 ? 27.156 10.266 42.188 1 65.69 43 THR B O 1
ATOM 5880 N N . PRO B 1 44 ? 25.688 9.562 43.844 1 68.38 44 PRO B N 1
ATOM 5881 C CA . PRO B 1 44 ? 26.797 9.023 44.656 1 68.38 44 PRO B CA 1
ATOM 5882 C C . PRO B 1 44 ? 27.5 7.852 43.969 1 68.38 44 PRO B C 1
ATOM 5884 O O . PRO B 1 44 ? 26.828 6.961 43.438 1 68.38 44 PRO B O 1
ATOM 5887 N N . CYS B 1 45 ? 28.641 7.91 43.719 1 69.94 45 CYS B N 1
ATOM 5888 C CA . CYS B 1 45 ? 29.5 6.895 43.125 1 69.94 45 CYS B CA 1
ATOM 5889 C C . CYS B 1 45 ? 29.922 5.855 44.125 1 69.94 45 CYS B C 1
ATOM 5891 O O . CYS B 1 45 ? 30.812 6.113 44.969 1 69.94 45 CYS B O 1
ATOM 5893 N N . ILE B 1 46 ? 29.141 4.758 44.312 1 74.31 46 ILE B N 1
ATOM 5894 C CA . ILE B 1 46 ? 29.422 3.744 45.312 1 74.31 46 ILE B CA 1
ATOM 5895 C C . ILE B 1 46 ? 30.094 2.537 44.656 1 74.31 46 ILE B C 1
ATOM 5897 O O . ILE B 1 46 ? 29.562 1.973 43.719 1 74.31 46 ILE B O 1
ATOM 5901 N N . TYR B 1 47 ? 31.281 2.291 45 1 68.75 47 TYR B N 1
ATOM 5902 C CA . TYR B 1 47 ? 32 1.098 44.562 1 68.75 47 TYR B CA 1
ATOM 5903 C C . TYR B 1 47 ? 31.812 -0.05 45.562 1 68.75 47 TYR B C 1
ATOM 5905 O O . TYR B 1 47 ? 31.875 0.149 46.75 1 68.75 47 TYR B O 1
ATOM 5913 N N . ARG B 1 48 ? 31.172 -1.135 45.094 1 59.5 48 ARG B N 1
ATOM 5914 C CA . ARG B 1 48 ? 31.047 -2.275 46 1 59.5 48 ARG B CA 1
ATOM 5915 C C . ARG B 1 48 ? 32.406 -2.795 46.438 1 59.5 48 ARG B C 1
ATOM 5917 O O . ARG B 1 48 ? 33.344 -2.83 45.625 1 59.5 48 ARG B O 1
ATOM 5924 N N . ASP B 1 49 ? 32.656 -2.895 47.719 1 51.28 49 ASP B N 1
ATOM 5925 C CA . ASP B 1 49 ? 33.906 -3.449 48.281 1 51.28 49 ASP B CA 1
ATOM 5926 C C . ASP B 1 49 ? 34.062 -4.918 47.906 1 51.28 49 ASP B C 1
ATOM 5928 O O . ASP B 1 49 ? 35.156 -5.453 47.938 1 51.28 49 ASP B O 1
ATOM 5932 N N . VAL B 1 50 ? 32.969 -5.738 48.031 1 46.78 50 VAL B N 1
ATOM 5933 C CA . VAL B 1 50 ? 33.188 -7.184 48.031 1 46.78 50 VAL B CA 1
ATOM 5934 C C . VAL B 1 50 ? 33.125 -7.699 46.594 1 46.78 50 VAL B C 1
ATOM 5936 O O . VAL B 1 50 ? 32.188 -7.441 45.875 1 46.78 50 VAL B O 1
ATOM 5939 N N . ILE B 1 51 ? 34.281 -7.969 46.125 1 41.41 51 ILE B N 1
ATOM 5940 C CA . ILE B 1 51 ? 34.406 -8.695 44.875 1 41.41 51 ILE B CA 1
ATOM 5941 C C . ILE B 1 51 ? 33.719 -10.062 45 1 41.41 51 ILE B C 1
ATOM 5943 O O . ILE B 1 51 ? 33.938 -10.766 46 1 41.41 51 ILE B O 1
ATOM 5947 N N . ARG B 1 52 ? 32.656 -10.297 44.406 1 41.03 52 ARG B N 1
ATOM 5948 C CA . ARG B 1 52 ? 32.156 -11.656 44.438 1 41.03 52 ARG B CA 1
ATOM 5949 C C . ARG B 1 52 ? 33.219 -12.672 44.094 1 41.03 52 ARG B C 1
ATOM 5951 O O . ARG B 1 52 ? 33.875 -12.562 43.062 1 41.03 52 ARG B O 1
ATOM 5958 N N . GLN B 1 53 ? 33.875 -13.328 45.094 1 35.06 53 GLN B N 1
ATOM 5959 C CA . GLN B 1 53 ? 34.75 -14.461 44.844 1 35.06 53 GLN B CA 1
ATOM 5960 C C . GLN B 1 53 ? 34.062 -15.578 44.094 1 35.06 53 GLN B C 1
ATOM 5962 O O . GLN B 1 53 ? 33.031 -16.109 44.562 1 35.06 53 GLN B O 1
ATOM 5967 N N . ARG B 1 54 ? 34.25 -15.664 42.875 1 34.69 54 ARG B N 1
ATOM 5968 C CA . ARG B 1 54 ? 33.812 -16.844 42.156 1 34.69 54 ARG B CA 1
ATOM 5969 C C . ARG B 1 54 ? 34.531 -18.094 42.656 1 34.69 54 ARG B C 1
ATOM 5971 O O . ARG B 1 54 ? 35.75 -18.141 42.688 1 34.69 54 ARG B O 1
ATOM 5978 N N . LYS B 1 55 ? 34.031 -19.031 43.531 1 31.39 55 LYS B N 1
ATOM 5979 C CA . LYS B 1 55 ? 34.531 -20.359 43.906 1 31.39 55 LYS B CA 1
ATOM 5980 C C . LYS B 1 55 ? 35.125 -21.094 42.688 1 31.39 55 LYS B C 1
ATOM 5982 O O . LYS B 1 55 ? 34.469 -21.203 41.656 1 31.39 55 LYS B O 1
ATOM 5987 N N . ARG B 1 56 ? 36.344 -21.375 42.688 1 30.17 56 ARG B N 1
ATOM 5988 C CA . ARG B 1 56 ? 37 -22.281 41.75 1 30.17 56 ARG B CA 1
ATOM 5989 C C . ARG B 1 56 ? 36.406 -23.688 41.844 1 30.17 56 ARG B C 1
ATOM 5991 O O . ARG B 1 56 ? 36.406 -24.281 42.906 1 30.17 56 ARG B O 1
ATOM 5998 N N . LYS B 1 57 ? 35.625 -24.312 41.094 1 31.16 57 LYS B N 1
ATOM 5999 C CA . LYS B 1 57 ? 35.281 -25.734 41.094 1 31.16 57 LYS B CA 1
ATOM 6000 C C . LYS B 1 57 ? 36.531 -26.625 41.125 1 31.16 57 LYS B C 1
ATOM 6002 O O . LYS B 1 57 ? 37.406 -26.484 40.312 1 31.16 57 LYS B O 1
ATOM 6007 N N . HIS B 1 58 ? 37.094 -27.172 42.188 1 23.31 58 HIS B N 1
ATOM 6008 C CA . HIS B 1 58 ? 38.125 -28.188 42.375 1 23.31 58 HIS B CA 1
ATOM 6009 C C . HIS B 1 58 ? 37.938 -29.359 41.438 1 23.31 58 HIS B C 1
ATOM 6011 O O . HIS B 1 58 ? 36.844 -29.906 41.312 1 23.31 58 HIS B O 1
ATOM 6017 N N . GLN B 1 59 ? 38.969 -29.781 40.562 1 26.14 59 GLN B N 1
ATOM 6018 C CA . GLN B 1 59 ? 39.156 -30.922 39.656 1 26.14 59 GLN B CA 1
ATOM 6019 C C . GLN B 1 59 ? 39.469 -32.188 40.406 1 26.14 59 GLN B C 1
ATOM 6021 O O . GLN B 1 59 ? 40.594 -32.406 40.844 1 26.14 59 GLN B O 1
ATOM 6026 N N . GLY B 1 60 ? 38.875 -32.812 41.5 1 26.38 60 GLY B N 1
ATOM 6027 C CA . GLY B 1 60 ? 39.25 -34.062 42.156 1 26.38 60 GLY B CA 1
ATOM 6028 C C . GLY B 1 60 ? 39.625 -35.156 41.156 1 26.38 60 GLY B C 1
ATOM 6029 O O . GLY B 1 60 ? 39.281 -35.062 39.969 1 26.38 60 GLY B O 1
ATOM 6030 N N . PRO B 1 61 ? 40.562 -36.156 41.625 1 24.52 61 PRO B N 1
ATOM 6031 C CA . PRO B 1 61 ? 41.25 -37.25 40.906 1 24.52 61 PRO B CA 1
ATOM 6032 C C . PRO B 1 61 ? 40.281 -38.125 40.125 1 24.52 61 PRO B C 1
ATOM 6034 O O . PRO B 1 61 ? 39.094 -38.219 40.469 1 24.52 61 PRO B O 1
ATOM 6037 N N . ARG B 1 62 ? 40.781 -38.719 39.031 1 25.41 62 ARG B N 1
ATOM 6038 C CA . ARG B 1 62 ? 40.219 -39.594 38 1 25.41 62 ARG B CA 1
ATOM 6039 C C . ARG B 1 62 ? 40.156 -41.031 38.5 1 25.41 62 ARG B C 1
ATOM 6041 O O . ARG B 1 62 ? 41.156 -41.75 38.469 1 25.41 62 ARG B O 1
ATOM 6048 N N . ASP B 1 63 ? 39.938 -41.594 39.688 1 24.08 63 ASP B N 1
ATOM 6049 C CA . ASP B 1 63 ? 39.938 -43.031 39.969 1 24.08 63 ASP B CA 1
ATOM 6050 C C . ASP B 1 63 ? 39.5 -43.844 38.75 1 24.08 63 ASP B C 1
ATOM 6052 O O . ASP B 1 63 ? 38.781 -43.312 37.875 1 24.08 63 ASP B O 1
ATOM 6056 N N . SER B 1 64 ? 40.062 -45.281 38.594 1 23.92 64 SER B N 1
ATOM 6057 C CA . SER B 1 64 ? 40.188 -46.312 37.562 1 23.92 64 SER B CA 1
ATOM 6058 C C . SER B 1 64 ? 38.844 -46.75 37.062 1 23.92 64 SER B C 1
ATOM 6060 O O . SER B 1 64 ? 38.719 -47.781 36.375 1 23.92 64 SER B O 1
ATOM 6062 N N . ASP B 1 65 ? 37.938 -46.25 37.156 1 22.83 65 ASP B N 1
ATOM 6063 C CA . ASP B 1 65 ? 36.562 -46.719 37.062 1 22.83 65 ASP B CA 1
ATOM 6064 C C . ASP B 1 65 ? 36.375 -47.656 35.844 1 22.83 65 ASP B C 1
ATOM 6066 O O . ASP B 1 65 ? 36.844 -47.344 34.75 1 22.83 65 ASP B O 1
ATOM 6070 N N . ALA B 1 66 ? 36.406 -49.188 36.156 1 22.5 66 ALA B N 1
ATOM 6071 C CA . ALA B 1 66 ? 36.062 -50.406 35.438 1 22.5 66 ALA B CA 1
ATOM 6072 C C . ALA B 1 66 ? 35.219 -50.156 34.219 1 22.5 66 ALA B C 1
ATOM 6074 O O . ALA B 1 66 ? 34.406 -49.188 34.188 1 22.5 66 ALA B O 1
ATOM 6075 N N . PHE B 1 67 ? 35.469 -50.875 33.031 1 24.44 67 PHE B N 1
ATOM 6076 C CA . PHE B 1 67 ? 35.219 -50.781 31.594 1 24.44 67 PHE B CA 1
ATOM 6077 C C . PHE B 1 67 ? 33.719 -50.969 31.312 1 24.44 67 PHE B C 1
ATOM 6079 O O . PHE B 1 67 ? 33.312 -51.156 30.156 1 24.44 67 PHE B O 1
ATOM 6086 N N . GLU B 1 68 ? 33.062 -51.469 32.375 1 22.97 68 GLU B N 1
ATOM 6087 C CA . GLU B 1 68 ? 31.797 -52.156 32.125 1 22.97 68 GLU B CA 1
ATOM 6088 C C . GLU B 1 68 ? 31.062 -51.5 30.953 1 22.97 68 GLU B C 1
ATOM 6090 O O . GLU B 1 68 ? 31.031 -50.281 30.812 1 22.97 68 GLU B O 1
ATOM 6095 N N . SER B 1 69 ? 30.766 -52.438 29.859 1 23.19 69 SER B N 1
ATOM 6096 C CA . SER B 1 69 ? 30.422 -52.281 28.453 1 23.19 69 SER B CA 1
ATOM 6097 C C . SER B 1 69 ? 29.266 -51.281 28.266 1 23.19 69 SER B C 1
ATOM 6099 O O . SER B 1 69 ? 28.141 -51.688 27.969 1 23.19 69 SER B O 1
ATOM 6101 N N . ASP B 1 70 ? 29.266 -50.406 28.891 1 22.38 70 ASP B N 1
ATOM 6102 C CA . ASP B 1 70 ? 28.125 -49.625 29.328 1 22.38 70 ASP B CA 1
ATOM 6103 C C . ASP B 1 70 ? 27.281 -49.188 28.141 1 22.38 70 ASP B C 1
ATOM 6105 O O . ASP B 1 70 ? 27.797 -48.594 27.188 1 22.38 70 ASP B O 1
ATOM 6109 N N . GLY B 1 71 ? 26.25 -49.969 27.797 1 22.05 71 GLY B N 1
ATOM 6110 C CA . GLY B 1 71 ? 25.312 -50.062 26.688 1 22.05 71 GLY B CA 1
ATOM 6111 C C . GLY B 1 71 ? 24.922 -48.688 26.141 1 22.05 71 GLY B C 1
ATOM 6112 O O . GLY B 1 71 ? 24.359 -47.875 26.875 1 22.05 71 GLY B O 1
ATOM 6113 N N . ALA B 1 72 ? 25.656 -48.125 25.297 1 22.28 72 ALA B N 1
ATOM 6114 C CA . ALA B 1 72 ? 25.891 -46.875 24.609 1 22.28 72 ALA B CA 1
ATOM 6115 C C . ALA B 1 72 ? 24.594 -46.25 24.125 1 22.28 72 ALA B C 1
ATOM 6117 O O . ALA B 1 72 ? 24.125 -46.562 23.031 1 22.28 72 ALA B O 1
ATOM 6118 N N . THR B 1 73 ? 23.594 -46.406 24.859 1 21.31 73 THR B N 1
ATOM 6119 C CA . THR B 1 73 ? 22.219 -46.156 24.5 1 21.31 73 THR B CA 1
ATOM 6120 C C . THR B 1 73 ? 22.078 -44.812 23.766 1 21.31 73 THR B C 1
ATOM 6122 O O . THR B 1 73 ? 22.719 -43.844 24.141 1 21.31 73 THR B O 1
ATOM 6125 N N . ARG B 1 74 ? 21.516 -44.844 22.531 1 20.55 74 ARG B N 1
ATOM 6126 C CA . ARG B 1 74 ? 21.344 -44.031 21.344 1 20.55 74 ARG B CA 1
ATOM 6127 C C . ARG B 1 74 ? 20.875 -42.625 21.734 1 20.55 74 ARG B C 1
ATOM 6129 O O . ARG B 1 74 ? 19.844 -42.469 22.375 1 20.55 74 ARG B O 1
ATOM 6136 N N . SER B 1 75 ? 21.672 -41.75 21.953 1 22.88 75 SER B N 1
ATOM 6137 C CA . SER B 1 75 ? 21.719 -40.344 22.438 1 22.88 75 SER B CA 1
ATOM 6138 C C . SER B 1 75 ? 20.625 -39.5 21.797 1 22.88 75 SER B C 1
ATOM 6140 O O . SER B 1 75 ? 20.609 -39.312 20.578 1 22.88 75 SER B O 1
ATOM 6142 N N . GLU B 1 76 ? 19.438 -39.656 22.219 1 22.41 76 GLU B N 1
ATOM 6143 C CA . GLU B 1 76 ? 18.125 -39.219 21.781 1 22.41 76 GLU B CA 1
ATOM 6144 C C . GLU B 1 76 ? 18.109 -37.719 21.516 1 22.41 76 GLU B C 1
ATOM 6146 O O . GLU B 1 76 ? 17.922 -36.906 22.438 1 22.41 76 GLU B O 1
ATOM 6151 N N . TYR B 1 77 ? 19.031 -37.094 20.984 1 21.83 77 TYR B N 1
ATOM 6152 C CA . TYR B 1 77 ? 19.672 -35.844 20.594 1 21.83 77 TYR B CA 1
ATOM 6153 C C . TYR B 1 77 ? 18.672 -34.906 19.922 1 21.83 77 TYR B C 1
ATOM 6155 O O . TYR B 1 77 ? 19.047 -33.844 19.422 1 21.83 77 TYR B O 1
ATOM 6163 N N . GLY B 1 78 ? 17.828 -35.469 19.172 1 20.77 78 GLY B N 1
ATOM 6164 C CA . GLY B 1 78 ? 17.062 -34.938 18.078 1 20.77 78 GLY B CA 1
ATOM 6165 C C . GLY B 1 78 ? 16.156 -33.781 18.5 1 20.77 78 GLY B C 1
ATOM 6166 O O . GLY B 1 78 ? 15.258 -33.375 17.75 1 20.77 78 GLY B O 1
ATOM 6167 N N . ALA B 1 79 ? 15.875 -33.844 19.672 1 22.41 79 ALA B N 1
ATOM 6168 C CA . ALA B 1 79 ? 14.805 -33 20.188 1 22.41 79 ALA B CA 1
ATOM 6169 C C . ALA B 1 79 ? 15.125 -31.531 20 1 22.41 79 ALA B C 1
ATOM 6171 O O . ALA B 1 79 ? 16.172 -31.047 20.453 1 22.41 79 ALA B O 1
ATOM 6172 N N . GLY B 1 80 ? 14.57 -31.062 19.047 1 21.8 80 GLY B N 1
ATOM 6173 C CA . GLY B 1 80 ? 14.781 -29.766 18.391 1 21.8 80 GLY B CA 1
ATOM 6174 C C . GLY B 1 80 ? 14.984 -28.641 19.375 1 21.8 80 GLY B C 1
ATOM 6175 O O . GLY B 1 80 ? 14.266 -28.531 20.375 1 21.8 80 GLY B O 1
ATOM 6176 N N . GLN B 1 81 ? 16.188 -28.453 19.781 1 24.25 81 GLN B N 1
ATOM 6177 C CA . GLN B 1 81 ? 16.578 -27.328 20.609 1 24.25 81 GLN B CA 1
ATOM 6178 C C . GLN B 1 81 ? 15.57 -26.188 20.516 1 24.25 81 GLN B C 1
ATOM 6180 O O . GLN B 1 81 ? 15.25 -25.719 19.422 1 24.25 81 GLN B O 1
ATOM 6185 N N . GLN B 1 82 ? 14.68 -26.172 21.469 1 23.11 82 GLN B N 1
ATOM 6186 C CA . GLN B 1 82 ? 13.727 -25.109 21.719 1 23.11 82 GLN B CA 1
ATOM 6187 C C . GLN B 1 82 ? 14.328 -23.734 21.422 1 23.11 82 GLN B C 1
ATOM 6189 O O . GLN B 1 82 ? 15.43 -23.422 21.891 1 23.11 82 GLN B O 1
ATOM 6194 N N . SER B 1 83 ? 14.289 -23.453 20.219 1 24.38 83 SER B N 1
ATOM 6195 C CA . SER B 1 83 ? 14.789 -22.125 19.844 1 24.38 83 SER B CA 1
ATOM 6196 C C . SER B 1 83 ? 14.797 -21.188 21.031 1 24.38 83 SER B C 1
ATOM 6198 O O . SER B 1 83 ? 13.875 -21.188 21.844 1 24.38 83 SER B O 1
ATOM 6200 N N . PRO B 1 84 ? 15.984 -21.047 21.625 1 26.89 84 PRO B N 1
ATOM 6201 C CA . PRO B 1 84 ? 15.984 -20.203 22.812 1 26.89 84 PRO B CA 1
ATOM 6202 C C . PRO B 1 84 ? 14.766 -19.281 22.891 1 26.89 84 PRO B C 1
ATOM 6204 O O . PRO B 1 84 ? 14.266 -18.828 21.859 1 26.89 84 PRO B O 1
ATOM 6207 N N . ASP B 1 85 ? 13.891 -19.578 23.797 1 25.67 85 ASP B N 1
ATOM 6208 C CA . ASP B 1 85 ? 12.789 -18.719 24.234 1 25.67 85 ASP B CA 1
ATOM 6209 C C . ASP B 1 85 ? 13.109 -17.25 24 1 25.67 85 ASP B C 1
ATOM 6211 O O . ASP B 1 85 ? 14.195 -16.781 24.344 1 25.67 85 ASP B O 1
ATOM 6215 N N . LEU B 1 86 ? 12.875 -16.859 22.906 1 27.12 86 LEU B N 1
ATOM 6216 C CA . LEU B 1 86 ? 13.023 -15.406 22.828 1 27.12 86 LEU B CA 1
ATOM 6217 C C . LEU B 1 86 ? 12.906 -14.773 24.219 1 27.12 86 LEU B C 1
ATOM 6219 O O . LEU B 1 86 ? 12 -15.109 24.984 1 27.12 86 LEU B O 1
ATOM 6223 N N . PRO B 1 87 ? 14.07 -14.594 24.891 1 27.8 87 PRO B N 1
ATOM 6224 C CA . PRO B 1 87 ? 13.875 -14.117 26.266 1 27.8 87 PRO B CA 1
ATOM 6225 C C . PRO B 1 87 ? 12.5 -13.508 26.484 1 27.8 87 PRO B C 1
ATOM 6227 O O . PRO B 1 87 ? 11.898 -12.961 25.547 1 27.8 87 PRO B O 1
ATOM 6230 N N . PRO B 1 88 ? 11.734 -14.117 27.375 1 28.8 88 PRO B N 1
ATOM 6231 C CA . PRO B 1 88 ? 10.43 -13.484 27.609 1 28.8 88 PRO B CA 1
ATOM 6232 C C . PRO B 1 88 ? 10.461 -11.969 27.422 1 28.8 88 PRO B C 1
ATOM 6234 O O . PRO B 1 88 ? 11.445 -11.32 27.781 1 28.8 88 PRO B O 1
ATOM 6237 N N . ARG B 1 89 ? 9.875 -11.516 26.531 1 28.72 89 ARG B N 1
ATOM 6238 C CA . ARG B 1 89 ? 9.742 -10.062 26.484 1 28.72 89 ARG B CA 1
ATOM 6239 C C . ARG B 1 89 ? 9.578 -9.484 27.891 1 28.72 89 ARG B C 1
ATOM 6241 O O . ARG B 1 89 ? 8.656 -9.844 28.609 1 28.72 89 ARG B O 1
ATOM 6248 N N . ARG B 1 90 ? 10.609 -9.195 28.641 1 28.5 90 ARG B N 1
ATOM 6249 C CA . ARG B 1 90 ? 10.648 -8.578 29.969 1 28.5 90 ARG B CA 1
ATOM 6250 C C . ARG B 1 90 ? 9.422 -7.707 30.203 1 28.5 90 ARG B C 1
ATOM 6252 O O . ARG B 1 90 ? 8.922 -7.062 29.281 1 28.5 90 ARG B O 1
ATOM 6259 N N . ASN B 1 91 ? 8.719 -7.855 31.312 1 28.84 91 ASN B N 1
ATOM 6260 C CA . ASN B 1 91 ? 7.566 -7.168 31.875 1 28.84 91 ASN B CA 1
ATOM 6261 C C . ASN B 1 91 ? 7.633 -5.664 31.625 1 28.84 91 ASN B C 1
ATOM 6263 O O . ASN B 1 91 ? 8.586 -5.004 32.031 1 28.84 91 ASN B O 1
ATOM 6267 N N . PRO B 1 92 ? 7.094 -5.066 30.609 1 32.38 92 PRO B N 1
ATOM 6268 C CA . PRO B 1 92 ? 7.309 -3.625 30.469 1 32.38 92 PRO B CA 1
ATOM 6269 C C . PRO B 1 92 ? 7.004 -2.854 31.75 1 32.38 92 PRO B C 1
ATOM 6271 O O . PRO B 1 92 ? 5.918 -2.994 32.312 1 32.38 92 PRO B O 1
ATOM 6274 N N . SER B 1 93 ? 7.762 -2.682 32.719 1 29.91 93 SER B N 1
ATOM 6275 C CA . SER B 1 93 ? 7.684 -1.76 33.875 1 29.91 93 SER B CA 1
ATOM 6276 C C . SER B 1 93 ? 6.828 -0.542 33.531 1 29.91 93 SER B C 1
ATOM 6278 O O . SER B 1 93 ? 6.539 -0.287 32.344 1 29.91 93 SER B O 1
ATOM 6280 N N . GLY B 1 94 ? 6.48 0.487 34.531 1 33.44 94 GLY B N 1
ATOM 6281 C CA . GLY B 1 94 ? 5.664 1.69 34.531 1 33.44 94 GLY B CA 1
ATOM 6282 C C . GLY B 1 94 ? 5.918 2.578 33.312 1 33.44 94 GLY B C 1
ATOM 6283 O O . GLY B 1 94 ? 6.664 3.555 33.406 1 33.44 94 GLY B O 1
ATOM 6284 N N . ASN B 1 95 ? 6.051 2.309 32.062 1 37.06 95 ASN B N 1
ATOM 6285 C CA . ASN B 1 95 ? 6.809 2.711 30.875 1 37.06 95 ASN B CA 1
ATOM 6286 C C . ASN B 1 95 ? 6.145 3.881 30.156 1 37.06 95 ASN B C 1
ATOM 6288 O O . ASN B 1 95 ? 4.969 3.805 29.797 1 37.06 95 ASN B O 1
ATOM 6292 N N . TYR B 1 96 ? 6.406 5.211 30.422 1 40.66 96 TYR B N 1
ATOM 6293 C CA . TYR B 1 96 ? 6.004 6.41 29.688 1 40.66 96 TYR B CA 1
ATOM 6294 C C . TYR B 1 96 ? 6.062 6.176 28.188 1 40.66 96 TYR B C 1
ATOM 6296 O O . TYR B 1 96 ? 7.117 5.836 27.641 1 40.66 96 TYR B O 1
ATOM 6304 N N . THR B 1 97 ? 5.105 5.789 27.484 1 50.47 97 THR B N 1
ATOM 6305 C CA . THR B 1 97 ? 5.066 5.633 26.031 1 50.47 97 THR B CA 1
ATOM 6306 C C . THR B 1 97 ? 4.957 6.992 25.344 1 50.47 97 THR B C 1
ATOM 6308 O O . THR B 1 97 ? 3.996 7.73 25.578 1 50.47 97 THR B O 1
ATOM 6311 N N . ILE B 1 98 ? 6.09 7.82 24.906 1 55.19 98 ILE B N 1
ATOM 6312 C CA . ILE B 1 98 ? 6.129 9.117 24.25 1 55.19 98 ILE B CA 1
ATOM 6313 C C . ILE B 1 98 ? 5.461 9.023 22.875 1 55.19 98 ILE B C 1
ATOM 6315 O O . ILE B 1 98 ? 4.992 10.023 22.328 1 55.19 98 ILE B O 1
ATOM 6319 N N . ASN B 1 99 ? 5.305 7.871 22.328 1 60.69 99 ASN B N 1
ATOM 6320 C CA . ASN B 1 99 ? 4.824 7.742 20.953 1 60.69 99 ASN B CA 1
ATOM 6321 C C . ASN B 1 99 ? 3.475 7.031 20.906 1 60.69 99 ASN B C 1
ATOM 6323 O O . ASN B 1 99 ? 3.352 5.977 20.281 1 60.69 99 ASN B O 1
ATOM 6327 N N . ASN B 1 100 ? 2.547 7.812 21.469 1 77.12 100 ASN B N 1
ATOM 6328 C CA . ASN B 1 100 ? 1.251 7.145 21.531 1 77.12 100 ASN B CA 1
ATOM 6329 C C . ASN B 1 100 ? 0.448 7.355 20.25 1 77.12 100 ASN B C 1
ATOM 6331 O O . ASN B 1 100 ? 0.532 8.414 19.625 1 77.12 100 ASN B O 1
ATOM 6335 N N . SER B 1 101 ? -0.173 6.328 19.891 1 88.75 101 SER B N 1
ATOM 6336 C CA . SER B 1 101 ? -1.144 6.34 18.797 1 88.75 101 SER B CA 1
ATOM 6337 C C . SER B 1 101 ? -2.57 6.406 19.328 1 88.75 101 SER B C 1
ATOM 6339 O O . SER B 1 101 ? -2.805 6.203 20.516 1 88.75 101 SER B O 1
ATOM 6341 N N . VAL B 1 102 ? -3.459 6.879 18.516 1 93 102 VAL B N 1
ATOM 6342 C CA . VAL B 1 102 ? -4.836 7.051 18.969 1 93 102 VAL B CA 1
ATOM 6343 C C . VAL B 1 102 ? -5.789 6.332 18.016 1 93 102 VAL B C 1
ATOM 6345 O O . VAL B 1 102 ? -5.5 6.191 16.828 1 93 102 VAL B O 1
ATOM 6348 N N . SER B 1 103 ? -6.848 5.809 18.547 1 92.62 103 SER B N 1
ATOM 6349 C CA . SER B 1 103 ? -7.922 5.191 17.766 1 92.62 103 SER B CA 1
ATOM 6350 C C . SER B 1 103 ? -9.289 5.641 18.266 1 92.62 103 SER B C 1
ATOM 6352 O O . SER B 1 103 ? -9.43 6.082 19.406 1 92.62 103 SER B O 1
ATOM 6354 N N . ALA B 1 104 ? -10.258 5.652 17.375 1 93 104 ALA B N 1
ATOM 6355 C CA . ALA B 1 104 ? -11.625 6 17.75 1 93 104 ALA B CA 1
ATOM 6356 C C . ALA B 1 104 ? -12.633 5.32 16.828 1 93 104 ALA B C 1
ATOM 6358 O O . ALA B 1 104 ? -12.289 4.902 15.711 1 93 104 ALA B O 1
ATOM 6359 N N . THR B 1 105 ? -13.797 5.137 17.328 1 90.69 105 THR B N 1
ATOM 6360 C CA . THR B 1 105 ? -14.875 4.5 16.578 1 90.69 105 THR B CA 1
ATOM 6361 C C . THR B 1 105 ? -16.078 5.434 16.469 1 90.69 105 THR B C 1
ATOM 6363 O O . THR B 1 105 ? -16.406 6.145 17.422 1 90.69 105 THR B O 1
ATOM 6366 N N . HIS B 1 106 ? -16.609 5.527 15.297 1 90 106 HIS B N 1
ATOM 6367 C CA . HIS B 1 106 ? -17.828 6.289 15.039 1 90 106 HIS B CA 1
ATOM 6368 C C . HIS B 1 106 ? -18.906 5.402 14.438 1 90 106 HIS B C 1
ATOM 6370 O O . HIS B 1 106 ? -18.656 4.688 13.469 1 90 106 HIS B O 1
ATOM 6376 N N . VAL B 1 107 ? -20.062 5.414 14.992 1 86.44 107 VAL B N 1
ATOM 6377 C CA . VAL B 1 107 ? -21.172 4.59 14.516 1 86.44 107 VAL B CA 1
ATOM 6378 C C . VAL B 1 107 ? -22.328 5.484 14.047 1 86.44 107 VAL B C 1
ATOM 6380 O O . VAL B 1 107 ? -22.938 6.191 14.852 1 86.44 107 VAL B O 1
ATOM 6383 N N . GLU B 1 108 ? -22.531 5.594 12.75 1 81.25 108 GLU B N 1
ATOM 6384 C CA . GLU B 1 108 ? -23.672 6.32 12.203 1 81.25 108 GLU B CA 1
ATOM 6385 C C . GLU B 1 108 ? -24.891 5.406 12.039 1 81.25 108 GLU B C 1
ATOM 6387 O O . GLU B 1 108 ? -26.016 5.801 12.359 1 81.25 108 GLU B O 1
ATOM 6392 N N . SER B 1 109 ? -24.641 4.293 11.438 1 80.81 109 SER B N 1
ATOM 6393 C CA . SER B 1 109 ? -25.609 3.211 11.25 1 80.81 109 SER B CA 1
ATOM 6394 C C . SER B 1 109 ? -24.938 1.848 11.391 1 80.81 109 SER B C 1
ATOM 6396 O O . SER B 1 109 ? -23.703 1.753 11.445 1 80.81 109 SER B O 1
ATOM 6398 N N . PRO B 1 110 ? -25.734 0.926 11.555 1 75.38 110 PRO B N 1
ATOM 6399 C CA . PRO B 1 110 ? -25.125 -0.397 11.711 1 75.38 110 PRO B CA 1
ATOM 6400 C C . PRO B 1 110 ? -24.219 -0.765 10.539 1 75.38 110 PRO B C 1
ATOM 6402 O O . PRO B 1 110 ? -23.25 -1.504 10.711 1 75.38 110 PRO B O 1
ATOM 6405 N N . SER B 1 111 ? -24.516 -0.227 9.43 1 78.19 111 SER B N 1
ATOM 6406 C CA . SER B 1 111 ? -23.719 -0.547 8.25 1 78.19 111 SER B CA 1
ATOM 6407 C C . SER B 1 111 ? -22.562 0.434 8.086 1 78.19 111 SER B C 1
ATOM 6409 O O . SER B 1 111 ? -21.641 0.195 7.297 1 78.19 111 SER B O 1
ATOM 6411 N N . CYS B 1 112 ? -22.594 1.476 8.906 1 81 112 CYS B N 1
ATOM 6412 C CA . CYS B 1 112 ? -21.578 2.514 8.766 1 81 112 CYS B CA 1
ATOM 6413 C C . CYS B 1 112 ? -20.828 2.734 10.07 1 81 112 CYS B C 1
ATOM 6415 O O . CYS B 1 112 ? -20.969 3.787 10.695 1 81 112 CYS B O 1
ATOM 6417 N N . LYS B 1 113 ? -20.234 1.753 10.453 1 87 113 LYS B N 1
ATOM 6418 C CA . LYS B 1 113 ? -19.312 1.835 11.578 1 87 113 LYS B CA 1
ATOM 6419 C C . LYS B 1 113 ? -17.875 2.059 11.102 1 87 113 LYS B C 1
ATOM 6421 O O . LYS B 1 113 ? -17.328 1.241 10.359 1 87 113 LYS B O 1
ATOM 6426 N N . VAL B 1 114 ? -17.312 3.188 11.555 1 91.31 114 VAL B N 1
ATOM 6427 C CA . VAL B 1 114 ? -15.984 3.539 11.102 1 91.31 114 VAL B CA 1
ATOM 6428 C C . VAL B 1 114 ? -15 3.488 12.273 1 91.31 114 VAL B C 1
ATOM 6430 O O . VAL B 1 114 ? -15.25 4.082 13.32 1 91.31 114 VAL B O 1
ATOM 6433 N N . GLN B 1 115 ? -14.008 2.736 12.125 1 92.25 115 GLN B N 1
ATOM 6434 C CA . GLN B 1 115 ? -12.914 2.643 13.086 1 92.25 115 GLN B CA 1
ATOM 6435 C C . GLN B 1 115 ? -11.602 3.129 12.469 1 92.25 115 GLN B C 1
ATOM 6437 O O . GLN B 1 115 ? -11.148 2.588 11.461 1 92.25 115 GLN B O 1
ATOM 6442 N N . LEU B 1 116 ? -11.047 4.098 13.148 1 95.25 116 LEU B N 1
ATOM 6443 C CA . LEU B 1 116 ? -9.836 4.672 12.562 1 95.25 116 LEU B CA 1
ATOM 6444 C C . LEU B 1 116 ? -8.703 4.723 13.586 1 95.25 116 LEU B C 1
ATOM 6446 O O . LEU B 1 116 ? -8.953 4.812 14.789 1 95.25 116 LEU B O 1
ATOM 6450 N N . TYR B 1 117 ? -7.539 4.656 13.023 1 94.88 117 TYR B N 1
ATOM 6451 C CA . TYR B 1 117 ? -6.285 4.711 13.766 1 94.88 117 TYR B CA 1
ATOM 6452 C C . TYR B 1 117 ? -5.367 5.797 13.211 1 94.88 117 TYR B C 1
ATOM 6454 O O . TYR B 1 117 ? -5.262 5.969 11.992 1 94.88 117 TYR B O 1
ATOM 6462 N N . TYR B 1 118 ? -4.758 6.551 14.125 1 96.19 118 TYR B N 1
ATOM 6463 C CA . TYR B 1 118 ? -3.723 7.516 13.773 1 96.19 118 TYR B CA 1
ATOM 6464 C C . TYR B 1 118 ? -2.496 7.34 14.664 1 96.19 118 TYR B C 1
ATOM 6466 O O . TYR B 1 118 ? -2.619 7.172 15.875 1 96.19 118 TYR B O 1
ATOM 6474 N N . GLY B 1 119 ? -1.312 7.391 14.055 1 93.56 119 GLY B N 1
ATOM 6475 C CA . GLY B 1 119 ? -0.064 7.098 14.742 1 93.56 119 GLY B CA 1
ATOM 6476 C C . GLY B 1 119 ? 0.454 8.266 15.562 1 93.56 119 GLY B C 1
ATOM 6477 O O . GLY B 1 119 ? -0.232 9.281 15.711 1 93.56 119 GLY B O 1
ATOM 6478 N N . SER B 1 120 ? 1.651 8.18 16.016 1 90.25 120 SER B N 1
ATOM 6479 C CA . SER B 1 120 ? 2.219 9.109 16.984 1 90.25 120 SER B CA 1
ATOM 6480 C C . SER B 1 120 ? 2.576 10.445 16.328 1 90.25 120 SER B C 1
ATOM 6482 O O . SER B 1 120 ? 2.586 11.477 17 1 90.25 120 SER B O 1
ATOM 6484 N N . THR B 1 121 ? 2.859 10.414 15.102 1 93.62 121 THR B N 1
ATOM 6485 C CA . THR B 1 121 ? 3.256 11.656 14.445 1 93.62 121 THR B CA 1
ATOM 6486 C C . THR B 1 121 ? 2.031 12.484 14.07 1 93.62 121 THR B C 1
ATOM 6488 O O . THR B 1 121 ? 2.16 13.633 13.648 1 93.62 121 THR B O 1
ATOM 6491 N N . SER B 1 122 ? 0.867 11.914 14.32 1 95.06 122 SER B N 1
ATOM 6492 C CA . SER B 1 122 ? -0.354 12.602 13.906 1 95.06 122 SER B CA 1
ATOM 6493 C C . SER B 1 122 ? -0.675 13.766 14.836 1 95.06 122 SER B C 1
ATOM 6495 O O . SER B 1 122 ? -0.266 13.773 15.992 1 95.06 122 SER B O 1
ATOM 6497 N N . HIS B 1 123 ? -1.394 14.648 14.219 1 92.88 123 HIS B N 1
ATOM 6498 C CA . HIS B 1 123 ? -1.931 15.789 14.961 1 92.88 123 HIS B CA 1
ATOM 6499 C C . HIS B 1 123 ? -2.887 15.328 16.062 1 92.88 123 HIS B C 1
ATOM 6501 O O . HIS B 1 123 ? -2.932 15.914 17.141 1 92.88 123 HIS B O 1
ATOM 6507 N N . PHE B 1 124 ? -3.553 14.297 15.883 1 95.25 124 PHE B N 1
ATOM 6508 C CA . PHE B 1 124 ? -4.551 13.766 16.812 1 95.25 124 PHE B CA 1
ATOM 6509 C C . PHE B 1 124 ? -3.885 13.211 18.062 1 95.25 124 PHE B C 1
ATOM 6511 O O . PHE B 1 124 ? -4.438 13.312 19.156 1 95.25 124 PHE B O 1
ATOM 6518 N N . ALA B 1 125 ? -2.746 12.648 17.844 1 93.44 125 ALA B N 1
ATOM 6519 C CA . ALA B 1 125 ? -2.004 12.117 18.984 1 93.44 125 ALA B CA 1
ATOM 6520 C C . ALA B 1 125 ? -1.592 13.227 19.938 1 93.44 125 ALA B C 1
ATOM 6522 O O . ALA B 1 125 ? -1.685 13.07 21.156 1 93.44 125 ALA B O 1
ATOM 6523 N N . LEU B 1 126 ? -1.162 14.32 19.406 1 93.81 126 LEU B N 1
ATOM 6524 C CA . LEU B 1 126 ? -0.783 15.453 20.234 1 93.81 126 LEU B CA 1
ATOM 6525 C C . LEU B 1 126 ? -2 16.031 20.953 1 93.81 126 LEU B C 1
ATOM 6527 O O . LEU B 1 126 ? -1.931 16.375 22.125 1 93.81 126 LEU B O 1
ATOM 6531 N N . MET B 1 127 ? -3.047 16.188 20.219 1 94.56 127 MET B N 1
ATOM 6532 C CA . MET B 1 127 ? -4.281 16.703 20.812 1 94.56 127 MET B CA 1
ATOM 6533 C C . MET B 1 127 ? -4.727 15.836 21.984 1 94.56 127 MET B C 1
ATOM 6535 O O . MET B 1 127 ? -5.191 16.359 23 1 94.56 127 MET B O 1
ATOM 6539 N N . HIS B 1 128 ? -4.531 14.578 21.781 1 93 128 HIS B N 1
ATOM 6540 C CA . HIS B 1 128 ? -4.926 13.656 22.844 1 93 128 HIS B CA 1
ATOM 6541 C C . HIS B 1 128 ? -4.023 13.797 24.062 1 93 128 HIS B C 1
ATOM 6543 O O . HIS B 1 128 ? -4.484 13.664 25.203 1 93 128 HIS B O 1
ATOM 6549 N N . GLU B 1 129 ? -2.785 14 23.844 1 90.94 129 GLU B N 1
ATOM 6550 C CA . GLU B 1 129 ? -1.861 14.258 24.938 1 90.94 129 GLU B CA 1
ATOM 6551 C C . GLU B 1 129 ? -2.27 15.5 25.734 1 90.94 129 GLU B C 1
ATOM 6553 O O . GLU B 1 129 ? -2.188 15.516 26.953 1 90.94 129 GLU B O 1
ATOM 6558 N N . ILE B 1 130 ? -2.605 16.469 25.047 1 93.25 130 ILE B N 1
ATOM 6559 C CA . ILE B 1 130 ? -3.035 17.719 25.672 1 93.25 130 ILE B CA 1
ATOM 6560 C C . ILE B 1 130 ? -4.316 17.484 26.469 1 93.25 130 ILE B C 1
ATOM 6562 O O . ILE B 1 130 ? -4.453 17.969 27.594 1 93.25 130 ILE B O 1
ATOM 6566 N N . TYR B 1 131 ? -5.199 16.766 25.875 1 93.06 131 TYR B N 1
ATOM 6567 C CA . TYR B 1 131 ? -6.441 16.422 26.562 1 93.06 131 TYR B CA 1
ATOM 6568 C C . TYR B 1 131 ? -6.156 15.703 27.875 1 93.06 131 TYR B C 1
ATOM 6570 O O . TYR B 1 131 ? -6.75 16.016 28.906 1 93.06 131 TYR B O 1
ATOM 6578 N N . ARG B 1 132 ? -5.312 14.766 27.859 1 87.5 132 ARG B N 1
ATOM 6579 C CA . ARG B 1 132 ? -4.961 14 29.047 1 87.5 132 ARG B CA 1
ATOM 6580 C C . ARG B 1 132 ? -4.418 14.914 30.141 1 87.5 132 ARG B C 1
ATOM 6582 O O . ARG B 1 132 ? -4.766 14.758 31.312 1 87.5 132 ARG B O 1
ATOM 6589 N N . ASP B 1 133 ? -3.643 15.812 29.734 1 87.44 133 ASP B N 1
ATOM 6590 C CA . ASP B 1 133 ? -3.021 16.719 30.688 1 87.44 133 ASP B CA 1
ATOM 6591 C C . ASP B 1 133 ? -4.043 17.719 31.25 1 87.44 133 ASP B C 1
ATOM 6593 O O . ASP B 1 133 ? -3.938 18.141 32.406 1 87.44 133 ASP B O 1
ATOM 6597 N N . LEU B 1 134 ? -4.938 18.062 30.469 1 88.69 134 LEU B N 1
ATOM 6598 C CA . LEU B 1 134 ? -5.98 18.984 30.922 1 88.69 134 LEU B CA 1
ATOM 6599 C C . LEU B 1 134 ? -6.914 18.297 31.906 1 88.69 134 LEU B C 1
ATOM 6601 O O . LEU B 1 134 ? -7.367 18.922 32.875 1 88.69 134 LEU B O 1
ATOM 6605 N N . VAL B 1 135 ? -7.16 17 31.672 1 84.62 135 VAL B N 1
ATOM 6606 C CA . VAL B 1 135 ? -8.086 16.266 32.531 1 84.62 135 VAL B CA 1
ATOM 6607 C C . VAL B 1 135 ? -7.363 15.789 33.781 1 84.62 135 VAL B C 1
ATOM 6609 O O . VAL B 1 135 ? -7.941 15.773 34.875 1 84.62 135 VAL B O 1
ATOM 6612 N N . SER B 1 136 ? -6.148 15.234 33.594 1 72.56 136 SER B N 1
ATOM 6613 C CA . SER B 1 136 ? -5.379 14.758 34.75 1 72.56 136 SER B CA 1
ATOM 6614 C C . SER B 1 136 ? -5.137 15.883 35.75 1 72.56 136 SER B C 1
ATOM 6616 O O . SER B 1 136 ? -5.117 15.648 36.938 1 72.56 136 SER B O 1
ATOM 6618 N N . ASN B 1 137 ? -4.867 16.953 35.281 1 59.66 137 ASN B N 1
ATOM 6619 C CA . ASN B 1 137 ? -4.684 18.109 36.156 1 59.66 137 ASN B CA 1
ATOM 6620 C C . ASN B 1 137 ? -5.938 18.391 36.969 1 59.66 137 ASN B C 1
ATOM 6622 O O . ASN B 1 137 ? -5.855 18.938 38.094 1 59.66 137 ASN B O 1
ATOM 6626 N N . GLN B 1 138 ? -7.02 17.875 36.438 1 49.72 138 GLN B N 1
ATOM 6627 C CA . GLN B 1 138 ? -8.266 18.062 37.188 1 49.72 138 GLN B CA 1
ATOM 6628 C C . GLN B 1 138 ? -8.539 16.891 38.125 1 49.72 138 GLN B C 1
ATOM 6630 O O . GLN B 1 138 ? -9.203 17.062 39.125 1 49.72 138 GLN B O 1
ATOM 6635 N N . MET B 1 139 ? -8.117 15.625 37.656 1 47.09 139 MET B N 1
ATOM 6636 C CA . MET B 1 139 ? -8.312 14.445 38.5 1 47.09 139 MET B CA 1
ATOM 6637 C C . MET B 1 139 ? -7 13.703 38.719 1 47.09 139 MET B C 1
ATOM 6639 O O . MET B 1 139 ? -6.578 12.914 37.875 1 47.09 139 MET B O 1
ATOM 6643 N N . PRO B 1 140 ? -6.32 14.023 39.844 1 43.97 140 PRO B N 1
ATOM 6644 C CA . PRO B 1 140 ? -5.055 13.375 40.219 1 43.97 140 PRO B CA 1
ATOM 6645 C C . PRO B 1 140 ? -5.184 11.859 40.344 1 43.97 140 PRO B C 1
ATOM 6647 O O . PRO B 1 140 ? -6.152 11.359 40.906 1 43.97 140 PRO B O 1
ATOM 6650 N N . GLY B 1 141 ? -4.59 10.852 39.438 1 40.78 141 GLY B N 1
ATOM 6651 C CA . GLY B 1 141 ? -4.523 9.414 39.625 1 40.78 141 GLY B CA 1
ATOM 6652 C C . GLY B 1 141 ? -4.969 8.617 38.406 1 40.78 141 GLY B C 1
ATOM 6653 O O . GLY B 1 141 ? -5.172 7.406 38.5 1 40.78 141 GLY B O 1
ATOM 6654 N N . LEU B 1 142 ? -5.605 9.148 37.594 1 42.59 142 LEU B N 1
ATOM 6655 C CA . LEU B 1 142 ? -6.168 8.281 36.562 1 42.59 142 LEU B CA 1
ATOM 6656 C C . LEU B 1 142 ? -5.066 7.512 35.844 1 42.59 142 LEU B C 1
ATOM 6658 O O . LEU B 1 142 ? -4.184 8.117 35.219 1 42.59 142 LEU B O 1
ATOM 6662 N N . GLU B 1 143 ? -4.762 6.352 36.438 1 41.5 143 GLU B N 1
ATOM 6663 C CA . GLU B 1 143 ? -3.781 5.41 35.906 1 41.5 143 GLU B CA 1
ATOM 6664 C C . GLU B 1 143 ? -4.039 5.113 34.438 1 41.5 143 GLU B C 1
ATOM 6666 O O . GLU B 1 143 ? -5.164 4.789 34.062 1 41.5 143 GLU B O 1
ATOM 6671 N N . LYS B 1 144 ? -3.254 5.566 33.562 1 48.44 144 LYS B N 1
ATOM 6672 C CA . LYS B 1 144 ? -3.258 5.508 32.094 1 48.44 144 LYS B CA 1
ATOM 6673 C C . LYS B 1 144 ? -3.156 4.066 31.609 1 48.44 144 LYS B C 1
ATOM 6675 O O . LYS B 1 144 ? -2.254 3.328 32 1 48.44 144 LYS B O 1
ATOM 6680 N N . PRO B 1 145 ? -4.172 3.344 31.188 1 47.12 145 PRO B N 1
ATOM 6681 C CA . PRO B 1 145 ? -4.023 1.974 30.688 1 47.12 145 PRO B CA 1
ATOM 6682 C C . PRO B 1 145 ? -2.879 1.829 29.688 1 47.12 145 PRO B C 1
ATOM 6684 O O . PRO B 1 145 ? -2.709 2.682 28.812 1 47.12 145 PRO B O 1
ATOM 6687 N N . PRO B 1 146 ? -1.765 1.031 29.938 1 47.34 146 PRO B N 1
ATOM 6688 C CA . PRO B 1 146 ? -0.522 0.76 29.219 1 47.34 146 PRO B CA 1
ATOM 6689 C C . PRO B 1 146 ? -0.767 0.251 27.797 1 47.34 146 PRO B C 1
ATOM 6691 O O . PRO B 1 146 ? -1.197 -0.89 27.609 1 47.34 146 PRO B O 1
ATOM 6694 N N . GLY B 1 147 ? -1.633 0.968 26.781 1 56.25 147 GLY B N 1
ATOM 6695 C CA . GLY B 1 147 ? -1.664 0.35 25.469 1 56.25 147 GLY B CA 1
ATOM 6696 C C . GLY B 1 147 ? -1.081 1.232 24.375 1 56.25 147 GLY B C 1
ATOM 6697 O O . GLY B 1 147 ? -0.953 2.445 24.562 1 56.25 147 GLY B O 1
ATOM 6698 N N . GLU B 1 148 ? -0.352 0.666 23.406 1 63.94 148 GLU B N 1
ATOM 6699 C CA . GLU B 1 148 ? 0.223 1.346 22.25 1 63.94 148 GLU B CA 1
ATOM 6700 C C . GLU B 1 148 ? -0.812 2.229 21.547 1 63.94 148 GLU B C 1
ATOM 6702 O O . GLU B 1 148 ? -0.469 3.27 20.984 1 63.94 148 GLU B O 1
ATOM 6707 N N . VAL B 1 149 ? -2.064 1.852 21.719 1 73.88 149 VAL B N 1
ATOM 6708 C CA . VAL B 1 149 ? -3.145 2.582 21.062 1 73.88 149 VAL B CA 1
ATOM 6709 C C . VAL B 1 149 ? -4.168 3.031 22.109 1 73.88 149 VAL B C 1
ATOM 6711 O O . VAL B 1 149 ? -4.645 2.225 22.906 1 73.88 149 VAL B O 1
ATOM 6714 N N . GLU B 1 150 ? -4.441 4.355 22.156 1 79.88 150 GLU B N 1
ATOM 6715 C CA . GLU B 1 150 ? -5.391 4.91 23.125 1 79.88 150 GLU B CA 1
ATOM 6716 C C . GLU B 1 150 ? -6.699 5.309 22.438 1 79.88 150 GLU B C 1
ATOM 6718 O O . GLU B 1 150 ? -6.703 5.691 21.281 1 79.88 150 GLU B O 1
ATOM 6723 N N . GLU B 1 151 ? -7.734 5.199 23.219 1 82.94 151 GLU B N 1
ATOM 6724 C CA . GLU B 1 151 ? -9.031 5.629 22.703 1 82.94 151 GLU B CA 1
ATOM 6725 C C . GLU B 1 151 ? -9.18 7.145 22.781 1 82.94 151 GLU B C 1
ATOM 6727 O O . GLU B 1 151 ? -9.062 7.734 23.859 1 82.94 151 GLU B O 1
ATOM 6732 N N . ALA B 1 152 ? -9.438 7.766 21.703 1 89.12 152 ALA B N 1
ATOM 6733 C CA . ALA B 1 152 ? -9.383 9.219 21.609 1 89.12 152 ALA B CA 1
ATOM 6734 C C . ALA B 1 152 ? -10.789 9.812 21.578 1 89.12 152 ALA B C 1
ATOM 6736 O O . ALA B 1 152 ? -10.961 11.016 21.344 1 89.12 152 ALA B O 1
ATOM 6737 N N . ARG B 1 153 ? -11.82 9.109 21.844 1 88.5 153 ARG B N 1
ATOM 6738 C CA . ARG B 1 153 ? -13.188 9.586 21.719 1 88.5 153 ARG B CA 1
ATOM 6739 C C . ARG B 1 153 ? -13.422 10.836 22.562 1 88.5 153 ARG B C 1
ATOM 6741 O O . ARG B 1 153 ? -13.977 11.828 22.078 1 88.5 153 ARG B O 1
ATOM 6748 N N . ALA B 1 154 ? -12.984 10.852 23.766 1 89.5 154 ALA B N 1
ATOM 6749 C CA . ALA B 1 154 ? -13.219 11.953 24.672 1 89.5 154 ALA B CA 1
ATOM 6750 C C . ALA B 1 154 ? -12.477 13.211 24.234 1 89.5 154 ALA B C 1
ATOM 6752 O O . ALA B 1 154 ? -13.008 14.32 24.297 1 89.5 154 ALA B O 1
ATOM 6753 N N . SER B 1 155 ? -11.289 13.031 23.828 1 92.44 155 SER B N 1
ATOM 6754 C CA . SER B 1 155 ? -10.5 14.164 23.359 1 92.44 155 SER B CA 1
ATOM 6755 C C . SER B 1 155 ? -11.109 14.781 22.094 1 92.44 155 SER B C 1
ATOM 6757 O O . SER B 1 155 ? -11.156 16 21.953 1 92.44 155 SER B O 1
ATOM 6759 N N . LEU B 1 156 ? -11.578 13.961 21.219 1 92.88 156 LEU B N 1
ATOM 6760 C CA . LEU B 1 156 ? -12.172 14.43 19.969 1 92.88 156 LEU B CA 1
ATOM 6761 C C . LEU B 1 156 ? -13.453 15.211 20.234 1 92.88 156 LEU B C 1
ATOM 6763 O O . LEU B 1 156 ? -13.75 16.188 19.547 1 92.88 156 LEU B O 1
ATOM 6767 N N . ASP B 1 157 ? -14.156 14.789 21.188 1 91.38 157 ASP B N 1
ATOM 6768 C CA . ASP B 1 157 ? -15.391 15.477 21.547 1 91.38 157 ASP B CA 1
ATOM 6769 C C . ASP B 1 157 ? -15.102 16.812 22.219 1 91.38 157 ASP B C 1
ATOM 6771 O O . ASP B 1 157 ? -15.742 17.828 21.906 1 91.38 157 ASP B O 1
ATOM 6775 N N . MET B 1 158 ? -14.164 16.781 23.062 1 92.12 158 MET B N 1
ATOM 6776 C CA . MET B 1 158 ? -13.828 18.016 23.766 1 92.12 158 MET B CA 1
ATOM 6777 C C . MET B 1 158 ? -13.383 19.094 22.781 1 92.12 158 MET B C 1
ATOM 6779 O O . MET B 1 158 ? -13.773 20.25 22.906 1 92.12 158 MET B O 1
ATOM 6783 N N . PHE B 1 159 ? -12.625 18.703 21.844 1 93.44 159 PHE B N 1
ATOM 6784 C CA . PHE B 1 159 ? -12.039 19.688 20.938 1 93.44 159 PHE B CA 1
ATOM 6785 C C . PHE B 1 159 ? -12.875 19.828 19.672 1 93.44 159 PHE B C 1
ATOM 6787 O O . PHE B 1 159 ? -12.484 20.531 18.75 1 93.44 159 PHE B O 1
ATOM 6794 N N . SER B 1 160 ? -13.977 19.125 19.547 1 90 160 SER B N 1
ATOM 6795 C CA . SER B 1 160 ? -14.875 19.156 18.406 1 90 160 SER B CA 1
ATOM 6796 C C . SER B 1 160 ? -14.133 18.812 17.109 1 90 160 SER B C 1
ATOM 6798 O O . SER B 1 160 ? -14.273 19.516 16.109 1 90 160 SER B O 1
ATOM 6800 N N . PHE B 1 161 ? -13.32 17.812 17.219 1 93.06 161 PHE B N 1
ATOM 6801 C CA . PHE B 1 161 ? -12.469 17.453 16.094 1 93.06 161 PHE B CA 1
ATOM 6802 C C . PHE B 1 161 ? -12.922 16.141 15.484 1 93.06 161 PHE B C 1
ATOM 6804 O O . PHE B 1 161 ? -12.211 15.562 14.656 1 93.06 161 PHE B O 1
ATOM 6811 N N . ARG B 1 162 ? -14.094 15.68 15.812 1 91.12 162 ARG B N 1
ATOM 6812 C CA . ARG B 1 162 ? -14.609 14.398 15.336 1 91.12 162 ARG B CA 1
ATOM 6813 C C . ARG B 1 162 ? -14.812 14.414 13.82 1 91.12 162 ARG B C 1
ATOM 6815 O O . ARG B 1 162 ? -14.523 13.43 13.141 1 91.12 162 ARG B O 1
ATOM 6822 N N . ARG B 1 163 ? -15.203 15.484 13.352 1 89.75 163 ARG B N 1
ATOM 6823 C CA . ARG B 1 163 ? -15.492 15.594 11.922 1 89.75 163 ARG B CA 1
ATOM 6824 C C . ARG B 1 163 ? -14.219 15.445 11.094 1 89.75 163 ARG B C 1
ATOM 6826 O O . ARG B 1 163 ? -14.234 14.82 10.039 1 89.75 163 ARG B O 1
ATOM 6833 N N . ILE B 1 164 ? -13.141 16.031 11.516 1 92.69 164 ILE B N 1
ATOM 6834 C CA . ILE B 1 164 ? -11.875 15.938 10.805 1 92.69 164 ILE B CA 1
ATOM 6835 C C . ILE B 1 164 ? -11.273 14.547 10.984 1 92.69 164 ILE B C 1
ATOM 6837 O O . ILE B 1 164 ? -10.719 13.977 10.047 1 92.69 164 ILE B O 1
ATOM 6841 N N . PHE B 1 165 ? -11.484 14.008 12.156 1 94.38 165 PHE B N 1
ATOM 6842 C CA . PHE B 1 165 ? -10.938 12.695 12.477 1 94.38 165 PHE B CA 1
ATOM 6843 C C . PHE B 1 165 ? -11.539 11.617 11.586 1 94.38 165 PHE B C 1
ATOM 6845 O O . PHE B 1 165 ? -10.82 10.758 11.062 1 94.38 165 PHE B O 1
ATOM 6852 N N . PHE B 1 166 ? -12.836 11.641 11.344 1 91.94 166 PHE B N 1
ATOM 6853 C CA . PHE B 1 166 ? -13.539 10.602 10.609 1 91.94 166 PHE B CA 1
ATOM 6854 C C . PHE B 1 166 ? -13.836 11.055 9.18 1 91.94 166 PHE B C 1
ATOM 6856 O O . PHE B 1 166 ? -14.172 10.234 8.32 1 91.94 166 PHE B O 1
ATOM 6863 N N . GLY B 1 167 ? -13.727 12.297 8.891 1 86.25 167 GLY B N 1
ATOM 6864 C CA . GLY B 1 167 ? -14.016 12.805 7.559 1 86.25 167 GLY B CA 1
ATOM 6865 C C . GLY B 1 167 ? -15.5 12.922 7.273 1 86.25 167 GLY B C 1
ATOM 6866 O O . GLY B 1 167 ? -15.938 12.734 6.133 1 86.25 167 GLY B O 1
ATOM 6867 N N . THR B 1 168 ? -16.344 12.945 8.195 1 70.31 168 THR B N 1
ATOM 6868 C CA . THR B 1 168 ? -17.781 13 8 1 70.31 168 THR B CA 1
ATOM 6869 C C . THR B 1 168 ? -18.219 14.383 7.52 1 70.31 168 THR B C 1
ATOM 6871 O O . THR B 1 168 ? -17.734 15.398 8.023 1 70.31 168 THR B O 1
ATOM 6874 N N . PRO B 1 169 ? -18.906 14.242 6.285 1 58.81 169 PRO B N 1
ATOM 6875 C CA . PRO B 1 169 ? -19.344 15.555 5.793 1 58.81 169 PRO B CA 1
ATOM 6876 C C . PRO B 1 169 ? -20.344 16.219 6.723 1 58.81 169 PRO B C 1
ATOM 6878 O O . PRO B 1 169 ? -20.969 15.555 7.555 1 58.81 169 PRO B O 1
ATOM 6881 N N . ASP B 1 170 ? -20.312 17.484 6.793 1 49.78 170 ASP B N 1
ATOM 6882 C CA . ASP B 1 170 ? -21.328 18.25 7.512 1 49.78 170 ASP B CA 1
ATOM 6883 C C . ASP B 1 170 ? -22.734 17.891 7.039 1 49.78 170 ASP B C 1
ATOM 6885 O O . ASP B 1 170 ? -22.922 17.531 5.879 1 49.78 170 ASP B O 1
ATOM 6889 N N . LYS B 1 171 ? -23.562 17.328 7.875 1 48.59 171 LYS B N 1
ATOM 6890 C CA . LYS B 1 171 ? -24.969 16.953 7.676 1 48.59 171 LYS B CA 1
ATOM 6891 C C . LYS B 1 171 ? -25.562 17.719 6.504 1 48.59 171 LYS B C 1
ATOM 6893 O O . LYS B 1 171 ? -26.422 17.203 5.781 1 48.59 171 LYS B O 1
ATOM 6898 N N . THR B 1 172 ? -25.25 18.891 6.398 1 41.44 172 THR B N 1
ATOM 6899 C CA . THR B 1 172 ? -25.891 19.703 5.375 1 41.44 172 THR B CA 1
ATOM 6900 C C . THR B 1 172 ? -25.531 19.203 3.979 1 41.44 172 THR B C 1
ATOM 6902 O O . THR B 1 172 ? -26.344 19.328 3.049 1 41.44 172 THR B O 1
ATOM 6905 N N . GLN B 1 173 ? -24.406 18.672 3.732 1 45.25 173 GLN B N 1
ATOM 6906 C CA . GLN B 1 173 ? -23.906 18.266 2.428 1 45.25 173 GLN B CA 1
ATOM 6907 C C . GLN B 1 173 ? -24.5 16.922 1.997 1 45.25 173 GLN B C 1
ATOM 6909 O O . GLN B 1 173 ? -24.641 16.656 0.801 1 45.25 173 GLN B O 1
ATOM 6914 N N . GLU B 1 174 ? -24.812 16.016 2.912 1 48.06 174 GLU B N 1
ATOM 6915 C CA . GLU B 1 174 ? -25.531 14.766 2.641 1 48.06 174 GLU B CA 1
ATOM 6916 C C . GLU B 1 174 ? -26.891 15.031 2.014 1 48.06 174 GLU B C 1
ATOM 6918 O O . GLU B 1 174 ? -27.375 14.242 1.199 1 48.06 174 GLU B O 1
ATOM 6923 N N . SER B 1 175 ? -27.5 16.062 2.533 1 43.19 175 SER B N 1
ATOM 6924 C CA . SER B 1 175 ? -28.812 16.422 1.991 1 43.19 175 SER B CA 1
ATOM 6925 C C . SER B 1 175 ? -28.719 16.734 0.502 1 43.19 175 SER B C 1
ATOM 6927 O O . SER B 1 175 ? -29.703 16.578 -0.23 1 43.19 175 SER B O 1
ATOM 6929 N N . LEU B 1 176 ? -27.625 17.281 0.149 1 43.88 176 LEU B N 1
ATOM 6930 C CA . LEU B 1 176 ? -27.5 17.656 -1.253 1 43.88 176 LEU B CA 1
ATOM 6931 C C . LEU B 1 176 ? -27.188 16.438 -2.121 1 43.88 176 LEU B C 1
ATOM 6933 O O . LEU B 1 176 ? -27.391 16.484 -3.338 1 43.88 176 LEU B O 1
ATOM 6937 N N . LYS B 1 177 ? -26.562 15.5 -1.595 1 49.28 177 LYS B N 1
ATOM 6938 C CA . LYS B 1 177 ? -26.188 14.281 -2.307 1 49.28 177 LYS B CA 1
ATOM 6939 C C . LYS B 1 177 ? -27.438 13.531 -2.781 1 49.28 177 LYS B C 1
ATOM 6941 O O . LYS B 1 177 ? -27.422 12.906 -3.844 1 49.28 177 LYS B O 1
ATOM 6946 N N . GLY B 1 178 ? -28.391 13.453 -1.887 1 44.47 178 GLY B N 1
ATOM 6947 C CA . GLY B 1 178 ? -29.672 12.836 -2.234 1 44.47 178 GLY B CA 1
ATOM 6948 C C . GLY B 1 178 ? -30.469 13.641 -3.238 1 44.47 178 GLY B C 1
ATOM 6949 O O . GLY B 1 178 ? -31.531 13.211 -3.676 1 44.47 178 GLY B O 1
ATOM 6950 N N . SER B 1 179 ? -30.094 14.836 -3.289 1 44.31 179 SER B N 1
ATOM 6951 C CA . SER B 1 179 ? -31 15.641 -4.102 1 44.31 179 SER B CA 1
ATOM 6952 C C . SER B 1 179 ? -30.734 15.445 -5.59 1 44.31 179 SER B C 1
ATOM 6954 O O . SER B 1 179 ? -29.609 15.109 -5.984 1 44.31 179 SER B O 1
ATOM 6956 N N . LYS B 1 180 ? -31.766 15.445 -6.398 1 47.5 180 LYS B N 1
ATOM 6957 C CA . LYS B 1 180 ? -31.922 15.461 -7.852 1 47.5 180 LYS B CA 1
ATOM 6958 C C . LYS B 1 180 ? -30.875 16.359 -8.5 1 47.5 180 LYS B C 1
ATOM 6960 O O . LYS B 1 180 ? -30.781 16.422 -9.734 1 47.5 180 LYS B O 1
ATOM 6965 N N . LEU B 1 181 ? -30.188 17.141 -7.805 1 46.22 181 LEU B N 1
ATOM 6966 C CA . LEU B 1 181 ? -29.234 18.094 -8.352 1 46.22 181 LEU B CA 1
ATOM 6967 C C . LEU B 1 181 ? -27.969 17.375 -8.828 1 46.22 181 LEU B C 1
ATOM 6969 O O . LEU B 1 181 ? -27.25 17.891 -9.695 1 46.22 181 LEU B O 1
ATOM 6973 N N . MET B 1 182 ? -27.594 16.359 -8.219 1 50.38 182 MET B N 1
ATOM 6974 C CA . MET B 1 182 ? -26.391 15.594 -8.547 1 50.38 182 MET B CA 1
ATOM 6975 C C . MET B 1 182 ? -26.484 15.047 -9.969 1 50.38 182 MET B C 1
ATOM 6977 O O . MET B 1 182 ? -25.469 14.648 -10.547 1 50.38 182 MET B O 1
ATOM 6981 N N . ASP B 1 183 ? -27.719 14.789 -10.414 1 50.66 183 ASP B N 1
ATOM 6982 C CA . ASP B 1 183 ? -27.906 14.375 -11.797 1 50.66 183 ASP B CA 1
ATOM 6983 C C . ASP B 1 183 ? -27.812 15.562 -12.75 1 50.66 183 ASP B C 1
ATOM 6985 O O . ASP B 1 183 ? -28.172 15.461 -13.922 1 50.66 183 ASP B O 1
ATOM 6989 N N . MET B 1 184 ? -27.516 16.703 -12.148 1 50.38 184 MET B N 1
ATOM 6990 C CA . MET B 1 184 ? -27.422 17.859 -13.031 1 50.38 184 MET B CA 1
ATOM 6991 C C . MET B 1 184 ? -26.234 17.719 -13.984 1 50.38 184 MET B C 1
ATOM 6993 O O . MET B 1 184 ? -25.109 17.438 -13.547 1 50.38 184 MET B O 1
ATOM 6997 N N . PRO B 1 185 ? -26.484 17.609 -15.172 1 52.06 185 PRO B N 1
ATOM 6998 C CA . PRO B 1 185 ? -25.375 17.578 -16.125 1 52.06 185 PRO B CA 1
ATOM 6999 C C . PRO B 1 185 ? -24.359 18.703 -15.898 1 52.06 185 PRO B C 1
ATOM 7001 O O . PRO B 1 185 ? -24.734 19.812 -15.508 1 52.06 185 PRO B O 1
ATOM 7004 N N . VAL B 1 186 ? -23.078 18.484 -15.383 1 55.97 186 VAL B N 1
ATOM 7005 C CA . VAL B 1 186 ? -21.969 19.422 -15.312 1 55.97 186 VAL B CA 1
ATOM 7006 C C . VAL B 1 186 ? -22.188 20.562 -16.297 1 55.97 186 VAL B C 1
ATOM 7008 O O . VAL B 1 186 ? -21.641 21.656 -16.141 1 55.97 186 VAL B O 1
ATOM 7011 N N . MET B 1 187 ? -23.125 20.391 -17.203 1 58.75 187 MET B N 1
ATOM 7012 C CA . MET B 1 187 ? -23.406 21.312 -18.297 1 58.75 187 MET B CA 1
ATOM 7013 C C . MET B 1 187 ? -23.969 22.625 -17.766 1 58.75 187 MET B C 1
ATOM 7015 O O . MET B 1 187 ? -24.016 23.625 -18.484 1 58.75 187 MET B O 1
ATOM 7019 N N . PHE B 1 188 ? -24.078 22.625 -16.469 1 65.38 188 PHE B N 1
ATOM 7020 C CA . PHE B 1 188 ? -24.75 23.859 -16.125 1 65.38 188 PHE B CA 1
ATOM 7021 C C . PHE B 1 188 ? -23.797 24.828 -15.438 1 65.38 188 PHE B C 1
ATOM 7023 O O . PHE B 1 188 ? -24.188 25.906 -15.008 1 65.38 188 PHE B O 1
ATOM 7030 N N . LEU B 1 189 ? -22.5 24.5 -15.438 1 85.06 189 LEU B N 1
ATOM 7031 C CA . LEU B 1 189 ? -21.5 25.438 -14.93 1 85.06 189 LEU B CA 1
ATOM 7032 C C . LEU B 1 189 ? -21.156 26.484 -15.977 1 85.06 189 LEU B C 1
ATOM 7034 O O . LEU B 1 189 ? -20.703 26.156 -17.078 1 85.06 189 LEU B O 1
ATOM 7038 N N . PRO B 1 190 ? -21.5 27.766 -15.703 1 88.5 190 PRO B N 1
ATOM 7039 C CA . PRO B 1 190 ? -21.156 28.797 -16.688 1 88.5 190 PRO B CA 1
ATOM 7040 C C . PRO B 1 190 ? -19.672 28.797 -17.047 1 88.5 190 PRO B C 1
ATOM 7042 O O . PRO B 1 190 ? -18.828 28.562 -16.188 1 88.5 190 PRO B O 1
ATOM 7045 N N . ARG B 1 191 ? -19.391 29.172 -18.25 1 90.44 191 ARG B N 1
ATOM 7046 C CA . ARG B 1 191 ? -18.031 29.109 -18.797 1 90.44 191 ARG B CA 1
ATOM 7047 C C . ARG B 1 191 ? -17.094 30.031 -18.031 1 90.44 191 ARG B C 1
ATOM 7049 O O . ARG B 1 191 ? -15.945 29.688 -17.766 1 90.44 191 ARG B O 1
ATOM 7056 N N . GLU B 1 192 ? -17.578 31.172 -17.688 1 92.19 192 GLU B N 1
ATOM 7057 C CA . GLU B 1 192 ? -16.75 32.156 -17 1 92.19 192 GLU B CA 1
ATOM 7058 C C . GLU B 1 192 ? -16.328 31.656 -15.617 1 92.19 192 GLU B C 1
ATOM 7060 O O . GLU B 1 192 ? -15.18 31.828 -15.211 1 92.19 192 GLU B O 1
ATOM 7065 N N . VAL B 1 193 ? -17.234 31.031 -14.992 1 94.06 193 VAL B N 1
ATOM 7066 C CA . VAL B 1 193 ? -16.969 30.484 -13.672 1 94.06 193 VAL B CA 1
ATOM 7067 C C . VAL B 1 193 ? -15.992 29.312 -13.781 1 94.06 193 VAL B C 1
ATOM 7069 O O . VAL B 1 193 ? -15.07 29.188 -12.977 1 94.06 193 VAL B O 1
ATOM 7072 N N . ALA B 1 194 ? -16.188 28.547 -14.789 1 95.12 194 ALA B N 1
ATOM 7073 C CA . ALA B 1 194 ? -15.289 27.422 -15.016 1 95.12 194 ALA B CA 1
ATOM 7074 C C . ALA B 1 194 ? -13.859 27.891 -15.297 1 95.12 194 ALA B C 1
ATOM 7076 O O . ALA B 1 194 ? -12.898 27.297 -14.805 1 95.12 194 ALA B O 1
ATOM 7077 N N . ASN B 1 195 ? -13.797 28.953 -16.078 1 95.88 195 ASN B N 1
ATOM 7078 C CA . ASN B 1 195 ? -12.484 29.516 -16.375 1 95.88 195 ASN B CA 1
ATOM 7079 C C . ASN B 1 195 ? -11.805 30.047 -15.117 1 95.88 195 ASN B C 1
ATOM 7081 O O . ASN B 1 195 ? -10.586 29.922 -14.961 1 95.88 195 ASN B O 1
ATOM 7085 N N . ALA B 1 196 ? -12.602 30.656 -14.289 1 95.81 196 ALA B N 1
ATOM 7086 C CA . ALA B 1 196 ? -12.055 31.188 -13.039 1 95.81 196 ALA B CA 1
ATOM 7087 C C . ALA B 1 196 ? -11.562 30.047 -12.141 1 95.81 196 ALA B C 1
ATOM 7089 O O . ALA B 1 196 ? -10.5 30.172 -11.516 1 95.81 196 ALA B O 1
ATOM 7090 N N . PHE B 1 197 ? -12.312 28.984 -12.086 1 97.12 197 PHE B N 1
ATOM 7091 C CA . PHE B 1 197 ? -11.914 27.812 -11.305 1 97.12 197 PHE B CA 1
ATOM 7092 C C . PHE B 1 197 ? -10.609 27.234 -11.828 1 97.12 197 PHE B C 1
ATOM 7094 O O . PHE B 1 197 ? -9.703 26.938 -11.047 1 97.12 197 PHE B O 1
ATOM 7101 N N . LEU B 1 198 ? -10.555 27.094 -13.117 1 97.81 198 LEU B N 1
ATOM 7102 C CA . LEU B 1 198 ? -9.383 26.484 -13.727 1 97.81 198 LEU B CA 1
ATOM 7103 C C . LEU B 1 198 ? -8.141 27.359 -13.492 1 97.81 198 LEU B C 1
ATOM 7105 O O . LEU B 1 198 ? -7.066 26.828 -13.188 1 97.81 198 LEU B O 1
ATOM 7109 N N . ARG B 1 199 ? -8.312 28.641 -13.656 1 96.81 199 ARG B N 1
ATOM 7110 C CA . ARG B 1 199 ? -7.191 29.547 -13.438 1 96.81 199 ARG B CA 1
ATOM 7111 C C . ARG B 1 199 ? -6.672 29.453 -12.008 1 96.81 199 ARG B C 1
ATOM 7113 O O . ARG B 1 199 ? -5.461 29.484 -11.781 1 96.81 199 ARG B O 1
ATOM 7120 N N . ARG B 1 200 ? -7.543 29.344 -11.102 1 96.56 200 ARG B N 1
ATOM 7121 C CA . ARG B 1 200 ? -7.148 29.219 -9.703 1 96.56 200 ARG B CA 1
ATOM 7122 C C . ARG B 1 200 ? -6.395 27.922 -9.461 1 96.56 200 ARG B C 1
ATOM 7124 O O . ARG B 1 200 ? -5.375 27.906 -8.766 1 96.56 200 ARG B O 1
ATOM 7131 N N . PHE B 1 201 ? -6.965 26.844 -10.008 1 97.5 201 PHE B N 1
ATOM 7132 C CA . PHE B 1 201 ? -6.293 25.547 -9.867 1 97.5 201 PHE B CA 1
ATOM 7133 C C . PHE B 1 201 ? -4.891 25.609 -10.469 1 97.5 201 PHE B C 1
ATOM 7135 O O . PHE B 1 201 ? -3.926 25.156 -9.844 1 97.5 201 PHE B O 1
ATOM 7142 N N . LEU B 1 202 ? -4.777 26.125 -11.609 1 97.88 202 LEU B N 1
ATOM 7143 C CA . LEU B 1 202 ? -3.52 26.125 -12.352 1 97.88 202 LEU B CA 1
ATOM 7144 C C . LEU B 1 202 ? -2.484 27 -11.656 1 97.88 202 LEU B C 1
ATOM 7146 O O . LEU B 1 202 ? -1.281 26.828 -11.859 1 97.88 202 LEU B O 1
ATOM 7150 N N . SER B 1 203 ? -2.936 27.891 -10.766 1 96.5 203 SER B N 1
ATOM 7151 C CA . SER B 1 203 ? -2.023 28.812 -10.078 1 96.5 203 SER B CA 1
ATOM 7152 C C . SER B 1 203 ? -1.733 28.328 -8.656 1 96.5 203 SER B C 1
ATOM 7154 O O . SER B 1 203 ? -0.937 28.953 -7.945 1 96.5 203 SER B O 1
ATOM 7156 N N . SER B 1 204 ? -2.348 27.312 -8.242 1 96.25 204 SER B N 1
ATOM 7157 C CA . SER B 1 204 ? -2.197 26.891 -6.855 1 96.25 204 SER B CA 1
ATOM 7158 C C . SER B 1 204 ? -1.831 25.422 -6.762 1 96.25 204 SER B C 1
ATOM 7160 O O . SER B 1 204 ? -0.667 25.047 -6.938 1 96.25 204 SER B O 1
ATOM 7162 N N . LEU B 1 205 ? -2.877 24.531 -6.762 1 97 205 LEU B N 1
ATOM 7163 C CA . LEU B 1 205 ? -2.646 23.125 -6.461 1 97 205 LEU B CA 1
ATOM 7164 C C . LEU B 1 205 ? -2.008 22.406 -7.652 1 97 205 LEU B C 1
ATOM 7166 O O . LEU B 1 205 ? -1.435 21.328 -7.5 1 97 205 LEU B O 1
ATOM 7170 N N . TYR B 1 206 ? -2.109 23.016 -8.812 1 97.62 206 TYR B N 1
ATOM 7171 C CA . TYR B 1 206 ? -1.471 22.469 -10 1 97.62 206 TYR B CA 1
ATOM 7172 C C . TYR B 1 206 ? 0.02 22.25 -9.773 1 97.62 206 TYR B C 1
ATOM 7174 O O . TYR B 1 206 ? 0.613 21.312 -10.328 1 97.62 206 TYR B O 1
ATOM 7182 N N . ASN B 1 207 ? 0.606 23.031 -8.945 1 95.38 207 ASN B N 1
ATOM 7183 C CA . ASN B 1 207 ? 2.041 22.953 -8.688 1 95.38 207 ASN B CA 1
ATOM 7184 C C . ASN B 1 207 ? 2.43 21.609 -8.086 1 95.38 207 ASN B C 1
ATOM 7186 O O . ASN B 1 207 ? 3.564 21.156 -8.25 1 95.38 207 ASN B O 1
ATOM 7190 N N . LEU B 1 208 ? 1.507 20.969 -7.469 1 96.88 208 LEU B N 1
ATOM 7191 C CA . LEU B 1 208 ? 1.78 19.688 -6.828 1 96.88 208 LEU B CA 1
ATOM 7192 C C . LEU B 1 208 ? 1.523 18.531 -7.789 1 96.88 208 LEU B C 1
ATOM 7194 O O . LEU B 1 208 ? 1.961 17.406 -7.543 1 96.88 208 LEU B O 1
ATOM 7198 N N . VAL B 1 209 ? 0.75 18.797 -8.859 1 97.06 209 VAL B N 1
ATOM 7199 C CA . VAL B 1 209 ? 0.363 17.734 -9.781 1 97.06 209 VAL B CA 1
ATOM 7200 C C . VAL B 1 209 ? 0.533 18.203 -11.219 1 97.06 209 VAL B C 1
ATOM 7202 O O . VAL B 1 209 ? -0.399 18.125 -12.023 1 97.06 209 VAL B O 1
ATOM 7205 N N . PRO B 1 210 ? 1.749 18.562 -11.578 1 95.12 210 PRO B N 1
ATOM 7206 C CA . PRO B 1 210 ? 1.964 19.078 -12.93 1 95.12 210 PRO B CA 1
ATOM 7207 C C . PRO B 1 210 ? 2.148 17.969 -13.969 1 95.12 210 PRO B C 1
ATOM 7209 O O . PRO B 1 210 ? 3.078 18.031 -14.773 1 95.12 210 PRO B O 1
ATOM 7212 N N . PHE B 1 211 ? 1.218 17.062 -14.062 1 91 211 PHE B N 1
ATOM 7213 C CA . PHE B 1 211 ? 1.326 15.922 -14.969 1 91 211 PHE B CA 1
ATOM 7214 C C . PHE B 1 211 ? 1.159 16.359 -16.422 1 91 211 PHE B C 1
ATOM 7216 O O . PHE B 1 211 ? 1.89 15.914 -17.297 1 91 211 PHE B O 1
ATOM 7223 N N . ARG B 1 212 ? 0.108 17.156 -16.531 1 91.75 212 ARG B N 1
ATOM 7224 C CA . ARG B 1 212 ? -0.221 17.672 -17.859 1 91.75 212 ARG B CA 1
ATOM 7225 C C . ARG B 1 212 ? 0.057 19.172 -17.938 1 91.75 212 ARG B C 1
ATOM 7227 O O . ARG B 1 212 ? 0.094 19.859 -16.922 1 91.75 212 ARG B O 1
ATOM 7234 N N . SER B 1 213 ? 0.321 19.531 -19.078 1 93.44 213 SER B N 1
ATOM 7235 C CA . SER B 1 213 ? 0.598 20.953 -19.266 1 93.44 213 SER B CA 1
ATOM 7236 C C . SER B 1 213 ? -0.64 21.797 -18.984 1 93.44 213 SER B C 1
ATOM 7238 O O . SER B 1 213 ? -1.767 21.297 -19.062 1 93.44 213 SER B O 1
ATOM 7240 N N . LYS B 1 214 ? -0.425 23.062 -18.609 1 95.81 214 LYS B N 1
ATOM 7241 C CA . LYS B 1 214 ? -1.523 23.984 -18.375 1 95.81 214 LYS B CA 1
ATOM 7242 C C . LYS B 1 214 ? -2.381 24.172 -19.625 1 95.81 214 LYS B C 1
ATOM 7244 O O . LYS B 1 214 ? -3.607 24.234 -19.531 1 95.81 214 LYS B O 1
ATOM 7249 N N . GLU B 1 215 ? -1.711 24.141 -20.719 1 94.19 215 GLU B N 1
ATOM 7250 C CA . GLU B 1 215 ? -2.395 24.312 -22 1 94.19 215 GLU B CA 1
ATOM 7251 C C . GLU B 1 215 ? -3.334 23.141 -22.281 1 94.19 215 GLU B C 1
ATOM 7253 O O . GLU B 1 215 ? -4.402 23.328 -22.875 1 94.19 215 GLU B O 1
ATOM 7258 N N . SER B 1 216 ? -2.9 22.047 -21.812 1 92.62 216 SER B N 1
ATOM 7259 C CA . SER B 1 216 ? -3.73 20.859 -22.016 1 92.62 216 SER B CA 1
ATOM 7260 C C . SER B 1 216 ? -5.051 20.969 -21.266 1 92.62 216 SER B C 1
ATOM 7262 O O . SER B 1 216 ? -6.105 20.594 -21.797 1 92.62 216 SER B O 1
ATOM 7264 N N . PHE B 1 217 ? -5.062 21.516 -20.141 1 95.69 217 PHE B N 1
ATOM 7265 C CA . PHE B 1 217 ? -6.277 21.719 -19.344 1 95.69 217 PHE B CA 1
ATOM 7266 C C . PHE B 1 217 ? -7.172 22.766 -20 1 95.69 217 PHE B C 1
ATOM 7268 O O . PHE B 1 217 ? -8.391 22.594 -20.062 1 95.69 217 PHE B O 1
ATOM 7275 N N . GLU B 1 218 ? -6.523 23.781 -20.469 1 95.62 218 GLU B N 1
ATOM 7276 C CA . GLU B 1 218 ? -7.281 24.844 -21.125 1 95.62 218 GLU B CA 1
ATOM 7277 C C . GLU B 1 218 ? -7.953 24.344 -22.391 1 95.62 218 GLU B C 1
ATOM 7279 O O . GLU B 1 218 ? -9.109 24.688 -22.672 1 95.62 218 GLU B O 1
ATOM 7284 N N . ARG B 1 219 ? -7.219 23.547 -23.078 1 91.94 219 ARG B N 1
ATOM 7285 C CA . ARG B 1 219 ? -7.777 22.969 -24.281 1 91.94 219 ARG B CA 1
ATOM 7286 C C . ARG B 1 219 ? -8.945 22.031 -23.969 1 91.94 219 ARG B C 1
ATOM 7288 O O . ARG B 1 219 ? -9.953 22.016 -24.688 1 91.94 219 ARG B O 1
ATOM 7295 N N . GLN B 1 220 ? -8.781 21.281 -22.906 1 92.12 220 GLN B N 1
ATOM 7296 C CA . GLN B 1 220 ? -9.852 20.375 -22.5 1 92.12 220 GLN B CA 1
ATOM 7297 C C . GLN B 1 220 ? -11.102 21.141 -22.094 1 92.12 220 GLN B C 1
ATOM 7299 O O . GLN B 1 220 ? -12.219 20.703 -22.344 1 92.12 220 GLN B O 1
ATOM 7304 N N . LEU B 1 221 ? -10.898 22.234 -21.391 1 93.12 221 LEU B N 1
ATOM 7305 C CA . LEU B 1 221 ? -12.031 23.078 -21 1 93.12 221 LEU B CA 1
ATOM 7306 C C . LEU B 1 221 ? -12.727 23.656 -22.219 1 93.12 221 LEU B C 1
ATOM 7308 O O . LEU B 1 221 ? -13.961 23.703 -22.281 1 93.12 221 LEU B O 1
ATOM 7312 N N . GLU B 1 222 ? -11.945 24.078 -23.188 1 90.56 222 GLU B N 1
ATOM 7313 C CA . GLU B 1 222 ? -12.508 24.594 -24.438 1 90.56 222 GLU B CA 1
ATOM 7314 C C . GLU B 1 222 ? -13.32 23.531 -25.156 1 90.56 222 GLU B C 1
ATOM 7316 O O . GLU B 1 222 ? -14.383 23.828 -25.719 1 90.56 222 GLU B O 1
ATOM 7321 N N . ASN B 1 223 ? -12.812 22.344 -25.094 1 87.38 223 ASN B N 1
ATOM 7322 C CA . ASN B 1 223 ? -13.5 21.25 -25.75 1 87.38 223 ASN B CA 1
ATOM 7323 C C . ASN B 1 223 ? -14.797 20.891 -25.031 1 87.38 223 ASN B C 1
ATOM 7325 O O . ASN B 1 223 ? -15.742 20.391 -25.656 1 87.38 223 ASN B O 1
ATOM 7329 N N . LEU B 1 224 ? -14.766 21.047 -23.734 1 86.06 224 LEU B N 1
ATOM 7330 C CA . LEU B 1 224 ? -15.961 20.75 -22.953 1 86.06 224 LEU B CA 1
ATOM 7331 C C . LEU B 1 224 ? -17.109 21.656 -23.359 1 86.06 224 LEU B C 1
ATOM 7333 O O . LEU B 1 224 ? -18.266 21.219 -23.438 1 86.06 224 LEU B O 1
ATOM 7337 N N . TYR B 1 225 ? -16.844 22.891 -23.625 1 86.88 225 TYR B N 1
ATOM 7338 C CA . TYR B 1 225 ? -17.891 23.859 -23.938 1 86.88 225 TYR B CA 1
ATOM 7339 C C . TYR B 1 225 ? -18.109 23.938 -25.438 1 86.88 225 TYR B C 1
ATOM 7341 O O . TYR B 1 225 ? -19.188 24.344 -25.891 1 86.88 225 TYR B O 1
ATOM 7349 N N . ASN B 1 226 ? -17.078 23.578 -26.172 1 84.69 226 ASN B N 1
ATOM 7350 C CA . ASN B 1 226 ? -17.172 23.531 -27.625 1 84.69 226 ASN B CA 1
ATOM 7351 C C . ASN B 1 226 ? -16.641 22.219 -28.172 1 84.69 226 ASN B C 1
ATOM 7353 O O . ASN B 1 226 ? -15.57 22.172 -28.766 1 84.69 226 ASN B O 1
ATOM 7357 N N . PRO B 1 227 ? -17.5 21.156 -27.969 1 80.12 227 PRO B N 1
ATOM 7358 C CA . PRO B 1 227 ? -17 19.859 -28.422 1 80.12 227 PRO B CA 1
ATOM 7359 C C . PRO B 1 227 ? -16.812 19.781 -29.938 1 80.12 227 PRO B C 1
ATOM 7361 O O . PRO B 1 227 ? -17.641 20.281 -30.688 1 80.12 227 PRO B O 1
ATOM 7364 N N . SER B 1 228 ? -15.555 19.5 -30.25 1 75.69 228 SER B N 1
ATOM 7365 C CA . SER B 1 228 ? -15.32 19.281 -31.672 1 75.69 228 SER B CA 1
ATOM 7366 C C . SER B 1 228 ? -16.031 18.031 -32.188 1 75.69 228 SER B C 1
ATOM 7368 O O . SER B 1 228 ? -16.078 17.016 -31.469 1 75.69 228 SER B O 1
ATOM 7370 N N . PRO B 1 229 ? -16.656 18.172 -33.312 1 72.31 229 PRO B N 1
ATOM 7371 C CA . PRO B 1 229 ? -17.359 17 -33.875 1 72.31 229 PRO B CA 1
ATOM 7372 C C . PRO B 1 229 ? -16.422 15.82 -34.125 1 72.31 229 PRO B C 1
ATOM 7374 O O . PRO B 1 229 ? -15.336 15.992 -34.656 1 72.31 229 PRO B O 1
ATOM 7377 N N . GLY B 1 230 ? -16.578 14.516 -33.562 1 61.06 230 GLY B N 1
ATOM 7378 C CA . GLY B 1 230 ? -15.805 13.305 -33.75 1 61.06 230 GLY B CA 1
ATOM 7379 C C . GLY B 1 230 ? -14.75 13.086 -32.688 1 61.06 230 GLY B C 1
ATOM 7380 O O . GLY B 1 230 ? -13.953 12.148 -32.781 1 61.06 230 GLY B O 1
ATOM 7381 N N . ALA B 1 231 ? -14.586 14.062 -31.969 1 60.19 231 ALA B N 1
ATOM 7382 C CA . ALA B 1 231 ? -13.484 13.938 -31.016 1 60.19 231 ALA B CA 1
ATOM 7383 C C . ALA B 1 231 ? -13.75 12.805 -30.031 1 60.19 231 ALA B C 1
ATOM 7385 O O . ALA B 1 231 ? -14.859 12.664 -29.516 1 60.19 231 ALA B O 1
ATOM 7386 N N . ARG B 1 232 ? -12.852 11.883 -30.078 1 61.09 232 ARG B N 1
ATOM 7387 C CA . ARG B 1 232 ? -12.898 10.742 -29.172 1 61.09 232 ARG B CA 1
ATOM 7388 C C . ARG B 1 232 ? -12.977 11.195 -27.719 1 61.09 232 ARG B C 1
ATOM 7390 O O . ARG B 1 232 ? -12.336 12.172 -27.328 1 61.09 232 ARG B O 1
ATOM 7397 N N . SER B 1 233 ? -13.945 10.586 -27.078 1 68 233 SER B N 1
ATOM 7398 C CA . SER B 1 233 ? -14.219 10.938 -25.688 1 68 233 SER B CA 1
ATOM 7399 C C . SER B 1 233 ? -13.047 10.547 -24.781 1 68 233 SER B C 1
ATOM 7401 O O . SER B 1 233 ? -12.648 9.383 -24.75 1 68 233 SER B O 1
ATOM 7403 N N . ASP B 1 234 ? -12.25 11.508 -24.422 1 84.56 234 ASP B N 1
ATOM 7404 C CA . ASP B 1 234 ? -11.195 11.344 -23.422 1 84.56 234 ASP B CA 1
ATOM 7405 C C . ASP B 1 234 ? -11.758 11.352 -22.016 1 84.56 234 ASP B C 1
ATOM 7407 O O . ASP B 1 234 ? -11.781 12.391 -21.344 1 84.56 234 ASP B O 1
ATOM 7411 N N . THR B 1 235 ? -12.219 10.141 -21.609 1 88.25 235 THR B N 1
ATOM 7412 C CA . THR B 1 235 ? -12.891 10.008 -20.312 1 88.25 235 THR B CA 1
ATOM 7413 C C . THR B 1 235 ? -11.984 10.461 -19.172 1 88.25 235 THR B C 1
ATOM 7415 O O . THR B 1 235 ? -12.406 11.227 -18.312 1 88.25 235 THR B O 1
ATOM 7418 N N . TRP B 1 236 ? -10.797 10.062 -19.203 1 92.06 236 TRP B N 1
ATOM 7419 C CA . TRP B 1 236 ? -9.898 10.336 -18.094 1 92.06 236 TRP B CA 1
ATOM 7420 C C . TRP B 1 236 ? -9.453 11.797 -18.094 1 92.06 236 TRP B C 1
ATOM 7422 O O . TRP B 1 236 ? -9.312 12.414 -17.047 1 92.06 236 TRP B O 1
ATOM 7432 N N . GLY B 1 237 ? -9.227 12.336 -19.328 1 91.44 237 GLY B N 1
ATOM 7433 C CA . GLY B 1 237 ? -8.961 13.758 -19.422 1 91.44 237 GLY B CA 1
ATOM 7434 C C . GLY B 1 237 ? -10.086 14.617 -18.891 1 91.44 237 GLY B C 1
ATOM 7435 O O . GLY B 1 237 ? -9.844 15.633 -18.234 1 91.44 237 GLY B O 1
ATOM 7436 N N . HIS B 1 238 ? -11.219 14.195 -19.141 1 91.56 238 HIS B N 1
ATOM 7437 C CA . HIS B 1 238 ? -12.398 14.898 -18.656 1 91.56 238 HIS B CA 1
ATOM 7438 C C . HIS B 1 238 ? -12.492 14.836 -17.125 1 91.56 238 HIS B C 1
ATOM 7440 O O . HIS B 1 238 ? -12.789 15.844 -16.484 1 91.56 238 HIS B O 1
ATOM 7446 N N . CYS B 1 239 ? -12.266 13.664 -16.547 1 94.69 239 CYS B N 1
ATOM 7447 C CA . CYS B 1 239 ? -12.289 13.508 -15.102 1 94.69 239 CYS B CA 1
ATOM 7448 C C . CYS B 1 239 ? -11.242 14.406 -14.445 1 94.69 239 CYS B C 1
ATOM 7450 O O . CYS B 1 239 ? -11.516 15.039 -13.422 1 94.69 239 CYS B O 1
ATOM 7452 N N . MET B 1 240 ? -10.086 14.492 -15.055 1 96.62 240 MET B N 1
ATOM 7453 C CA . MET B 1 240 ? -9.023 15.328 -14.5 1 96.62 240 MET B CA 1
ATOM 7454 C C . MET B 1 240 ? -9.422 16.797 -14.547 1 96.62 240 MET B C 1
ATOM 7456 O O . MET B 1 240 ? -9.156 17.547 -13.594 1 96.62 240 MET B O 1
ATOM 7460 N N . LEU B 1 241 ? -10.023 17.141 -15.625 1 95.69 241 LEU B N 1
ATOM 7461 C CA . LEU B 1 241 ? -10.484 18.531 -15.742 1 95.69 241 LEU B CA 1
ATOM 7462 C C . LEU B 1 241 ? -11.523 18.844 -14.68 1 95.69 241 LEU B C 1
ATOM 7464 O O . LEU B 1 241 ? -11.445 19.891 -14.016 1 95.69 241 LEU B O 1
ATOM 7468 N N . LEU B 1 242 ? -12.484 17.953 -14.508 1 95.62 242 LEU B N 1
ATOM 7469 C CA . LEU B 1 242 ? -13.539 18.172 -13.523 1 95.62 242 LEU B CA 1
ATOM 7470 C C . LEU B 1 242 ? -12.953 18.266 -12.117 1 95.62 242 LEU B C 1
ATOM 7472 O O . LEU B 1 242 ? -13.414 19.078 -11.297 1 95.62 242 LEU B O 1
ATOM 7476 N N . LEU B 1 243 ? -11.969 17.484 -11.844 1 97.44 243 LEU B N 1
ATOM 7477 C CA . LEU B 1 243 ? -11.328 17.547 -10.531 1 97.44 243 LEU B CA 1
ATOM 7478 C C . LEU B 1 243 ? -10.562 18.859 -10.367 1 97.44 243 LEU B C 1
ATOM 7480 O O . LEU B 1 243 ? -10.539 19.422 -9.273 1 97.44 243 LEU B O 1
ATOM 7484 N N . ALA B 1 244 ? -9.914 19.25 -11.453 1 97.75 244 ALA B N 1
ATOM 7485 C CA . ALA B 1 244 ? -9.242 20.547 -11.414 1 97.75 244 ALA B CA 1
ATOM 7486 C C . ALA B 1 244 ? -10.227 21.656 -11.102 1 97.75 244 ALA B C 1
ATOM 7488 O O . ALA B 1 244 ? -9.945 22.531 -10.273 1 97.75 244 ALA B O 1
ATOM 7489 N N . LEU B 1 245 ? -11.359 21.625 -11.742 1 96.88 245 LEU B N 1
ATOM 7490 C CA . LEU B 1 245 ? -12.398 22.609 -11.492 1 96.88 245 LEU B CA 1
ATOM 7491 C C . LEU B 1 245 ? -12.922 22.516 -10.07 1 96.88 245 LEU B C 1
ATOM 7493 O O . LEU B 1 245 ? -13.172 23.531 -9.422 1 96.88 245 LEU B O 1
ATOM 7497 N N . ALA B 1 246 ? -13.078 21.281 -9.602 1 96.38 246 ALA B N 1
ATOM 7498 C CA . ALA B 1 246 ? -13.555 21.062 -8.234 1 96.38 246 ALA B CA 1
ATOM 7499 C C . ALA B 1 246 ? -12.602 21.688 -7.219 1 96.38 246 ALA B C 1
ATOM 7501 O O . ALA B 1 246 ? -13.031 22.359 -6.277 1 96.38 246 ALA B O 1
ATOM 7502 N N . MET B 1 247 ? -11.367 21.531 -7.391 1 96.94 247 MET B N 1
ATOM 7503 C CA . MET B 1 247 ? -10.367 22.062 -6.477 1 96.94 247 MET B CA 1
ATOM 7504 C C . MET B 1 247 ? -10.305 23.578 -6.559 1 96.94 247 MET B C 1
ATOM 7506 O O . MET B 1 247 ? -10.125 24.25 -5.547 1 96.94 247 MET B O 1
ATOM 7510 N N . GLY B 1 248 ? -10.445 24.062 -7.77 1 96.38 248 GLY B N 1
ATOM 7511 C CA . GLY B 1 248 ? -10.5 25.5 -7.93 1 96.38 248 GLY B CA 1
ATOM 7512 C C . GLY B 1 248 ? -11.703 26.141 -7.262 1 96.38 248 GLY B C 1
ATOM 7513 O O . GLY B 1 248 ? -11.617 27.25 -6.734 1 96.38 248 GLY B O 1
ATOM 7514 N N . ALA B 1 249 ? -12.773 25.422 -7.234 1 94.88 249 ALA B N 1
ATOM 7515 C CA . ALA B 1 249 ? -14.016 25.938 -6.656 1 94.88 249 ALA B CA 1
ATOM 7516 C C . ALA B 1 249 ? -13.898 26.078 -5.145 1 94.88 249 ALA B C 1
ATOM 7518 O O . ALA B 1 249 ? -14.523 26.969 -4.551 1 94.88 249 ALA B O 1
ATOM 7519 N N . LEU B 1 250 ? -13.094 25.312 -4.48 1 91.88 250 LEU B N 1
ATOM 7520 C CA . LEU B 1 250 ? -12.984 25.297 -3.027 1 91.88 250 LEU B CA 1
ATOM 7521 C C . LEU B 1 250 ? -12.43 26.609 -2.506 1 91.88 250 LEU B C 1
ATOM 7523 O O . LEU B 1 250 ? -12.695 27 -1.366 1 91.88 250 LEU B O 1
ATOM 7527 N N . GLY B 1 251 ? -11.703 27.312 -3.344 1 88.69 251 GLY B N 1
ATOM 7528 C CA . GLY B 1 251 ? -11.117 28.578 -2.934 1 88.69 251 GLY B CA 1
ATOM 7529 C C . GLY B 1 251 ? -12.016 29.766 -3.191 1 88.69 251 GLY B C 1
ATOM 7530 O O . GLY B 1 251 ? -11.609 30.906 -3.002 1 88.69 251 GLY B O 1
ATOM 7531 N N . THR B 1 252 ? -13.211 29.438 -3.619 1 90.94 252 THR B N 1
ATOM 7532 C CA . THR B 1 252 ? -14.133 30.516 -3.957 1 90.94 252 THR B CA 1
ATOM 7533 C C . THR B 1 252 ? -15.398 30.438 -3.104 1 90.94 252 THR B C 1
ATOM 7535 O O . THR B 1 252 ? -15.523 29.562 -2.256 1 90.94 252 THR B O 1
ATOM 7538 N N . GLU B 1 253 ? -16.281 31.422 -3.352 1 87.38 253 GLU B N 1
ATOM 7539 C CA . GLU B 1 253 ? -17.547 31.422 -2.648 1 87.38 253 GLU B CA 1
ATOM 7540 C C . GLU B 1 253 ? -18.484 30.328 -3.174 1 87.38 253 GLU B C 1
ATOM 7542 O O . GLU B 1 253 ? -19.422 29.922 -2.494 1 87.38 253 GLU B O 1
ATOM 7547 N N . HIS B 1 254 ? -18.094 29.828 -4.34 1 88.5 254 HIS B N 1
ATOM 7548 C CA . HIS B 1 254 ? -18.891 28.766 -4.957 1 88.5 254 HIS B CA 1
ATOM 7549 C C . HIS B 1 254 ? -18.328 27.391 -4.637 1 88.5 254 HIS B C 1
ATOM 7551 O O . HIS B 1 254 ? -18.188 26.547 -5.527 1 88.5 254 HIS B O 1
ATOM 7557 N N . TYR B 1 255 ? -18.016 27.172 -3.379 1 86.81 255 TYR B N 1
ATOM 7558 C CA . TYR B 1 255 ? -17.328 25.953 -2.977 1 86.81 255 TYR B CA 1
ATOM 7559 C C . TYR B 1 255 ? -18.25 24.75 -3.125 1 86.81 255 TYR B C 1
ATOM 7561 O O . TYR B 1 255 ? -17.766 23.609 -3.234 1 86.81 255 TYR B O 1
ATOM 7569 N N . HIS B 1 256 ? -19.562 24.906 -3.299 1 84.62 256 HIS B N 1
ATOM 7570 C CA . HIS B 1 256 ? -20.516 23.812 -3.43 1 84.62 256 HIS B CA 1
ATOM 7571 C C . HIS B 1 256 ? -20.344 23.078 -4.754 1 84.62 256 HIS B C 1
ATOM 7573 O O . HIS B 1 256 ? -20.641 21.891 -4.855 1 84.62 256 HIS B O 1
ATOM 7579 N N . TRP B 1 257 ? -19.844 23.891 -5.711 1 89.25 257 TRP B N 1
ATOM 7580 C CA . TRP B 1 257 ? -19.562 23.266 -7.004 1 89.25 257 TRP B CA 1
ATOM 7581 C C . TRP B 1 257 ? -18.484 22.188 -6.875 1 89.25 257 TRP B C 1
ATOM 7583 O O . TRP B 1 257 ? -18.469 21.234 -7.652 1 89.25 257 TRP B O 1
ATOM 7593 N N . GLY B 1 258 ? -17.578 22.375 -5.91 1 92 258 GLY B N 1
ATOM 7594 C CA . GLY B 1 258 ? -16.547 21.375 -5.703 1 92 258 GLY B CA 1
ATOM 7595 C C . GLY B 1 258 ? -17.109 20 -5.395 1 92 258 GLY B C 1
ATOM 7596 O O . GLY B 1 258 ? -16.688 19 -6 1 92 258 GLY B O 1
ATOM 7597 N N . ASP B 1 259 ? -18.125 19.922 -4.648 1 88.69 259 ASP B N 1
ATOM 7598 C CA . ASP B 1 259 ? -18.734 18.656 -4.266 1 88.69 259 ASP B CA 1
ATOM 7599 C C . ASP B 1 259 ? -19.484 18.031 -5.438 1 88.69 259 ASP B C 1
ATOM 7601 O O . ASP B 1 259 ? -19.438 16.812 -5.637 1 88.69 259 ASP B O 1
ATOM 7605 N N . LEU B 1 260 ? -20.156 18.859 -6.137 1 89.31 260 LEU B N 1
ATOM 7606 C CA . LEU B 1 260 ? -20.938 18.375 -7.27 1 89.31 260 LEU B CA 1
ATOM 7607 C C . LEU B 1 260 ? -20.031 17.766 -8.336 1 89.31 260 LEU B C 1
ATOM 7609 O O . LEU B 1 260 ? -20.312 16.688 -8.859 1 89.31 260 LEU B O 1
ATOM 7613 N N . LEU B 1 261 ? -18.984 18.516 -8.625 1 92.94 261 LEU B N 1
ATOM 7614 C CA . LEU B 1 261 ? -18.062 18.047 -9.648 1 92.94 261 LEU B CA 1
ATOM 7615 C C . LEU B 1 261 ? -17.328 16.781 -9.195 1 92.94 261 LEU B C 1
ATOM 7617 O O . LEU B 1 261 ? -17.141 15.859 -9.984 1 92.94 261 LEU B O 1
ATOM 7621 N N . TYR B 1 262 ? -17.016 16.734 -7.953 1 93.44 262 TYR B N 1
ATOM 7622 C CA . TYR B 1 262 ? -16.328 15.562 -7.398 1 93.44 262 TYR B CA 1
ATOM 7623 C C . TYR B 1 262 ? -17.219 14.328 -7.469 1 93.44 262 TYR B C 1
ATOM 7625 O O . TYR B 1 262 ? -16.766 13.242 -7.84 1 93.44 262 TYR B O 1
ATOM 7633 N N . GLU B 1 263 ? -18.469 14.469 -7.121 1 90.38 263 GLU B N 1
ATOM 7634 C CA . GLU B 1 263 ? -19.391 13.352 -7.133 1 90.38 263 GLU B CA 1
ATOM 7635 C C . GLU B 1 263 ? -19.625 12.828 -8.547 1 90.38 263 GLU B C 1
ATOM 7637 O O . GLU B 1 263 ? -19.812 11.625 -8.75 1 90.38 263 GLU B O 1
ATOM 7642 N N . HIS B 1 264 ? -19.625 13.758 -9.453 1 90.31 264 HIS B N 1
ATOM 7643 C CA . HIS B 1 264 ? -19.75 13.344 -10.844 1 90.31 264 HIS B CA 1
ATOM 7644 C C . HIS B 1 264 ? -18.578 12.469 -11.266 1 90.31 264 HIS B C 1
ATOM 7646 O O . HIS B 1 264 ? -18.766 11.469 -11.969 1 90.31 264 HIS B O 1
ATOM 7652 N N . VAL B 1 265 ? -17.391 12.867 -10.898 1 93.44 265 VAL B N 1
ATOM 7653 C CA . VAL B 1 265 ? -16.203 12.094 -11.242 1 93.44 265 VAL B CA 1
ATOM 7654 C C . VAL B 1 265 ? -16.25 10.734 -10.547 1 93.44 265 VAL B C 1
ATOM 7656 O O . VAL B 1 265 ? -15.938 9.711 -11.156 1 93.44 265 VAL B O 1
ATOM 7659 N N . LYS B 1 266 ? -16.641 10.703 -9.305 1 90.69 266 LYS B N 1
ATOM 7660 C CA . LYS B 1 266 ? -16.734 9.453 -8.555 1 90.69 266 LYS B CA 1
ATOM 7661 C C . LYS B 1 266 ? -17.688 8.477 -9.227 1 90.69 266 LYS B C 1
ATOM 7663 O O . LYS B 1 266 ? -17.391 7.285 -9.336 1 90.69 266 LYS B O 1
ATOM 7668 N N . LYS B 1 267 ? -18.781 8.938 -9.695 1 86.69 267 LYS B N 1
ATOM 7669 C CA . LYS B 1 267 ? -19.781 8.109 -10.367 1 86.69 267 LYS B CA 1
ATOM 7670 C C . LYS B 1 267 ? -19.234 7.57 -11.688 1 86.69 267 LYS B C 1
ATOM 7672 O O . LYS B 1 267 ? -19.547 6.441 -12.078 1 86.69 267 LYS B O 1
ATOM 7677 N N . THR B 1 268 ? -18.422 8.406 -12.312 1 87.5 268 THR B N 1
ATOM 7678 C CA . THR B 1 268 ? -17.859 8.008 -13.594 1 87.5 268 THR B CA 1
ATOM 7679 C C . THR B 1 268 ? -16.766 6.969 -13.398 1 87.5 268 THR B C 1
ATOM 7681 O O . THR B 1 268 ? -16.625 6.043 -14.203 1 87.5 268 THR B O 1
ATOM 7684 N N . CYS B 1 269 ? -16 7.086 -12.344 1 88 269 CYS B N 1
ATOM 7685 C CA . CYS B 1 269 ? -14.812 6.258 -12.141 1 88 269 CYS B CA 1
ATOM 7686 C C . CYS B 1 269 ? -15.18 4.945 -11.461 1 88 269 CYS B C 1
ATOM 7688 O O . CYS B 1 269 ? -14.484 3.938 -11.633 1 88 269 CYS B O 1
ATOM 7690 N N . SER B 1 270 ? -16.219 4.84 -10.781 1 83.88 270 SER B N 1
ATOM 7691 C CA . SER B 1 270 ? -16.547 3.701 -9.922 1 83.88 270 SER B CA 1
ATOM 7692 C C . SER B 1 270 ? -16.656 2.414 -10.734 1 83.88 270 SER B C 1
ATOM 7694 O O . SER B 1 270 ? -16.062 1.393 -10.375 1 83.88 270 SER B O 1
ATOM 7696 N N . PRO B 1 271 ? -17.312 2.486 -11.906 1 80.94 271 PRO B N 1
ATOM 7697 C CA . PRO B 1 271 ? -17.391 1.253 -12.688 1 80.94 271 PRO B CA 1
ATOM 7698 C C . PRO B 1 271 ? -16.062 0.861 -13.336 1 80.94 271 PRO B C 1
ATOM 7700 O O . PRO B 1 271 ? -15.906 -0.276 -13.781 1 80.94 271 PRO B O 1
ATOM 7703 N N . LEU B 1 272 ? -15.086 1.747 -13.344 1 82.19 272 LEU B N 1
ATOM 7704 C CA . LEU B 1 272 ? -13.828 1.519 -14.031 1 82.19 272 LEU B CA 1
ATOM 7705 C C . LEU B 1 272 ? -12.68 1.357 -13.039 1 82.19 272 LEU B C 1
ATOM 7707 O O . LEU B 1 272 ? -11.523 1.632 -13.359 1 82.19 272 LEU B O 1
ATOM 7711 N N . ASP B 1 273 ? -13 0.946 -11.914 1 82.44 273 ASP B N 1
ATOM 7712 C CA . ASP B 1 273 ? -12.016 0.868 -10.844 1 82.44 273 ASP B CA 1
ATOM 7713 C C . ASP B 1 273 ? -10.93 -0.159 -11.156 1 82.44 273 ASP B C 1
ATOM 7715 O O . ASP B 1 273 ? -9.82 -0.089 -10.617 1 82.44 273 ASP B O 1
ATOM 7719 N N . HIS B 1 274 ? -11.172 -1.074 -12.031 1 81.06 274 HIS B N 1
ATOM 7720 C CA . HIS B 1 274 ? -10.219 -2.131 -12.367 1 81.06 274 HIS B CA 1
ATOM 7721 C C . HIS B 1 274 ? -9.25 -1.671 -13.453 1 81.06 274 HIS B C 1
ATOM 7723 O O . HIS B 1 274 ? -8.219 -2.311 -13.68 1 81.06 274 HIS B O 1
ATOM 7729 N N . VAL B 1 275 ? -9.594 -0.585 -14.125 1 89.38 275 VAL B N 1
ATOM 7730 C CA . VAL B 1 275 ? -8.742 -0.072 -15.203 1 89.38 275 VAL B CA 1
ATOM 7731 C C . VAL B 1 275 ? -7.516 0.614 -14.609 1 89.38 275 VAL B C 1
ATOM 7733 O O . VAL B 1 275 ? -7.645 1.52 -13.781 1 89.38 275 VAL B O 1
ATOM 7736 N N . VAL B 1 276 ? -6.383 0.159 -15.094 1 94.88 276 VAL B N 1
ATOM 7737 C CA . VAL B 1 276 ? -5.141 0.693 -14.547 1 94.88 276 VAL B CA 1
ATOM 7738 C C . VAL B 1 276 ? -4.273 1.233 -15.688 1 94.88 276 VAL B C 1
ATOM 7740 O O . VAL B 1 276 ? -3.938 0.503 -16.625 1 94.88 276 VAL B O 1
ATOM 7743 N N . ASN B 1 277 ? -3.98 2.426 -15.625 1 94.25 277 ASN B N 1
ATOM 7744 C CA . ASN B 1 277 ? -3.053 3.102 -16.516 1 94.25 277 ASN B CA 1
ATOM 7745 C C . ASN B 1 277 ? -2.533 4.402 -15.922 1 94.25 277 ASN B C 1
ATOM 7747 O O . ASN B 1 277 ? -2.82 4.715 -14.758 1 94.25 277 ASN B O 1
ATOM 7751 N N . LEU B 1 278 ? -1.789 5.094 -16.609 1 94.88 278 LEU B N 1
ATOM 7752 C CA . LEU B 1 278 ? -1.183 6.324 -16.125 1 94.88 278 LEU B CA 1
ATOM 7753 C C . LEU B 1 278 ? -2.254 7.332 -15.711 1 94.88 278 LEU B C 1
ATOM 7755 O O . LEU B 1 278 ? -2.168 7.938 -14.641 1 94.88 278 LEU B O 1
ATOM 7759 N N . GLU B 1 279 ? -3.283 7.492 -16.469 1 95.06 279 GLU B N 1
ATOM 7760 C CA . GLU B 1 279 ? -4.328 8.484 -16.25 1 95.06 279 GLU B CA 1
ATOM 7761 C C . GLU B 1 279 ? -5.148 8.148 -15 1 95.06 279 GLU B C 1
ATOM 7763 O O . GLU B 1 279 ? -5.57 9.047 -14.266 1 95.06 279 GLU B O 1
ATOM 7768 N N . THR B 1 280 ? -5.41 6.887 -14.789 1 96.38 280 THR B N 1
ATOM 7769 C CA . THR B 1 280 ? -6.188 6.504 -13.609 1 96.38 280 THR B CA 1
ATOM 7770 C C . THR B 1 280 ? -5.398 6.762 -12.336 1 96.38 280 THR B C 1
ATOM 7772 O O . THR B 1 280 ? -5.977 7.059 -11.289 1 96.38 280 THR B O 1
ATOM 7775 N N . VAL B 1 281 ? -4.07 6.613 -12.398 1 97.69 281 VAL B N 1
ATOM 7776 C CA . VAL B 1 281 ? -3.223 6.98 -11.266 1 97.69 281 VAL B CA 1
ATOM 7777 C C . VAL B 1 281 ? -3.355 8.477 -10.984 1 97.69 281 VAL B C 1
ATOM 7779 O O . VAL B 1 281 ? -3.508 8.883 -9.836 1 97.69 281 VAL B O 1
ATOM 7782 N N . GLN B 1 282 ? -3.342 9.219 -12.047 1 97.69 282 GLN B N 1
ATOM 7783 C CA . GLN B 1 282 ? -3.43 10.672 -11.93 1 97.69 282 GLN B CA 1
ATOM 7784 C C . GLN B 1 282 ? -4.773 11.094 -11.352 1 97.69 282 GLN B C 1
ATOM 7786 O O . GLN B 1 282 ? -4.836 11.977 -10.492 1 97.69 282 GLN B O 1
ATOM 7791 N N . VAL B 1 283 ? -5.797 10.492 -11.773 1 97.5 283 VAL B N 1
ATOM 7792 C CA . VAL B 1 283 ? -7.133 10.805 -11.281 1 97.5 283 VAL B CA 1
ATOM 7793 C C . VAL B 1 283 ? -7.219 10.492 -9.789 1 97.5 283 VAL B C 1
ATOM 7795 O O . VAL B 1 283 ? -7.746 11.297 -9.008 1 97.5 283 VAL B O 1
ATOM 7798 N N . SER B 1 284 ? -6.699 9.328 -9.414 1 97.19 284 SER B N 1
ATOM 7799 C CA . SER B 1 284 ? -6.703 8.961 -8 1 97.19 284 SER B CA 1
ATOM 7800 C C . SER B 1 284 ? -5.914 9.969 -7.172 1 97.19 284 SER B C 1
ATOM 7802 O O . SER B 1 284 ? -6.305 10.305 -6.051 1 97.19 284 SER B O 1
ATOM 7804 N N . LEU B 1 285 ? -4.836 10.414 -7.672 1 98.12 285 LEU B N 1
ATOM 7805 C CA . LEU B 1 285 ? -4.004 11.398 -6.984 1 98.12 285 LEU B CA 1
ATOM 7806 C C . LEU B 1 285 ? -4.746 12.727 -6.832 1 98.12 285 LEU B C 1
ATOM 7808 O O . LEU B 1 285 ? -4.688 13.352 -5.773 1 98.12 285 LEU B O 1
ATOM 7812 N N . LEU B 1 286 ? -5.438 13.125 -7.891 1 98.38 286 LEU B N 1
ATOM 7813 C CA . LEU B 1 286 ? -6.211 14.359 -7.844 1 98.38 286 LEU B CA 1
ATOM 7814 C C . LEU B 1 286 ? -7.355 14.242 -6.84 1 98.38 286 LEU B C 1
ATOM 7816 O O . LEU B 1 286 ? -7.664 15.211 -6.133 1 98.38 286 LEU B O 1
ATOM 7820 N N . MET B 1 287 ? -7.934 13.125 -6.785 1 97.25 287 MET B N 1
ATOM 7821 C CA . MET B 1 287 ? -8.992 12.906 -5.801 1 97.25 287 MET B CA 1
ATOM 7822 C C . MET B 1 287 ? -8.453 13.023 -4.383 1 97.25 287 MET B C 1
ATOM 7824 O O . MET B 1 287 ? -9.125 13.547 -3.496 1 97.25 287 MET B O 1
ATOM 7828 N N . ALA B 1 288 ? -7.266 12.516 -4.172 1 97.69 288 ALA B N 1
ATOM 7829 C CA . ALA B 1 288 ? -6.629 12.625 -2.863 1 97.69 288 ALA B CA 1
ATOM 7830 C C . ALA B 1 288 ? -6.414 14.086 -2.475 1 97.69 288 ALA B C 1
ATOM 7832 O O . ALA B 1 288 ? -6.672 14.477 -1.335 1 97.69 288 ALA B O 1
ATOM 7833 N N . HIS B 1 289 ? -5.984 14.852 -3.42 1 97.69 289 HIS B N 1
ATOM 7834 C CA . HIS B 1 289 ? -5.762 16.266 -3.154 1 97.69 289 HIS B CA 1
ATOM 7835 C C . HIS B 1 289 ? -7.066 16.969 -2.803 1 97.69 289 HIS B C 1
ATOM 7837 O O . HIS B 1 289 ? -7.094 17.828 -1.91 1 97.69 289 HIS B O 1
ATOM 7843 N N . TYR B 1 290 ? -8.102 16.688 -3.549 1 96.81 290 TYR B N 1
ATOM 7844 C CA . TYR B 1 290 ? -9.398 17.297 -3.26 1 96.81 290 TYR B CA 1
ATOM 7845 C C . TYR B 1 290 ? -9.844 16.969 -1.837 1 96.81 290 TYR B C 1
ATOM 7847 O O . TYR B 1 290 ? -10.312 17.859 -1.114 1 96.81 290 TYR B O 1
ATOM 7855 N N . GLN B 1 291 ? -9.688 15.688 -1.438 1 95.25 291 GLN B N 1
ATOM 7856 C CA . GLN B 1 291 ? -10.109 15.258 -0.108 1 95.25 291 GLN B CA 1
ATOM 7857 C C . GLN B 1 291 ? -9.273 15.93 0.978 1 95.25 291 GLN B C 1
ATOM 7859 O O . GLN B 1 291 ? -9.789 16.25 2.055 1 95.25 291 GLN B O 1
ATOM 7864 N N . SER B 1 292 ? -8.039 16.109 0.716 1 94.94 292 SER B N 1
ATOM 7865 C CA . SER B 1 292 ? -7.172 16.781 1.674 1 94.94 292 SER B CA 1
ATOM 7866 C C . SER B 1 292 ? -7.633 18.219 1.92 1 94.94 292 SER B C 1
ATOM 7868 O O . SER B 1 292 ? -7.656 18.688 3.062 1 94.94 292 SER B O 1
ATOM 7870 N N . GLU B 1 293 ? -8.031 18.875 0.849 1 94.56 293 GLU B N 1
ATOM 7871 C CA . GLU B 1 293 ? -8.508 20.25 0.963 1 94.56 293 GLU B CA 1
ATOM 7872 C C . GLU B 1 293 ? -9.844 20.328 1.689 1 94.56 293 GLU B C 1
ATOM 7874 O O . GLU B 1 293 ? -10.188 21.344 2.287 1 94.56 293 GLU B O 1
ATOM 7879 N N . GLN B 1 294 ? -10.547 19.203 1.684 1 92.38 294 GLN B N 1
ATOM 7880 C CA . GLN B 1 294 ? -11.836 19.141 2.355 1 92.38 294 GLN B CA 1
ATOM 7881 C C . GLN B 1 294 ? -11.68 18.766 3.824 1 92.38 294 GLN B C 1
ATOM 7883 O O . GLN B 1 294 ? -12.641 18.797 4.59 1 92.38 294 GLN B O 1
ATOM 7888 N N . GLY B 1 295 ? -10.523 18.469 4.203 1 92.19 295 GLY B N 1
ATOM 7889 C CA . GLY B 1 295 ? -10.281 18.094 5.586 1 92.19 295 GLY B CA 1
ATOM 7890 C C . GLY B 1 295 ? -10.719 16.672 5.902 1 92.19 295 GLY B C 1
ATOM 7891 O O . GLY B 1 295 ? -11.305 16.422 6.957 1 92.19 295 GLY B O 1
ATOM 7892 N N . ARG B 1 296 ? -10.492 15.766 4.988 1 94.06 296 ARG B N 1
ATOM 7893 C CA . ARG B 1 296 ? -10.812 14.352 5.168 1 94.06 296 ARG B CA 1
ATOM 7894 C C . ARG B 1 296 ? -9.562 13.484 5.043 1 94.06 296 ARG B C 1
ATOM 7896 O O . ARG B 1 296 ? -9.352 12.828 4.023 1 94.06 296 ARG B O 1
ATOM 7903 N N . PRO B 1 297 ? -8.82 13.375 6.125 1 95.44 297 PRO B N 1
ATOM 7904 C CA . PRO B 1 297 ? -7.508 12.727 6.047 1 95.44 297 PRO B CA 1
ATOM 7905 C C . PRO B 1 297 ? -7.598 11.242 5.715 1 95.44 297 PRO B C 1
ATOM 7907 O O . PRO B 1 297 ? -6.773 10.727 4.957 1 95.44 297 PRO B O 1
ATOM 7910 N N . ASN B 1 298 ? -8.539 10.531 6.262 1 95.81 298 ASN B N 1
ATOM 7911 C CA . ASN B 1 298 ? -8.625 9.102 5.973 1 95.81 298 ASN B CA 1
ATOM 7912 C C . ASN B 1 298 ? -8.961 8.844 4.508 1 95.81 298 ASN B C 1
ATOM 7914 O O . ASN B 1 298 ? -8.406 7.93 3.893 1 95.81 298 ASN B O 1
ATOM 7918 N N . SER B 1 299 ? -9.922 9.594 3.99 1 94.88 299 SER B N 1
ATOM 7919 C CA . SER B 1 299 ? -10.242 9.445 2.576 1 94.88 299 SER B CA 1
ATOM 7920 C C . SER B 1 299 ? -9.023 9.727 1.699 1 94.88 299 SER B C 1
ATOM 7922 O O . SER B 1 299 ? -8.797 9.031 0.707 1 94.88 299 SER B O 1
ATOM 7924 N N . THR B 1 300 ? -8.305 10.797 2.051 1 97.06 300 THR B N 1
ATOM 7925 C CA . THR B 1 300 ? -7.066 11.094 1.338 1 97.06 300 THR B CA 1
ATOM 7926 C C . THR B 1 300 ? -6.117 9.898 1.374 1 97.06 300 THR B C 1
ATOM 7928 O O . THR B 1 300 ? -5.559 9.508 0.345 1 97.06 300 THR B O 1
ATOM 7931 N N . PHE B 1 301 ? -5.98 9.281 2.52 1 97.75 301 PHE B N 1
ATOM 7932 C CA . PHE B 1 301 ? -5.105 8.133 2.719 1 97.75 301 PHE B CA 1
ATOM 7933 C C . PHE B 1 301 ? -5.535 6.965 1.836 1 97.75 301 PHE B C 1
ATOM 7935 O O . PHE B 1 301 ? -4.695 6.293 1.234 1 97.75 301 PHE B O 1
ATOM 7942 N N . LEU B 1 302 ? -6.805 6.727 1.76 1 96.81 302 LEU B N 1
ATOM 7943 C CA . LEU B 1 302 ? -7.332 5.625 0.957 1 96.81 302 LEU B CA 1
ATOM 7944 C C . LEU B 1 302 ? -7.094 5.875 -0.528 1 96.81 302 LEU B C 1
ATOM 7946 O O . LEU B 1 302 ? -6.68 4.973 -1.256 1 96.81 302 LEU B O 1
ATOM 7950 N N . HIS B 1 303 ? -7.316 7.105 -0.976 1 96.69 303 HIS B N 1
ATOM 7951 C CA . HIS B 1 303 ? -7.102 7.426 -2.383 1 96.69 303 HIS B CA 1
ATOM 7952 C C . HIS B 1 303 ? -5.625 7.332 -2.75 1 96.69 303 HIS B C 1
ATOM 7954 O O . HIS B 1 303 ? -5.285 6.91 -3.857 1 96.69 303 HIS B O 1
ATOM 7960 N N . LEU B 1 304 ? -4.805 7.785 -1.851 1 98.06 304 LEU B N 1
ATOM 7961 C CA . LEU B 1 304 ? -3.373 7.664 -2.1 1 98.06 304 LEU B CA 1
ATOM 7962 C C . LEU B 1 304 ? -2.963 6.195 -2.193 1 98.06 304 LEU B C 1
ATOM 7964 O O . LEU B 1 304 ? -2.121 5.836 -3.02 1 98.06 304 LEU B O 1
ATOM 7968 N N . GLY B 1 305 ? -3.561 5.422 -1.347 1 96.94 305 GLY B N 1
ATOM 7969 C CA . GLY B 1 305 ? -3.307 3.992 -1.435 1 96.94 305 GLY B CA 1
ATOM 7970 C C . GLY B 1 305 ? -3.707 3.396 -2.77 1 96.94 305 GLY B C 1
ATOM 7971 O O . GLY B 1 305 ? -2.963 2.602 -3.35 1 96.94 305 GLY B O 1
ATOM 7972 N N . ALA B 1 306 ? -4.883 3.768 -3.209 1 96.12 306 ALA B N 1
ATOM 7973 C CA . ALA B 1 306 ? -5.355 3.297 -4.508 1 96.12 306 ALA B CA 1
ATOM 7974 C C . ALA B 1 306 ? -4.426 3.76 -5.629 1 96.12 306 ALA B C 1
ATOM 7976 O O . ALA B 1 306 ? -4.105 2.99 -6.539 1 96.12 306 ALA B O 1
ATOM 7977 N N . ALA B 1 307 ? -4.02 4.992 -5.566 1 97.81 307 ALA B N 1
ATOM 7978 C CA . ALA B 1 307 ? -3.104 5.531 -6.566 1 97.81 307 ALA B CA 1
ATOM 7979 C C . ALA B 1 307 ? -1.779 4.773 -6.566 1 97.81 307 ALA B C 1
ATOM 7981 O O . ALA B 1 307 ? -1.236 4.453 -7.625 1 97.81 307 ALA B O 1
ATOM 7982 N N . ALA B 1 308 ? -1.27 4.516 -5.387 1 97.88 308 ALA B N 1
ATOM 7983 C CA . ALA B 1 308 ? 0.004 3.811 -5.266 1 97.88 308 ALA B CA 1
ATOM 7984 C C . ALA B 1 308 ? -0.089 2.402 -5.844 1 97.88 308 ALA B C 1
ATOM 7986 O O . ALA B 1 308 ? 0.815 1.955 -6.551 1 97.88 308 ALA B O 1
ATOM 7987 N N . ARG B 1 309 ? -1.151 1.732 -5.523 1 97.5 309 ARG B N 1
ATOM 7988 C CA . ARG B 1 309 ? -1.34 0.375 -6.023 1 97.5 309 ARG B CA 1
ATOM 7989 C C . ARG B 1 309 ? -1.45 0.361 -7.547 1 97.5 309 ARG B C 1
ATOM 7991 O O . ARG B 1 309 ? -0.892 -0.517 -8.203 1 97.5 309 ARG B O 1
ATOM 7998 N N . LYS B 1 310 ? -2.191 1.281 -8.07 1 97.5 310 LYS B N 1
ATOM 7999 C CA . LYS B 1 310 ? -2.305 1.382 -9.523 1 97.5 310 LYS B CA 1
ATOM 8000 C C . LYS B 1 310 ? -0.959 1.722 -10.156 1 97.5 310 LYS B C 1
ATOM 8002 O O . LYS B 1 310 ? -0.625 1.21 -11.227 1 97.5 310 LYS B O 1
ATOM 8007 N N . ALA B 1 311 ? -0.242 2.619 -9.508 1 97.88 311 ALA B N 1
ATOM 8008 C CA . ALA B 1 311 ? 1.074 2.996 -10.023 1 97.88 311 ALA B CA 1
ATOM 8009 C C . ALA B 1 311 ? 2.004 1.787 -10.086 1 97.88 311 ALA B C 1
ATOM 8011 O O . ALA B 1 311 ? 2.725 1.602 -11.07 1 97.88 311 ALA B O 1
ATOM 8012 N N . LEU B 1 312 ? 1.985 0.954 -9.086 1 97.25 312 LEU B N 1
ATOM 8013 C CA . LEU B 1 312 ? 2.816 -0.244 -9.062 1 97.25 312 LEU B CA 1
ATOM 8014 C C . LEU B 1 312 ? 2.348 -1.257 -10.102 1 97.25 312 LEU B C 1
ATOM 8016 O O . LEU B 1 312 ? 3.164 -1.951 -10.711 1 97.25 312 LEU B O 1
ATOM 8020 N N . SER B 1 313 ? 1.035 -1.293 -10.25 1 96.81 313 SER B N 1
ATOM 8021 C CA . SER B 1 313 ? 0.464 -2.219 -11.227 1 96.81 313 SER B CA 1
ATOM 8022 C C . SER B 1 313 ? 0.901 -1.867 -12.641 1 96.81 313 SER B C 1
ATOM 8024 O O . SER B 1 313 ? 1.061 -2.752 -13.484 1 96.81 313 SER B O 1
ATOM 8026 N N . THR B 1 314 ? 1.074 -0.575 -12.922 1 95 314 THR B N 1
ATOM 8027 C CA . THR B 1 314 ? 1.477 -0.132 -14.258 1 95 314 THR B CA 1
ATOM 8028 C C . THR B 1 314 ? 2.998 -0.108 -14.383 1 95 314 THR B C 1
ATOM 8030 O O . THR B 1 314 ? 3.533 0.09 -15.469 1 95 314 THR B O 1
ATOM 8033 N N . GLY B 1 315 ? 3.678 -0.233 -13.266 1 94.81 315 GLY B N 1
ATOM 8034 C CA . GLY B 1 315 ? 5.133 -0.234 -13.289 1 94.81 315 GLY B CA 1
ATOM 8035 C C . GLY B 1 315 ? 5.73 1.16 -13.336 1 94.81 315 GLY B C 1
ATOM 8036 O O . GLY B 1 315 ? 6.824 1.355 -13.859 1 94.81 315 GLY B O 1
ATOM 8037 N N . LEU B 1 316 ? 4.996 2.158 -12.828 1 95.56 316 LEU B N 1
ATOM 8038 C CA . LEU B 1 316 ? 5.469 3.539 -12.867 1 95.56 316 LEU B CA 1
ATOM 8039 C C . LEU B 1 316 ? 6.719 3.709 -12.008 1 95.56 316 LEU B C 1
ATOM 8041 O O . LEU B 1 316 ? 7.43 4.707 -12.133 1 95.56 316 LEU B O 1
ATOM 8045 N N . HIS B 1 317 ? 6.957 2.832 -11.062 1 94.5 317 HIS B N 1
ATOM 8046 C CA . HIS B 1 317 ? 8.109 2.932 -10.172 1 94.5 317 HIS B CA 1
ATOM 8047 C C . HIS B 1 317 ? 9.391 2.516 -10.891 1 94.5 317 HIS B C 1
ATOM 8049 O O . HIS B 1 317 ? 10.492 2.674 -10.352 1 94.5 317 HIS B O 1
ATOM 8055 N N . LYS B 1 318 ? 9.164 1.985 -12.07 1 91.06 318 LYS B N 1
ATOM 8056 C CA . LYS B 1 318 ? 10.297 1.615 -12.914 1 91.06 318 LYS B CA 1
ATOM 8057 C C . LYS B 1 318 ? 10.336 2.463 -14.18 1 91.06 318 LYS B C 1
ATOM 8059 O O . LYS B 1 318 ? 9.305 2.955 -14.641 1 91.06 318 LYS B O 1
ATOM 8064 N N . GLU B 1 319 ? 11.539 2.617 -14.703 1 86.88 319 GLU B N 1
ATOM 8065 C CA . GLU B 1 319 ? 11.648 3.375 -15.953 1 86.88 319 GLU B CA 1
ATOM 8066 C C . GLU B 1 319 ? 11.109 2.574 -17.125 1 86.88 319 GLU B C 1
ATOM 8068 O O . GLU B 1 319 ? 11.344 1.367 -17.234 1 86.88 319 GLU B O 1
ATOM 8073 N N . ALA B 1 320 ? 10.219 3.191 -17.938 1 74.69 320 ALA B N 1
ATOM 8074 C CA . ALA B 1 320 ? 9.633 2.529 -19.094 1 74.69 320 ALA B CA 1
ATOM 8075 C C . ALA B 1 320 ? 10.688 2.275 -20.172 1 74.69 320 ALA B C 1
ATOM 8077 O O . ALA B 1 320 ? 11.672 3.01 -20.266 1 74.69 320 ALA B O 1
ATOM 8078 N N . PRO B 1 321 ? 10.438 1.097 -20.891 1 62.88 321 PRO B N 1
ATOM 8079 C CA . PRO B 1 321 ? 11.367 0.825 -21.984 1 62.88 321 PRO B CA 1
ATOM 8080 C C . PRO B 1 321 ? 11.367 1.926 -23.047 1 62.88 321 PRO B C 1
ATOM 8082 O O . PRO B 1 321 ? 10.336 2.557 -23.281 1 62.88 321 PRO B O 1
ATOM 8085 N N . ASN B 1 322 ? 12.508 2.613 -23.281 1 53.69 322 ASN B N 1
ATOM 8086 C CA . ASN B 1 322 ? 12.633 3.637 -24.312 1 53.69 322 ASN B CA 1
ATOM 8087 C C . ASN B 1 322 ? 12.102 3.15 -25.656 1 53.69 322 ASN B C 1
ATOM 8089 O O . ASN B 1 322 ? 12.734 2.324 -26.312 1 53.69 322 ASN B O 1
ATOM 8093 N N . GLN B 1 323 ? 10.922 2.824 -25.797 1 50.47 323 GLN B N 1
ATOM 8094 C CA . GLN B 1 323 ? 10.586 2.557 -27.188 1 50.47 323 GLN B CA 1
ATOM 8095 C C . GLN B 1 323 ? 10.938 3.748 -28.078 1 50.47 323 GLN B C 1
ATOM 8097 O O . GLN B 1 323 ? 10.789 4.902 -27.672 1 50.47 323 GLN B O 1
ATOM 8102 N N . ASP B 1 324 ? 11.852 3.588 -29.047 1 46.84 324 ASP B N 1
ATOM 8103 C CA . ASP B 1 324 ? 12.438 4.422 -30.094 1 46.84 324 ASP B CA 1
ATOM 8104 C C . ASP B 1 324 ? 11.484 5.547 -30.484 1 46.84 324 ASP B C 1
ATOM 8106 O O . ASP B 1 324 ? 11.891 6.512 -31.141 1 46.84 324 ASP B O 1
ATOM 8110 N N . GLY B 1 325 ? 10.398 5.773 -29.688 1 46.5 325 GLY B N 1
ATOM 8111 C CA . GLY B 1 325 ? 9.516 6.828 -30.172 1 46.5 325 GLY B CA 1
ATOM 8112 C C . GLY B 1 325 ? 8.734 7.504 -29.047 1 46.5 325 GLY B C 1
ATOM 8113 O O . GLY B 1 325 ? 7.816 8.281 -29.312 1 46.5 325 GLY B O 1
ATOM 8114 N N . GLU B 1 326 ? 8.68 6.844 -28 1 52.59 326 GLU B N 1
ATOM 8115 C CA . GLU B 1 326 ? 7.855 7.52 -27 1 52.59 326 GLU B CA 1
ATOM 8116 C C . GLU B 1 326 ? 8.461 8.859 -26.609 1 52.59 326 GLU B C 1
ATOM 8118 O O . GLU B 1 326 ? 9.648 8.938 -26.266 1 52.59 326 GLU B O 1
ATOM 8123 N N . LEU B 1 327 ? 7.812 9.898 -27.031 1 57.03 327 LEU B N 1
ATOM 8124 C CA . LEU B 1 327 ? 8.031 11.336 -26.891 1 57.03 327 LEU B CA 1
ATOM 8125 C C . LEU B 1 327 ? 8.453 11.695 -25.469 1 57.03 327 LEU B C 1
ATOM 8127 O O . LEU B 1 327 ? 7.953 11.109 -24.5 1 57.03 327 LEU B O 1
ATOM 8131 N N . ALA B 1 328 ? 9.641 12.195 -25.406 1 53.22 328 ALA B N 1
ATOM 8132 C CA . ALA B 1 328 ? 10.203 12.828 -24.219 1 53.22 328 ALA B CA 1
ATOM 8133 C C . ALA B 1 328 ? 9.102 13.289 -23.266 1 53.22 328 ALA B C 1
ATOM 8135 O O . ALA B 1 328 ? 9.227 13.156 -22.047 1 53.22 328 ALA B O 1
ATOM 8136 N N . ASP B 1 329 ? 8.078 13.633 -23.859 1 64.12 329 ASP B N 1
ATOM 8137 C CA . ASP B 1 329 ? 6.984 14.195 -23.078 1 64.12 329 ASP B CA 1
ATOM 8138 C C . ASP B 1 329 ? 6.266 13.109 -22.281 1 64.12 329 ASP B C 1
ATOM 8140 O O . ASP B 1 329 ? 5.879 13.32 -21.125 1 64.12 329 ASP B O 1
ATOM 8144 N N . SER B 1 330 ? 6.293 11.992 -22.844 1 81.88 330 SER B N 1
ATOM 8145 C CA . SER B 1 330 ? 5.613 10.898 -22.156 1 81.88 330 SER B CA 1
ATOM 8146 C C . SER B 1 330 ? 6.441 10.383 -20.984 1 81.88 330 SER B C 1
ATOM 8148 O O . SER B 1 330 ? 5.902 10.07 -19.922 1 81.88 330 SER B O 1
ATOM 8150 N N . THR B 1 331 ? 7.719 10.539 -21.203 1 88.38 331 THR B N 1
ATOM 8151 C CA . THR B 1 331 ? 8.609 10.094 -20.141 1 88.38 331 THR B CA 1
ATOM 8152 C C . THR B 1 331 ? 8.539 11.031 -18.938 1 88.38 331 THR B C 1
ATOM 8154 O O . THR B 1 331 ? 8.469 10.586 -17.797 1 88.38 331 THR B O 1
ATOM 8157 N N . GLN B 1 332 ? 8.477 12.297 -19.188 1 92.06 332 GLN B N 1
ATOM 8158 C CA . GLN B 1 332 ? 8.422 13.273 -18.109 1 92.06 332 GLN B CA 1
ATOM 8159 C C . GLN B 1 332 ? 7.074 13.227 -17.391 1 92.06 332 GLN B C 1
ATOM 8161 O O . GLN B 1 332 ? 6.996 13.438 -16.188 1 92.06 332 GLN B O 1
ATOM 8166 N N . GLU B 1 333 ? 6.086 13.008 -18.188 1 94.69 333 GLU B N 1
ATOM 8167 C CA . GLU B 1 333 ? 4.77 12.883 -17.578 1 94.69 333 GLU B CA 1
ATOM 8168 C C . GLU B 1 333 ? 4.73 11.727 -16.578 1 94.69 333 GLU B C 1
ATOM 8170 O O . GLU B 1 333 ? 4.168 11.859 -15.492 1 94.69 333 GLU B O 1
ATOM 8175 N N . ARG B 1 334 ? 5.355 10.664 -16.953 1 94.94 334 ARG B N 1
ATOM 8176 C CA . ARG B 1 334 ? 5.422 9.492 -16.078 1 94.94 334 ARG B CA 1
ATOM 8177 C C . ARG B 1 334 ? 6.242 9.789 -14.828 1 94.94 334 ARG B C 1
ATOM 8179 O O . ARG B 1 334 ? 5.824 9.461 -13.711 1 94.94 334 ARG B O 1
ATOM 8186 N N . ARG B 1 335 ? 7.355 10.391 -15.055 1 95.62 335 ARG B N 1
ATOM 8187 C CA . ARG B 1 335 ? 8.242 10.703 -13.938 1 95.62 335 ARG B CA 1
ATOM 8188 C C . ARG B 1 335 ? 7.574 11.68 -12.969 1 95.62 335 ARG B C 1
ATOM 8190 O O . ARG B 1 335 ? 7.59 11.469 -11.758 1 95.62 335 ARG B O 1
ATOM 8197 N N . LYS B 1 336 ? 6.941 12.695 -13.492 1 96.75 336 LYS B N 1
ATOM 8198 C CA . LYS B 1 336 ? 6.266 13.688 -12.656 1 96.75 336 LYS B CA 1
ATOM 8199 C C . LYS B 1 336 ? 5.121 13.055 -11.875 1 96.75 336 LYS B C 1
ATOM 8201 O O . LYS B 1 336 ? 4.93 13.359 -10.688 1 96.75 336 LYS B O 1
ATOM 8206 N N . THR B 1 337 ? 4.398 12.219 -12.57 1 97.62 337 THR B N 1
ATOM 8207 C CA . THR B 1 337 ? 3.266 11.578 -11.914 1 97.62 337 THR B CA 1
ATOM 8208 C C . THR B 1 337 ? 3.736 10.711 -10.75 1 97.62 337 THR B C 1
ATOM 8210 O O . THR B 1 337 ? 3.191 10.797 -9.648 1 97.62 337 THR B O 1
ATOM 8213 N N . PHE B 1 338 ? 4.797 9.906 -10.945 1 97.31 338 PHE B N 1
ATOM 8214 C CA . PHE B 1 338 ? 5.258 8.992 -9.906 1 97.31 338 PHE B CA 1
ATOM 8215 C C . PHE B 1 338 ? 5.812 9.766 -8.719 1 97.31 338 PHE B C 1
ATOM 8217 O O . PHE B 1 338 ? 5.48 9.469 -7.566 1 97.31 338 PHE B O 1
ATOM 8224 N N . TRP B 1 339 ? 6.609 10.711 -8.969 1 97.38 339 TRP B N 1
ATOM 8225 C CA . TRP B 1 339 ? 7.277 11.406 -7.871 1 97.38 339 TRP B CA 1
ATOM 8226 C C . TRP B 1 339 ? 6.305 12.32 -7.133 1 97.38 339 TRP B C 1
ATOM 8228 O O . TRP B 1 339 ? 6.438 12.531 -5.926 1 97.38 339 TRP B O 1
ATOM 8238 N N . SER B 1 340 ? 5.316 12.906 -7.855 1 98.19 340 SER B N 1
ATOM 8239 C CA . SER B 1 340 ? 4.25 13.617 -7.156 1 98.19 340 SER B CA 1
ATOM 8240 C C . SER B 1 340 ? 3.5 12.688 -6.207 1 98.19 340 SER B C 1
ATOM 8242 O O . SER B 1 340 ? 3.188 13.07 -5.078 1 98.19 340 SER B O 1
ATOM 8244 N N . LEU B 1 341 ? 3.234 11.508 -6.711 1 98.31 341 LEU B N 1
ATOM 8245 C CA . LEU B 1 341 ? 2.562 10.508 -5.891 1 98.31 341 LEU B CA 1
ATOM 8246 C C . LEU B 1 341 ? 3.449 10.078 -4.727 1 98.31 341 LEU B C 1
ATOM 8248 O O . LEU B 1 341 ? 2.98 9.969 -3.59 1 98.31 341 LEU B O 1
ATOM 8252 N N . PHE B 1 342 ? 4.734 9.82 -5.012 1 98 342 PHE B N 1
ATOM 8253 C CA . PHE B 1 342 ? 5.668 9.375 -3.984 1 98 342 PHE B CA 1
ATOM 8254 C C . PHE B 1 342 ? 5.75 10.391 -2.852 1 98 342 PHE B C 1
ATOM 8256 O O . PHE B 1 342 ? 5.719 10.023 -1.676 1 98 342 PHE B O 1
ATOM 8263 N N . PHE B 1 343 ? 5.832 11.625 -3.217 1 97.19 343 PHE B N 1
ATOM 8264 C CA . PHE B 1 343 ? 5.902 12.68 -2.215 1 97.19 343 PHE B CA 1
ATOM 8265 C C . PHE B 1 343 ? 4.641 12.703 -1.361 1 97.19 343 PHE B C 1
ATOM 8267 O O . PHE B 1 343 ? 4.715 12.656 -0.131 1 97.19 343 PHE B O 1
ATOM 8274 N N . TYR B 1 344 ? 3.535 12.789 -2.062 1 98.25 344 TYR B N 1
ATOM 8275 C CA . TYR B 1 344 ? 2.287 12.977 -1.329 1 98.25 344 TYR B CA 1
ATOM 8276 C C . TYR B 1 344 ? 1.992 11.773 -0.443 1 98.25 344 TYR B C 1
ATOM 8278 O O . TYR B 1 344 ? 1.515 11.93 0.684 1 98.25 344 TYR B O 1
ATOM 8286 N N . GLU B 1 345 ? 2.283 10.578 -0.951 1 97.94 345 GLU B N 1
ATOM 8287 C CA . GLU B 1 345 ? 2.094 9.344 -0.188 1 97.94 345 GLU B CA 1
ATOM 8288 C C . GLU B 1 345 ? 2.998 9.312 1.041 1 97.94 345 GLU B C 1
ATOM 8290 O O . GLU B 1 345 ? 2.549 8.977 2.139 1 97.94 345 GLU B O 1
ATOM 8295 N N . THR B 1 346 ? 4.223 9.625 0.872 1 97.12 346 THR B N 1
ATOM 8296 C CA . THR B 1 346 ? 5.199 9.57 1.955 1 97.12 346 THR B CA 1
ATOM 8297 C C . THR B 1 346 ? 4.898 10.633 3.01 1 97.12 346 THR B C 1
ATOM 8299 O O . THR B 1 346 ? 4.855 10.328 4.207 1 97.12 346 THR B O 1
ATOM 8302 N N . TRP B 1 347 ? 4.691 11.781 2.527 1 96.56 347 TRP B N 1
ATOM 8303 C CA . TRP B 1 347 ? 4.449 12.906 3.43 1 96.56 347 TRP B CA 1
ATOM 8304 C C . TRP B 1 347 ? 3.148 12.719 4.199 1 96.56 347 TRP B C 1
ATOM 8306 O O . TRP B 1 347 ? 3.113 12.875 5.422 1 96.56 347 TRP B O 1
ATOM 8316 N N . PHE B 1 348 ? 2.111 12.352 3.494 1 97.31 348 PHE B N 1
ATOM 8317 C CA . PHE B 1 348 ? 0.793 12.258 4.113 1 97.31 348 PHE B CA 1
ATOM 8318 C C . PHE B 1 348 ? 0.731 11.086 5.086 1 97.31 348 PHE B C 1
ATOM 8320 O O . PHE B 1 348 ? 0.16 11.203 6.172 1 97.31 348 PHE B O 1
ATOM 8327 N N . SER B 1 349 ? 1.27 9.977 4.695 1 97 349 SER B N 1
ATOM 8328 C CA . SER B 1 349 ? 1.308 8.828 5.602 1 97 349 SER B CA 1
ATOM 8329 C C . SER B 1 349 ? 2.098 9.148 6.863 1 97 349 SER B C 1
ATOM 8331 O O . SER B 1 349 ? 1.701 8.758 7.965 1 97 349 SER B O 1
ATOM 8333 N N . PHE B 1 350 ? 3.115 9.898 6.801 1 96.38 350 PHE B N 1
ATOM 8334 C CA . PHE B 1 350 ? 3.961 10.234 7.941 1 96.38 350 PHE B CA 1
ATOM 8335 C C . PHE B 1 350 ? 3.203 11.109 8.938 1 96.38 350 PHE B C 1
ATOM 8337 O O . PHE B 1 350 ? 3.258 10.867 10.141 1 96.38 350 PHE B O 1
ATOM 8344 N N . HIS B 1 351 ? 2.596 12.086 8.445 1 93.94 351 HIS B N 1
ATOM 8345 C CA . HIS B 1 351 ? 1.977 12.984 9.414 1 93.94 351 HIS B CA 1
ATOM 8346 C C . HIS B 1 351 ? 0.715 12.367 10.008 1 93.94 351 HIS B C 1
ATOM 8348 O O . HIS B 1 351 ? 0.208 12.836 11.023 1 93.94 351 HIS B O 1
ATOM 8354 N N . LEU B 1 352 ? 0.161 11.289 9.32 1 96.44 352 LEU B N 1
ATOM 8355 C CA . LEU B 1 352 ? -0.925 10.539 9.945 1 96.44 352 LEU B CA 1
ATOM 8356 C C . LEU B 1 352 ? -0.381 9.508 10.922 1 96.44 352 LEU B C 1
ATOM 8358 O O . LEU B 1 352 ? -1.138 8.93 11.711 1 96.44 352 LEU B O 1
ATOM 8362 N N . GLY B 1 353 ? 0.944 9.281 10.836 1 94.75 353 GLY B N 1
ATOM 8363 C CA . GLY B 1 353 ? 1.557 8.234 11.641 1 94.75 353 GLY B CA 1
ATOM 8364 C C . GLY B 1 353 ? 1.255 6.836 11.141 1 94.75 353 GLY B C 1
ATOM 8365 O O . GLY B 1 353 ? 1.152 5.898 11.938 1 94.75 353 GLY B O 1
ATOM 8366 N N . ARG B 1 354 ? 0.919 6.727 9.883 1 96.19 354 ARG B N 1
ATOM 8367 C CA . ARG B 1 354 ? 0.633 5.445 9.25 1 96.19 354 ARG B CA 1
ATOM 8368 C C . ARG B 1 354 ? 1.753 5.047 8.289 1 96.19 354 ARG B C 1
ATOM 8370 O O . ARG B 1 354 ? 2.475 5.906 7.781 1 96.19 354 ARG B O 1
ATOM 8377 N N . PRO B 1 355 ? 1.944 3.746 8.055 1 94.19 355 PRO B N 1
ATOM 8378 C CA . PRO B 1 355 ? 2.99 3.314 7.125 1 94.19 355 PRO B CA 1
ATOM 8379 C C . PRO B 1 355 ? 2.688 3.695 5.68 1 94.19 355 PRO B C 1
ATOM 8381 O O . PRO B 1 355 ? 1.52 3.777 5.289 1 94.19 355 PRO B O 1
ATOM 8384 N N . THR B 1 356 ? 3.742 3.936 4.965 1 94.75 356 THR B N 1
ATOM 8385 C CA . THR B 1 356 ? 3.617 4.266 3.549 1 94.75 356 THR B CA 1
ATOM 8386 C C . THR B 1 356 ? 3.588 2.998 2.699 1 94.75 356 THR B C 1
ATOM 8388 O O . THR B 1 356 ? 4.082 1.95 3.121 1 94.75 356 THR B O 1
ATOM 8391 N N . SER B 1 357 ? 2.99 3.098 1.547 1 93.38 357 SER B N 1
ATOM 8392 C CA . SER B 1 357 ? 2.902 1.961 0.636 1 93.38 357 SER B CA 1
ATOM 8393 C C . SER B 1 357 ? 4.062 1.954 -0.354 1 93.38 357 SER B C 1
ATOM 8395 O O . SER B 1 357 ? 4.281 0.962 -1.053 1 93.38 357 SER B O 1
ATOM 8397 N N . LEU B 1 358 ? 4.734 3.02 -0.467 1 94.88 358 LEU B N 1
ATOM 8398 C CA . LEU B 1 358 ? 5.84 3.127 -1.413 1 94.88 358 LEU B CA 1
ATOM 8399 C C . LEU B 1 358 ? 7.172 3.25 -0.682 1 94.88 358 LEU B C 1
ATOM 8401 O O . LEU B 1 358 ? 7.27 3.951 0.328 1 94.88 358 LEU B O 1
ATOM 8405 N N . SER B 1 359 ? 8.102 2.545 -1.171 1 91.19 359 SER B N 1
ATOM 8406 C CA . SER B 1 359 ? 9.438 2.588 -0.595 1 91.19 359 SER B CA 1
ATOM 8407 C C . SER B 1 359 ? 10.477 2.986 -1.639 1 91.19 359 SER B C 1
ATOM 8409 O O . SER B 1 359 ? 10.383 2.584 -2.801 1 91.19 359 SER B O 1
ATOM 8411 N N . LEU B 1 360 ? 11.453 3.709 -1.176 1 88.62 360 LEU B N 1
ATOM 8412 C CA . LEU B 1 360 ? 12.508 4.172 -2.07 1 88.62 360 LEU B CA 1
ATOM 8413 C C . LEU B 1 360 ? 13.336 3 -2.59 1 88.62 360 LEU B C 1
ATOM 8415 O O . LEU B 1 360 ? 13.891 3.066 -3.688 1 88.62 360 LEU B O 1
ATOM 8419 N N . ARG B 1 361 ? 13.336 1.994 -1.888 1 83.75 361 ARG B N 1
ATOM 8420 C CA . ARG B 1 361 ? 14.125 0.819 -2.252 1 83.75 361 ARG B CA 1
ATOM 8421 C C . ARG B 1 361 ? 13.594 0.181 -3.531 1 83.75 361 ARG B C 1
ATOM 8423 O O . ARG B 1 361 ? 14.344 -0.462 -4.27 1 83.75 361 ARG B O 1
ATOM 8430 N N . ASP B 1 362 ? 12.336 0.395 -3.75 1 88.12 362 ASP B N 1
ATOM 8431 C CA . ASP B 1 362 ? 11.695 -0.244 -4.895 1 88.12 362 ASP B CA 1
ATOM 8432 C C . ASP B 1 362 ? 11.68 0.683 -6.105 1 88.12 362 ASP B C 1
ATOM 8434 O O . ASP B 1 362 ? 11.203 0.306 -7.176 1 88.12 362 ASP B O 1
ATOM 8438 N N . VAL B 1 363 ? 12.203 1.903 -5.941 1 90.94 363 VAL B N 1
ATOM 8439 C CA . VAL B 1 363 ? 12.062 2.918 -6.98 1 90.94 363 VAL B CA 1
ATOM 8440 C C . VAL B 1 363 ? 13.266 2.877 -7.91 1 90.94 363 VAL B C 1
ATOM 8442 O O . VAL B 1 363 ? 14.414 2.949 -7.457 1 90.94 363 VAL B O 1
ATOM 8445 N N . GLY B 1 364 ? 13.008 2.723 -9.227 1 87.94 364 GLY B N 1
ATOM 8446 C CA . GLY B 1 364 ? 14.047 2.736 -10.242 1 87.94 364 GLY B CA 1
ATOM 8447 C C . GLY B 1 364 ? 13.828 3.797 -11.305 1 87.94 364 GLY B C 1
ATOM 8448 O O . GLY B 1 364 ? 14.594 3.887 -12.266 1 87.94 364 GLY B O 1
ATOM 8449 N N . ILE B 1 365 ? 12.859 4.598 -11.148 1 92.5 365 ILE B N 1
ATOM 8450 C CA . ILE B 1 365 ? 12.539 5.652 -12.109 1 92.5 365 ILE B CA 1
ATOM 8451 C C . ILE B 1 365 ? 13.375 6.895 -11.805 1 92.5 365 ILE B C 1
ATOM 8453 O O . ILE B 1 365 ? 13.617 7.215 -10.633 1 92.5 365 ILE B O 1
ATOM 8457 N N . GLU B 1 366 ? 13.797 7.594 -12.805 1 92 366 GLU B N 1
ATOM 8458 C CA . GLU B 1 366 ? 14.633 8.781 -12.641 1 92 366 GLU B CA 1
ATOM 8459 C C . GLU B 1 366 ? 13.82 9.961 -12.109 1 92 366 GLU B C 1
ATOM 8461 O O . GLU B 1 366 ? 12.586 9.961 -12.195 1 92 366 GLU B O 1
ATOM 8466 N N . LEU B 1 367 ? 14.516 10.914 -11.57 1 92.69 367 LEU B N 1
ATOM 8467 C CA . LEU B 1 367 ? 13.875 12.125 -11.07 1 92.69 367 LEU B CA 1
ATOM 8468 C C . LEU B 1 367 ? 13.352 12.977 -12.219 1 92.69 367 LEU B C 1
ATOM 8470 O O . LEU B 1 367 ? 13.93 12.984 -13.305 1 92.69 367 LEU B O 1
ATOM 8474 N N . PRO B 1 368 ? 12.258 13.609 -11.977 1 92.88 368 PRO B N 1
ATOM 8475 C CA . PRO B 1 368 ? 11.719 14.477 -13.023 1 92.88 368 PRO B CA 1
ATOM 8476 C C . PRO B 1 368 ? 12.57 15.727 -13.242 1 92.88 368 PRO B C 1
ATOM 8478 O O . PRO B 1 368 ? 13.336 16.125 -12.359 1 92.88 368 PRO B O 1
ATOM 8481 N N . GLU B 1 369 ? 12.414 16.359 -14.359 1 90 369 GLU B N 1
ATOM 8482 C CA . GLU B 1 369 ? 13.141 17.578 -14.695 1 90 369 GLU B CA 1
ATOM 8483 C C . GLU B 1 369 ? 12.531 18.797 -13.992 1 90 369 GLU B C 1
ATOM 8485 O O . GLU B 1 369 ? 13.211 19.797 -13.781 1 90 369 GLU B O 1
ATOM 8490 N N . ASP B 1 370 ? 11.297 18.719 -13.625 1 90.94 370 ASP B N 1
ATOM 8491 C CA . ASP B 1 370 ? 10.648 19.812 -12.914 1 90.94 370 ASP B CA 1
ATOM 8492 C C . ASP B 1 370 ? 11.328 20.078 -11.57 1 90.94 370 ASP B C 1
ATOM 8494 O O . ASP B 1 370 ? 11.336 19.219 -10.688 1 90.94 370 ASP B O 1
ATOM 8498 N N . PRO B 1 371 ? 11.844 21.234 -11.383 1 90 371 PRO B N 1
ATOM 8499 C CA . PRO B 1 371 ? 12.633 21.516 -10.18 1 90 371 PRO B CA 1
ATOM 8500 C C . PRO B 1 371 ? 11.805 21.438 -8.906 1 90 371 PRO B C 1
ATOM 8502 O O . PRO B 1 371 ? 12.32 21.078 -7.844 1 90 371 PRO B O 1
ATOM 8505 N N . PHE B 1 372 ? 10.609 21.906 -9 1 92.94 372 PHE B N 1
ATOM 8506 C CA . PHE B 1 372 ? 9.773 21.891 -7.805 1 92.94 372 PHE B CA 1
ATOM 8507 C C . PHE B 1 372 ? 9.508 20.469 -7.336 1 92.94 372 PHE B C 1
ATOM 8509 O O . PHE B 1 372 ? 9.648 20.172 -6.148 1 92.94 372 PHE B O 1
ATOM 8516 N N . ILE B 1 373 ? 9.109 19.594 -8.266 1 94.44 373 ILE B N 1
ATOM 8517 C CA . ILE B 1 373 ? 8.844 18.203 -7.914 1 94.44 373 ILE B CA 1
ATOM 8518 C C . ILE B 1 373 ? 10.133 17.516 -7.465 1 94.44 373 ILE B C 1
ATOM 8520 O O . ILE B 1 373 ? 10.117 16.672 -6.578 1 94.44 373 ILE B O 1
ATOM 8524 N N . ARG B 1 374 ? 11.195 17.891 -8.039 1 91.5 374 ARG B N 1
ATOM 8525 C CA . ARG B 1 374 ? 12.492 17.375 -7.613 1 91.5 374 ARG B CA 1
ATOM 8526 C C . ARG B 1 374 ? 12.781 17.75 -6.168 1 91.5 374 ARG B C 1
ATOM 8528 O O . ARG B 1 374 ? 13.281 16.922 -5.395 1 91.5 374 ARG B O 1
ATOM 8535 N N . ALA B 1 375 ? 12.523 18.984 -5.848 1 91.81 375 ALA B N 1
ATOM 8536 C CA . ALA B 1 375 ? 12.727 19.438 -4.473 1 91.81 375 ALA B CA 1
ATOM 8537 C C . ALA B 1 375 ? 11.844 18.656 -3.506 1 91.81 375 ALA B C 1
ATOM 8539 O O . ALA B 1 375 ? 12.297 18.25 -2.43 1 91.81 375 ALA B O 1
ATOM 8540 N N . LEU B 1 376 ? 10.648 18.469 -3.926 1 93.81 376 LEU B N 1
ATOM 8541 C CA . LEU B 1 376 ? 9.727 17.719 -3.09 1 93.81 376 LEU B CA 1
ATOM 8542 C C . LEU B 1 376 ? 10.195 16.266 -2.924 1 93.81 376 LEU B C 1
ATOM 8544 O O . LEU B 1 376 ? 9.984 15.656 -1.875 1 93.81 376 LEU B O 1
ATOM 8548 N N . SER B 1 377 ? 10.797 15.75 -3.926 1 92.44 377 SER B N 1
ATOM 8549 C CA . SER B 1 377 ? 11.328 14.391 -3.85 1 92.44 377 SER B CA 1
ATOM 8550 C C . SER B 1 377 ? 12.453 14.289 -2.818 1 92.44 377 SER B C 1
ATOM 8552 O O . SER B 1 377 ? 12.562 13.289 -2.111 1 92.44 377 SER B O 1
ATOM 8554 N N . TYR B 1 378 ? 13.211 15.312 -2.699 1 89.62 378 TYR B N 1
ATOM 8555 C CA . TYR B 1 378 ? 14.273 15.328 -1.704 1 89.62 378 TYR B CA 1
ATOM 8556 C C . TYR B 1 378 ? 13.703 15.391 -0.293 1 89.62 378 TYR B C 1
ATOM 8558 O O . TYR B 1 378 ? 14.195 14.711 0.613 1 89.62 378 TYR B O 1
ATOM 8566 N N . VAL B 1 379 ? 12.719 16.188 -0.176 1 91.69 379 VAL B N 1
ATOM 8567 C CA . VAL B 1 379 ? 12.047 16.281 1.115 1 91.69 379 VAL B CA 1
ATOM 8568 C C . VAL B 1 379 ? 11.477 14.914 1.499 1 91.69 379 VAL B C 1
ATOM 8570 O O . VAL B 1 379 ? 11.555 14.516 2.662 1 91.69 379 VAL B O 1
ATOM 8573 N N . SER B 1 380 ? 10.961 14.234 0.522 1 93.44 380 SER B N 1
ATOM 8574 C CA . SER B 1 380 ? 10.375 12.922 0.766 1 93.44 380 SER B CA 1
ATOM 8575 C C . SER B 1 380 ? 11.422 11.93 1.248 1 93.44 380 SER B C 1
ATOM 8577 O O . SER B 1 380 ? 11.125 11.047 2.059 1 93.44 380 SER B O 1
ATOM 8579 N N . LYS B 1 381 ? 12.578 12.047 0.776 1 91.06 381 LYS B N 1
ATOM 8580 C CA . LYS B 1 381 ? 13.656 11.164 1.211 1 91.06 381 LYS B CA 1
ATOM 8581 C C . LYS B 1 381 ? 13.984 11.383 2.686 1 91.06 381 LYS B C 1
ATOM 8583 O O . LYS B 1 381 ? 14.234 10.422 3.418 1 91.06 381 LYS B O 1
ATOM 8588 N N . VAL B 1 382 ? 13.93 12.586 3.078 1 92.5 382 VAL B N 1
ATOM 8589 C CA . VAL B 1 382 ? 14.188 12.922 4.477 1 92.5 382 VAL B CA 1
ATOM 8590 C C . VAL B 1 382 ? 13.07 12.367 5.355 1 92.5 382 VAL B C 1
ATOM 8592 O O . VAL B 1 382 ? 13.328 11.773 6.402 1 92.5 382 VAL B O 1
ATOM 8595 N N . ILE B 1 383 ? 11.914 12.578 4.895 1 94.69 383 ILE B N 1
ATOM 8596 C CA . ILE B 1 383 ? 10.758 12.109 5.66 1 94.69 383 ILE B CA 1
ATOM 8597 C C . ILE B 1 383 ? 10.789 10.586 5.766 1 94.69 383 ILE B C 1
ATOM 8599 O O . ILE B 1 383 ? 10.461 10.023 6.816 1 94.69 383 ILE B O 1
ATOM 8603 N N . ALA B 1 384 ? 11.172 9.961 4.688 1 93.19 384 ALA B N 1
ATOM 8604 C CA . ALA B 1 384 ? 11.273 8.508 4.707 1 93.19 384 ALA B CA 1
ATOM 8605 C C . ALA B 1 384 ? 12.305 8.039 5.73 1 93.19 384 ALA B C 1
ATOM 8607 O O . ALA B 1 384 ? 12.086 7.055 6.438 1 93.19 384 ALA B O 1
ATOM 8608 N N . ARG B 1 385 ? 13.359 8.711 5.836 1 91.25 385 ARG B N 1
ATOM 8609 C CA . ARG B 1 385 ? 14.391 8.391 6.82 1 91.25 385 ARG B CA 1
ATOM 8610 C C . ARG B 1 385 ? 13.867 8.586 8.242 1 91.25 385 ARG B C 1
ATOM 8612 O O . ARG B 1 385 ? 14.133 7.773 9.125 1 91.25 385 ARG B O 1
ATOM 8619 N N . LEU B 1 386 ? 13.188 9.656 8.414 1 92.88 386 LEU B N 1
ATOM 8620 C CA . LEU B 1 386 ? 12.586 9.945 9.711 1 92.88 386 LEU B CA 1
ATOM 8621 C C . LEU B 1 386 ? 11.633 8.828 10.125 1 92.88 386 LEU B C 1
ATOM 8623 O O . LEU B 1 386 ? 11.688 8.352 11.266 1 92.88 386 LEU B O 1
ATOM 8627 N N . ALA B 1 387 ? 10.844 8.43 9.227 1 91.31 387 ALA B N 1
ATOM 8628 C CA . ALA B 1 387 ? 9.852 7.391 9.492 1 91.31 387 ALA B CA 1
ATOM 8629 C C . ALA B 1 387 ? 10.523 6.062 9.82 1 91.31 387 ALA B C 1
ATOM 8631 O O . ALA B 1 387 ? 10.055 5.32 10.688 1 91.31 387 ALA B O 1
ATOM 8632 N N . ASP B 1 388 ? 11.609 5.816 9.203 1 88 388 ASP B N 1
ATOM 8633 C CA . ASP B 1 388 ? 12.289 4.531 9.344 1 88 388 ASP B CA 1
ATOM 8634 C C . ASP B 1 388 ? 13.188 4.523 10.578 1 88 388 ASP B C 1
ATOM 8636 O O . ASP B 1 388 ? 13.109 3.615 11.414 1 88 388 ASP B O 1
ATOM 8640 N N . GLU B 1 389 ? 13.938 5.57 10.734 1 88 389 GLU B N 1
ATOM 8641 C CA . GLU B 1 389 ? 15 5.551 11.742 1 88 389 GLU B CA 1
ATOM 8642 C C . GLU B 1 389 ? 14.492 6.047 13.094 1 88 389 GLU B C 1
ATOM 8644 O O . GLU B 1 389 ? 14.922 5.555 14.141 1 88 389 GLU B O 1
ATOM 8649 N N . MET B 1 390 ? 13.648 6.965 13.055 1 88.38 390 MET B N 1
ATOM 8650 C CA . MET B 1 390 ? 13.234 7.555 14.328 1 88.38 390 MET B CA 1
ATOM 8651 C C . MET B 1 390 ? 11.945 6.91 14.828 1 88.38 390 MET B C 1
ATOM 8653 O O . MET B 1 390 ? 11.82 6.605 16.016 1 88.38 390 MET B O 1
ATOM 8657 N N . PHE B 1 391 ? 11.047 6.727 13.961 1 85.69 391 PHE B N 1
ATOM 8658 C CA . PHE B 1 391 ? 9.727 6.309 14.414 1 85.69 391 PHE B CA 1
ATOM 8659 C C . PHE B 1 391 ? 9.492 4.832 14.117 1 85.69 391 PHE B C 1
ATOM 8661 O O . PHE B 1 391 ? 8.578 4.219 14.672 1 85.69 391 PHE B O 1
ATOM 8668 N N . GLY B 1 392 ? 10.312 4.27 13.234 1 77.31 392 GLY B N 1
ATOM 8669 C CA . GLY B 1 392 ? 10.125 2.881 12.844 1 77.31 392 GLY B CA 1
ATOM 8670 C C . GLY B 1 392 ? 10.883 1.905 13.727 1 77.31 392 GLY B C 1
ATOM 8671 O O . GLY B 1 392 ? 10.633 0.698 13.68 1 77.31 392 GLY B O 1
ATOM 8672 N N . GLN B 1 393 ? 11.781 2.396 14.484 1 75.38 393 GLN B N 1
ATOM 8673 C CA . GLN B 1 393 ? 12.617 1.533 15.312 1 75.38 393 GLN B CA 1
ATOM 8674 C C . GLN B 1 393 ? 12.438 1.856 16.797 1 75.38 393 GLN B C 1
ATOM 8676 O O . GLN B 1 393 ? 12.047 2.969 17.156 1 75.38 393 GLN B O 1
ATOM 8681 N N . HIS B 1 394 ? 12.68 0.808 17.406 1 72.56 394 HIS B N 1
ATOM 8682 C CA . HIS B 1 394 ? 12.664 1.003 18.859 1 72.56 394 HIS B CA 1
ATOM 8683 C C . HIS B 1 394 ? 13.984 1.596 19.344 1 72.56 394 HIS B C 1
ATOM 8685 O O . HIS B 1 394 ? 15.055 1.189 18.891 1 72.56 394 HIS B O 1
ATOM 8691 N N . HIS B 1 395 ? 13.805 2.615 20.141 1 73.44 395 HIS B N 1
ATOM 8692 C CA . HIS B 1 395 ? 15 3.26 20.688 1 73.44 395 HIS B CA 1
ATOM 8693 C C . HIS B 1 395 ? 15.078 3.092 22.188 1 73.44 395 HIS B C 1
ATOM 8695 O O . HIS B 1 395 ? 14.086 3.291 22.891 1 73.44 395 HIS B O 1
ATOM 8701 N N . ASP B 1 396 ? 16.219 2.688 22.672 1 64.81 396 ASP B N 1
ATOM 8702 C CA . ASP B 1 396 ? 16.406 2.467 24.109 1 64.81 396 ASP B CA 1
ATOM 8703 C C . ASP B 1 396 ? 16.906 3.734 24.797 1 64.81 396 ASP B C 1
ATOM 8705 O O . ASP B 1 396 ? 16.891 3.824 26.031 1 64.81 396 ASP B O 1
ATOM 8709 N N . SER B 1 397 ? 17.328 4.664 24 1 74.81 397 SER B N 1
ATOM 8710 C CA . SER B 1 397 ? 17.922 5.875 24.562 1 74.81 397 SER B CA 1
ATOM 8711 C C . SER B 1 397 ? 17.406 7.121 23.844 1 74.81 397 SER B C 1
ATOM 8713 O O . SER B 1 397 ? 17.281 7.125 22.609 1 74.81 397 SER B O 1
ATOM 8715 N N . LEU B 1 398 ? 17.031 8.164 24.703 1 80.75 398 LEU B N 1
ATOM 8716 C CA . LEU B 1 398 ? 16.594 9.43 24.125 1 80.75 398 LEU B CA 1
ATOM 8717 C C . LEU B 1 398 ? 17.766 10.141 23.438 1 80.75 398 LEU B C 1
ATOM 8719 O O . LEU B 1 398 ? 17.562 10.875 22.469 1 80.75 398 LEU B O 1
ATOM 8723 N N . LEU B 1 399 ? 18.875 9.906 24.047 1 80.25 399 LEU B N 1
ATOM 8724 C CA . LEU B 1 399 ? 20.062 10.531 23.469 1 80.25 399 LEU B CA 1
ATOM 8725 C C . LEU B 1 399 ? 20.344 9.969 22.078 1 80.25 399 LEU B C 1
ATOM 8727 O O . LEU B 1 399 ? 20.766 10.703 21.172 1 80.25 399 LEU B O 1
ATOM 8731 N N . GLN B 1 400 ? 20.141 8.695 21.984 1 81.81 400 GLN B N 1
ATOM 8732 C CA . GLN B 1 400 ? 20.328 8.086 20.656 1 81.81 400 GLN B CA 1
ATOM 8733 C C . GLN B 1 400 ? 19.328 8.648 19.656 1 81.81 400 GLN B C 1
ATOM 8735 O O . GLN B 1 400 ? 19.656 8.891 18.5 1 81.81 400 GLN B O 1
ATOM 8740 N N . MET B 1 401 ? 18.141 8.852 20.078 1 86.25 401 MET B N 1
ATOM 8741 C CA . MET B 1 401 ? 17.125 9.438 19.219 1 86.25 401 MET B CA 1
ATOM 8742 C C . MET B 1 401 ? 17.5 10.859 18.812 1 86.25 401 MET B C 1
ATOM 8744 O O . MET B 1 401 ? 17.234 11.281 17.688 1 86.25 401 MET B O 1
ATOM 8748 N N . TRP B 1 402 ? 17.984 11.539 19.797 1 88.94 402 TRP B N 1
ATOM 8749 C CA . TRP B 1 402 ? 18.406 12.914 19.516 1 88.94 402 TRP B CA 1
ATOM 8750 C C . TRP B 1 402 ? 19.531 12.938 18.484 1 88.94 402 TRP B C 1
ATOM 8752 O O . TRP B 1 402 ? 19.578 13.82 17.625 1 88.94 402 TRP B O 1
ATOM 8762 N N . ARG B 1 403 ? 20.406 11.984 18.531 1 87.94 403 ARG B N 1
ATOM 8763 C CA . ARG B 1 403 ? 21.484 11.906 17.562 1 87.94 403 ARG B CA 1
ATOM 8764 C C . ARG B 1 403 ? 20.953 11.641 16.156 1 87.94 403 ARG B C 1
ATOM 8766 O O . ARG B 1 403 ? 21.453 12.203 15.188 1 87.94 403 ARG B O 1
ATOM 8773 N N . ILE B 1 404 ? 20 10.789 16.172 1 89.94 404 ILE B N 1
ATOM 8774 C CA . ILE B 1 404 ? 19.375 10.484 14.883 1 89.94 404 ILE B CA 1
ATOM 8775 C C . ILE B 1 404 ? 18.656 11.719 14.352 1 89.94 404 ILE B C 1
ATOM 8777 O O . ILE B 1 404 ? 18.797 12.062 13.172 1 89.94 404 ILE B O 1
ATOM 8781 N N . ALA B 1 405 ? 17.906 12.406 15.203 1 93.25 405 ALA B N 1
ATOM 8782 C CA . ALA B 1 405 ? 17.188 13.609 14.82 1 93.25 405 ALA B CA 1
ATOM 8783 C C . ALA B 1 405 ? 18.141 14.68 14.297 1 93.25 405 ALA B C 1
ATOM 8785 O O . ALA B 1 405 ? 17.859 15.344 13.297 1 93.25 405 ALA B O 1
ATOM 8786 N N . ARG B 1 406 ? 19.234 14.789 14.945 1 91.06 406 ARG B N 1
ATOM 8787 C CA . ARG B 1 406 ? 20.234 15.781 14.531 1 91.06 406 ARG B CA 1
ATOM 8788 C C . ARG B 1 406 ? 20.859 15.406 13.188 1 91.06 406 ARG B C 1
ATOM 8790 O O . ARG B 1 406 ? 21.047 16.266 12.328 1 91.06 406 ARG B O 1
ATOM 8797 N N . SER B 1 407 ? 21.109 14.148 13.078 1 90.44 407 SER B N 1
ATOM 8798 C CA . SER B 1 407 ? 21.672 13.688 11.82 1 90.44 407 SER B CA 1
ATOM 8799 C C . SER B 1 407 ? 20.734 13.945 10.656 1 90.44 407 SER B C 1
ATOM 8801 O O . SER B 1 407 ? 21.156 14.406 9.586 1 90.44 407 SER B O 1
ATOM 8803 N N . ILE B 1 408 ? 19.547 13.711 10.852 1 90.19 408 ILE B N 1
ATOM 8804 C CA . ILE B 1 408 ? 18.547 13.867 9.797 1 90.19 408 ILE B CA 1
ATOM 8805 C C . ILE B 1 408 ? 18.375 15.352 9.477 1 90.19 408 ILE B C 1
ATOM 8807 O O . ILE B 1 408 ? 18.25 15.727 8.312 1 90.19 408 ILE B O 1
ATOM 8811 N N . THR B 1 409 ? 18.328 16.188 10.469 1 90.75 409 THR B N 1
ATOM 8812 C CA . THR B 1 409 ? 18.141 17.609 10.25 1 90.75 409 THR B CA 1
ATOM 8813 C C . THR B 1 409 ? 19.359 18.219 9.547 1 90.75 409 THR B C 1
ATOM 8815 O O . THR B 1 409 ? 19.219 19.141 8.742 1 90.75 409 THR B O 1
ATOM 8818 N N . ASP B 1 410 ? 20.469 17.641 9.867 1 86.88 410 ASP B N 1
ATOM 8819 C CA . ASP B 1 410 ? 21.672 18.094 9.172 1 86.88 410 ASP B CA 1
ATOM 8820 C C . ASP B 1 410 ? 21.609 17.734 7.691 1 86.88 410 ASP B C 1
ATOM 8822 O O . ASP B 1 410 ? 21.984 18.547 6.836 1 86.88 410 ASP B O 1
ATOM 8826 N N . ASP B 1 411 ? 21.141 16.609 7.453 1 84.62 411 ASP B N 1
ATOM 8827 C CA . ASP B 1 411 ? 20.953 16.203 6.062 1 84.62 411 ASP B CA 1
ATOM 8828 C C . ASP B 1 411 ? 19.891 17.062 5.379 1 84.62 411 ASP B C 1
ATOM 8830 O O . ASP B 1 411 ? 20.031 17.391 4.199 1 84.62 411 ASP B O 1
ATOM 8834 N N . TYR B 1 412 ? 18.891 17.391 6.137 1 88.5 412 TYR B N 1
ATOM 8835 C CA . TYR B 1 412 ? 17.797 18.188 5.605 1 88.5 412 TYR B CA 1
ATOM 8836 C C . TYR B 1 412 ? 18.281 19.578 5.199 1 88.5 412 TYR B C 1
ATOM 8838 O O . TYR B 1 412 ? 17.828 20.125 4.188 1 88.5 412 TYR B O 1
ATOM 8846 N N . ARG B 1 413 ? 19.219 20.094 5.883 1 84.12 413 ARG B N 1
ATOM 8847 C CA . ARG B 1 413 ? 19.781 21.422 5.609 1 84.12 413 ARG B CA 1
ATOM 8848 C C . ARG B 1 413 ? 20.562 21.422 4.301 1 84.12 413 ARG B C 1
ATOM 8850 O O . ARG B 1 413 ? 20.609 22.438 3.596 1 84.12 413 ARG B O 1
ATOM 8857 N N . THR B 1 414 ? 21.094 20.25 4.023 1 79.62 414 THR B N 1
ATOM 8858 C CA . THR B 1 414 ? 21.812 20.141 2.764 1 79.62 414 THR B CA 1
ATOM 8859 C C . THR B 1 414 ? 20.859 20.281 1.579 1 79.62 414 THR B C 1
ATOM 8861 O O . THR B 1 414 ? 21.234 20.812 0.531 1 79.62 414 THR B O 1
ATOM 8864 N N . TYR B 1 415 ? 19.719 19.969 1.89 1 79.75 415 TYR B N 1
ATOM 8865 C CA . TYR B 1 415 ? 18.75 20.031 0.802 1 79.75 415 TYR B CA 1
ATOM 8866 C C . TYR B 1 415 ? 18.172 21.422 0.651 1 79.75 415 TYR B C 1
ATOM 8868 O O . TYR B 1 415 ? 17.531 21.734 -0.353 1 79.75 415 TYR B O 1
ATOM 8876 N N . GLU B 1 416 ? 18.453 22.312 1.632 1 82.44 416 GLU B N 1
ATOM 8877 C CA . GLU B 1 416 ? 17.984 23.688 1.525 1 82.44 416 GLU B CA 1
ATOM 8878 C C . GLU B 1 416 ? 18.594 24.375 0.312 1 82.44 416 GLU B C 1
ATOM 8880 O O . GLU B 1 416 ? 17.922 25.156 -0.376 1 82.44 416 GLU B O 1
ATOM 8885 N N . ALA B 1 417 ? 19.828 24 0.12 1 78.12 417 ALA B N 1
ATOM 8886 C CA . ALA B 1 417 ? 20.5 24.578 -1.041 1 78.12 417 ALA B CA 1
ATOM 8887 C C . ALA B 1 417 ? 19.906 24.047 -2.342 1 78.12 417 ALA B C 1
ATOM 8889 O O . ALA B 1 417 ? 19.734 24.797 -3.307 1 78.12 417 ALA B O 1
ATOM 8890 N N . GLN B 1 418 ? 19.562 22.844 -2.254 1 77.69 418 GLN B N 1
ATOM 8891 C CA . GLN B 1 418 ? 18.953 22.25 -3.434 1 77.69 418 GLN B CA 1
ATOM 8892 C C . GLN B 1 418 ? 17.562 22.812 -3.686 1 77.69 418 GLN B C 1
ATOM 8894 O O . GLN B 1 418 ? 17.172 23.031 -4.836 1 77.69 418 GLN B O 1
ATOM 8899 N N . ILE B 1 419 ? 16.891 23.062 -2.629 1 80.94 419 ILE B N 1
ATOM 8900 C CA . ILE B 1 419 ? 15.547 23.656 -2.709 1 80.94 419 ILE B CA 1
ATOM 8901 C C . ILE B 1 419 ? 15.633 25.062 -3.287 1 80.94 419 ILE B C 1
ATOM 8903 O O . ILE B 1 419 ? 14.852 25.438 -4.164 1 80.94 419 ILE B O 1
ATOM 8907 N N . LYS B 1 420 ? 16.609 25.781 -2.805 1 82.12 420 LYS B N 1
ATOM 8908 C CA . LYS B 1 420 ? 16.812 27.156 -3.289 1 82.12 420 LYS B CA 1
ATOM 8909 C C . LYS B 1 420 ? 17.156 27.156 -4.777 1 82.12 420 LYS B C 1
ATOM 8911 O O . LYS B 1 420 ? 16.688 28.031 -5.523 1 82.12 420 LYS B O 1
ATOM 8916 N N . GLN B 1 421 ? 17.922 26.234 -5.086 1 77.88 421 GLN B N 1
ATOM 8917 C CA . GLN B 1 421 ? 18.328 26.141 -6.488 1 77.88 421 GLN B CA 1
ATOM 8918 C C . GLN B 1 421 ? 17.141 25.734 -7.371 1 77.88 421 GLN B C 1
ATOM 8920 O O . GLN B 1 421 ? 17.016 26.234 -8.492 1 77.88 421 GLN B O 1
ATOM 8925 N N . ALA B 1 422 ? 16.375 24.953 -6.812 1 76.62 422 ALA B N 1
ATOM 8926 C CA . ALA B 1 422 ? 15.266 24.422 -7.602 1 76.62 422 ALA B CA 1
ATOM 8927 C C . ALA B 1 422 ? 14.188 25.469 -7.812 1 76.62 422 ALA B C 1
ATOM 8929 O O . ALA B 1 422 ? 13.609 25.578 -8.898 1 76.62 422 ALA B O 1
ATOM 8930 N N . ILE B 1 423 ? 13.898 26.297 -6.773 1 77.38 423 ILE B N 1
ATOM 8931 C CA . ILE B 1 423 ? 12.781 27.219 -6.871 1 77.38 423 ILE B CA 1
ATOM 8932 C C . ILE B 1 423 ? 13.305 28.656 -7.043 1 77.38 423 ILE B C 1
ATOM 8934 O O . ILE B 1 423 ? 12.57 29.547 -7.473 1 77.38 423 ILE B O 1
ATOM 8938 N N . GLY B 1 424 ? 14.602 28.812 -6.766 1 78.75 424 GLY B N 1
ATOM 8939 C CA . GLY B 1 424 ? 15.211 30.125 -6.922 1 78.75 424 GLY B CA 1
ATOM 8940 C C . GLY B 1 424 ? 15.031 31.016 -5.707 1 78.75 424 GLY B C 1
ATOM 8941 O O . GLY B 1 424 ? 15.43 32.188 -5.723 1 78.75 424 GLY B O 1
ATOM 8942 N N . ILE B 1 425 ? 14.281 30.531 -4.762 1 78.31 425 ILE B N 1
ATOM 8943 C CA . ILE B 1 425 ? 14.008 31.328 -3.57 1 78.31 425 ILE B CA 1
ATOM 8944 C C . ILE B 1 425 ? 14.375 30.531 -2.32 1 78.31 425 ILE B C 1
ATOM 8946 O O . ILE B 1 425 ? 14.148 29.328 -2.26 1 78.31 425 ILE B O 1
ATOM 8950 N N . GLY B 1 426 ? 14.953 31.188 -1.441 1 76.94 426 GLY B N 1
ATOM 8951 C CA . GLY B 1 426 ? 15.328 30.531 -0.195 1 76.94 426 GLY B CA 1
ATOM 8952 C C . GLY B 1 426 ? 14.18 30.406 0.785 1 76.94 426 GLY B C 1
ATOM 8953 O O . GLY B 1 426 ? 13.172 31.109 0.656 1 76.94 426 GLY B O 1
ATOM 8954 N N . LEU B 1 427 ? 14.289 29.609 1.702 1 79.25 427 LEU B N 1
ATOM 8955 C CA . LEU B 1 427 ? 13.273 29.359 2.717 1 79.25 427 LEU B CA 1
ATOM 8956 C C . LEU B 1 427 ? 13.062 30.578 3.6 1 79.25 427 LEU B C 1
ATOM 8958 O O . LEU B 1 427 ? 11.969 30.797 4.133 1 79.25 427 LEU B O 1
ATOM 8962 N N . ASN B 1 428 ? 14.094 31.422 3.662 1 78.25 428 ASN B N 1
ATOM 8963 C CA . ASN B 1 428 ? 14.023 32.562 4.555 1 78.25 428 ASN B CA 1
ATOM 8964 C C . ASN B 1 428 ? 13.672 33.844 3.793 1 78.25 428 ASN B C 1
ATOM 8966 O O . ASN B 1 428 ? 13.641 34.938 4.375 1 78.25 428 ASN B O 1
ATOM 8970 N N . ALA B 1 429 ? 13.328 33.625 2.609 1 84.56 429 ALA B N 1
ATOM 8971 C CA . ALA B 1 429 ? 12.945 34.781 1.82 1 84.56 429 ALA B CA 1
ATOM 8972 C C . ALA B 1 429 ? 11.523 35.25 2.148 1 84.56 429 ALA B C 1
ATOM 8974 O O . ALA B 1 429 ? 10.727 34.469 2.678 1 84.56 429 ALA B O 1
ATOM 8975 N N . CYS B 1 430 ? 11.234 36.469 1.834 1 89.44 430 CYS B N 1
ATOM 8976 C CA . CYS B 1 430 ? 9.891 37 2.051 1 89.44 430 CYS B CA 1
ATOM 8977 C C . CYS B 1 430 ? 8.875 36.281 1.157 1 89.44 430 CYS B C 1
ATOM 8979 O O . CYS B 1 430 ? 9.195 35.875 0.036 1 89.44 430 CYS B O 1
ATOM 8981 N N . PRO B 1 431 ? 7.719 36.125 1.729 1 93.06 431 PRO B N 1
ATOM 8982 C CA . PRO B 1 431 ? 6.684 35.469 0.932 1 93.06 431 PRO B CA 1
ATOM 8983 C C . PRO B 1 431 ? 6.406 36.188 -0.386 1 93.06 431 PRO B C 1
ATOM 8985 O O . PRO B 1 431 ? 6.375 37.406 -0.428 1 93.06 431 PRO B O 1
ATOM 8988 N N . GLN B 1 432 ? 6.297 35.406 -1.417 1 91.94 432 GLN B N 1
ATOM 8989 C CA . GLN B 1 432 ? 6.082 35.938 -2.758 1 91.94 432 GLN B CA 1
ATOM 8990 C C . GLN B 1 432 ? 4.609 35.844 -3.156 1 91.94 432 GLN B C 1
ATOM 8992 O O . GLN B 1 432 ? 3.832 35.156 -2.512 1 91.94 432 GLN B O 1
ATOM 8997 N N . GLN B 1 433 ? 4.27 36.562 -4.223 1 93.62 433 GLN B N 1
ATOM 8998 C CA . GLN B 1 433 ? 2.904 36.531 -4.742 1 93.62 433 GLN B C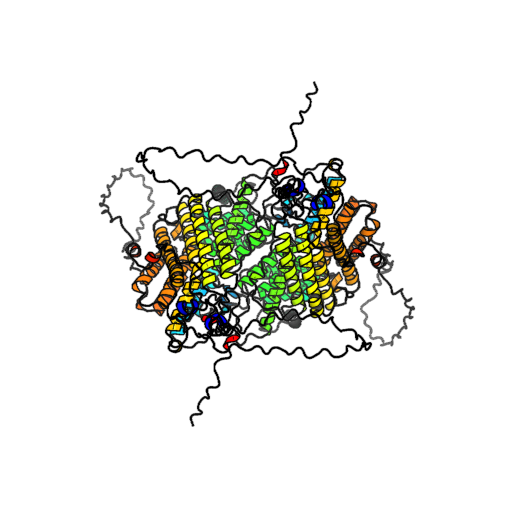A 1
ATOM 8999 C C . GLN B 1 433 ? 2.754 35.5 -5.855 1 93.62 433 GLN B C 1
ATOM 9001 O O . GLN B 1 433 ? 3.748 34.969 -6.359 1 93.62 433 GLN B O 1
ATOM 9006 N N . GLY B 1 434 ? 1.559 35.125 -6.156 1 93.69 434 GLY B N 1
ATOM 9007 C CA . GLY B 1 434 ? 1.262 34.281 -7.301 1 93.69 434 GLY B CA 1
ATOM 9008 C C . GLY B 1 434 ? 1.667 32.844 -7.094 1 93.69 434 GLY B C 1
ATOM 9009 O O . GLY B 1 434 ? 1.743 32.375 -5.957 1 93.69 434 GLY B O 1
ATOM 9010 N N . SER B 1 435 ? 1.872 32.188 -8.195 1 93.75 435 SER B N 1
ATOM 9011 C CA . SER B 1 435 ? 2.178 30.75 -8.18 1 93.75 435 SER B CA 1
ATOM 9012 C C . SER B 1 435 ? 3.535 30.484 -7.535 1 93.75 435 SER B C 1
ATOM 9014 O O . SER B 1 435 ? 3.723 29.453 -6.875 1 93.75 435 SER B O 1
ATOM 9016 N N . LEU B 1 436 ? 4.414 31.344 -7.695 1 92.44 436 LEU B N 1
ATOM 9017 C CA . LEU B 1 436 ? 5.727 31.219 -7.066 1 92.44 436 LEU B CA 1
ATOM 9018 C C . LEU B 1 436 ? 5.605 31.266 -5.547 1 92.44 436 LEU B C 1
ATOM 9020 O O . LEU B 1 436 ? 6.277 30.5 -4.848 1 92.44 436 LEU B O 1
ATOM 9024 N N . GLY B 1 437 ? 4.766 32.219 -5.102 1 93.69 437 GLY B N 1
ATOM 9025 C CA . GLY B 1 437 ? 4.527 32.281 -3.668 1 93.69 437 GLY B CA 1
ATOM 9026 C C . GLY B 1 437 ? 3.883 31.047 -3.098 1 93.69 437 GLY B C 1
ATOM 9027 O O . GLY B 1 437 ? 4.16 30.656 -1.961 1 93.69 437 GLY B O 1
ATOM 9028 N N . VAL B 1 438 ? 3.047 30.453 -3.914 1 95.38 438 VAL B N 1
ATOM 9029 C CA . VAL B 1 438 ? 2.404 29.219 -3.48 1 95.38 438 VAL B CA 1
ATOM 9030 C C . VAL B 1 438 ? 3.451 28.109 -3.334 1 95.38 438 VAL B C 1
ATOM 9032 O O . VAL B 1 438 ? 3.461 27.391 -2.338 1 95.38 438 VAL B O 1
ATOM 9035 N N . ARG B 1 439 ? 4.32 27.953 -4.316 1 93.44 439 ARG B N 1
ATOM 9036 C CA . ARG B 1 439 ? 5.387 26.953 -4.266 1 93.44 439 ARG B CA 1
ATOM 9037 C C . ARG B 1 439 ? 6.289 27.188 -3.057 1 93.44 439 ARG B C 1
ATOM 9039 O O . ARG B 1 439 ? 6.656 26.234 -2.365 1 93.44 439 ARG B O 1
ATOM 9046 N N . GLN B 1 440 ? 6.602 28.438 -2.836 1 92.88 440 GLN B N 1
ATOM 9047 C CA . GLN B 1 440 ? 7.426 28.797 -1.687 1 92.88 440 GLN B CA 1
ATOM 9048 C C . GLN B 1 440 ? 6.75 28.391 -0.379 1 92.88 440 GLN B C 1
ATOM 9050 O O . GLN B 1 440 ? 7.391 27.844 0.514 1 92.88 440 GLN B O 1
ATOM 9055 N N . THR B 1 441 ? 5.488 28.703 -0.315 1 95.06 441 THR B N 1
ATOM 9056 C CA . THR B 1 441 ? 4.738 28.438 0.906 1 95.06 441 THR B CA 1
ATOM 9057 C C . THR B 1 441 ? 4.66 26.938 1.17 1 95.06 441 THR B C 1
ATOM 9059 O O . THR B 1 441 ? 4.836 26.484 2.307 1 95.06 441 THR B O 1
ATOM 9062 N N . ILE B 1 442 ? 4.426 26.172 0.143 1 94.38 442 ILE B N 1
ATOM 9063 C CA . ILE B 1 442 ? 4.32 24.719 0.279 1 94.38 442 ILE B CA 1
ATOM 9064 C C . ILE B 1 442 ? 5.637 24.156 0.796 1 94.38 442 ILE B C 1
ATOM 9066 O O . ILE B 1 442 ? 5.656 23.391 1.769 1 94.38 442 ILE B O 1
ATOM 9070 N N . LEU B 1 443 ? 6.715 24.516 0.242 1 92.75 443 LEU B N 1
ATOM 9071 C CA . LEU B 1 443 ? 8.016 23.984 0.609 1 92.75 443 LEU B CA 1
ATOM 9072 C C . LEU B 1 443 ? 8.414 24.422 2.012 1 92.75 443 LEU B C 1
ATOM 9074 O O . LEU B 1 443 ? 8.93 23.625 2.799 1 92.75 443 LEU B O 1
ATOM 9078 N N . THR B 1 444 ? 8.156 25.688 2.322 1 92.19 444 THR B N 1
ATOM 9079 C CA . THR B 1 444 ? 8.547 26.234 3.617 1 92.19 444 THR B CA 1
ATOM 9080 C C . THR B 1 444 ? 7.738 25.578 4.742 1 92.19 444 THR B C 1
ATOM 9082 O O . THR B 1 444 ? 8.289 25.234 5.785 1 92.19 444 THR B O 1
ATOM 9085 N N . THR B 1 445 ? 6.484 25.469 4.492 1 94.56 445 THR B N 1
ATOM 9086 C CA . THR B 1 445 ? 5.633 24.906 5.527 1 94.56 445 THR B CA 1
ATOM 9087 C C . THR B 1 445 ? 5.973 23.422 5.754 1 94.56 445 THR B C 1
ATOM 9089 O O . THR B 1 445 ? 6.016 22.969 6.898 1 94.56 445 THR B O 1
ATOM 9092 N N . ILE B 1 446 ? 6.219 22.719 4.711 1 94.38 446 ILE B N 1
ATOM 9093 C CA . ILE B 1 446 ? 6.559 21.297 4.844 1 94.38 446 ILE B CA 1
ATOM 9094 C C . ILE B 1 446 ? 7.922 21.156 5.52 1 94.38 446 ILE B C 1
ATOM 9096 O O . ILE B 1 446 ? 8.125 20.266 6.336 1 94.38 446 ILE B O 1
ATOM 9100 N N . TYR B 1 447 ? 8.82 22.016 5.145 1 92.38 447 TYR B N 1
ATOM 9101 C CA . TYR B 1 447 ? 10.148 21.984 5.738 1 92.38 447 TYR B CA 1
ATOM 9102 C C . TYR B 1 447 ? 10.078 22.156 7.254 1 92.38 447 TYR B C 1
ATOM 9104 O O . TYR B 1 447 ? 10.586 21.328 8 1 92.38 447 TYR B O 1
ATOM 9112 N N . TYR B 1 448 ? 9.461 23.156 7.688 1 94.25 448 TYR B N 1
ATOM 9113 C CA . TYR B 1 448 ? 9.414 23.438 9.117 1 94.25 448 TYR B CA 1
ATOM 9114 C C . TYR B 1 448 ? 8.516 22.453 9.852 1 94.25 448 TYR B C 1
ATOM 9116 O O . TYR B 1 448 ? 8.781 22.094 11 1 94.25 448 TYR B O 1
ATOM 9124 N N . HIS B 1 449 ? 7.504 22.047 9.211 1 95.81 449 HIS B N 1
ATOM 9125 C CA . HIS B 1 449 ? 6.664 21.031 9.836 1 95.81 449 HIS B CA 1
ATOM 9126 C C . HIS B 1 449 ? 7.434 19.719 10.047 1 95.81 449 HIS B C 1
ATOM 9128 O O . HIS B 1 449 ? 7.238 19.047 11.055 1 95.81 449 HIS B O 1
ATOM 9134 N N . THR B 1 450 ? 8.25 19.344 9.094 1 95.06 450 THR B N 1
ATOM 9135 C CA . THR B 1 450 ? 9.07 18.156 9.234 1 95.06 450 THR B CA 1
ATOM 9136 C C . THR B 1 450 ? 10.031 18.297 10.406 1 95.06 450 THR B C 1
ATOM 9138 O O . THR B 1 450 ? 10.234 17.344 11.172 1 95.06 450 THR B O 1
ATOM 9141 N N . ILE B 1 451 ? 10.539 19.438 10.562 1 94.88 451 ILE B N 1
ATOM 9142 C CA . ILE B 1 451 ? 11.422 19.688 11.695 1 94.88 451 ILE B CA 1
ATOM 9143 C C . ILE B 1 451 ? 10.625 19.594 13 1 94.88 451 ILE B C 1
ATOM 9145 O O . ILE B 1 451 ? 11.086 19 13.977 1 94.88 451 ILE B O 1
ATOM 9149 N N . LEU B 1 452 ? 9.5 20.188 12.992 1 96.88 452 LEU B N 1
ATOM 9150 C CA . LEU B 1 452 ? 8.641 20.141 14.172 1 96.88 452 LEU B CA 1
ATOM 9151 C C . LEU B 1 452 ? 8.352 18.703 14.57 1 96.88 452 LEU B C 1
ATOM 9153 O O . LEU B 1 452 ? 8.469 18.344 15.742 1 96.88 452 LEU B O 1
ATOM 9157 N N . LEU B 1 453 ? 8.023 17.859 13.617 1 95.38 453 LEU B N 1
ATOM 9158 C CA . LEU B 1 453 ? 7.688 16.469 13.906 1 95.38 453 LEU B CA 1
ATOM 9159 C C . LEU B 1 453 ? 8.93 15.688 14.336 1 95.38 453 LEU B C 1
ATOM 9161 O O . LEU B 1 453 ? 8.828 14.742 15.125 1 95.38 453 LEU B O 1
ATOM 9165 N N . THR B 1 454 ? 10.039 16.062 13.852 1 94.75 454 THR B N 1
ATOM 9166 C CA . THR B 1 454 ? 11.297 15.422 14.227 1 94.75 454 THR B CA 1
ATOM 9167 C C . THR B 1 454 ? 11.586 15.625 15.711 1 94.75 454 THR B C 1
ATOM 9169 O O . THR B 1 454 ? 12.047 14.703 16.391 1 94.75 454 THR B O 1
ATOM 9172 N N . PHE B 1 455 ? 11.227 16.766 16.219 1 95.62 455 PHE B N 1
ATOM 9173 C CA . PHE B 1 455 ? 11.672 17.094 17.562 1 95.62 455 PHE B CA 1
ATOM 9174 C C . PHE B 1 455 ? 10.484 17.125 18.531 1 95.62 455 PHE B C 1
ATOM 9176 O O . PHE B 1 455 ? 10.664 17.297 19.734 1 95.62 455 PHE B O 1
ATOM 9183 N N . ARG B 1 456 ? 9.336 16.953 18.094 1 94.75 456 ARG B N 1
ATOM 9184 C CA . ARG B 1 456 ? 8.133 16.969 18.922 1 94.75 456 ARG B CA 1
ATOM 9185 C C . ARG B 1 456 ? 8.211 15.938 20.031 1 94.75 456 ARG B C 1
ATOM 9187 O O . ARG B 1 456 ? 7.809 16.203 21.172 1 94.75 456 ARG B O 1
ATOM 9194 N N . PRO B 1 457 ? 8.734 14.719 19.781 1 91.31 457 PRO B N 1
ATOM 9195 C CA . PRO B 1 457 ? 8.805 13.734 20.875 1 91.31 457 PRO B CA 1
ATOM 9196 C C . PRO B 1 457 ? 9.617 14.227 22.062 1 91.31 457 PRO B C 1
ATOM 9198 O O . PRO B 1 457 ? 9.312 13.883 23.203 1 91.31 457 PRO B O 1
ATOM 9201 N N . PHE B 1 458 ? 10.578 15.039 21.812 1 92.19 458 PHE B N 1
ATOM 9202 C CA . PHE B 1 458 ? 11.398 15.578 22.906 1 92.19 458 PHE B CA 1
ATOM 9203 C C . PHE B 1 458 ? 10.609 16.594 23.719 1 92.19 458 PHE B C 1
ATOM 9205 O O . PHE B 1 458 ? 10.781 16.688 24.938 1 92.19 458 PHE B O 1
ATOM 9212 N N . LEU B 1 459 ? 9.828 17.328 23.016 1 92.88 459 LEU B N 1
ATOM 9213 C CA . LEU B 1 459 ? 8.953 18.297 23.688 1 92.88 459 LEU B CA 1
ATOM 9214 C C . LEU B 1 459 ? 7.973 17.578 24.609 1 92.88 459 LEU B C 1
ATOM 9216 O O . LEU B 1 459 ? 7.754 18.016 25.75 1 92.88 459 LEU B O 1
ATOM 9220 N N . ILE B 1 460 ? 7.402 16.547 24.141 1 90.12 460 ILE B N 1
ATOM 9221 C CA . ILE B 1 460 ? 6.449 15.766 24.922 1 90.12 460 ILE B CA 1
ATOM 9222 C C . ILE B 1 460 ? 7.152 15.141 26.125 1 90.12 460 ILE B C 1
ATOM 9224 O O . ILE B 1 460 ? 6.621 15.156 27.234 1 90.12 460 ILE B O 1
ATOM 9228 N N . PHE B 1 461 ? 8.312 14.703 25.875 1 86.31 461 PHE B N 1
ATOM 9229 C CA . PHE B 1 461 ? 9.078 14.094 26.953 1 86.31 461 PHE B CA 1
ATOM 9230 C C . PHE B 1 461 ? 9.383 15.109 28.047 1 86.31 461 PHE B C 1
ATOM 9232 O O . PHE B 1 461 ? 9.234 14.82 29.234 1 86.31 461 PHE B O 1
ATOM 9239 N N . ARG B 1 462 ? 9.891 16.156 27.688 1 88.25 462 ARG B N 1
ATOM 9240 C CA . ARG B 1 462 ? 10.219 17.188 28.672 1 88.25 462 ARG B CA 1
ATOM 9241 C C . ARG B 1 462 ? 8.984 17.609 29.469 1 88.25 462 ARG B C 1
ATOM 9243 O O . ARG B 1 462 ? 9.07 17.859 30.672 1 88.25 462 ARG B O 1
ATOM 9250 N N . GLY B 1 463 ? 7.895 17.781 28.797 1 86.12 463 GLY B N 1
ATOM 9251 C CA . GLY B 1 463 ? 6.66 18.109 29.484 1 86.12 463 GLY B CA 1
ATOM 9252 C C . GLY B 1 463 ? 6.277 17.094 30.547 1 86.12 463 GLY B C 1
ATOM 9253 O O . GLY B 1 463 ? 5.902 17.453 31.656 1 86.12 463 GLY B O 1
ATOM 9254 N N . ARG B 1 464 ? 6.395 15.906 30.203 1 80.5 464 ARG B N 1
ATOM 9255 C CA . ARG B 1 464 ? 6.07 14.844 31.156 1 80.5 464 ARG B CA 1
ATOM 9256 C C . ARG B 1 464 ? 7.066 14.812 32.312 1 80.5 464 ARG B C 1
ATOM 9258 O O . ARG B 1 464 ? 6.691 14.531 33.438 1 80.5 464 ARG B O 1
ATOM 9265 N N . TRP B 1 465 ? 8.266 15.023 31.953 1 76.38 465 TRP B N 1
ATOM 9266 C CA . TRP B 1 465 ? 9.32 15.07 32.969 1 76.38 465 TRP B CA 1
ATOM 9267 C C . TRP B 1 465 ? 9.055 16.172 33.969 1 76.38 465 TRP B C 1
ATOM 9269 O O . TRP B 1 465 ? 9.219 15.977 35.188 1 76.38 465 TRP B O 1
ATOM 9279 N N . GLN B 1 466 ? 8.703 17.219 33.531 1 79.12 466 GLN B N 1
ATOM 9280 C CA . GLN B 1 466 ? 8.43 18.359 34.375 1 79.12 466 GLN B CA 1
ATOM 9281 C C . GLN B 1 466 ? 7.199 18.109 35.25 1 79.12 466 GLN B C 1
ATOM 9283 O O . GLN B 1 466 ? 7.145 18.562 36.406 1 79.12 466 GLN B O 1
ATOM 9288 N N . GLU B 1 467 ? 6.277 17.406 34.781 1 76.19 467 GLU B N 1
ATOM 9289 C CA . GLU B 1 467 ? 5.086 17.062 35.562 1 76.19 467 GLU B CA 1
ATOM 9290 C C . GLU B 1 467 ? 5.41 16.062 36.656 1 76.19 467 GLU B C 1
ATOM 9292 O O . GLU B 1 467 ? 4.863 16.156 37.781 1 76.19 467 GLU B O 1
ATOM 9297 N N . ASP B 1 468 ? 6.273 15.203 36.375 1 69.88 468 ASP B N 1
ATOM 9298 C CA . ASP B 1 468 ? 6.672 14.195 37.344 1 69.88 468 ASP B CA 1
ATOM 9299 C C . ASP B 1 468 ? 7.477 14.82 38.5 1 69.88 468 ASP B C 1
ATOM 9301 O O . ASP B 1 468 ? 7.426 14.352 39.625 1 69.88 468 ASP B O 1
ATOM 9305 N N . MET B 1 469 ? 8.219 15.766 38.156 1 68.62 469 MET B N 1
ATOM 9306 C CA . MET B 1 469 ? 9.062 16.422 39.156 1 68.62 469 MET B CA 1
ATOM 9307 C C . MET B 1 469 ? 8.227 17.281 40.094 1 68.62 469 MET B C 1
ATOM 9309 O O . MET B 1 469 ? 8.656 17.578 41.219 1 68.62 469 MET B O 1
ATOM 9313 N N . LYS B 1 470 ? 7.094 17.688 39.719 1 64.88 470 LYS B N 1
ATOM 9314 C CA . LYS B 1 470 ? 6.199 18.469 40.562 1 64.88 470 LYS B CA 1
ATOM 9315 C C . LYS B 1 470 ? 5.559 17.578 41.656 1 64.88 470 LYS B C 1
ATOM 9317 O O . LYS B 1 470 ? 5.113 18.062 42.688 1 64.88 470 LYS B O 1
ATOM 9322 N N . GLY B 1 471 ? 5.582 16.328 41.406 1 57.72 471 GLY B N 1
ATOM 9323 C CA . GLY B 1 471 ? 4.977 15.43 42.375 1 57.72 471 GLY B CA 1
ATOM 9324 C C . GLY B 1 471 ? 5.871 15.164 43.594 1 57.72 471 GLY B C 1
ATOM 9325 O O . GLY B 1 471 ? 7.094 15.242 43.5 1 57.72 471 GLY B O 1
ATOM 9326 N N . PRO B 1 472 ? 5.344 15.273 44.844 1 52.16 472 PRO B N 1
ATOM 9327 C CA . PRO B 1 472 ? 6.082 15.156 46.094 1 52.16 472 PRO B CA 1
ATOM 9328 C C . PRO B 1 472 ? 7.043 13.969 46.094 1 52.16 472 PRO B C 1
ATOM 9330 O O . PRO B 1 472 ? 7.957 13.922 46.938 1 52.16 472 PRO B O 1
ATOM 9333 N N . SER B 1 473 ? 6.676 12.945 45.531 1 44.84 473 SER B N 1
ATOM 9334 C CA . SER B 1 473 ? 7.355 11.688 45.812 1 44.84 473 SER B CA 1
ATOM 9335 C C . SER B 1 473 ? 8.797 11.711 45.312 1 44.84 473 SER B C 1
ATOM 9337 O O . SER B 1 473 ? 9.594 10.844 45.688 1 44.84 473 SER B O 1
ATOM 9339 N N . GLN B 1 474 ? 9.18 12.438 44.344 1 47.72 474 GLN B N 1
ATOM 9340 C CA . GLN B 1 474 ? 10.461 12.125 43.719 1 47.72 474 GLN B CA 1
ATOM 9341 C C . GLN B 1 474 ? 11.57 13.016 44.25 1 47.72 474 GLN B C 1
ATOM 9343 O O . GLN B 1 474 ? 12.703 12.992 43.781 1 47.72 474 GLN B O 1
ATOM 9348 N N . HIS B 1 475 ? 11.305 13.898 45.219 1 44.81 475 HIS B N 1
ATOM 9349 C CA . HIS B 1 475 ? 12.398 14.703 45.75 1 44.81 475 HIS B CA 1
ATOM 9350 C C . HIS B 1 475 ? 13.539 13.812 46.25 1 44.81 475 HIS B C 1
ATOM 9352 O O . HIS B 1 475 ? 14.594 14.312 46.625 1 44.81 475 HIS B O 1
ATOM 9358 N N . GLY B 1 476 ? 13.273 12.633 46.438 1 41.41 476 GLY B N 1
ATOM 9359 C CA . GLY B 1 476 ? 14.336 11.914 47.125 1 41.41 476 GLY B CA 1
ATOM 9360 C C . GLY B 1 476 ? 15.203 11.094 46.188 1 41.41 476 GLY B C 1
ATOM 9361 O O . GLY B 1 476 ? 16.172 10.477 46.625 1 41.41 476 GLY B O 1
ATOM 9362 N N . GLY B 1 477 ? 14.695 10.633 44.969 1 42.62 477 GLY B N 1
ATOM 9363 C CA . GLY B 1 477 ? 15.508 9.602 44.344 1 42.62 477 GLY B CA 1
ATOM 9364 C C . GLY B 1 477 ? 16.594 10.164 43.438 1 42.62 477 GLY B C 1
ATOM 9365 O O . GLY B 1 477 ? 16.719 11.375 43.281 1 42.62 477 GLY B O 1
ATOM 9366 N N . ASN B 1 478 ? 17.766 9.234 42.938 1 44.5 478 ASN B N 1
ATOM 9367 C CA . ASN B 1 478 ? 18.953 9.383 42.094 1 44.5 478 ASN B CA 1
ATOM 9368 C C . ASN B 1 478 ? 18.609 9.859 40.688 1 44.5 478 ASN B C 1
ATOM 9370 O O . ASN B 1 478 ? 19.328 9.562 39.75 1 44.5 478 ASN B O 1
ATOM 9374 N N . ARG B 1 479 ? 17.469 10.625 40.625 1 52.94 479 ARG B N 1
ATOM 9375 C CA . ARG B 1 479 ? 17.094 11.109 39.312 1 52.94 479 ARG B CA 1
ATOM 9376 C C . ARG B 1 479 ? 17.641 12.516 39.062 1 52.94 479 ARG B C 1
ATOM 9378 O O . ARG B 1 479 ? 17.703 13.328 40 1 52.94 479 ARG B O 1
ATOM 9385 N N . PRO B 1 480 ? 18.344 12.617 37.844 1 55.34 480 PRO B N 1
ATOM 9386 C CA . PRO B 1 480 ? 18.828 13.977 37.562 1 55.34 480 PRO B CA 1
ATOM 9387 C C . PRO B 1 480 ? 17.734 15.031 37.75 1 55.34 480 PRO B C 1
ATOM 9389 O O . PRO B 1 480 ? 16.594 14.828 37.344 1 55.34 480 PRO B O 1
ATOM 9392 N N . THR B 1 481 ? 17.938 15.992 38.5 1 60.09 481 THR B N 1
ATOM 9393 C CA . THR B 1 481 ? 16.969 17.016 38.844 1 60.09 481 THR B CA 1
ATOM 9394 C C . THR B 1 481 ? 16.922 18.109 37.781 1 60.09 481 THR B C 1
ATOM 9396 O O . THR B 1 481 ? 15.969 18.906 37.75 1 60.09 481 THR B O 1
ATOM 9399 N N . GLU B 1 482 ? 17.953 18.109 36.906 1 67.38 482 GLU B N 1
ATOM 9400 C CA . GLU B 1 482 ? 17.938 19.188 35.938 1 67.38 482 GLU B CA 1
ATOM 9401 C C . GLU B 1 482 ? 17.812 18.656 34.531 1 67.38 482 GLU B C 1
ATOM 9403 O O . GLU B 1 482 ? 18.375 17.594 34.188 1 67.38 482 GLU B O 1
ATOM 9408 N N . VAL B 1 483 ? 17.031 19.344 33.719 1 75.56 483 VAL B N 1
ATOM 9409 C CA . VAL B 1 483 ? 16.844 18.984 32.312 1 75.56 483 VAL B CA 1
ATOM 9410 C C . VAL B 1 483 ? 18.156 19.172 31.547 1 75.56 483 VAL B C 1
ATOM 9412 O O . VAL B 1 483 ? 18.781 20.25 31.609 1 75.56 483 VAL B O 1
ATOM 9415 N N . PRO B 1 484 ? 18.594 18.172 30.891 1 78.88 484 PRO B N 1
ATOM 9416 C CA . PRO B 1 484 ? 19.828 18.297 30.109 1 78.88 484 PRO B CA 1
ATOM 9417 C C . PRO B 1 484 ? 19.75 19.359 29.031 1 78.88 484 PRO B C 1
AT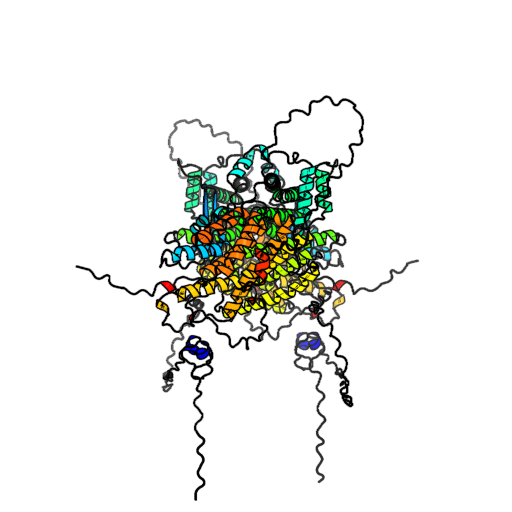OM 9419 O O . PRO B 1 484 ? 18.672 19.594 28.469 1 78.88 484 PRO B O 1
ATOM 9422 N N . THR B 1 485 ? 20.828 20 28.703 1 82.12 485 THR B N 1
ATOM 9423 C CA . THR B 1 485 ? 20.891 21.094 27.75 1 82.12 485 THR B CA 1
ATOM 9424 C C . THR B 1 485 ? 20.484 20.625 26.359 1 82.12 485 THR B C 1
ATOM 9426 O O . THR B 1 485 ? 19.875 21.375 25.594 1 82.12 485 THR B O 1
ATOM 9429 N N . TRP B 1 486 ? 20.922 19.406 26.047 1 85.31 486 TRP B N 1
ATOM 9430 C CA . TRP B 1 486 ? 20.578 18.906 24.719 1 85.31 486 TRP B CA 1
ATOM 9431 C C . TRP B 1 486 ? 19.078 18.75 24.562 1 85.31 486 TRP B C 1
ATOM 9433 O O . TRP B 1 486 ? 18.531 18.922 23.469 1 85.31 486 TRP B O 1
ATOM 9443 N N . LEU B 1 487 ? 18.406 18.375 25.562 1 88.31 487 LEU B N 1
ATOM 9444 C CA . LEU B 1 487 ? 16.953 18.234 25.516 1 88.31 487 LEU B CA 1
ATOM 9445 C C . LEU B 1 487 ? 16.281 19.594 25.328 1 88.31 487 LEU B C 1
ATOM 9447 O O . LEU B 1 487 ? 15.328 19.734 24.562 1 88.31 487 LEU B O 1
ATOM 9451 N N . ASN B 1 488 ? 16.844 20.578 25.969 1 89.06 488 ASN B N 1
ATOM 9452 C CA . ASN B 1 488 ? 16.328 21.922 25.781 1 89.06 488 ASN B CA 1
ATOM 9453 C C . ASN B 1 488 ? 16.562 22.438 24.375 1 89.06 488 ASN B C 1
ATOM 9455 O O . ASN B 1 488 ? 15.719 23.125 23.797 1 89.06 488 ASN B O 1
ATOM 9459 N N . GLU B 1 489 ? 17.656 22.062 23.906 1 90.25 489 GLU B N 1
ATOM 9460 C CA . GLU B 1 489 ? 17.938 22.438 22.516 1 90.25 489 GLU B CA 1
ATOM 9461 C C . GLU B 1 489 ? 16.953 21.797 21.547 1 90.25 489 GLU B C 1
ATOM 9463 O O . GLU B 1 489 ? 16.469 22.438 20.625 1 90.25 489 GLU B O 1
ATOM 9468 N N . ALA B 1 490 ? 16.719 20.531 21.766 1 93.25 490 ALA B N 1
ATOM 9469 C CA . ALA B 1 490 ? 15.766 19.812 20.922 1 93.25 490 ALA B CA 1
ATOM 9470 C C . ALA B 1 490 ? 14.375 20.438 21.016 1 93.25 490 ALA B C 1
ATOM 9472 O O . ALA B 1 490 ? 13.703 20.609 19.984 1 93.25 490 ALA B O 1
ATOM 9473 N N . CYS B 1 491 ? 14 20.781 22.156 1 94.44 491 CYS B N 1
ATOM 9474 C CA . CYS B 1 491 ? 12.688 21.391 22.359 1 94.44 491 CYS B CA 1
ATOM 9475 C C . CYS B 1 491 ? 12.625 22.766 21.688 1 94.44 491 CYS B C 1
ATOM 9477 O O . CYS B 1 491 ? 11.602 23.125 21.109 1 94.44 491 CYS B O 1
ATOM 9479 N N . ASN B 1 492 ? 13.68 23.5 21.75 1 94.25 492 ASN B N 1
ATOM 9480 C CA . ASN B 1 492 ? 13.727 24.812 21.125 1 94.25 492 ASN B CA 1
ATOM 9481 C C . ASN B 1 492 ? 13.641 24.719 19.594 1 94.25 492 ASN B C 1
ATOM 9483 O O . ASN B 1 492 ? 13.078 25.594 18.953 1 94.25 492 ASN B O 1
ATOM 9487 N N . LYS B 1 493 ? 14.211 23.703 19.109 1 94.5 493 LYS B N 1
ATOM 9488 C CA . LYS B 1 493 ? 14.109 23.484 17.672 1 94.5 493 LYS B CA 1
ATOM 9489 C C . LYS B 1 493 ? 12.664 23.234 17.266 1 94.5 493 LYS B C 1
ATOM 9491 O O . LYS B 1 493 ? 12.219 23.734 16.219 1 94.5 493 LYS B O 1
ATOM 9496 N N . ALA B 1 494 ? 12 22.438 18.016 1 96.75 494 ALA B N 1
ATOM 9497 C CA . ALA B 1 494 ? 10.586 22.172 17.75 1 96.75 494 ALA B CA 1
ATOM 9498 C C . ALA B 1 494 ? 9.758 23.438 17.828 1 96.75 494 ALA B C 1
ATOM 9500 O O . ALA B 1 494 ? 8.953 23.734 16.938 1 96.75 494 ALA B O 1
ATOM 9501 N N . LEU B 1 495 ? 9.961 24.219 18.859 1 97.19 495 LEU B N 1
ATOM 9502 C CA . LEU B 1 495 ? 9.211 25.453 19.062 1 97.19 495 LEU B CA 1
ATOM 9503 C C . LEU B 1 495 ? 9.594 26.5 18.031 1 97.19 495 LEU B C 1
ATOM 9505 O O . LEU B 1 495 ? 8.742 27.25 17.547 1 97.19 495 LEU B O 1
ATOM 9509 N N . GLY B 1 496 ? 10.906 26.516 17.734 1 95.56 496 GLY B N 1
ATOM 9510 C CA . GLY B 1 496 ? 11.344 27.406 16.688 1 95.56 496 GLY B CA 1
ATOM 9511 C C . GLY B 1 496 ? 10.688 27.141 15.352 1 95.56 496 GLY B C 1
ATOM 9512 O O . GLY B 1 496 ? 10.289 28.062 14.641 1 95.56 496 GLY B O 1
ATOM 9513 N N . ALA B 1 497 ? 10.586 25.906 15.023 1 96.62 497 ALA B N 1
ATOM 9514 C CA . ALA B 1 497 ? 9.938 25.5 13.773 1 96.62 497 ALA B CA 1
ATOM 9515 C C . ALA B 1 497 ? 8.453 25.875 13.789 1 96.62 497 ALA B C 1
ATOM 9517 O O . ALA B 1 497 ? 7.902 26.297 12.773 1 96.62 497 ALA B O 1
ATOM 9518 N N . ALA B 1 498 ? 7.785 25.719 14.898 1 98.06 498 ALA B N 1
ATOM 9519 C CA . ALA B 1 498 ? 6.379 26.078 15.039 1 98.06 498 ALA B CA 1
ATOM 9520 C C . ALA B 1 498 ? 6.172 27.578 14.828 1 98.06 498 ALA B C 1
ATOM 9522 O O . ALA B 1 498 ? 5.281 27.984 14.078 1 98.06 498 ALA B O 1
ATOM 9523 N N . CYS B 1 499 ? 7.012 28.344 15.445 1 96.69 499 CYS B N 1
ATOM 9524 C CA . CYS B 1 499 ? 6.91 29.797 15.328 1 96.69 499 CYS B CA 1
ATOM 9525 C C . CYS B 1 499 ? 7.168 30.25 13.891 1 96.69 499 CYS B C 1
ATOM 9527 O O . CYS B 1 499 ? 6.457 31.109 13.375 1 96.69 499 CYS B O 1
ATOM 9529 N N . LYS B 1 500 ? 8.125 29.625 13.289 1 95.38 500 LYS B N 1
ATOM 9530 C CA . LYS B 1 500 ? 8.445 29.984 11.906 1 95.38 500 LYS B CA 1
ATOM 9531 C C . LYS B 1 500 ? 7.289 29.641 10.977 1 95.38 500 LYS B C 1
ATOM 9533 O O . LYS B 1 500 ? 7.035 30.359 10 1 95.38 500 LYS B O 1
ATOM 9538 N N . THR B 1 501 ? 6.68 28.547 11.227 1 96.88 501 THR B N 1
ATOM 9539 C CA . THR B 1 501 ? 5.52 28.156 10.438 1 96.88 501 THR B CA 1
ATOM 9540 C C . THR B 1 501 ? 4.406 29.203 10.555 1 96.88 501 THR B C 1
ATOM 9542 O O . THR B 1 501 ? 3.83 29.609 9.547 1 96.88 501 THR B O 1
ATOM 9545 N N . ILE B 1 502 ? 4.113 29.625 11.75 1 97.25 502 ILE B N 1
ATOM 9546 C CA . ILE B 1 502 ? 3.055 30.594 12 1 97.25 502 ILE B CA 1
ATOM 9547 C C . ILE B 1 502 ? 3.424 31.938 11.367 1 97.25 502 ILE B C 1
ATOM 9549 O O . ILE B 1 502 ? 2.602 32.562 10.688 1 97.25 502 ILE B O 1
ATOM 9553 N N . GLN B 1 503 ? 4.652 32.312 11.562 1 95.81 503 GLN B N 1
ATOM 9554 C CA . GLN B 1 503 ? 5.113 33.594 11.016 1 95.81 503 GLN B CA 1
ATOM 9555 C C . GLN B 1 503 ? 5.008 33.594 9.492 1 95.81 503 GLN B C 1
ATOM 9557 O O . GLN B 1 503 ? 4.414 34.531 8.914 1 95.81 503 GLN B O 1
ATOM 9562 N N . PHE B 1 504 ? 5.547 32.625 8.93 1 95.19 504 PHE B N 1
ATOM 9563 C CA . PHE B 1 504 ? 5.609 32.594 7.473 1 95.19 504 PHE B CA 1
ATOM 9564 C C . PHE B 1 504 ? 4.215 32.531 6.871 1 95.19 504 PHE B C 1
ATOM 9566 O O . PHE B 1 504 ? 3.898 33.219 5.918 1 95.19 504 PHE B O 1
ATOM 9573 N N . LEU B 1 505 ? 3.4 31.641 7.375 1 96.69 505 LEU B N 1
ATOM 9574 C CA . LEU B 1 505 ? 2.066 31.453 6.812 1 96.69 505 LEU B CA 1
ATOM 9575 C C . LEU B 1 505 ? 1.214 32.688 7.012 1 96.69 505 LEU B C 1
ATOM 9577 O O . LEU B 1 505 ? 0.382 33.031 6.164 1 96.69 505 LEU B O 1
ATOM 9581 N N . SER B 1 506 ? 1.371 33.344 8.148 1 95.56 506 SER B N 1
ATOM 9582 C CA . SER B 1 506 ? 0.641 34.594 8.383 1 95.56 506 SER B CA 1
ATOM 9583 C C . SER B 1 506 ? 1.044 35.688 7.387 1 95.56 506 SER B C 1
ATOM 9585 O O . SER B 1 506 ? 0.187 36.375 6.824 1 95.56 506 SER B O 1
ATOM 9587 N N . GLU B 1 507 ? 2.312 35.75 7.113 1 95.12 507 GLU B N 1
ATOM 9588 C CA . GLU B 1 507 ? 2.807 36.75 6.148 1 95.12 507 GLU B CA 1
ATOM 9589 C C . GLU B 1 507 ? 2.4 36.375 4.727 1 95.12 507 GLU B C 1
ATOM 9591 O O . GLU B 1 507 ? 2.012 37.219 3.936 1 95.12 507 GLU B O 1
ATOM 9596 N N . ALA B 1 508 ? 2.559 35.094 4.461 1 95.69 508 ALA B N 1
ATOM 9597 C CA . ALA B 1 508 ? 2.217 34.625 3.123 1 95.69 508 ALA B CA 1
ATOM 9598 C C . ALA B 1 508 ? 0.732 34.812 2.832 1 95.69 508 ALA B C 1
ATOM 9600 O O . ALA B 1 508 ? 0.355 35.188 1.71 1 95.69 508 ALA B O 1
ATOM 9601 N N . SER B 1 509 ? -0.116 34.562 3.797 1 94.94 509 SER B N 1
ATOM 9602 C CA . SER B 1 509 ? -1.558 34.719 3.625 1 94.94 509 SER B CA 1
ATOM 9603 C C . SER B 1 509 ? -1.937 36.188 3.4 1 94.94 509 SER B C 1
ATOM 9605 O O . SER B 1 509 ? -2.936 36.469 2.74 1 94.94 509 SER B O 1
ATOM 9607 N N . LEU B 1 510 ? -1.215 37.062 3.877 1 93.19 510 LEU B N 1
ATOM 9608 C CA . LEU B 1 510 ? -1.484 38.5 3.734 1 93.19 510 LEU B CA 1
ATOM 9609 C C . LEU B 1 510 ? -1.133 38.969 2.33 1 93.19 510 LEU B C 1
ATOM 9611 O O . LEU B 1 510 ? -1.826 39.844 1.769 1 93.19 510 LEU B O 1
ATOM 9615 N N . VAL B 1 511 ? -0.122 38.406 1.749 1 94.06 511 VAL B N 1
ATOM 9616 C CA . VAL B 1 511 ? 0.419 38.906 0.498 1 94.06 511 VAL B CA 1
ATOM 9617 C C . VAL B 1 511 ? -0.163 38.125 -0.681 1 94.06 511 VAL B C 1
ATOM 9619 O O . VAL B 1 511 ? -0.229 38.656 -1.799 1 94.06 511 VAL B O 1
ATOM 9622 N N . ASN B 1 512 ? -0.507 36.938 -0.448 1 95.75 512 ASN B N 1
ATOM 9623 C CA . ASN B 1 512 ? -0.91 36.031 -1.531 1 95.75 512 ASN B CA 1
ATOM 9624 C C . ASN B 1 512 ? -2.293 35.438 -1.283 1 95.75 512 ASN B C 1
ATOM 9626 O O . ASN B 1 512 ? -2.453 34.562 -0.436 1 95.75 512 ASN B O 1
ATOM 9630 N N . GLU B 1 513 ? -3.201 35.812 -2.094 1 94.31 513 GLU B N 1
ATOM 9631 C CA . GLU B 1 513 ? -4.582 35.375 -1.935 1 94.31 513 GLU B CA 1
ATOM 9632 C C . GLU B 1 513 ? -4.711 33.875 -2.197 1 94.31 513 GLU B C 1
ATOM 9634 O O . GLU B 1 513 ? -5.543 33.188 -1.586 1 94.31 513 GLU B O 1
ATOM 9639 N N . LEU B 1 514 ? -3.922 33.344 -3.064 1 95.38 514 LEU B N 1
ATOM 9640 C CA . LEU B 1 514 ? -3.965 31.922 -3.379 1 95.38 514 LEU B CA 1
ATOM 9641 C C . LEU B 1 514 ? -3.607 31.078 -2.156 1 95.38 514 LEU B C 1
ATOM 9643 O O . LEU B 1 514 ? -4.191 30.016 -1.936 1 95.38 514 LEU B O 1
ATOM 9647 N N . VAL B 1 515 ? -2.711 31.562 -1.388 1 95.5 515 VAL B N 1
ATOM 9648 C CA . VAL B 1 515 ? -2.277 30.875 -0.176 1 95.5 515 VAL B CA 1
ATOM 9649 C C . VAL B 1 515 ? -3.387 30.938 0.873 1 95.5 515 VAL B C 1
ATOM 9651 O O . VAL B 1 515 ? -3.646 29.938 1.561 1 95.5 515 VAL B O 1
ATOM 9654 N N . ARG B 1 516 ? -4.062 32.031 0.935 1 94.19 516 ARG B N 1
ATOM 9655 C CA . ARG B 1 516 ? -5.125 32.25 1.908 1 94.19 516 ARG B CA 1
ATOM 9656 C C . ARG B 1 516 ? -6.316 31.328 1.623 1 94.19 516 ARG B C 1
ATOM 9658 O O . ARG B 1 516 ? -7.098 31.016 2.525 1 94.19 516 ARG B O 1
ATOM 9665 N N . GLU B 1 517 ? -6.367 30.891 0.465 1 92.88 517 GLU B N 1
ATOM 9666 C CA . GLU B 1 517 ? -7.539 30.125 0.041 1 92.88 517 GLU B CA 1
ATOM 9667 C C . GLU B 1 517 ? -7.297 28.625 0.167 1 92.88 517 GLU B C 1
ATOM 9669 O O . GLU B 1 517 ? -8.234 27.828 0.062 1 92.88 517 GLU B O 1
ATOM 9674 N N . LEU B 1 518 ? -6.105 28.188 0.447 1 93.88 518 LEU B N 1
ATOM 9675 C CA . LEU B 1 518 ? -5.809 26.766 0.636 1 93.88 518 LEU B CA 1
ATOM 9676 C C . LEU B 1 518 ? -6.117 26.344 2.064 1 93.88 518 LEU B C 1
ATOM 9678 O O . LEU B 1 518 ? -5.418 26.734 3.002 1 93.88 518 LEU B O 1
ATOM 9682 N N . ARG B 1 519 ? -7.023 25.531 2.158 1 92.31 519 ARG B N 1
ATOM 9683 C CA . ARG B 1 519 ? -7.562 25.172 3.463 1 92.31 519 ARG B CA 1
ATOM 9684 C C . ARG B 1 519 ? -6.594 24.281 4.23 1 92.31 519 ARG B C 1
ATOM 9686 O O . ARG B 1 519 ? -6.602 24.25 5.461 1 92.31 519 ARG B O 1
ATOM 9693 N N . TYR B 1 520 ? -5.77 23.562 3.572 1 92 520 TYR B N 1
ATOM 9694 C CA . TYR B 1 520 ? -4.883 22.609 4.23 1 92 520 TYR B CA 1
ATOM 9695 C C . TYR B 1 520 ? -3.84 23.328 5.078 1 92 520 TYR B C 1
ATOM 9697 O O . TYR B 1 520 ? -3.221 22.719 5.957 1 92 520 TYR B O 1
ATOM 9705 N N . HIS B 1 521 ? -3.629 24.578 4.855 1 95.06 521 HIS B N 1
ATOM 9706 C CA . HIS B 1 521 ? -2.701 25.359 5.668 1 95.06 521 HIS B CA 1
ATOM 9707 C C . HIS B 1 521 ? -3.184 25.453 7.113 1 95.06 521 HIS B C 1
ATOM 9709 O O . HIS B 1 521 ? -2.385 25.688 8.023 1 95.06 521 HIS B O 1
ATOM 9715 N N . GLY B 1 522 ? -4.504 25.312 7.254 1 95.19 522 GLY B N 1
ATOM 9716 C CA . GLY B 1 522 ? -5.035 25.266 8.609 1 95.19 522 GLY B CA 1
ATOM 9717 C C . GLY B 1 522 ? -4.441 24.156 9.453 1 95.19 522 GLY B C 1
ATOM 9718 O O . GLY B 1 522 ? -4.258 24.328 10.664 1 95.19 522 GLY B O 1
ATOM 9719 N N . TYR B 1 523 ? -4.133 23.109 8.867 1 95.81 523 TYR B N 1
ATOM 9720 C CA . TYR B 1 523 ? -3.51 21.984 9.562 1 95.81 523 TYR B CA 1
ATOM 9721 C C . TYR B 1 523 ? -2.156 22.391 10.133 1 95.81 523 TYR B C 1
ATOM 9723 O O . TYR B 1 523 ? -1.844 22.062 11.281 1 95.81 523 TYR B O 1
ATOM 9731 N N . PHE B 1 524 ? -1.35 23.047 9.336 1 97.56 524 PHE B N 1
ATOM 9732 C CA . PHE B 1 524 ? -0.014 23.438 9.773 1 97.56 524 PHE B CA 1
ATOM 9733 C C . PHE B 1 524 ? -0.092 24.469 10.898 1 97.56 524 PHE B C 1
ATOM 9735 O O . PHE B 1 524 ? 0.681 24.391 11.859 1 97.56 524 PHE B O 1
ATOM 9742 N N . LEU B 1 525 ? -0.991 25.359 10.766 1 97.75 525 LEU B N 1
ATOM 9743 C CA . LEU B 1 525 ? -1.176 26.359 11.82 1 97.75 525 LEU B CA 1
ATOM 9744 C C . LEU B 1 525 ? -1.645 25.703 13.109 1 97.75 525 LEU B C 1
ATOM 9746 O O . LEU B 1 525 ? -1.18 26.047 14.195 1 97.75 525 LEU B O 1
ATOM 9750 N N . GLY B 1 526 ? -2.551 24.766 12.938 1 97.19 526 GLY B N 1
ATOM 9751 C CA . GLY B 1 526 ? -3.014 24.031 14.102 1 97.19 526 GLY B CA 1
ATOM 9752 C C . GLY B 1 526 ? -1.916 23.234 14.773 1 97.19 526 GLY B C 1
ATOM 9753 O O . GLY B 1 526 ? -1.756 23.297 16 1 97.19 526 GLY B O 1
ATOM 9754 N N . SER B 1 527 ? -1.192 22.5 14.008 1 96.94 527 SER B N 1
ATOM 9755 C CA . SER B 1 527 ? -0.121 21.672 14.539 1 96.94 527 SER B CA 1
ATOM 9756 C C . SER B 1 527 ? 0.924 22.5 15.266 1 96.94 527 SER B C 1
ATOM 9758 O O . SER B 1 527 ? 1.402 22.125 16.344 1 96.94 527 SER B O 1
ATOM 9760 N N . ALA B 1 528 ? 1.286 23.609 14.664 1 98 528 ALA B N 1
ATOM 9761 C CA . ALA B 1 528 ? 2.26 24.516 15.273 1 98 528 ALA B CA 1
ATOM 9762 C C . ALA B 1 528 ? 1.72 25.109 16.578 1 98 528 ALA B C 1
ATOM 9764 O O . ALA B 1 528 ? 2.424 25.141 17.594 1 98 528 ALA B O 1
ATOM 9765 N N . SER B 1 529 ? 0.515 25.531 16.578 1 97.94 529 SER B N 1
ATOM 9766 C CA . SER B 1 529 ? -0.093 26.141 17.75 1 97.94 529 SER B CA 1
ATOM 9767 C C . SER B 1 529 ? -0.21 25.141 18.906 1 97.94 529 SER B C 1
ATOM 9769 O O . SER B 1 529 ? 0.049 25.484 20.062 1 97.94 529 SER B O 1
ATOM 9771 N N . PHE B 1 530 ? -0.572 23.953 18.594 1 97.5 530 PHE B N 1
ATOM 9772 C CA . PHE B 1 530 ? -0.731 22.953 19.641 1 97.5 530 PHE B CA 1
ATOM 9773 C C . PHE B 1 530 ? 0.615 22.594 20.25 1 97.5 530 PHE B C 1
ATOM 9775 O O . PHE B 1 530 ? 0.695 22.297 21.453 1 97.5 530 PHE B O 1
ATOM 9782 N N . ALA B 1 531 ? 1.628 22.594 19.438 1 97.25 531 ALA B N 1
ATOM 9783 C CA . ALA B 1 531 ? 2.959 22.375 20 1 97.25 531 ALA B CA 1
ATOM 9784 C C . ALA B 1 531 ? 3.32 23.453 21.016 1 97.25 531 ALA B C 1
ATOM 9786 O O . ALA B 1 531 ? 3.846 23.156 22.094 1 97.25 531 ALA B O 1
ATOM 9787 N N . ILE B 1 532 ? 3.004 24.688 20.656 1 97.5 532 ILE B N 1
ATOM 9788 C CA . ILE B 1 532 ? 3.285 25.812 21.547 1 97.5 532 ILE B CA 1
ATOM 9789 C C . ILE B 1 532 ? 2.404 25.719 22.797 1 97.5 532 ILE B C 1
ATOM 9791 O O . ILE B 1 532 ? 2.863 25.984 23.906 1 97.5 532 ILE B O 1
ATOM 9795 N N . ILE B 1 533 ? 1.197 25.359 22.625 1 96.81 533 ILE B N 1
ATOM 9796 C CA . ILE B 1 533 ? 0.27 25.219 23.734 1 96.81 533 ILE B CA 1
ATOM 9797 C C . ILE B 1 533 ? 0.777 24.141 24.688 1 96.81 533 ILE B C 1
ATOM 9799 O O . ILE B 1 533 ? 0.695 24.297 25.922 1 96.81 533 ILE B O 1
ATOM 9803 N N . TYR B 1 534 ? 1.235 23.047 24.141 1 95.5 534 TYR B N 1
ATOM 9804 C CA . TYR B 1 534 ? 1.739 21.969 25 1 95.5 534 TYR B CA 1
ATOM 9805 C C . TYR B 1 534 ? 2.873 22.469 25.891 1 95.5 534 TYR B C 1
ATOM 9807 O O . TYR B 1 534 ? 2.93 22.125 27.062 1 95.5 534 TYR B O 1
ATOM 9815 N N . ASP B 1 535 ? 3.76 23.203 25.266 1 94.81 535 ASP B N 1
ATOM 9816 C CA . ASP B 1 535 ? 4.855 23.766 26.047 1 94.81 535 ASP B CA 1
ATOM 9817 C C . ASP B 1 535 ? 4.336 24.75 27.094 1 94.81 535 ASP B C 1
ATOM 9819 O O . ASP B 1 535 ? 4.855 24.828 28.203 1 94.81 535 ASP B O 1
ATOM 9823 N N . LEU B 1 536 ? 3.393 25.516 26.734 1 94.19 536 LEU B N 1
ATOM 9824 C CA . LEU B 1 536 ? 2.775 26.5 27.625 1 94.19 536 LEU B CA 1
ATOM 9825 C C . LEU B 1 536 ? 2.172 25.812 28.859 1 94.19 536 LEU B C 1
ATOM 9827 O O . LEU B 1 536 ? 2.25 26.344 29.969 1 94.19 536 LEU B O 1
ATOM 9831 N N . MET B 1 537 ? 1.623 24.688 28.703 1 91.44 537 MET B N 1
ATOM 9832 C CA . MET B 1 537 ? 0.955 23.953 29.766 1 91.44 537 MET B CA 1
ATOM 9833 C C . MET B 1 537 ? 1.964 23.438 30.797 1 91.44 537 MET B C 1
ATOM 9835 O O . MET B 1 537 ? 1.644 23.312 31.969 1 91.44 537 MET B O 1
ATOM 9839 N N . HIS B 1 538 ? 3.143 23.188 30.406 1 88.38 538 HIS B N 1
ATOM 9840 C CA . HIS B 1 538 ? 4.078 22.5 31.281 1 88.38 538 HIS B CA 1
ATOM 9841 C C . HIS B 1 538 ? 5.18 23.438 31.766 1 88.38 538 HIS B C 1
ATOM 9843 O O . HIS B 1 538 ? 5.887 23.125 32.719 1 88.38 538 HIS B O 1
ATOM 9849 N N . GLY B 1 539 ? 5.258 24.516 31.062 1 84.12 539 GLY B N 1
ATOM 9850 C CA . GLY B 1 539 ? 6.289 25.469 31.469 1 84.12 539 GLY B CA 1
ATOM 9851 C C . GLY B 1 539 ? 5.785 26.516 32.438 1 84.12 539 GLY B C 1
ATOM 9852 O O . GLY B 1 539 ? 4.574 26.703 32.594 1 84.12 539 GLY B O 1
ATOM 9853 N N . LYS B 1 540 ? 6.777 27.141 33.125 1 83.56 540 LYS B N 1
ATOM 9854 C CA . LYS B 1 540 ? 6.434 28.188 34.062 1 83.56 540 LYS B CA 1
ATOM 9855 C C . LYS B 1 540 ? 6.484 29.562 33.438 1 83.56 540 LYS B C 1
ATOM 9857 O O . LYS B 1 540 ? 7.441 29.891 32.719 1 83.56 540 LYS B O 1
ATOM 9862 N N . ASN B 1 541 ? 5.477 30.391 33.594 1 85.25 541 ASN B N 1
ATOM 9863 C CA . ASN B 1 541 ? 5.391 31.781 33.188 1 85.25 541 ASN B CA 1
ATOM 9864 C C . ASN B 1 541 ? 5.68 31.969 31.703 1 85.25 541 ASN B C 1
ATOM 9866 O O . ASN B 1 541 ? 6.484 32.844 31.328 1 85.25 541 ASN B O 1
ATOM 9870 N N . LEU B 1 542 ? 5.141 31.094 30.922 1 90.44 542 LEU B N 1
ATOM 9871 C CA . LEU B 1 542 ? 5.41 31.125 29.484 1 90.44 542 LEU B CA 1
ATOM 9872 C C . LEU B 1 542 ? 4.273 31.812 28.75 1 90.44 542 LEU B C 1
ATOM 9874 O O . LEU B 1 542 ? 4.312 31.922 27.516 1 90.44 542 LEU B O 1
ATOM 9878 N N . ALA B 1 543 ? 3.24 32.344 29.359 1 91.06 543 ALA B N 1
ATOM 9879 C CA . ALA B 1 543 ? 2.061 32.938 28.734 1 91.06 543 ALA B CA 1
ATOM 9880 C C . ALA B 1 543 ? 2.426 34.156 27.906 1 91.06 543 ALA B C 1
ATOM 9882 O O . ALA B 1 543 ? 1.949 34.344 26.781 1 91.06 543 ALA B O 1
ATOM 9883 N N . SER B 1 544 ? 3.27 35 28.438 1 89.81 544 SER B N 1
ATOM 9884 C CA . SER B 1 544 ? 3.619 36.281 27.781 1 89.81 544 SER B CA 1
ATOM 9885 C C . SER B 1 544 ? 4.398 36.031 26.484 1 89.81 544 SER B C 1
ATOM 9887 O O . SER B 1 544 ? 4.324 36.812 25.547 1 89.81 544 SER B O 1
ATOM 9889 N N . THR B 1 545 ? 5.066 34.906 26.391 1 90.81 545 THR B N 1
ATOM 9890 C CA . THR B 1 545 ? 5.891 34.625 25.234 1 90.81 545 THR B CA 1
ATOM 9891 C C . THR B 1 545 ? 5.133 33.75 24.234 1 90.81 545 THR B C 1
ATOM 9893 O O . THR B 1 545 ? 5.332 33.875 23.016 1 90.81 545 THR B O 1
ATOM 9896 N N . HIS B 1 546 ? 4.324 32.875 24.734 1 94.44 546 HIS B N 1
ATOM 9897 C CA . HIS B 1 546 ? 3.705 31.859 23.891 1 94.44 546 HIS B CA 1
ATOM 9898 C C . HIS B 1 546 ? 2.373 32.344 23.328 1 94.44 546 HIS B C 1
ATOM 9900 O O . HIS B 1 546 ? 2.057 32.094 22.156 1 94.44 546 HIS B O 1
ATOM 9906 N N . LEU B 1 547 ? 1.578 33.125 24 1 94.69 547 LEU B N 1
ATOM 9907 C CA . LEU B 1 547 ? 0.212 33.469 23.625 1 94.69 547 LEU B CA 1
ATOM 9908 C C . LEU B 1 547 ? 0.196 34.344 22.375 1 94.69 547 LEU B C 1
ATOM 9910 O O . LEU B 1 547 ? -0.67 34.156 21.516 1 94.69 547 LEU B O 1
ATOM 9914 N N . PRO B 1 548 ? 1.133 35.25 22.25 1 94 548 PRO B N 1
ATOM 9915 C CA . PRO B 1 548 ? 1.115 36.062 21.031 1 94 548 PRO B CA 1
ATOM 9916 C C . PRO B 1 548 ? 1.213 35.219 19.766 1 94 548 PRO B C 1
ATOM 9918 O O . PRO B 1 548 ? 0.606 35.562 18.734 1 94 548 PRO B O 1
ATOM 9921 N N . TRP B 1 549 ? 1.935 34.156 19.766 1 95.62 549 TRP B N 1
ATOM 9922 C CA . TRP B 1 549 ? 2.064 33.281 18.609 1 95.62 549 TRP B CA 1
ATOM 9923 C C . TRP B 1 549 ? 0.753 32.562 18.344 1 95.62 549 TRP B C 1
ATOM 9925 O O . TRP B 1 549 ? 0.338 32.438 17.188 1 95.62 549 TRP B O 1
ATOM 9935 N N . ILE B 1 550 ? 0.143 32.094 19.344 1 96.94 550 ILE B N 1
ATOM 9936 C CA . ILE B 1 550 ? -1.129 31.391 19.203 1 96.94 550 ILE B CA 1
ATOM 9937 C C . ILE B 1 550 ? -2.186 32.344 18.672 1 96.94 550 ILE B C 1
ATOM 9939 O O . ILE B 1 550 ? -2.979 31.969 17.797 1 96.94 550 ILE B O 1
ATOM 9943 N N . TYR B 1 551 ? -2.146 33.594 19.188 1 95.81 551 TYR B N 1
ATOM 9944 C CA . TYR B 1 551 ? -3.1 34.594 18.719 1 95.81 551 TYR B CA 1
ATOM 9945 C C . TYR B 1 551 ? -2.855 34.938 17.25 1 95.81 551 TYR B C 1
ATOM 9947 O O . TYR B 1 551 ? -3.803 35.156 16.5 1 95.81 551 TYR B O 1
ATOM 9955 N N . ALA B 1 552 ? -1.597 34.969 16.875 1 95.38 552 ALA B N 1
ATOM 9956 C CA . ALA B 1 552 ? -1.268 35.219 15.469 1 95.38 552 ALA B CA 1
ATOM 9957 C C . ALA B 1 552 ? -1.819 34.125 14.57 1 95.38 552 ALA B C 1
ATOM 9959 O O . ALA B 1 552 ? -2.305 34.406 13.469 1 95.38 552 ALA B O 1
ATOM 9960 N N . ALA B 1 553 ? -1.695 32.938 15 1 97.38 553 ALA B N 1
ATOM 9961 C CA . ALA B 1 553 ? -2.236 31.812 14.242 1 97.38 553 ALA B CA 1
ATOM 9962 C C . ALA B 1 553 ? -3.754 31.922 14.117 1 97.38 553 ALA B C 1
ATOM 9964 O O . ALA B 1 553 ? -4.312 31.688 13.047 1 97.38 553 ALA B O 1
ATOM 9965 N N . LEU B 1 554 ? -4.398 32.25 15.211 1 97 554 LEU B N 1
ATOM 9966 C CA . LEU B 1 554 ? -5.852 32.406 15.203 1 97 554 LEU B CA 1
ATOM 9967 C C . LEU B 1 554 ? -6.293 33.531 14.289 1 97 554 LEU B C 1
ATOM 9969 O O . LEU B 1 554 ? -7.297 33.406 13.586 1 97 554 LEU B O 1
ATOM 9973 N N . GLN B 1 555 ? -5.566 34.562 14.305 1 95 555 GLN B N 1
ATOM 9974 C CA . GLN B 1 555 ? -5.859 35.688 13.414 1 95 555 GLN B CA 1
ATOM 9975 C C . GLN B 1 555 ? -5.723 35.281 11.953 1 95 555 GLN B C 1
ATOM 9977 O O . GLN B 1 555 ? -6.57 35.594 11.125 1 95 555 GLN B O 1
ATOM 9982 N N . CYS B 1 556 ? -4.672 34.562 11.68 1 95.12 556 CYS B N 1
ATOM 9983 C CA . CYS B 1 556 ? -4.461 34.062 10.32 1 95.12 556 CYS B CA 1
ATOM 9984 C C . CYS B 1 556 ? -5.586 33.125 9.898 1 95.12 556 CYS B C 1
ATOM 9986 O O . CYS B 1 556 ? -6.133 33.281 8.805 1 95.12 556 CYS B O 1
ATOM 9988 N N . LEU B 1 557 ? -5.949 32.25 10.758 1 96.56 557 LEU B N 1
ATOM 9989 C CA . LEU B 1 557 ? -7.016 31.281 10.477 1 96.56 557 LEU B CA 1
ATOM 9990 C C . LEU B 1 557 ? -8.336 32 10.227 1 96.56 557 LEU B C 1
ATOM 9992 O O . LEU B 1 557 ? -9.117 31.594 9.359 1 96.56 557 LEU B O 1
ATOM 9996 N N . SER B 1 558 ? -8.578 33.031 10.898 1 93.44 558 SER B N 1
ATOM 9997 C CA . SER B 1 558 ? -9.844 33.75 10.789 1 93.44 558 SER B CA 1
ATOM 9998 C C . SER B 1 558 ? -9.953 34.469 9.438 1 93.44 558 SER B C 1
ATOM 10000 O O . SER B 1 558 ? -11.055 34.75 8.969 1 93.44 558 SER B O 1
ATOM 10002 N N . THR B 1 559 ? -8.836 34.719 8.828 1 91.75 559 THR B N 1
ATOM 10003 C CA . THR B 1 559 ? -8.844 35.406 7.547 1 91.75 559 THR B CA 1
ATOM 10004 C C . THR B 1 559 ? -8.859 34.438 6.387 1 91.75 559 THR B C 1
ATOM 10006 O O . THR B 1 559 ? -9.133 34.812 5.246 1 91.75 559 THR B O 1
ATOM 10009 N N . MET B 1 560 ? -8.664 33.188 6.637 1 92.94 560 MET B N 1
ATOM 10010 C CA . MET B 1 560 ? -8.594 32.188 5.59 1 92.94 560 MET B CA 1
ATOM 10011 C C . MET B 1 560 ? -9.992 31.797 5.121 1 92.94 560 MET B C 1
ATOM 10013 O O . MET B 1 560 ? -10.984 32.094 5.793 1 92.94 560 MET B O 1
ATOM 10017 N N . ARG B 1 561 ? -10.016 31.234 3.936 1 89 561 ARG B N 1
ATOM 10018 C CA . ARG B 1 561 ? -11.281 30.734 3.41 1 89 561 ARG B CA 1
ATOM 10019 C C . ARG B 1 561 ? -11.914 29.734 4.363 1 89 561 ARG B C 1
ATOM 10021 O O . ARG B 1 561 ? -11.258 28.781 4.789 1 89 561 ARG B O 1
ATOM 10028 N N . PRO B 1 562 ? -13.148 30.016 4.656 1 86.44 562 PRO B N 1
ATOM 10029 C CA . PRO B 1 562 ? -13.781 29.094 5.613 1 86.44 562 PRO B CA 1
ATOM 10030 C C . PRO B 1 562 ? -13.961 27.688 5.059 1 86.44 562 PRO B C 1
ATOM 10032 O O . PRO B 1 562 ? -14.148 27.516 3.852 1 86.44 562 PRO B O 1
ATOM 10035 N N . GLY B 1 563 ? -13.906 26.734 5.906 1 86.94 563 GLY B N 1
ATOM 10036 C CA . GLY B 1 563 ? -14.086 25.312 5.664 1 86.94 563 GLY B CA 1
ATOM 10037 C C . GLY B 1 563 ? -13.984 24.469 6.926 1 86.94 563 GLY B C 1
ATOM 10038 O O . GLY B 1 563 ? -13.656 24.984 7.996 1 86.94 563 GLY B O 1
ATOM 10039 N N . ASP B 1 564 ? -14.305 23.234 6.824 1 85.56 564 ASP B N 1
ATOM 10040 C CA . ASP B 1 564 ? -14.344 22.359 7.992 1 85.56 564 ASP B CA 1
ATOM 10041 C C . ASP B 1 564 ? -12.992 22.328 8.703 1 85.56 564 ASP B C 1
ATOM 10043 O O . ASP B 1 564 ? -12.93 22.422 9.93 1 85.56 564 ASP B O 1
ATOM 10047 N N . PRO B 1 565 ? -11.922 22.266 7.941 1 89.75 565 PRO B N 1
ATOM 10048 C CA . PRO B 1 565 ? -10.625 22.188 8.617 1 89.75 565 PRO B CA 1
ATOM 10049 C C . PRO B 1 565 ? -10.289 23.469 9.391 1 89.75 565 PRO B C 1
ATOM 10051 O O . PRO B 1 565 ? -9.734 23.406 10.484 1 89.75 565 PRO B O 1
ATOM 10054 N N . ILE B 1 566 ? -10.633 24.594 8.852 1 93.69 566 ILE B N 1
ATOM 10055 C CA . ILE B 1 566 ? -10.312 25.875 9.477 1 93.69 566 ILE B CA 1
ATOM 10056 C C . ILE B 1 566 ? -11.203 26.094 10.695 1 93.69 566 ILE B C 1
ATOM 10058 O O . ILE B 1 566 ? -10.719 26.453 11.773 1 93.69 566 ILE B O 1
ATOM 10062 N N . LYS B 1 567 ? -12.477 25.844 10.539 1 92.5 567 LYS B N 1
ATOM 10063 C CA . LYS B 1 567 ? -13.422 26.031 11.633 1 92.5 567 LYS B CA 1
ATOM 10064 C C . LYS B 1 567 ? -13.094 25.109 12.805 1 92.5 567 LYS B C 1
ATOM 10066 O O . LYS B 1 567 ? -13.109 25.531 13.961 1 92.5 567 LYS B O 1
ATOM 10071 N N . SER B 1 568 ? -12.82 23.906 12.516 1 93.25 568 SER B N 1
ATOM 10072 C CA . SER B 1 568 ? -12.508 22.938 13.57 1 93.25 568 SER B CA 1
ATOM 10073 C C . SER B 1 568 ? -11.227 23.312 14.305 1 93.25 568 SER B C 1
ATOM 10075 O O . SER B 1 568 ? -11.133 23.156 15.523 1 93.25 568 SER B O 1
ATOM 10077 N N . THR B 1 569 ? -10.266 23.797 13.57 1 95.94 569 THR B N 1
ATOM 10078 C CA . THR B 1 569 ? -9 24.188 14.188 1 95.94 569 THR B CA 1
ATOM 10079 C C . THR B 1 569 ? -9.18 25.391 15.102 1 95.94 569 THR B C 1
ATOM 10081 O O . THR B 1 569 ? -8.625 25.422 16.203 1 95.94 569 THR B O 1
ATOM 10084 N N . VAL B 1 570 ? -9.93 26.344 14.664 1 96.19 570 VAL B N 1
ATOM 10085 C CA . VAL B 1 570 ? -10.172 27.547 15.469 1 96.19 570 VAL B CA 1
ATOM 10086 C C . VAL B 1 570 ? -10.906 27.156 16.75 1 96.19 570 VAL B C 1
ATOM 10088 O O . VAL B 1 570 ? -10.523 27.594 17.844 1 96.19 570 VAL B O 1
ATOM 10091 N N . VAL B 1 571 ? -11.906 26.328 16.625 1 95 571 VAL B N 1
ATOM 10092 C CA . VAL B 1 571 ? -12.703 25.922 17.781 1 95 571 VAL B CA 1
ATOM 10093 C C . VAL B 1 571 ? -11.836 25.141 18.75 1 95 571 VAL B C 1
ATOM 10095 O O . VAL B 1 571 ? -11.922 25.328 19.969 1 95 571 VAL B O 1
ATOM 10098 N N . ALA B 1 572 ? -11.055 24.297 18.234 1 96.12 572 ALA B N 1
ATOM 10099 C CA . ALA B 1 572 ? -10.195 23.469 19.078 1 96.12 572 ALA B CA 1
ATOM 10100 C C . ALA B 1 572 ? -9.203 24.328 19.859 1 96.12 572 ALA B C 1
ATOM 10102 O O . ALA B 1 572 ? -9.008 24.125 21.062 1 96.12 572 ALA B O 1
ATOM 10103 N N . LEU B 1 573 ? -8.562 25.266 19.172 1 96.56 573 LEU B N 1
ATOM 10104 C CA . LEU B 1 573 ? -7.586 26.125 19.812 1 96.56 573 LEU B CA 1
ATOM 10105 C C . LEU B 1 573 ? -8.25 26.984 20.891 1 96.56 573 LEU B C 1
ATOM 10107 O O . LEU B 1 573 ? -7.707 27.125 22 1 96.56 573 LEU B O 1
ATOM 10111 N N . GLN B 1 574 ? -9.391 27.469 20.594 1 95.94 574 GLN B N 1
ATOM 10112 C CA . GLN B 1 574 ? -10.109 28.312 21.547 1 95.94 574 GLN B CA 1
ATOM 10113 C C . GLN B 1 574 ? -10.539 27.5 22.781 1 95.94 574 GLN B C 1
ATOM 10115 O O . GLN B 1 574 ? -10.477 28 23.906 1 95.94 574 GLN B O 1
ATOM 10120 N N . THR B 1 575 ? -10.938 26.297 22.531 1 95.38 575 THR B N 1
ATOM 10121 C CA . THR B 1 575 ? -11.367 25.438 23.641 1 95.38 575 THR B CA 1
ATOM 10122 C C . THR B 1 575 ? -10.195 25.141 24.578 1 95.38 575 THR B C 1
ATOM 10124 O O . THR B 1 575 ? -10.359 25.203 25.797 1 95.38 575 THR B O 1
ATOM 10127 N N . VAL B 1 576 ? -9.086 24.875 24.047 1 95.12 576 VAL B N 1
ATOM 10128 C CA . VAL B 1 576 ? -7.918 24.578 24.875 1 95.12 576 VAL B CA 1
ATOM 10129 C C . VAL B 1 576 ? -7.512 25.812 25.672 1 95.12 576 VAL B C 1
ATOM 10131 O O . VAL B 1 576 ? -7.203 25.719 26.859 1 95.12 576 VAL B O 1
ATOM 10134 N N . LEU B 1 577 ? -7.531 26.953 25 1 95 577 LEU B N 1
ATOM 10135 C CA . LEU B 1 577 ? -7.137 28.188 25.672 1 95 577 LEU B CA 1
ATOM 10136 C C . LEU B 1 577 ? -8.086 28.516 26.812 1 95 577 LEU B C 1
ATOM 10138 O O . LEU B 1 577 ? -7.648 28.891 27.906 1 95 577 LEU B O 1
ATOM 10142 N N . LYS B 1 578 ? -9.32 28.281 26.625 1 93.81 578 LYS B N 1
ATOM 10143 C CA . LYS B 1 578 ? -10.312 28.547 27.656 1 93.81 578 LYS B CA 1
ATOM 10144 C C . LYS B 1 578 ? -10.141 27.594 28.844 1 93.81 578 LYS B C 1
ATOM 10146 O O . LYS B 1 578 ? -10.352 27.984 29.984 1 93.81 578 LYS B O 1
ATOM 10151 N N . LYS B 1 579 ? -9.812 26.391 28.547 1 91.75 579 LYS B N 1
ATOM 10152 C CA . LYS B 1 579 ? -9.656 25.391 29.594 1 91.75 579 LYS B CA 1
ATOM 10153 C C . LYS B 1 579 ? -8.383 25.625 30.391 1 91.75 579 LYS B C 1
ATOM 10155 O O . LYS B 1 579 ? -8.305 25.266 31.578 1 91.75 579 LYS B O 1
ATOM 10160 N N . LEU B 1 580 ? -7.363 26.188 29.75 1 91.69 580 LEU B N 1
ATOM 10161 C CA . LEU B 1 580 ? -6.137 26.531 30.469 1 91.69 580 LEU B CA 1
ATOM 10162 C C . LEU B 1 580 ? -6.363 27.734 31.391 1 91.69 580 LEU B C 1
ATOM 10164 O O . LEU B 1 580 ? -5.984 27.703 32.562 1 91.69 580 LEU B O 1
ATOM 10168 N N . ASN B 1 581 ? -6.898 28.766 30.859 1 91.75 581 ASN B N 1
ATOM 10169 C CA . ASN B 1 581 ? -7.238 30.016 31.547 1 91.75 581 ASN B CA 1
ATOM 10170 C C . ASN B 1 581 ? -8.258 30.828 30.75 1 91.75 581 ASN B C 1
ATOM 10172 O O . ASN B 1 581 ? -7.973 31.266 29.641 1 91.75 581 ASN B O 1
ATOM 10176 N N . PRO B 1 582 ? -9.336 31.031 31.297 1 91.75 582 PRO B N 1
ATOM 10177 C CA . PRO B 1 582 ? -10.375 31.781 30.578 1 91.75 582 PRO B CA 1
ATOM 10178 C C . PRO B 1 582 ? -9.883 33.125 30.047 1 91.75 582 PRO B C 1
ATOM 10180 O O . PRO B 1 582 ? -10.414 33.656 29.062 1 91.75 582 PRO B O 1
ATOM 10183 N N . THR B 1 583 ? -8.852 33.625 30.625 1 91.75 583 THR B N 1
ATOM 10184 C CA . THR B 1 583 ? -8.32 34.906 30.203 1 91.75 583 THR B CA 1
ATOM 10185 C C . THR B 1 583 ? -7.523 34.75 28.906 1 91.75 583 THR B C 1
ATOM 10187 O O . THR B 1 583 ? -7.219 35.75 28.25 1 91.75 583 THR B O 1
ATOM 10190 N N . TYR B 1 584 ? -7.219 33.531 28.578 1 92.19 584 TYR B N 1
ATOM 10191 C CA . TYR B 1 584 ? -6.402 33.281 27.391 1 92.19 584 TYR B CA 1
ATOM 10192 C C . TYR B 1 584 ? -7.258 33.281 26.125 1 92.19 584 TYR B C 1
ATOM 10194 O O . TYR B 1 584 ? -6.73 33.219 25.016 1 92.19 584 TYR B O 1
ATOM 10202 N N . GLU B 1 585 ? -8.523 33.406 26.297 1 91.19 585 GLU B N 1
ATOM 10203 C CA . GLU B 1 585 ? -9.406 33.375 25.141 1 91.19 585 GLU B CA 1
ATOM 10204 C C . GLU B 1 585 ? -9.094 34.5 24.156 1 91.19 585 GLU B C 1
ATOM 10206 O O . GLU B 1 585 ? -8.828 35.625 24.578 1 91.19 585 GLU B O 1
ATOM 10211 N N . TRP B 1 586 ? -9.039 34.125 22.906 1 89.38 586 TRP B N 1
ATOM 10212 C CA . TRP B 1 586 ? -8.75 35.094 21.859 1 89.38 586 TRP B CA 1
ATOM 10213 C C . TRP B 1 586 ? -10.039 35.75 21.344 1 89.38 586 TRP B C 1
ATOM 10215 O O . TRP B 1 586 ? -10.992 35.031 21 1 89.38 586 TRP B O 1
ATOM 10225 N N . VAL B 1 587 ? -10.164 37.062 21.359 1 84.75 587 VAL B N 1
ATOM 10226 C CA . VAL B 1 587 ? -11.305 37.812 20.844 1 84.75 587 VAL B CA 1
ATOM 10227 C C . VAL B 1 587 ? -10.922 38.5 19.547 1 84.75 587 VAL B C 1
ATOM 10229 O O . VAL B 1 587 ? -9.969 39.281 19.5 1 84.75 587 VAL B O 1
ATOM 10232 N N . PRO B 1 588 ? -11.531 38.062 18.516 1 81.06 588 PRO B N 1
ATOM 10233 C CA . PRO B 1 588 ? -11.203 38.719 17.234 1 81.06 588 PRO B CA 1
ATOM 10234 C C . PRO B 1 588 ? -11.391 40.219 17.266 1 81.06 588 PRO B C 1
ATOM 10236 O O . PRO B 1 588 ? -12.297 40.719 17.922 1 81.06 588 PRO B O 1
ATOM 10239 N N . PRO B 1 589 ? -10.445 40.969 16.875 1 63.62 589 PRO B N 1
ATOM 10240 C CA . PRO B 1 589 ? -10.648 42.406 16.844 1 63.62 589 PRO B CA 1
ATOM 10241 C C . PRO B 1 589 ? -11.93 42.812 16.125 1 63.62 589 PRO B C 1
ATOM 10243 O O . PRO B 1 589 ? -12.312 42.188 15.133 1 63.62 589 PRO B O 1
ATOM 10246 N N . LYS B 1 590 ? -13.023 43.406 16.891 1 49.81 590 LYS B N 1
ATOM 10247 C CA . LYS B 1 590 ? -14.258 43.938 16.312 1 49.81 590 LYS B CA 1
ATOM 10248 C C . LYS B 1 590 ? -14.016 44.5 14.922 1 49.81 590 LYS B C 1
ATOM 10250 O O . LYS B 1 590 ? -13.133 45.344 14.742 1 49.81 590 LYS B O 1
ATOM 10255 N N . ARG B 1 591 ? -14.422 43.844 13.961 1 45.91 591 ARG B N 1
ATOM 10256 C CA . ARG B 1 591 ? -14.57 44.531 12.68 1 45.91 591 ARG B CA 1
ATOM 10257 C C . ARG B 1 591 ? -15.227 45.906 12.859 1 45.91 591 ARG B C 1
ATOM 10259 O O . ARG B 1 591 ? -16.234 46 13.547 1 45.91 591 ARG B O 1
ATOM 10266 N N . TYR B 1 592 ? -14.688 46.938 12.742 1 31.47 592 TYR B N 1
ATOM 10267 C CA . TYR B 1 592 ? -15.438 48.156 12.398 1 31.47 592 TYR B CA 1
ATOM 10268 C C . TYR B 1 592 ? -16.484 47.844 11.336 1 31.47 592 TYR B C 1
ATOM 10270 O O . TYR B 1 592 ? -16.156 47.406 10.242 1 31.47 592 TYR B O 1
ATOM 10278 N N . SER B 1 593 ? -17.688 47.438 11.758 1 31.39 593 SER B N 1
ATOM 10279 C CA . SER B 1 593 ? -18.875 47.531 10.906 1 31.39 593 SER B CA 1
ATOM 10280 C C . SER B 1 593 ? -18.844 48.75 10.023 1 31.39 593 SER B C 1
ATOM 10282 O O . SER B 1 593 ? -18.844 49.875 10.523 1 31.39 593 SER B O 1
ATOM 10284 N N . SER B 1 594 ? -18.375 48.875 8.953 1 29.73 594 SER B N 1
ATOM 10285 C CA . SER B 1 594 ? -18.844 49.906 8.008 1 29.73 594 SER B CA 1
ATOM 10286 C C . SER B 1 594 ? -20.375 49.938 7.957 1 29.73 594 SER B C 1
ATOM 10288 O O . SER B 1 594 ? -21.016 48.875 7.797 1 29.73 594 SER B O 1
ATOM 10290 N N . ALA B 1 595 ? -21.141 50.875 8.5 1 29.73 595 ALA B N 1
ATOM 10291 C CA . ALA B 1 595 ? -22.422 51.531 8.266 1 29.73 595 ALA B CA 1
ATOM 10292 C C . ALA B 1 595 ? -22.781 51.531 6.781 1 29.73 595 ALA B C 1
ATOM 10294 O O . ALA B 1 595 ? -23.719 52.188 6.355 1 29.73 595 ALA B O 1
ATOM 10295 N N . ILE B 1 596 ? -22.062 51.125 5.816 1 28.92 596 ILE B N 1
ATOM 10296 C CA . ILE B 1 596 ? -22.516 51.25 4.441 1 28.92 596 ILE B CA 1
ATOM 10297 C C . ILE B 1 596 ? -23.703 50.344 4.184 1 28.92 596 ILE B C 1
ATOM 10299 O O . ILE B 1 596 ? -24.297 50.375 3.104 1 28.92 596 ILE B O 1
ATOM 10303 N N . ASP B 1 597 ? -24.078 49.375 4.984 1 29.45 597 ASP B N 1
ATOM 10304 C CA . ASP B 1 597 ? -25.203 48.625 4.402 1 29.45 597 ASP B CA 1
ATOM 10305 C C . ASP B 1 597 ? -26.516 49.375 4.621 1 29.45 597 ASP B C 1
ATOM 10307 O O . ASP B 1 597 ? -27.594 48.812 4.34 1 29.45 597 ASP B O 1
ATOM 10311 N N . GLN B 1 598 ? -26.688 50.375 5.414 1 27.31 598 GLN B N 1
ATOM 10312 C CA . GLN B 1 598 ? -28.094 50.719 5.555 1 27.31 598 GLN B CA 1
ATOM 10313 C C . GLN B 1 598 ? -28.641 51.344 4.27 1 27.31 598 GLN B C 1
ATOM 10315 O O . GLN B 1 598 ? -29.859 51.438 4.082 1 27.31 598 GLN B O 1
ATOM 10320 N N . SER B 1 599 ? -28.078 52.312 3.521 1 25.72 599 SER B N 1
ATOM 10321 C CA . SER B 1 599 ? -28.859 53.188 2.623 1 25.72 599 SER B CA 1
ATOM 10322 C C . SER B 1 599 ? -29.203 52.438 1.331 1 25.72 599 SER B C 1
ATOM 10324 O O . SER B 1 599 ? -29.391 53.062 0.289 1 25.72 599 SER B O 1
ATOM 10326 N N . SER B 1 600 ? -29.062 51.156 1.149 1 25.19 600 SER B N 1
ATOM 10327 C CA . SER B 1 600 ? -29.609 50.719 -0.128 1 25.19 600 SER B CA 1
ATOM 10328 C C . SER B 1 600 ? -31.125 50.812 -0.146 1 25.19 600 SER B C 1
ATOM 10330 O O . SER B 1 600 ? -31.812 49.969 0.45 1 25.19 600 SER B O 1
ATOM 10332 N N . ALA B 1 601 ? -31.75 52 0.122 1 21.28 601 ALA B N 1
ATOM 10333 C CA . ALA B 1 601 ? -33.062 52.312 -0.455 1 21.28 601 ALA B CA 1
ATOM 10334 C C . ALA B 1 601 ? -33.188 51.719 -1.856 1 21.28 601 ALA B C 1
ATOM 10336 O O . ALA B 1 601 ? -32.188 51.562 -2.561 1 21.28 601 ALA B O 1
ATOM 10337 N N . THR B 1 602 ? -34.469 51.312 -2.285 1 23.11 602 THR B N 1
ATOM 10338 C CA . THR B 1 602 ? -35.188 50.688 -3.361 1 23.11 602 THR B CA 1
ATOM 10339 C C . THR B 1 602 ? -35.156 51.531 -4.633 1 23.11 602 THR B C 1
ATOM 10341 O O . THR B 1 602 ? -35.906 51.281 -5.574 1 23.11 602 THR B O 1
ATOM 10344 N N . ALA B 1 603 ? -34.219 52.406 -4.953 1 21.58 603 ALA B N 1
ATOM 10345 C CA . ALA B 1 603 ? -34.531 53.094 -6.191 1 21.58 603 ALA B CA 1
ATOM 10346 C C . ALA B 1 603 ? -34.938 52.125 -7.293 1 21.58 603 ALA B C 1
ATOM 10348 O O . ALA B 1 603 ? -34.156 51.188 -7.613 1 21.58 603 ALA B O 1
ATOM 10349 N N . GLY B 1 604 ? -36.312 51.938 -7.621 1 22.52 604 GLY B N 1
ATOM 10350 C CA . GLY B 1 604 ? -37.219 51.375 -8.633 1 22.52 604 GLY B CA 1
ATOM 10351 C C . GLY B 1 604 ? -36.844 51.781 -10.039 1 22.52 604 GLY B C 1
ATOM 10352 O O . GLY B 1 604 ? -37.625 51.594 -10.977 1 22.52 604 GLY B O 1
ATOM 10353 N N . LEU B 1 605 ? -35.906 52.75 -10.359 1 21.56 605 LEU B N 1
ATOM 10354 C CA . LEU B 1 605 ? -36.031 53.562 -11.586 1 21.56 605 LEU B CA 1
ATOM 10355 C C . LEU B 1 605 ? -35.875 52.656 -12.82 1 21.56 605 LEU B C 1
ATOM 10357 O O . LEU B 1 605 ? -36.156 53.094 -13.938 1 21.56 605 LEU B O 1
ATOM 10361 N N . TYR B 1 606 ? -34.969 51.719 -12.914 1 21.36 606 TYR B N 1
ATOM 10362 C CA . TYR B 1 606 ? -34.562 51.594 -14.32 1 21.36 606 TYR B CA 1
ATOM 10363 C C . TYR B 1 606 ? -35.75 51.094 -15.164 1 21.36 606 TYR B C 1
ATOM 10365 O O . TYR B 1 606 ? -36.125 49.938 -15.086 1 21.36 606 TYR B O 1
ATOM 10373 N N . SER B 1 607 ? -36.844 51.844 -15.273 1 20.25 607 SER B N 1
ATOM 10374 C CA . SER B 1 607 ? -37.812 51.75 -16.359 1 20.25 607 SER B CA 1
ATOM 10375 C C . SER B 1 607 ? -37.125 51.656 -17.719 1 20.25 607 SER B C 1
ATOM 10377 O O . SER B 1 607 ? -35.969 52.062 -17.875 1 20.25 607 SER B O 1
ATOM 10379 N N . THR B 1 608 ? -37.75 51 -18.75 1 21.22 608 THR B N 1
ATOM 10380 C CA . THR B 1 608 ? -37.438 50.531 -20.094 1 21.22 608 THR B CA 1
ATOM 10381 C C . THR B 1 608 ? -37.062 51.688 -21 1 21.22 608 THR B C 1
ATOM 10383 O O . THR B 1 608 ? -36.594 51.5 -22.125 1 21.22 608 THR B O 1
ATOM 10386 N N . ASP B 1 609 ? -37.531 52.938 -20.75 1 21.91 609 ASP B N 1
ATOM 10387 C CA . ASP B 1 609 ? -37.656 53.719 -22 1 21.91 609 ASP B CA 1
ATOM 10388 C C . ASP B 1 609 ? -36.281 54.094 -22.547 1 21.91 609 ASP B C 1
ATOM 10390 O O . ASP B 1 609 ? -35.562 54.844 -21.922 1 21.91 609 ASP B O 1
ATOM 10394 N N . MET B 1 610 ? -35.531 53.219 -23.188 1 22.31 610 MET B N 1
ATOM 10395 C CA . MET B 1 610 ? -34.219 53.438 -23.797 1 22.31 610 MET B CA 1
ATOM 10396 C C . MET B 1 610 ? -34.281 54.562 -24.812 1 22.31 610 MET B C 1
ATOM 10398 O O . MET B 1 610 ? -34.625 54.375 -25.984 1 22.31 610 MET B O 1
ATOM 10402 N N . SER B 1 611 ? -35.031 55.656 -24.469 1 20.59 611 SER B N 1
ATOM 10403 C CA . SER B 1 611 ? -34.938 56.688 -25.5 1 20.59 611 SER B CA 1
ATOM 10404 C C . SER B 1 611 ? -33.469 56.969 -25.891 1 20.59 611 SER B C 1
ATOM 10406 O O . SER B 1 611 ? -32.562 56.656 -25.125 1 20.59 611 SER B O 1
ATOM 10408 N N . ASP B 1 612 ? -33.25 57.625 -27.188 1 21.53 612 ASP B N 1
ATOM 10409 C CA . ASP B 1 612 ? -32.125 57.906 -28.078 1 21.53 612 ASP B CA 1
ATOM 10410 C C . ASP B 1 612 ? -31.078 58.781 -27.406 1 21.53 612 ASP B C 1
ATOM 10412 O O . ASP B 1 612 ? -30.172 59.312 -28.062 1 21.53 612 ASP B O 1
ATOM 10416 N N . ALA B 1 613 ? -31.484 59.406 -26.328 1 21.14 613 ALA B N 1
ATOM 10417 C CA . ALA B 1 613 ? -30.891 60.75 -26.141 1 21.14 613 ALA B CA 1
ATOM 10418 C C . ALA B 1 613 ? -29.375 60.656 -26.188 1 21.14 613 ALA B C 1
ATOM 10420 O O . ALA B 1 613 ? -28.781 59.625 -25.906 1 21.14 613 ALA B O 1
ATOM 10421 N N . GLN B 1 614 ? -28.703 61.875 -26.391 1 19.64 614 GLN B N 1
ATOM 10422 C CA . GLN B 1 614 ? -27.422 62.406 -26.812 1 19.64 614 GLN B CA 1
ATOM 10423 C C . GLN B 1 614 ? -26.297 62.031 -25.844 1 19.64 614 GLN B C 1
ATOM 10425 O O . GLN B 1 614 ? -26.547 61.844 -24.641 1 19.64 614 GLN B O 1
ATOM 10430 N N . ALA B 1 615 ? -25.094 61.688 -26.375 1 22.2 615 ALA B N 1
ATOM 10431 C CA . ALA B 1 615 ? -23.766 61.156 -26.078 1 22.2 615 ALA B CA 1
ATOM 10432 C C . ALA B 1 615 ? -23.094 61.969 -24.969 1 22.2 615 ALA B C 1
ATOM 10434 O O . ALA B 1 615 ? -21.875 62 -24.891 1 22.2 615 ALA B O 1
ATOM 10435 N N . GLN B 1 616 ? -23.875 62.781 -24.25 1 19.27 616 GLN B N 1
ATOM 10436 C CA . GLN B 1 616 ? -23.047 63.844 -23.672 1 19.27 616 GLN B CA 1
ATOM 10437 C C . GLN B 1 616 ? -21.922 63.25 -22.828 1 19.27 616 GLN B C 1
ATOM 10439 O O . GLN B 1 616 ? -22.094 62.188 -22.219 1 19.27 616 GLN B O 1
ATOM 10444 N N . SER B 1 617 ? -20.672 63.906 -23 1 20.7 617 SER B N 1
ATOM 10445 C CA . SER B 1 617 ? -19.281 63.688 -22.594 1 20.7 617 SER B CA 1
ATOM 10446 C C . SER B 1 617 ? -19.141 63.688 -21.078 1 20.7 617 SER B C 1
ATOM 10448 O O . SER B 1 617 ? -19.359 64.688 -20.422 1 20.7 617 SER B O 1
ATOM 10450 N N . MET B 1 618 ? -19.859 62.938 -20.531 1 21.44 618 MET B N 1
ATOM 10451 C CA . MET B 1 618 ? -19.938 63.188 -19.094 1 21.44 618 MET B CA 1
ATOM 10452 C C . MET B 1 618 ? -18.547 63.406 -18.516 1 21.44 618 MET B C 1
ATOM 10454 O O . MET B 1 618 ? -17.625 62.625 -18.766 1 21.44 618 MET B O 1
ATOM 10458 N N . PRO B 1 619 ? -18.281 64.625 -18.156 1 20.45 619 PRO B N 1
ATOM 10459 C CA . PRO B 1 619 ? -16.969 65.125 -17.719 1 20.45 619 PRO B CA 1
ATOM 10460 C C . PRO B 1 619 ? -16.328 64.188 -16.688 1 20.45 619 PRO B C 1
ATOM 10462 O O . PRO B 1 619 ? -17.016 63.438 -16 1 20.45 619 PRO B O 1
ATOM 10465 N N . GLU B 1 620 ? -14.977 64.062 -16.797 1 21.48 620 GLU B N 1
ATOM 10466 C CA . GLU B 1 620 ? -13.938 63.25 -16.125 1 21.48 620 GLU B CA 1
ATOM 10467 C C . GLU B 1 620 ? -13.961 63.5 -14.617 1 21.48 620 GLU B C 1
ATOM 10469 O O . GLU B 1 620 ? -13.5 64.562 -14.156 1 21.48 620 GLU B O 1
ATOM 10474 N N . SER B 1 621 ? -15.133 63.594 -14.102 1 21 621 SER B N 1
ATOM 10475 C CA . SER B 1 621 ? -15.078 64.125 -12.734 1 21 621 SER B CA 1
ATOM 10476 C C . SER B 1 621 ? -13.867 63.562 -11.984 1 21 621 SER B C 1
ATOM 10478 O O . SER B 1 621 ? -13.609 62.375 -11.992 1 21 621 SER B O 1
ATOM 10480 N N . SER B 1 622 ? -12.859 64.438 -11.867 1 20.84 622 SER B N 1
ATOM 10481 C CA . SER B 1 622 ? -11.586 64.438 -11.148 1 20.84 622 SER B CA 1
ATOM 10482 C C . SER B 1 622 ? -11.766 63.969 -9.703 1 20.84 622 SER B C 1
ATOM 10484 O O . SER B 1 622 ? -12.336 64.688 -8.891 1 20.84 622 SER B O 1
ATOM 10486 N N . LEU B 1 623 ? -12.305 62.938 -9.578 1 21.33 623 LEU B N 1
ATOM 10487 C CA . LEU B 1 623 ? -12.578 62.562 -8.203 1 21.33 623 LEU B CA 1
ATOM 10488 C C . LEU B 1 623 ? -11.445 62.969 -7.281 1 21.33 623 LEU B C 1
ATOM 10490 O O . LEU B 1 623 ? -10.266 62.781 -7.609 1 21.33 623 LEU B O 1
ATOM 10494 N N . PRO B 1 624 ? -11.688 64.062 -6.68 1 21.94 624 PRO B N 1
ATOM 10495 C CA . PRO B 1 624 ? -10.578 64.625 -5.891 1 21.94 624 PRO B CA 1
ATOM 10496 C C . PRO B 1 624 ? -9.727 63.5 -5.238 1 21.94 624 PRO B C 1
ATOM 10498 O O . PRO B 1 624 ? -10.211 62.406 -5 1 21.94 624 PRO B O 1
ATOM 10501 N N . GLU B 1 625 ? -8.438 63.594 -5.469 1 22.05 625 GLU B N 1
ATOM 10502 C CA . GLU B 1 625 ? -7.262 62.906 -4.957 1 22.05 625 GLU B CA 1
ATOM 10503 C C . GLU B 1 625 ? -7.332 62.75 -3.441 1 22.05 625 GLU B C 1
ATOM 10505 O O . GLU B 1 625 ? -7.043 63.688 -2.697 1 22.05 625 GLU B O 1
ATOM 10510 N N . VAL B 1 626 ? -8.461 62.469 -2.992 1 24.75 626 VAL B N 1
ATOM 10511 C CA . VAL B 1 626 ? -8.328 62.531 -1.54 1 24.75 626 VAL B CA 1
ATOM 10512 C C . VAL B 1 626 ? -6.977 61.938 -1.121 1 24.75 626 VAL B C 1
ATOM 10514 O O . VAL B 1 626 ? -6.598 60.844 -1.541 1 24.75 626 VAL B O 1
ATOM 10517 N N . PRO B 1 627 ? -6.09 62.844 -0.897 1 22.27 627 PRO B N 1
ATOM 10518 C CA . PRO B 1 627 ? -4.738 62.406 -0.547 1 22.27 627 PRO B CA 1
ATOM 10519 C C . PRO B 1 627 ? -4.73 61.156 0.33 1 22.27 627 PRO B C 1
ATOM 10521 O O . PRO B 1 627 ? -5.492 61.062 1.297 1 22.27 627 PRO B O 1
ATOM 10524 N N . LEU B 1 628 ? -4.676 60.094 -0.335 1 23.05 628 LEU B N 1
ATOM 10525 C CA . LEU B 1 628 ? -4.477 58.812 0.346 1 23.05 628 LEU B CA 1
ATOM 10526 C C . LEU B 1 628 ? -3.564 58.969 1.557 1 23.05 628 LEU B C 1
ATOM 10528 O O . LEU B 1 628 ? -2.395 59.344 1.413 1 23.05 628 LEU B O 1
ATOM 10532 N N . GLN B 1 629 ? -4.055 59.688 2.471 1 23.06 629 GLN B N 1
ATOM 10533 C CA . GLN B 1 629 ? -3.137 59.812 3.598 1 23.06 629 GLN B CA 1
ATOM 10534 C C . GLN B 1 629 ? -2.24 58.594 3.709 1 23.06 629 GLN B C 1
ATOM 10536 O O . GLN B 1 629 ? -2.684 57.469 3.461 1 23.06 629 GLN B O 1
ATOM 10541 N N . PRO B 1 630 ? -0.899 58.781 3.49 1 23.55 630 PRO B N 1
ATOM 10542 C CA . PRO B 1 630 ? 0.144 57.75 3.555 1 23.55 630 PRO B CA 1
ATOM 10543 C C . PRO B 1 630 ? -0.154 56.688 4.594 1 23.55 630 PRO B C 1
ATOM 10545 O O . PRO B 1 630 ? -0.189 56.969 5.793 1 23.55 630 PRO B O 1
ATOM 10548 N N . LEU B 1 631 ? -1.147 56.094 4.434 1 24.8 631 LEU B N 1
ATOM 10549 C CA . LEU B 1 631 ? -1.41 55 5.355 1 24.8 631 LEU B CA 1
ATOM 10550 C C . LEU B 1 631 ? -0.112 54.312 5.773 1 24.8 631 LEU B C 1
ATOM 10552 O O . LEU B 1 631 ? 0.724 54 4.926 1 24.8 631 LEU B O 1
ATOM 10556 N N . LEU B 1 632 ? 0.459 54.594 6.914 1 24.45 632 LEU B N 1
ATOM 10557 C CA . LEU B 1 632 ? 1.718 54.188 7.527 1 24.45 632 LEU B CA 1
ATOM 10558 C C . LEU B 1 632 ? 2.076 52.75 7.129 1 24.45 632 LEU B C 1
ATOM 10560 O O . LEU B 1 632 ? 1.264 51.844 7.277 1 24.45 632 LEU B O 1
ATOM 10564 N N . SER B 1 633 ? 2.797 52.406 6.098 1 26.2 633 SER B N 1
ATOM 10565 C CA . SER B 1 633 ? 3.486 51.406 5.258 1 26.2 633 SER B CA 1
ATOM 10566 C C . SER B 1 633 ? 3.896 50.188 6.066 1 26.2 633 SER B C 1
ATOM 10568 O O . SER B 1 633 ? 4.344 49.188 5.5 1 26.2 633 SER B O 1
ATOM 10570 N N . GLY B 1 634 ? 4.676 50.406 7.117 1 27.53 634 GLY B N 1
ATOM 10571 C CA . GLY B 1 634 ? 5.246 49.438 8.023 1 27.53 634 GLY B CA 1
ATOM 10572 C C . GLY B 1 634 ? 4.203 48.5 8.648 1 27.53 634 GLY B C 1
ATOM 10573 O O . GLY B 1 634 ? 3.973 48.562 9.859 1 27.53 634 GLY B O 1
ATOM 10574 N N . SER B 1 635 ? 3.238 48.438 8.109 1 27.95 635 SER B N 1
ATOM 10575 C CA . SER B 1 635 ? 2.039 47.75 8.594 1 27.95 635 SER B CA 1
ATOM 10576 C C . SER B 1 635 ? 2.357 46.344 9.078 1 27.95 635 SER B C 1
ATOM 10578 O O . SER B 1 635 ? 2.246 45.375 8.32 1 27.95 635 SER B O 1
ATOM 10580 N N . ARG B 1 636 ? 3.516 46.25 9.508 1 32.09 636 ARG B N 1
ATOM 10581 C CA . ARG B 1 636 ? 3.979 45.188 10.367 1 32.09 636 ARG B CA 1
ATOM 10582 C C . ARG B 1 636 ? 2.877 44.719 11.32 1 32.09 636 ARG B C 1
ATOM 10584 O O . ARG B 1 636 ? 2.365 45.531 12.109 1 32.09 636 ARG B O 1
ATOM 10591 N N . LEU B 1 637 ? 2.016 44 10.844 1 31.08 637 LEU B N 1
ATOM 10592 C CA . LEU B 1 637 ? 1.093 43.438 11.812 1 31.08 637 LEU B CA 1
ATOM 10593 C C . LEU B 1 637 ? 1.688 43.469 13.219 1 31.08 637 LEU B C 1
ATOM 10595 O O . LEU B 1 637 ? 2.82 43.031 13.422 1 31.08 637 LEU B O 1
ATOM 10599 N N . PRO B 1 638 ? 1.287 44.469 13.977 1 32.72 638 PRO B N 1
ATOM 10600 C CA . PRO B 1 638 ? 1.88 44.719 15.289 1 32.72 638 PRO B CA 1
ATOM 10601 C C . PRO B 1 638 ? 2.326 43.438 16 1 32.72 638 PRO B C 1
ATOM 10603 O O . PRO B 1 638 ? 3.336 43.469 16.719 1 32.72 638 PRO B O 1
ATOM 10606 N N . ILE B 1 639 ? 1.474 42.5 15.891 1 34.12 639 ILE B N 1
ATOM 10607 C CA . ILE B 1 639 ? 1.788 41.312 16.688 1 34.12 639 ILE B CA 1
ATOM 10608 C C . ILE B 1 639 ? 3.018 40.625 16.109 1 34.12 639 ILE B C 1
ATOM 10610 O O . ILE B 1 639 ? 3.793 40 16.859 1 34.12 639 ILE B O 1
ATOM 10614 N N . LEU B 1 640 ? 3.195 40.625 14.805 1 37.66 640 LEU B N 1
ATOM 10615 C CA . LEU B 1 640 ? 4.344 39.906 14.258 1 37.66 640 LEU B CA 1
ATOM 10616 C C . LEU B 1 640 ? 5.629 40.688 14.453 1 37.66 640 LEU B C 1
ATOM 10618 O O . LEU B 1 640 ? 6.727 40.156 14.375 1 37.66 640 LEU B O 1
ATOM 10622 N N . SER B 1 641 ? 5.691 42.031 14.219 1 35.25 641 SER B N 1
ATOM 10623 C CA . SER B 1 641 ? 6.879 42.812 14.547 1 35.25 641 SER B CA 1
ATOM 10624 C C . SER B 1 641 ? 7.387 42.5 15.953 1 35.25 641 SER B C 1
ATOM 10626 O O . SER B 1 641 ? 8.562 42.688 16.25 1 35.25 641 SER B O 1
ATOM 10628 N N . GLU B 1 642 ? 6.488 42.312 16.812 1 33.94 642 GLU B N 1
ATOM 10629 C CA . GLU B 1 642 ? 6.855 41.938 18.172 1 33.94 642 GLU B CA 1
ATOM 10630 C C . GLU B 1 642 ? 7.441 40.531 18.219 1 33.94 642 GLU B C 1
ATOM 10632 O O . GLU B 1 642 ? 7.934 40.094 19.266 1 33.94 642 GLU B O 1
ATOM 10637 N N . PHE B 1 643 ? 7.191 39.781 17.234 1 37.62 643 PHE B N 1
ATOM 10638 C CA . PHE B 1 643 ? 7.754 38.438 17.281 1 37.62 643 PHE B CA 1
ATOM 10639 C C . PHE B 1 643 ? 9.281 38.469 17.219 1 37.62 643 PHE B C 1
ATOM 10641 O O . PHE B 1 643 ? 9.945 37.5 17.531 1 37.62 643 PHE B O 1
ATOM 10648 N N . GLN B 1 644 ? 9.875 39.375 16.453 1 35.66 644 GLN B N 1
ATOM 10649 C CA . GLN B 1 644 ? 11.328 39.406 16.328 1 35.66 644 GLN B CA 1
ATOM 10650 C C . GLN B 1 644 ? 11.984 39.375 17.703 1 35.66 644 GLN B C 1
ATOM 10652 O O . GLN B 1 644 ? 13.109 38.906 17.859 1 35.66 644 GLN B O 1
ATOM 10657 N N . ASN B 1 645 ? 11.516 40.25 18.578 1 32.38 645 ASN B N 1
ATOM 10658 C CA . ASN B 1 645 ? 12.25 40.375 19.828 1 32.38 645 ASN B CA 1
ATOM 10659 C C . ASN B 1 645 ? 11.93 39.25 20.781 1 32.38 645 ASN B C 1
ATOM 10661 O O . ASN B 1 645 ? 12.297 39.281 21.969 1 32.38 645 ASN B O 1
ATOM 10665 N N . HIS B 1 646 ? 10.953 38.438 20.453 1 33.44 646 HIS B N 1
ATOM 10666 C CA . HIS B 1 646 ? 10.609 37.5 21.516 1 33.44 646 HIS B CA 1
ATOM 10667 C C . HIS B 1 646 ? 11.555 36.281 21.5 1 33.44 646 HIS B C 1
ATOM 10669 O O . HIS B 1 646 ? 12.078 35.906 20.438 1 33.44 646 HIS B O 1
ATOM 10675 N N . SER B 1 647 ? 11.984 35.844 22.672 1 41.56 647 SER B N 1
ATOM 10676 C CA . SER B 1 647 ? 12.992 34.906 23.172 1 41.56 647 SER B CA 1
ATOM 10677 C C . SER B 1 647 ? 12.82 33.5 22.562 1 41.56 647 SER B C 1
ATOM 10679 O O . SER B 1 647 ? 13.688 32.656 22.719 1 41.56 647 SER B O 1
ATOM 10681 N N . LEU B 1 648 ? 11.617 33.188 22.234 1 40.44 648 LEU B N 1
ATOM 10682 C CA . LEU B 1 648 ? 11.625 31.797 21.781 1 40.44 648 LEU B CA 1
ATOM 10683 C C . LEU B 1 648 ? 12.43 31.656 20.484 1 40.44 648 LEU B C 1
ATOM 10685 O O . LEU B 1 648 ? 12.773 30.547 20.094 1 40.44 648 LEU B O 1
ATOM 10689 N N . GLN B 1 649 ? 12.578 32.688 19.641 1 38.34 649 GLN B N 1
ATOM 10690 C CA . GLN B 1 649 ? 13.367 32.594 18.406 1 38.34 649 GLN B CA 1
ATOM 10691 C C . GLN B 1 649 ? 14.859 32.625 18.703 1 38.34 649 GLN B C 1
ATOM 10693 O O . GLN B 1 649 ? 15.68 32.344 17.828 1 38.34 649 GLN B O 1
ATOM 10698 N N . ALA B 1 650 ? 15.25 33.281 19.734 1 34.53 650 ALA B N 1
ATOM 10699 C CA . ALA B 1 650 ? 16.672 33.438 20.016 1 34.53 650 ALA B CA 1
ATOM 10700 C C . ALA B 1 650 ? 17.375 32.062 20.016 1 34.53 650 ALA B C 1
ATOM 10702 O O . ALA B 1 650 ? 18.609 32 20.016 1 34.53 650 ALA B O 1
ATOM 10703 N N . GLY B 1 651 ? 16.672 31.047 20.391 1 33.81 651 GLY B N 1
ATOM 10704 C CA . GLY B 1 651 ? 17.375 29.781 20.5 1 33.81 651 GLY B CA 1
ATOM 10705 C C . GLY B 1 651 ? 17.797 29.219 19.156 1 33.81 651 GLY B C 1
ATOM 10706 O O . GLY B 1 651 ? 18.234 28.062 19.062 1 33.81 651 GLY B O 1
ATOM 10707 N N . PHE B 1 652 ? 17.328 29.906 18.141 1 34.66 652 PHE B N 1
ATOM 10708 C CA . PHE B 1 652 ? 17.703 29.312 16.859 1 34.66 652 PHE B CA 1
ATOM 10709 C C . PHE B 1 652 ? 19.172 29.578 16.547 1 34.66 652 PHE B C 1
ATOM 10711 O O . PHE B 1 652 ? 19.641 29.281 15.445 1 34.66 652 PHE B O 1
ATOM 10718 N N . ASN B 1 653 ? 19.75 30.594 17.188 1 30.72 653 ASN B N 1
ATOM 10719 C CA . ASN B 1 653 ? 21.156 30.734 16.797 1 30.72 653 ASN B CA 1
ATOM 10720 C C . ASN B 1 653 ? 21.938 29.453 17.031 1 30.72 653 ASN B C 1
ATOM 10722 O O . ASN B 1 653 ? 21.938 28.922 18.156 1 30.72 653 ASN B O 1
ATOM 10726 N N . PRO B 1 654 ? 22.281 28.828 16.016 1 33.12 654 PRO B N 1
ATOM 10727 C CA . PRO B 1 654 ? 23.219 27.719 16.219 1 33.12 654 PRO B CA 1
ATOM 10728 C C . PRO B 1 654 ? 24.328 28.062 17.203 1 33.12 654 PRO B C 1
ATOM 10730 O O . PRO B 1 654 ? 25.109 29 16.969 1 33.12 654 PRO B O 1
ATOM 10733 N N . HIS B 1 655 ? 24.109 28.312 18.406 1 29.33 655 HIS B N 1
ATOM 10734 C CA . HIS B 1 655 ? 25.406 28.25 19.078 1 29.33 655 HIS B CA 1
ATOM 10735 C C . HIS B 1 655 ? 26.266 27.125 18.516 1 29.33 655 HIS B C 1
ATOM 10737 O O . HIS B 1 655 ? 25.859 25.969 18.531 1 29.33 655 HIS B O 1
ATOM 10743 N N . SER B 1 656 ? 26.953 27.406 17.5 1 30.58 656 SER B N 1
ATOM 10744 C CA . SER B 1 656 ? 28.078 26.578 17.109 1 30.58 656 SER B CA 1
ATOM 10745 C C . SER B 1 656 ? 28.875 26.094 18.312 1 30.58 656 SER B C 1
ATOM 10747 O O . SER B 1 656 ? 30.094 25.922 18.234 1 30.58 656 SER B O 1
ATOM 10749 N N . GLY B 1 657 ? 28.531 26.531 19.516 1 30.16 657 GLY B N 1
ATOM 10750 C CA . GLY B 1 657 ? 29.484 26 20.469 1 30.16 657 GLY B CA 1
ATOM 10751 C C . GLY B 1 657 ? 29.641 24.484 20.391 1 30.16 657 GLY B C 1
ATOM 10752 O O . GLY B 1 657 ? 28.703 23.781 20 1 30.16 657 GLY B O 1
ATOM 10753 N N . SER B 1 658 ? 30.875 24.094 20.078 1 31.41 658 SER B N 1
ATOM 10754 C CA . SER B 1 658 ? 31.438 22.75 20.203 1 31.41 658 SER B CA 1
ATOM 10755 C C . SER B 1 658 ? 30.812 22 21.359 1 31.41 658 SER B C 1
ATOM 10757 O O . SER B 1 658 ? 31.078 22.312 22.531 1 31.41 658 SER B O 1
ATOM 10759 N N . LEU B 1 659 ? 29.578 21.875 21.453 1 35.38 659 LEU B N 1
ATOM 10760 C CA . LEU B 1 659 ? 29.25 20.891 22.469 1 35.38 659 LEU B CA 1
ATOM 10761 C C . LEU B 1 659 ? 30.312 19.812 22.547 1 35.38 659 LEU B C 1
ATOM 10763 O O . LEU B 1 659 ? 30.828 19.359 21.516 1 35.38 659 LEU B O 1
ATOM 10767 N N . GLY B 1 660 ? 31.125 19.766 23.547 1 32.22 660 GLY B N 1
ATOM 10768 C CA . GLY B 1 660 ? 32.156 18.766 23.766 1 32.22 660 GLY B CA 1
ATOM 10769 C C . GLY B 1 660 ? 31.844 17.438 23.125 1 32.22 660 GLY B C 1
ATOM 10770 O O . GLY B 1 660 ? 30.719 17.219 22.641 1 32.22 660 GLY B O 1
ATOM 10771 N N . SER B 1 661 ? 32.812 16.578 22.938 1 34.22 661 SER B N 1
ATOM 10772 C CA . SER B 1 661 ? 32.812 15.227 22.375 1 34.22 661 SER B CA 1
ATOM 10773 C C . SER B 1 661 ? 31.594 14.43 22.797 1 34.22 661 SER B C 1
ATOM 10775 O O . SER B 1 661 ? 31.141 14.539 23.953 1 34.22 661 SER B O 1
ATOM 10777 N N . SER B 1 662 ? 30.547 14.18 21.828 1 41.72 662 SER B N 1
ATOM 10778 C CA . SER B 1 662 ? 29.359 13.328 21.828 1 41.72 662 SER B CA 1
ATOM 10779 C C . SER B 1 662 ? 29.391 12.328 22.969 1 41.72 662 SER B C 1
ATOM 10781 O O . SER B 1 662 ? 28.359 11.758 23.328 1 41.72 662 SER B O 1
ATOM 10783 N N . GLU B 1 663 ? 30.609 11.93 23.344 1 39.84 663 GLU B N 1
ATOM 10784 C CA . GLU B 1 663 ? 30.75 10.875 24.344 1 39.84 663 GLU B CA 1
ATOM 10785 C C . GLU B 1 663 ? 30.312 11.352 25.719 1 39.84 663 GLU B C 1
ATOM 10787 O O . GLU B 1 663 ? 30.125 10.547 26.625 1 39.84 663 GLU B O 1
ATOM 10792 N N . ASP B 1 664 ? 30.203 12.688 25.875 1 43.31 664 ASP B N 1
ATOM 10793 C CA . ASP B 1 664 ? 30.125 13.117 27.266 1 43.31 664 ASP B CA 1
ATOM 10794 C C . ASP B 1 664 ? 28.703 13.57 27.625 1 43.31 664 ASP B C 1
ATOM 10796 O O . ASP B 1 664 ? 28.516 14.258 28.641 1 43.31 664 ASP B O 1
ATOM 10800 N N . LEU B 1 665 ? 27.828 13.273 26.766 1 47.5 665 LEU B N 1
ATOM 10801 C CA . LEU B 1 665 ? 26.531 13.852 27.109 1 47.5 665 LEU B CA 1
ATOM 10802 C C . LEU B 1 665 ? 25.719 12.883 27.969 1 47.5 665 LEU B C 1
ATOM 10804 O O . LEU B 1 665 ? 25.859 11.664 27.844 1 47.5 665 LEU B O 1
ATOM 10808 N N . LEU B 1 666 ? 24.953 13.391 28.953 1 44.03 666 LEU B N 1
ATOM 10809 C CA . LEU B 1 666 ? 24.109 12.586 29.828 1 44.03 666 LEU B CA 1
ATOM 10810 C C . LEU B 1 666 ? 23.031 11.859 29.031 1 44.03 666 LEU B C 1
ATOM 10812 O O . LEU B 1 666 ? 22.312 12.484 28.25 1 44.03 666 LEU B O 1
ATOM 10816 N N . ASP B 1 667 ? 23.172 10.477 28.984 1 49.22 667 ASP B N 1
ATOM 10817 C CA . ASP B 1 667 ? 22.203 9.648 28.266 1 49.22 667 ASP B CA 1
ATOM 10818 C C . ASP B 1 667 ? 21.047 9.234 29.188 1 49.22 667 ASP B C 1
ATOM 10820 O O . ASP B 1 667 ? 21.266 8.938 30.359 1 49.22 667 ASP B O 1
ATOM 10824 N N . LEU B 1 668 ? 19.953 9.664 28.938 1 49.31 668 LEU B N 1
ATOM 10825 C CA . LEU B 1 668 ? 18.766 9.195 29.672 1 49.31 668 LEU B CA 1
ATOM 10826 C C . LEU B 1 668 ? 18.266 7.879 29.094 1 49.31 668 LEU B C 1
ATOM 10828 O O . LEU B 1 668 ? 17.844 7.828 27.938 1 49.31 668 LEU B O 1
ATOM 10832 N N . THR B 1 669 ? 18.766 6.762 29.781 1 45.16 669 THR B N 1
ATOM 10833 C CA . THR B 1 669 ? 18.391 5.426 29.328 1 45.16 669 THR B CA 1
ATOM 10834 C C . THR B 1 669 ? 17.062 4.988 29.953 1 45.16 669 THR B C 1
ATOM 10836 O O . THR B 1 669 ? 16.562 5.641 30.875 1 45.16 669 THR B O 1
ATOM 10839 N N . LEU B 1 670 ? 16.531 3.928 29.453 1 45.97 670 LEU B N 1
ATOM 10840 C CA . LEU B 1 670 ? 15.305 3.311 29.922 1 45.97 670 LEU B CA 1
ATOM 10841 C C . LEU B 1 670 ? 15.352 3.066 31.438 1 45.97 670 LEU B C 1
ATOM 10843 O O . LEU B 1 670 ? 14.344 3.221 32.125 1 45.97 670 LEU B O 1
ATOM 10847 N N . SER B 1 671 ? 16.438 2.582 31.922 1 41.84 671 SER B N 1
ATOM 10848 C CA . SER B 1 671 ? 16.594 2.215 33.312 1 41.84 671 SER B CA 1
ATOM 10849 C C . SER B 1 671 ? 16.547 3.445 34.219 1 41.84 671 SER B C 1
ATOM 10851 O O . SER B 1 671 ? 16.141 3.357 35.375 1 41.84 671 SER B O 1
ATOM 10853 N N . ASP B 1 672 ? 17.047 4.402 33.719 1 43.97 672 ASP B N 1
ATOM 10854 C CA . ASP B 1 672 ? 17.109 5.582 34.562 1 43.97 672 ASP B CA 1
ATOM 10855 C C . ASP B 1 672 ? 15.703 6.129 34.844 1 43.97 672 ASP B C 1
ATOM 10857 O O . ASP B 1 672 ? 15.438 6.621 35.938 1 43.97 672 ASP B O 1
ATOM 10861 N N . MET B 1 673 ? 15.109 6.191 33.688 1 43.5 673 MET B N 1
ATOM 10862 C CA . MET B 1 673 ? 13.875 6.953 33.875 1 43.5 673 MET B CA 1
ATOM 10863 C C . MET B 1 673 ? 12.68 6.023 34.062 1 43.5 673 MET B C 1
ATOM 10865 O O . MET B 1 673 ? 11.562 6.48 34.312 1 43.5 673 MET B O 1
ATOM 10869 N N . GLY B 1 674 ? 12.984 4.695 34.406 1 40.25 674 GLY B N 1
ATOM 10870 C CA . GLY B 1 674 ? 11.867 3.773 34.469 1 40.25 674 GLY B CA 1
ATOM 10871 C C . GLY B 1 674 ? 10.969 3.818 33.25 1 40.25 674 GLY B C 1
ATOM 10872 O O . GLY B 1 674 ? 9.812 3.412 33.312 1 40.25 674 GLY B O 1
ATOM 10873 N N . TRP B 1 675 ? 11.508 4.59 32.312 1 41.03 675 TRP B N 1
ATOM 10874 C CA . TRP B 1 675 ? 10.672 4.875 31.156 1 41.03 675 TRP B CA 1
ATOM 10875 C C . TRP B 1 675 ? 10.93 3.869 30.031 1 41.03 675 TRP B C 1
ATOM 10877 O O . TRP B 1 675 ? 12.07 3.441 29.828 1 41.03 675 TRP B O 1
ATOM 10887 N N . ASP B 1 676 ? 10.227 2.834 29.906 1 38.25 676 ASP B N 1
ATOM 10888 C CA . ASP B 1 676 ? 10.391 1.978 28.734 1 38.25 676 ASP B CA 1
ATOM 10889 C C . ASP B 1 676 ? 10.242 2.777 27.438 1 38.25 676 ASP B C 1
ATOM 10891 O O . ASP B 1 676 ? 9.172 3.326 27.156 1 38.25 676 ASP B O 1
ATOM 10895 N N . PHE B 1 677 ? 11.344 3.238 27.141 1 39.06 677 PHE B N 1
ATOM 10896 C CA . PHE B 1 677 ? 11.367 3.945 25.859 1 39.06 677 PHE B CA 1
ATOM 10897 C C . PHE B 1 677 ? 11.047 3 24.719 1 39.06 677 PHE B C 1
ATOM 10899 O O . PHE B 1 677 ? 11.922 2.301 24.219 1 39.06 677 PHE B O 1
ATOM 10906 N N . ASP B 1 678 ? 10.141 1.997 24.922 1 35 678 ASP B N 1
ATOM 10907 C CA . ASP B 1 678 ? 9.891 1.229 23.719 1 35 678 ASP B CA 1
ATOM 10908 C C . ASP B 1 678 ? 9.156 2.07 22.672 1 35 678 ASP B C 1
ATOM 10910 O O . ASP B 1 678 ? 7.938 2.252 22.766 1 35 678 ASP B O 1
ATOM 10914 N N . PHE B 1 679 ? 9.875 2.799 22.078 1 33.66 679 PHE B N 1
ATOM 10915 C CA . PHE B 1 679 ? 9.219 3.59 21.047 1 33.66 679 PHE B CA 1
ATOM 10916 C C . PHE B 1 679 ? 8.438 2.693 20.094 1 33.66 679 PHE B C 1
ATOM 10918 O O . PHE B 1 679 ? 7.551 3.164 19.375 1 33.66 679 PHE B O 1
ATOM 10925 N N . SER B 1 680 ? 8.914 1.425 19.984 1 32.28 680 SER B N 1
ATOM 10926 C CA . SER B 1 680 ? 8.234 0.613 18.984 1 32.28 680 SER B CA 1
ATOM 10927 C C . SER B 1 680 ? 7.016 -0.084 19.562 1 32.28 680 SER B C 1
ATOM 10929 O O . SER B 1 680 ? 6.023 -0.301 18.875 1 32.28 680 SER B O 1
ATOM 10931 N N . THR B 1 681 ? 7.188 -0.96 20.953 1 31.47 681 THR B N 1
ATOM 10932 C CA . THR B 1 681 ? 6.242 -1.895 21.547 1 31.47 681 THR B CA 1
ATOM 10933 C C . THR B 1 681 ? 5.746 -1.375 22.891 1 31.47 681 THR B C 1
ATOM 10935 O O . THR B 1 681 ? 6.492 -1.359 23.875 1 31.47 681 THR B O 1
ATOM 10938 N N . MET B 1 682 ? 5.039 -0.55 23.406 1 28.12 682 MET B N 1
ATOM 10939 C CA . MET B 1 682 ? 4.75 -0.327 24.812 1 28.12 682 MET B CA 1
ATOM 10940 C C . MET B 1 682 ? 4.145 -1.576 25.453 1 28.12 682 MET B C 1
ATOM 10942 O O . MET B 1 682 ? 3.016 -1.954 25.141 1 28.12 682 MET B O 1
ATOM 10946 N N . ASP B 1 683 ? 4.867 -2.625 25.812 1 23.97 683 ASP B N 1
ATOM 10947 C CA . ASP B 1 683 ? 4.32 -3.715 26.609 1 23.97 683 ASP B CA 1
ATOM 10948 C C . ASP B 1 683 ? 4.098 -3.275 28.062 1 23.97 683 ASP B C 1
ATOM 10950 O O . ASP B 1 683 ? 5 -2.729 28.688 1 23.97 683 ASP B O 1
ATOM 10954 N N . LEU B 1 684 ? 2.873 -3.215 28.672 1 23.02 684 LEU B N 1
ATOM 10955 C CA . LEU B 1 684 ? 2.168 -2.932 29.922 1 23.02 684 LEU B CA 1
ATOM 10956 C C . LEU B 1 684 ? 2.594 -3.902 31.016 1 23.02 684 LEU B C 1
ATOM 10958 O O . LEU B 1 684 ? 2.15 -3.785 32.156 1 23.02 684 LEU B O 1
ATOM 10962 N N . GLU B 1 685 ? 3.236 -4.949 30.953 1 23.59 685 GLU B N 1
ATOM 10963 C CA . GLU B 1 685 ? 3.07 -5.898 32.031 1 23.59 685 GLU B CA 1
ATOM 10964 C C . GLU B 1 685 ? 3.779 -5.414 33.312 1 23.59 685 GLU B C 1
ATOM 10966 O O . GLU B 1 685 ? 3.504 -5.898 34.406 1 23.59 685 GLU B O 1
ATOM 10971 N N . THR B 1 686 ? 4.66 -4.527 33.25 1 24.69 686 THR B N 1
ATOM 10972 C CA . THR B 1 686 ? 5.41 -4.402 34.5 1 24.69 686 THR B CA 1
ATOM 10973 C C . THR B 1 686 ? 4.684 -3.486 35.469 1 24.69 686 THR B C 1
ATOM 10975 O O . THR B 1 686 ? 5.191 -3.213 36.562 1 24.69 686 THR B O 1
ATOM 10978 N N . PHE B 1 687 ? 3.541 -2.904 35.188 1 22.81 687 PHE B N 1
ATOM 10979 C CA . PHE B 1 687 ? 3.02 -2.014 36.188 1 22.81 687 PHE B CA 1
ATOM 10980 C C . PHE B 1 687 ? 2.514 -2.807 37.406 1 22.81 687 PHE B C 1
ATOM 10982 O O . PHE B 1 687 ? 2.045 -2.227 38.375 1 22.81 687 PHE B O 1
ATOM 10989 N N . PHE B 1 688 ? 2.127 -4.07 37.281 1 23.94 688 PHE B N 1
ATOM 10990 C CA . PHE B 1 688 ? 1.291 -4.566 38.375 1 23.94 688 PHE B CA 1
ATOM 10991 C C . PHE B 1 688 ? 2.104 -4.715 39.656 1 23.94 688 PHE B C 1
ATOM 10993 O O . PHE B 1 688 ? 1.548 -4.992 40.719 1 23.94 688 PHE B O 1
ATOM 11000 N N . SER B 1 689 ? 3.312 -4.91 39.625 1 23.47 689 SER B N 1
ATOM 11001 C CA . SER B 1 689 ? 3.711 -5.582 40.844 1 23.47 689 SER B CA 1
ATOM 11002 C C . SER B 1 689 ? 3.818 -4.594 42 1 23.47 689 SER B C 1
ATOM 11004 O O . SER B 1 689 ? 4.336 -4.934 43.094 1 23.47 689 SER B O 1
ATOM 11006 N N . ILE B 1 690 ? 3.693 -3.246 41.844 1 22.31 690 ILE B N 1
ATOM 11007 C CA . ILE B 1 690 ? 4.281 -2.691 43.062 1 22.31 690 ILE B CA 1
ATOM 11008 C C . ILE B 1 690 ? 3.262 -2.74 44.188 1 22.31 690 ILE B C 1
ATOM 11010 O O . ILE B 1 690 ? 3.629 -2.693 45.375 1 22.31 690 ILE B O 1
ATOM 11014 N N . TYR B 1 691 ? 1.988 -2.318 44.062 1 21.17 691 TYR B N 1
ATOM 11015 C CA . TYR B 1 691 ? 1.406 -1.893 45.344 1 21.17 691 TYR B CA 1
ATOM 11016 C C . TYR B 1 691 ? 1.102 -3.092 46.219 1 21.17 691 TYR B C 1
ATOM 11018 O O . TYR B 1 691 ? 0.393 -4.012 45.812 1 21.17 691 TYR B O 1
ATOM 11026 N N . PRO B 1 692 ? 1.878 -3.303 47.344 1 23.86 692 PRO B N 1
ATOM 11027 C CA . PRO B 1 692 ? 1.598 -4.266 48.406 1 23.86 692 PRO B CA 1
ATOM 11028 C C . PRO B 1 692 ? 0.178 -4.145 48.938 1 23.86 692 PRO B C 1
ATOM 11030 O O . PRO B 1 692 ? -0.496 -3.139 48.719 1 23.86 692 PRO B O 1
ATOM 11033 N N . ASN B 1 693 ? -0.324 -5.133 49.656 1 23.05 693 ASN B N 1
ATOM 11034 C CA . ASN B 1 693 ? -1.478 -5.473 50.5 1 23.05 693 ASN B CA 1
ATOM 11035 C C . ASN B 1 693 ? -1.75 -4.395 51.531 1 23.05 693 ASN B C 1
ATOM 11037 O O . ASN B 1 693 ? -1.082 -4.348 52.594 1 23.05 693 ASN B O 1
ATOM 11041 N N . VAL B 1 694 ? -1.84 -3.086 51.312 1 23.69 694 VAL B N 1
ATOM 11042 C CA . VAL B 1 694 ? -2.252 -2.338 52.5 1 23.69 694 VAL B CA 1
ATOM 11043 C C . VAL B 1 694 ? -3.623 -2.824 52.969 1 23.69 694 VAL B C 1
ATOM 11045 O O . VAL B 1 694 ? -4.586 -2.812 52.188 1 23.69 694 VAL B O 1
ATOM 11048 N N . GLU B 1 695 ? -3.682 -3.674 54 1 23.8 695 GLU B N 1
ATOM 11049 C CA . GLU B 1 695 ? -4.719 -4.133 54.938 1 23.8 695 GLU B CA 1
ATOM 11050 C C . GLU B 1 695 ? -5.613 -2.979 55.375 1 23.8 695 GLU B C 1
ATOM 11052 O O . GLU B 1 695 ? -5.117 -1.932 55.781 1 23.8 695 GLU B O 1
ATOM 11057 N N . THR B 1 696 ? -6.734 -2.766 54.688 1 23.55 696 THR B N 1
ATOM 11058 C CA . THR B 1 696 ? -7.805 -1.94 55.219 1 23.55 696 THR B CA 1
ATOM 11059 C C . THR B 1 696 ? -8.078 -2.309 56.688 1 23.55 696 THR B C 1
ATOM 11061 O O . THR B 1 696 ? -8.273 -3.48 57 1 23.55 696 THR B O 1
ATOM 11064 N N . PRO B 1 697 ? -7.656 -1.509 57.688 1 26.45 697 PRO B N 1
ATOM 11065 C CA . PRO B 1 697 ? -8.039 -1.737 59.094 1 26.45 697 PRO B CA 1
ATOM 11066 C C . PRO B 1 697 ? -9.547 -1.91 59.281 1 26.45 697 PRO B C 1
ATOM 11068 O O . PRO B 1 697 ? -10.328 -1.295 58.562 1 26.45 697 PRO B O 1
ATOM 11071 N N . THR B 1 698 ? -9.977 -3.16 59.562 1 24.92 698 THR B N 1
ATOM 11072 C CA . THR B 1 698 ? -11.297 -3.545 60.062 1 24.92 698 THR B CA 1
ATOM 11073 C C . THR B 1 698 ? -11.734 -2.646 61.219 1 24.92 698 THR B C 1
ATOM 11075 O O . THR B 1 698 ? -11.125 -2.666 62.281 1 24.92 698 THR B O 1
ATOM 11078 N N . VAL B 1 699 ? -11.984 -1.335 60.938 1 24.16 699 VAL B N 1
ATOM 11079 C CA . VAL B 1 699 ? -12.672 -0.667 62.062 1 24.16 699 VAL B CA 1
ATOM 11080 C C . VAL B 1 699 ? -13.898 -1.482 62.469 1 24.16 699 VAL B C 1
ATOM 11082 O O . VAL B 1 699 ? -14.766 -1.77 61.625 1 24.16 699 VAL B O 1
ATOM 11085 N N . ASN B 1 700 ? -13.711 -2.17 63.625 1 23 700 ASN B N 1
ATOM 11086 C CA . ASN B 1 700 ? -14.734 -2.541 64.562 1 23 700 ASN B CA 1
ATOM 11087 C C . ASN B 1 700 ? -15.555 -1.331 65 1 23 700 ASN B C 1
ATOM 11089 O O . ASN B 1 700 ? -15 -0.261 65.312 1 23 700 ASN B O 1
#

Organism: NCBI:txid41062

pLDDT: mean 71.2, std 27.56, range [19.27, 98.38]

InterPro domains:
  IPR001138 Zn(2)Cys(6) fungal-type DNA-binding domain [PF00172] (17-51)
  IPR001138 Zn(2)Cys(6) fungal-type DNA-binding domain [PS00463] (18-45)
  IPR001138 Zn(2)Cys(6) fungal-type DNA-binding domain [PS50048] (18-47)
  IPR001138 Zn(2)Cys(6) fungal-type DNA-binding domain [SM00066] (13-56)
  IPR001138 Zn(2)Cys(6) fungal-type DNA-binding domain [cd00067] (14-47)
  IPR007219 Xylanolytic transcriptional activator, regulatory domain [PF04082] (198-382)
  IPR007219 Xylanolytic transcriptional activator, regulatory domain [SM00906] (300-374)
  IPR036864 Zn(2)-C6 fungal-type DNA-binding domain superfamily [G3DSA:4.10.240.10] (12-69)
  IPR036864 Zn(2)-C6 fungal-type DNA-binding domain superfamily [SSF57701] (8-57)
  IPR051127 Fungal secondary metabolite regulators [PTHR47424] (6-681)

Foldseek 3Di:
DDPPDPDPPPDPDPQPQAFPVCVVVVHGFPSDQQTLQCVQLVHGRHRDPDDPPDDDPDPPDPPDPPPPPPPPPDPPPPPPPPPPPPPPPPFLFLAPQLKAKEKEWDPPDPVDIDIDIFTRLAPLNLLQLLVCLLVCVVPPPPRDFLASYYYSVVSCVLLVPVCLRAVDDDPVLVVVVPDPCLPPDPVVDDLVLLVQLLVLLCFFVCLLQVLDPSVLLVVVSVCVNVPDPPDPDPLLSVLLSLLSSLQSCLLDPNNSSNVSSLVVSCVSCVVVLVDADLSVLSSLQSNLLSSLLQSHLVSSLVSLVSSVVSCVVHPLLAQDDPPVDDDPSVRLSSQSSVLSSLLCQQLSCLNRNHDGPDDPVSGHRDHHPQLLSNLSSQLSVLSNQCCCPQQVAFDQWPLVLLVSLVVSVVVLVVSQVSNCVSLVDGLPDAQDEISSSNSSLVSNLSSLSSLLSSLLSLLSVVLVVLVVLPDPPPVDDSGRPDDFPSSVLSLLSNLLSLLSLLLRLLRNVVRYVSSLSRNSSLVSLLSSLSSLLSNVSRDDPCCVQRLLSNLSSLQSLVSGRDHPSSVSSNSSSQSSLCSSPVVSHHDPDPPPPDPVPPPPDDPPPPPPPVDDDDPPPPDPPPVDCPVPPPPPPCPVVVSVVVNVPRPSNVSPPPPPPPPDDSVSGNIDGCVNVSHSSRSNGSNNRNHPPDDDDPDPPPPD/DDDPPPPPPPDPDPLQFAFPVCVVVVHRFPNDQQTLQCVQLVHHGHTDPDDPPDDDPDPDDDPPPDPPVPPPPDPPPPPPPPPPPPPPPPFLFLAPQLKAKEKEWDPPDPVDIDIDIFTRLALLNLLQLLVCLLVCVVPPPPRDFLASYYYSVVSCVLLVVVCLRAVDDDPVLVVVVPDPCLVPDPVVDDLVLLVQLLVLLCFFVCLLQVLDPSVLLVVVSVCVNVPDPPDPDPLLSVLLSLLSSLQSCLLDPNNSSNVSSLVVSCVSCVVVLVDADLSQLSSLQSNLLSSLLQSHLVSSLVSLVSSVVSCVVHPLLAQDDPPVDDDPSVRLSSQSSVLSSLLCQQLSCLNSNHDGPDDPVSGHRDHHPQLLSNLSSQLSVLSNQCCCPQQVAFDQWPLVLLVSLVVSVVSLVVSQVSNCVNLVDGLPDAQDEISSSNSSLVSNLSSLSSLLSSLLSLLSVVLVVLVVLPDPPPVDDSGRPDDFPSSVLSLLSNLLSLLSLLLRLLRNVVRYSSSLSRNSSLVSLLSSLSSLLSNVSRDDPCCVQRLLSNLSSLQSLVSGRDHDSSVSSNSSSQSSLCSSPVVSHHDPDPDPPDPVPPPPDDPPPPDDPPDPDDPPPPDPPPVPCPPPPPPPPCPVVVSVVVNVPRPSNVSPPPPPPPPDDSVSGNIDGCVNVVHSSRSNGSNNRNHPPDDDDPPPPPPD

Solvent-accessible surface area (backbone atoms only — not comparable to full-atom values): 79248 Å² total; per-residue (Å²): 137,80,81,77,79,81,72,78,75,77,82,74,73,79,65,71,51,46,27,51,67,26,52,76,62,72,43,89,41,77,58,47,90,57,17,63,64,22,56,74,45,72,34,88,51,48,60,69,82,73,67,80,76,75,79,76,83,80,81,75,82,82,71,85,77,76,76,70,80,66,79,78,69,82,70,86,68,76,68,70,73,67,63,74,66,66,70,71,79,71,58,25,44,75,39,58,56,78,52,40,20,27,29,43,74,46,75,83,43,86,78,43,44,34,32,40,35,35,17,44,60,11,64,65,25,51,51,38,52,50,40,49,53,60,48,37,75,71,44,83,75,75,76,72,78,67,40,48,32,37,78,36,56,67,39,27,58,72,33,52,37,51,44,46,68,71,38,55,73,61,73,72,57,58,59,50,64,74,33,81,62,64,74,47,62,80,79,72,62,53,66,69,58,48,50,51,14,37,52,48,19,64,43,44,65,32,74,63,58,64,46,61,58,71,65,56,50,52,50,50,53,49,35,70,80,50,66,59,89,85,62,74,72,53,54,59,62,49,43,44,46,38,47,39,33,16,52,18,18,52,55,44,94,54,33,68,53,17,55,52,38,43,49,50,39,51,66,64,44,58,86,46,68,83,51,26,29,72,60,52,27,50,42,28,44,50,50,17,52,46,29,41,53,60,30,16,55,60,60,17,53,50,28,38,45,52,19,50,47,36,31,51,37,40,32,51,42,37,51,73,49,80,49,98,67,69,48,70,65,57,54,46,29,48,28,37,44,42,46,38,47,50,24,52,40,45,52,51,21,42,46,37,34,41,84,48,64,73,57,76,76,70,52,60,44,66,80,38,84,52,36,62,60,41,38,44,42,52,52,32,52,52,50,51,46,46,47,48,66,62,58,44,30,63,39,64,31,57,47,60,49,50,51,50,46,49,51,50,50,54,54,51,53,59,43,48,56,51,34,20,67,42,67,69,50,54,81,86,51,78,72,44,54,62,44,64,17,37,54,49,48,52,52,42,44,51,51,29,49,50,47,21,62,62,23,38,58,48,41,54,42,50,38,52,50,51,57,53,64,69,40,81,79,53,81,74,59,91,57,69,87,64,84,54,67,68,56,52,50,38,28,40,49,17,50,37,23,23,51,49,41,41,51,49,51,42,53,26,38,72,67,12,67,70,51,27,31,43,40,52,55,36,54,56,42,44,51,26,39,50,54,49,49,53,49,44,73,55,45,78,90,33,60,85,73,45,46,61,55,45,50,48,37,52,55,41,53,70,71,29,52,82,46,65,43,37,53,32,42,51,51,26,54,44,47,52,30,37,72,74,37,66,84,58,47,80,74,75,77,78,69,79,74,71,76,73,72,67,76,76,67,73,87,72,63,85,65,73,78,74,76,83,76,81,80,72,75,70,74,76,72,69,65,74,72,66,71,67,65,77,68,77,80,79,67,51,54,66,70,60,62,53,48,74,78,37,68,69,57,62,66,64,56,72,69,74,65,74,68,67,69,84,83,71,58,88,65,55,37,30,80,73,63,48,25,41,43,32,48,57,60,48,56,45,63,27,55,71,73,65,87,75,83,79,76,76,78,79,81,126,136,80,82,79,77,81,72,80,78,79,81,77,74,80,77,76,59,40,28,53,67,27,53,75,62,73,43,90,42,77,60,46,90,57,17,63,65,23,56,74,46,71,34,90,51,49,62,76,83,75,70,82,76,77,80,76,83,80,83,76,86,80,78,82,77,78,78,70,80,66,77,76,69,80,75,85,70,74,67,69,72,68,64,75,66,66,68,70,79,70,58,25,42,69,41,59,57,78,55,39,21,28,28,44,74,47,75,81,43,87,75,42,44,34,31,39,36,34,17,43,60,11,64,65,26,52,51,38,52,49,40,49,53,61,49,39,75,71,43,86,72,75,76,73,79,68,40,52,32,38,79,35,58,66,41,28,59,71,33,55,37,52,45,47,68,71,38,54,72,60,72,72,57,58,58,50,64,73,33,80,62,64,73,47,63,77,80,71,61,53,66,69,58,49,50,52,14,38,53,47,20,65,41,44,65,32,73,65,59,66,47,61,58,70,64,56,51,54,50,50,53,49,35,71,78,51,63,58,89,83,61,75,72,53,55,60,62,49,42,44,47,38,47,40,33,17,52,17,17,53,56,44,94,54,33,67,52,17,56,51,37,43,51,50,40,51,65,63,43,59,87,47,67,82,53,28,30,74,61,52,26,50,42,28,44,52,50,16,53,46,30,40,53,58,30,15,55,59,61,19,53,48,27,37,45,52,18,50,49,35,31,51,38,41,32,49,43,38,52,72,49,80,51,99,66,71,50,70,64,57,53,46,29,46,27,37,45,41,48,38,47,50,26,52,40,45,52,52,22,44,47,38,33,42,85,48,65,75,57,76,74,71,52,60,42,66,81,39,85,52,38,61,60,40,38,43,43,54,52,33,53,50,51,50,47,45,48,48,66,63,62,45,30,64,39,62,32,58,48,59,48,49,50,51,44,50,52,50,52,55,55,50,55,60,44,49,58,51,35,20,66,40,69,71,50,55,82,84,50,77,72,42,54,62,47,64,17,37,55,49,48,54,52,40,44,50,51,29,49,52,47,21,63,62,22,39,55,48,41,54,44,52,39,50,50,50,55,54,65,70,39,81,81,54,81,75,59,90,56,70,87,64,83,55,67,68,56,52,50,38,29,36,48,17,50,35,24,22,50,49,41,40,51,49,50,42,50,25,36,72,67,11,67,70,51,26,30,44,39,53,55,36,55,56,40,42,51,26,38,49,52,48,48,52,49,45,73,55,44,80,89,32,60,86,70,47,46,62,56,44,49,48,36,50,54,41,53,71,70,27,51,83,46,65,44,35,53,33,41,52,50,25,54,45,46,51,31,37,72,75,36,65,82,58,47,80,73,77,76,77,70,78,74,73,76,73,72,69,75,76,68,75,88,78,64,91,66,79,80,77,69,85,75,80,81,71,74,72,73,78,74,71,66,77,71,65,72,68,65,78,65,77,79,78,67,49,54,67,71,59,62,53,48,72,76,37,67,67,56,62,65,64,56,72,69,72,65,75,67,68,68,83,84,71,60,87,65,56,39,29,79,74,66,49,23,42,42,32,50,58,61,52,53,46,62,30,54,69,73,65,82,75,86,77,75,76,78,78,80,125

Sequence (1400 aa):
MAEATHTPQPTGWRISKACQECRKRKIKCNGSNPCKTCQLRSTPCIYRDVIRQRKRKHQGPRDSDAFESDGATRSEYGAGQQSPDLPPRRNPSGNYTINNSVSATHVESPSCKVQLYYGSTSHFALMHEIYRDLVSNQMPGLEKPPGEVEEARASLDMFSFRRIFFGTPDKTQESLKGSKLMDMPVMFLPREVANAFLRRFLSSLYNLVPFRSKESFERQLENLYNPSPGARSDTWGHCMLLLALAMGALGTEHYHWGDLLYEHVKKTCSPLDHVVNLETVQVSLLMAHYQSEQGRPNSTFLHLGAAARKALSTGLHKEAPNQDGELADSTQERRKTFWSLFFYETWFSFHLGRPTSLSLRDVGIELPEDPFIRALSYVSKVIARLADEMFGQHHDSLLQMWRIARSITDDYRTYEAQIKQAIGIGLNACPQQGSLGVRQTILTTIYYHTILLTFRPFLIFRGRWQEDMKGPSQHGGNRPTEVPTWLNEACNKALGAACKTIQFLSEASLVNELVRELRYHGYFLGSASFAIIYDLMHGKNLASTHLPWIYAALQCLSTMRPGDPIKSTVVALQTVLKKLNPTYEWVPPKRYSSAIDQSSATAGLYSTDMSDAQAQSMPESSLPEVPLQPLLSGSRLPILSEFQNHSLQAGFNPHSGSLGSSEDLLDLTLSDMGWDFDFSTMDLETFFSIYPNVETPTVNMAEATHTPQPTGWRISKACQECRKRKIKCNGSNPCKTCQLRSTPCIYRDVIRQRKRKHQGPRDSDAFESDGATRSEYGAGQQSPDLPPRRNPSGNYTINNSVSATHVESPSCKVQLYYGSTSHFALMHEIYRDLVSNQMPGLEKPPGEVEEARASLDMFSFRRIFFGTPDKTQESLKGSKLMDMPVMFLPREVANAFLRRFLSSLYNLVPFRSKESFERQLENLYNPSPGARSDTWGHCMLLLALAMGALGTEHYHWGDLLYEHVKKTCSPLDHVVNLETVQVSLLMAHYQSEQGRPNSTFLHLGAAARKALSTGLHKEAPNQDGELADSTQERRKTFWSLFFYETWFSFHLGRPTSLSLRDVGIELPEDPFIRALSYVSKVIARLADEMFGQHHDSLLQMWRIARSITDDYRTYEAQIKQAIGIGLNACPQQGSLGVRQTILTTIYYHTILLTFRPFLIFRGRWQEDMKGPSQHGGNRPTEVPTWLNEACNKALGAACKTIQFLSEASLVNELVRELRYHGYFLGSASFAIIYDLMHGKNLASTHLPWIYAALQCLSTMRPGDPIKSTVVALQTVLKKLNPTYEWVPPKRYSSAIDQSSATAGLYSTDMSDAQAQSMPESSLPEVPLQPLLSGSRLPILSEFQNHSLQAGFNPHSGSLGSSEDLLDLTLSDMGWDFDFSTMDLETFFSIYPNVETPTVN